Protein AF-A0A9W9B871-F1 (afdb_monomer)

Organism: NCBI:txid2034170

Foldseek 3Di:
DPDAFDLLQKFQQEWEWEDLDVVQQQVVLVLLQWHQLDKDDDVVQQKIKTKIFQAFPQDPCHPFHSQNDFAIYIYMYGHPSNVDPPDAADLQVDPPAHWWAAWEKEWQAQVLSLVSCVVVPFDWPAGLPDDPRNQWTWTAGPRGHTYIYGYPDDNVVCVVPNHTDSSQMARQETETEDLDVVQQVCCCCVLSVWDFQDKDDDVVVQKIKTKITNLHPVGRDPVSSRSNHHHIYIYIYGPPSNVDPPDAHHQQPPPVHITAATEMATLDQVSSLVSCVVVVFAFPAALPGDDHNQWTWTAGPRGHTYIYGHRCVNPVVPCWFWWQFLPVRATDTDRVPDLAAEEEEDEDDDPQAQAQVQSVPPVRLVVTPNNVVSNLVSVVRVVVPHRTYHYPRHRFDPVDLVRVLVCLLCVLVVQQSHQEYEYEQLQFDDDAPDAGDLVSVLPGLLLAALLSLSNQQRHLWYWYAYSVRHTHDTLLVCVVSSCVNQVPDSLRSDSDDPRHHDDLVQFAPLSLLQSLQRHDYPALLVLLSSCCVSLVHRDGDDGPPGNQVSQVVSLQRSLQVDPRLCQQQFADDPVVLVVDQFAASHDSGSNRSNPDDPQKDKGAAPDQPDPDPDRWDDDPFFIWDKFQWFQDPPWQLSFKIKTWGRIWIDGVPDPFTWTKIFIWGHQEPPDPAEITGRGRHTWTAGPQQWIDDDDPVVCVLDPDTDRTDGGHIDTHTTTRDCPLDFQFFWEKEFEDAPDPPVPDDPQQDKDKDFDDDDPPFDADDPDDPPPDDDDPDDDPDDPPCPVVVPPDRGIGIGGQPDPPPSPQDDDPAKDWRDKIWMWMARPNRPDIDTKIKTKIWGAGDQTPVRRHHNDTDIAIDIHDPVCVVVVNPPPDCPVPPRWDWDDRDPFKTKTWDWDWDDDPNHIHIYIYIYIDGNVPVDPDDDDDDDDD

Mean predicted aligned error: 18.42 Å

Sequence (932 aa):
MAATTDLNTYKFNHSMIRVKDPKESVKFYEFLGMSVIRKAEFPEAKFDLYFMGYNSKGATSFGNSSLDREGVIELTHNYGTESDPNYTINNGNKDPHRGFGHTCISVDNLQAACQRIEDAGYKFQKKLTEGRMNHIAFALDPDGYWVEIIGQKPLEETASIKETDVATYRMNHTMIRVKDPQKSLKFYQEVLGMSLFRTSESPNAGFNLYFLGYPGTQGVPQEGKTSDREGLLELTWNYGTEKDEAFSYHNGNSEPQGFGHICVSVDDLDAACQRFEDLKCNWKKRLTDGRMHNVAFLLDPDGYWVEVVQNDRYSNNNYQMRLLNTKSLDLEIFPTNEDIRYAILSHTWREGEVTFADLHQHEKRTEARGWEKIRRSCEIASQLGFDYIWVDTCCIDKTSSAELSEAINSMFHWYEKAEVCIAYLDDLTLAAGSAVVDSDFEQCRWFFRGWTLQELIAPPELRFYSKEWNFVGTRTSLKAIIAKTSRVPDMMLEAHVNGQRQRLDNFSVAEKMSWAANRRTTRPEDMSYCLLGIFDINMPLLYGEGQGKAFRRLQEEIIKSTNDDSIYAWSYSEEQSKKQHFWGLLADTPSAFGQHREGFVVKRSRYLARRSNHVATVSNRGLNVEFALAPLLNDKSDTIFIAMLDCDMQKENSSHSLTPAIILQKMSWHSDSEFVRIRPDFLLVQLMNRIILPTADDLAQMRDGLRLPEAVPRQIFVPHSLSALRAPRGLLFHPAVKGQSQSLKPQDSLIVDVLTQPSEWLYFDERSHDGSIASPGQANHDFFDILSSLQRVQSYVLNFKPFSDLGVTEPTQATILGSLELEIKQQSGWNSWHVCLVTGLEPLPPNPFGTPSLYTVPWYAFETKAKVMAGELDEVLDKKTRRGWHRLMDDMVLRVDFDLESRHSRLYYNAVLKVITPSERYGTTQNARPST

InterPro domains:
  IPR004360 Glyoxalase/fosfomycin resistance/dioxygenase domain [PF00903] (11-149)
  IPR004360 Glyoxalase/fosfomycin resistance/dioxygenase domain [PF00903] (170-308)
  IPR004361 Glyoxalase I [TIGR00068] (12-153)
  IPR004361 Glyoxalase I [TIGR00068] (170-312)
  IPR010730 Heterokaryon incompatibility [PF06985] (342-428)
  IPR018146 Glyoxalase I, conserved site [PS00934] (173-194)
  IPR018146 Glyoxalase I, conserved site [PS00935] (252-268)
  IPR029068 Glyoxalase/Bleomycin resistance protein/Dihydroxybiphenyl dioxygenase [G3DSA:3.10.180.10] (1-153)
  IPR029068 Glyoxalase/Bleomycin resistance protein/Dihydroxybiphenyl dioxygenase [G3DSA:3.10.180.10] (154-315)
  IPR029068 Glyoxalase/Bleomycin resistance protein/Dihydroxybiphenyl dioxygenase [SSF54593] (7-217)
  IPR029068 Glyoxalase/Bleomycin resistance protein/Dihydroxybiphenyl dioxygenase [SSF54593] (168-316)
  IPR037523 Vicinal oxygen chelate (VOC), core domain [PS51819] (11-152)
  IPR037523 Vicinal oxygen chelate (VOC), core domain [PS51819] (170-311)
  IPR058525 Domain of unknown function DUF8212 [PF26640] (549-578)

Nearest PDB structures (foldseek):
  7wsz-assembly1_B  TM=9.441E-01  e=9.790E-16  Homo sapiens
  7wsz-assembly1_A  TM=9.235E-01  e=5.815E-15  Homo sapiens
  4kyh-assembly1_A  TM=8.540E-01  e=2.451E-15  Mus musculus
  4x2a-assembly1_A  TM=8.426E-01  e=1.975E-15  Mus musculus
  1bh5-assembly1_B  TM=8.398E-01  e=5.815E-15  Homo sapiens

Structure (mmCIF, N/CA/C/O backbone):
data_AF-A0A9W9B871-F1
#
_entry.id   AF-A0A9W9B871-F1
#
loop_
_atom_site.group_PDB
_atom_site.id
_atom_site.type_symbol
_atom_site.label_atom_id
_atom_site.label_alt_id
_atom_site.label_comp_id
_atom_site.label_asym_id
_atom_site.label_entity_id
_atom_site.label_seq_id
_atom_site.pdbx_PDB_ins_code
_atom_site.Cartn_x
_atom_site.Cartn_y
_atom_site.Cartn_z
_atom_site.occupancy
_atom_site.B_iso_or_equiv
_atom_site.auth_seq_id
_atom_site.auth_comp_id
_atom_site.auth_asym_id
_atom_site.auth_atom_id
_atom_site.pdbx_PDB_model_num
ATOM 1 N N . MET A 1 1 ? 13.934 11.052 17.191 1.00 29.66 1 MET A N 1
ATOM 2 C CA . MET A 1 1 ? 14.747 9.832 17.001 1.00 29.66 1 MET A CA 1
ATOM 3 C C . MET A 1 1 ? 13.808 8.787 16.433 1.00 29.66 1 MET A C 1
ATOM 5 O O . MET A 1 1 ? 12.686 8.742 16.918 1.00 29.66 1 MET A O 1
ATOM 9 N N . ALA A 1 2 ? 14.190 8.065 15.376 1.00 33.56 2 ALA A N 1
ATOM 10 C CA . ALA A 1 2 ? 13.357 6.976 14.860 1.00 33.56 2 ALA A CA 1
ATOM 11 C C . ALA A 1 2 ? 13.124 5.954 15.985 1.00 33.56 2 ALA A C 1
ATOM 13 O O . ALA A 1 2 ? 14.055 5.686 16.749 1.00 33.56 2 ALA A O 1
ATOM 14 N N . ALA A 1 3 ? 11.893 5.464 16.135 1.00 54.03 3 ALA A N 1
ATOM 15 C CA . ALA A 1 3 ? 11.584 4.413 17.095 1.00 54.03 3 ALA A CA 1
ATOM 16 C C . ALA A 1 3 ? 12.399 3.157 16.742 1.00 54.03 3 ALA A C 1
ATOM 18 O O . ALA A 1 3 ? 12.540 2.810 15.571 1.00 54.03 3 ALA A O 1
ATOM 19 N N . THR A 1 4 ? 12.992 2.515 17.745 1.00 76.19 4 THR A N 1
ATOM 20 C CA . THR A 1 4 ? 13.718 1.249 17.596 1.00 76.19 4 THR A CA 1
ATOM 21 C C . THR A 1 4 ? 12.835 0.120 18.102 1.00 76.19 4 THR A C 1
ATOM 23 O O . THR A 1 4 ? 12.401 0.183 19.247 1.00 76.19 4 THR A O 1
ATOM 26 N N . THR A 1 5 ? 12.616 -0.900 17.274 1.00 88.50 5 THR A N 1
ATOM 27 C CA . THR A 1 5 ? 11.892 -2.127 17.646 1.00 88.50 5 THR A CA 1
ATOM 28 C C . THR A 1 5 ? 12.629 -2.908 18.747 1.00 88.50 5 THR A C 1
ATOM 30 O O . THR A 1 5 ? 13.864 -3.006 18.721 1.00 88.50 5 THR A O 1
ATOM 33 N N . ASP A 1 6 ? 11.895 -3.463 19.713 1.00 91.06 6 ASP A N 1
ATOM 34 C CA . ASP A 1 6 ? 12.411 -4.313 20.790 1.00 91.06 6 ASP A CA 1
ATOM 35 C C . ASP A 1 6 ? 12.171 -5.797 20.486 1.00 91.06 6 ASP A C 1
ATOM 37 O O . ASP A 1 6 ? 11.071 -6.326 20.636 1.00 91.06 6 ASP A O 1
ATOM 41 N N . LEU A 1 7 ? 13.241 -6.514 20.139 1.00 92.62 7 LEU A N 1
ATOM 42 C CA . LEU A 1 7 ? 13.191 -7.942 19.806 1.00 92.62 7 LEU A CA 1
ATOM 43 C C . LEU A 1 7 ? 12.672 -8.833 20.950 1.00 92.62 7 LEU A C 1
ATOM 45 O O . LEU A 1 7 ? 12.207 -9.940 20.689 1.00 92.62 7 LEU A O 1
ATOM 49 N N . ASN A 1 8 ? 12.727 -8.380 22.209 1.00 90.38 8 ASN A N 1
ATOM 50 C CA . ASN A 1 8 ? 12.225 -9.162 23.348 1.00 90.38 8 ASN A CA 1
ATOM 51 C C . ASN A 1 8 ? 10.692 -9.228 23.403 1.00 90.38 8 ASN A C 1
ATOM 53 O O . ASN A 1 8 ? 10.137 -10.016 24.170 1.00 90.38 8 ASN A O 1
ATOM 57 N N . THR A 1 9 ? 10.015 -8.387 22.621 1.00 92.19 9 THR A N 1
ATOM 58 C CA . THR A 1 9 ? 8.550 -8.321 22.538 1.00 92.19 9 THR A CA 1
ATOM 59 C C . THR A 1 9 ? 7.972 -9.189 21.422 1.00 92.19 9 THR A C 1
ATOM 61 O O . THR A 1 9 ? 6.756 -9.396 21.377 1.00 92.19 9 THR A O 1
ATOM 64 N N . TYR A 1 10 ? 8.827 -9.688 20.523 1.00 95.81 10 TYR A N 1
ATOM 65 C CA . TYR A 1 10 ? 8.403 -10.482 19.378 1.00 95.81 10 TYR A CA 1
ATOM 66 C C . TYR A 1 10 ? 7.830 -11.816 19.846 1.00 95.81 10 TYR A C 1
ATOM 68 O O . TYR A 1 10 ? 8.212 -12.350 20.890 1.00 95.81 10 TYR A O 1
ATOM 76 N N . LYS A 1 11 ? 6.905 -12.356 19.055 1.00 96.38 11 LYS A N 1
ATOM 77 C CA . LYS A 1 11 ? 6.296 -13.667 19.297 1.00 96.38 11 LYS A CA 1
ATOM 78 C C . LYS A 1 11 ? 6.257 -14.473 18.014 1.00 96.38 11 LYS A C 1
ATOM 80 O O . LYS A 1 11 ? 5.970 -13.929 16.947 1.00 96.38 11 LYS A O 1
ATOM 85 N N . PHE A 1 12 ? 6.493 -15.776 18.127 1.00 97.81 12 PHE A N 1
ATOM 86 C CA . PHE A 1 12 ? 6.270 -16.713 17.032 1.00 97.81 12 PHE A CA 1
ATOM 87 C C . PHE A 1 12 ? 4.778 -17.039 16.987 1.00 97.81 12 PHE A C 1
ATOM 89 O O . PHE A 1 12 ? 4.287 -17.891 17.731 1.00 97.81 12 PHE A O 1
ATOM 96 N N . ASN A 1 13 ? 4.046 -16.271 16.183 1.00 97.62 13 ASN A N 1
ATOM 97 C CA . ASN A 1 13 ? 2.599 -16.198 16.280 1.00 97.62 13 ASN A CA 1
ATOM 98 C C . ASN A 1 13 ? 1.931 -17.423 15.665 1.00 97.62 13 ASN A C 1
ATOM 100 O O . ASN A 1 13 ? 1.362 -18.232 16.397 1.00 97.62 13 ASN A O 1
ATOM 104 N N . HIS A 1 14 ? 2.009 -17.571 14.343 1.00 98.31 14 HIS A N 1
ATOM 105 C CA . HIS A 1 14 ? 1.304 -18.635 13.645 1.00 98.31 14 HIS A CA 1
ATOM 106 C C . HIS A 1 14 ? 2.136 -19.328 12.570 1.00 98.31 14 HIS A C 1
ATOM 108 O O . HIS A 1 14 ? 3.170 -18.841 12.115 1.00 98.31 14 HIS A O 1
ATOM 114 N N . SER A 1 15 ? 1.664 -20.502 12.165 1.00 98.31 15 SER A N 1
ATOM 115 C CA . SER A 1 15 ? 2.132 -21.226 10.985 1.00 98.31 15 SER A CA 1
ATOM 116 C C . SER A 1 15 ? 0.962 -21.457 10.043 1.00 98.31 15 SER A C 1
ATOM 118 O O . SER A 1 15 ? -0.060 -22.007 10.454 1.00 98.31 15 SER A O 1
ATOM 120 N N . MET A 1 16 ? 1.111 -21.016 8.798 1.00 98.44 16 MET A N 1
ATOM 121 C CA . MET A 1 16 ? 0.067 -21.084 7.786 1.00 98.44 16 MET A CA 1
ATOM 122 C C . MET A 1 16 ? 0.200 -22.358 6.956 1.00 98.44 16 MET A C 1
ATOM 124 O O . MET A 1 16 ? 1.258 -22.645 6.386 1.00 98.44 16 MET A O 1
ATOM 128 N N . ILE A 1 17 ? -0.896 -23.105 6.854 1.00 98.50 17 ILE A N 1
ATOM 129 C CA . ILE A 1 17 ? -1.041 -24.248 5.953 1.00 98.50 17 ILE A CA 1
ATOM 130 C C . ILE A 1 17 ? -2.304 -24.095 5.106 1.00 98.50 17 ILE A C 1
ATOM 132 O O . ILE A 1 17 ? -3.340 -23.609 5.565 1.00 98.50 17 ILE A O 1
ATOM 136 N N . ARG A 1 18 ? -2.227 -24.519 3.844 1.00 98.50 18 ARG A N 1
ATOM 137 C CA . ARG A 1 18 ? -3.400 -24.593 2.968 1.00 98.50 18 ARG A CA 1
ATOM 138 C C . ARG A 1 18 ? -4.176 -25.868 3.260 1.00 98.50 18 ARG A C 1
ATOM 140 O O . ARG A 1 18 ? -3.565 -26.919 3.412 1.00 98.50 18 ARG A O 1
ATOM 147 N N . VAL A 1 19 ? -5.500 -25.774 3.284 1.00 98.19 19 VAL A N 1
ATOM 148 C CA . VAL A 1 19 ? -6.398 -26.909 3.538 1.00 98.19 19 VAL A CA 1
ATOM 149 C C . VAL A 1 19 ? -7.392 -27.085 2.404 1.00 98.19 19 VAL A C 1
ATOM 151 O O . VAL A 1 19 ? -7.835 -26.107 1.792 1.00 98.19 19 VAL A O 1
ATOM 154 N N . LYS A 1 20 ? -7.751 -28.338 2.114 1.00 97.25 20 LYS A N 1
ATOM 155 C CA . LYS A 1 20 ? -8.694 -28.648 1.037 1.00 97.25 20 LYS A CA 1
ATOM 156 C C . LYS A 1 20 ? -10.126 -28.315 1.430 1.00 97.25 20 LYS A C 1
ATOM 158 O O . LYS A 1 20 ? -10.823 -27.664 0.657 1.00 97.25 20 LYS A O 1
ATOM 163 N N . ASP A 1 21 ? -10.552 -28.786 2.598 1.00 97.56 21 ASP A N 1
ATOM 164 C CA . ASP A 1 21 ? -11.884 -28.545 3.149 1.00 97.56 21 ASP A CA 1
ATOM 165 C C . ASP A 1 21 ? -11.750 -28.030 4.590 1.00 97.56 21 ASP A C 1
ATOM 167 O O . ASP A 1 21 ? -11.412 -28.802 5.494 1.00 97.56 21 ASP A O 1
ATOM 171 N N . PRO A 1 22 ? -12.031 -26.740 4.841 1.00 96.88 22 PRO A N 1
ATOM 172 C CA . PRO A 1 22 ? -11.876 -26.162 6.165 1.00 96.88 22 PRO A CA 1
ATOM 173 C C . PRO A 1 22 ? -12.813 -26.809 7.186 1.00 96.88 22 PRO A C 1
ATOM 175 O O . PRO A 1 22 ? -12.495 -26.789 8.370 1.00 96.88 22 PRO A O 1
ATOM 178 N N . LYS A 1 23 ? -13.938 -27.419 6.781 1.00 97.50 23 LYS A N 1
ATOM 179 C CA . LYS A 1 23 ? -14.853 -28.080 7.727 1.00 97.50 23 LYS A CA 1
ATOM 180 C C . LYS A 1 23 ? -14.210 -29.304 8.365 1.00 97.50 23 LYS A C 1
ATOM 182 O O . LYS A 1 23 ? -14.325 -29.486 9.576 1.00 97.50 23 LYS A O 1
ATOM 187 N N . GLU A 1 24 ? -13.525 -30.120 7.570 1.00 97.75 24 GLU A N 1
ATOM 188 C CA . GLU A 1 24 ? -12.845 -31.313 8.074 1.00 97.75 24 GLU A CA 1
ATOM 189 C C . GLU A 1 24 ? -11.594 -30.930 8.871 1.00 97.75 24 GLU A C 1
ATOM 191 O O . GLU A 1 24 ? -11.380 -31.460 9.965 1.00 97.75 24 GLU A O 1
ATOM 196 N N . SER A 1 25 ? -10.811 -29.962 8.385 1.00 98.19 25 SER A N 1
ATOM 197 C CA . SER A 1 25 ? -9.586 -29.522 9.066 1.00 98.19 25 SER A CA 1
ATOM 198 C C . SER A 1 25 ? -9.890 -28.809 10.389 1.00 98.19 25 SER A C 1
ATOM 200 O O . SER A 1 25 ? -9.301 -29.161 11.411 1.00 98.19 25 SER A O 1
ATOM 202 N N . VAL A 1 26 ? -10.875 -27.901 10.442 1.00 98.50 26 VAL A N 1
ATOM 203 C CA . VAL A 1 26 ? -11.310 -27.266 11.705 1.00 98.50 26 VAL A CA 1
ATOM 204 C C . VAL A 1 26 ? -11.791 -28.317 12.705 1.00 98.50 26 VAL A C 1
ATOM 206 O O . VAL A 1 26 ? -11.332 -28.316 13.845 1.00 98.50 26 VAL A O 1
ATOM 209 N N . LYS A 1 27 ? -12.628 -29.272 12.279 1.00 98.38 27 LYS A N 1
ATOM 210 C CA . LYS A 1 27 ? -13.122 -30.358 13.141 1.00 98.38 27 LYS A CA 1
ATOM 211 C C . LYS A 1 27 ? -11.990 -31.212 13.723 1.00 98.38 27 LYS A C 1
ATOM 213 O O . LYS A 1 27 ? -12.065 -31.621 14.883 1.00 98.38 27 LYS A O 1
ATOM 218 N N . PHE A 1 28 ? -10.946 -31.488 12.941 1.00 98.62 28 PHE A N 1
ATOM 219 C CA . PHE A 1 28 ? -9.766 -32.212 13.413 1.00 98.62 28 PHE A CA 1
ATOM 220 C C . PHE A 1 28 ? -9.017 -31.434 14.506 1.00 98.62 28 PHE A C 1
ATOM 222 O O . PHE A 1 28 ? -8.745 -31.981 15.575 1.00 98.62 28 PHE A O 1
ATOM 229 N N . TYR A 1 29 ? -8.729 -30.149 14.289 1.00 98.44 29 TYR A N 1
ATOM 230 C CA . TYR A 1 29 ? -8.012 -29.338 15.280 1.00 98.44 29 TYR A CA 1
ATOM 231 C C . TYR A 1 29 ? -8.861 -29.027 16.525 1.00 98.44 29 TYR A C 1
ATOM 233 O O . TYR A 1 29 ? -8.332 -29.019 17.638 1.00 98.44 29 TYR A O 1
ATOM 241 N N . GLU A 1 30 ? -10.179 -28.866 16.383 1.00 98.12 30 GLU A N 1
ATOM 242 C CA . GLU A 1 30 ? -11.107 -28.781 17.520 1.00 98.12 30 GLU A CA 1
ATOM 243 C C . GLU A 1 30 ? -11.137 -30.077 18.332 1.00 98.12 30 GLU A C 1
ATOM 245 O O . GLU A 1 30 ? -11.154 -30.048 19.565 1.00 98.12 30 GLU A O 1
ATOM 250 N N . PHE A 1 31 ? -11.065 -31.236 17.668 1.00 98.06 31 PHE A N 1
ATOM 251 C CA . PHE A 1 31 ? -10.942 -32.513 18.363 1.00 98.06 31 PHE A CA 1
ATOM 252 C C . PHE A 1 31 ? -9.664 -32.585 19.209 1.00 98.06 31 PHE A C 1
ATOM 254 O O . PHE A 1 31 ? -9.685 -33.194 20.283 1.00 98.06 31 PHE A O 1
ATOM 261 N N . LEU A 1 32 ? -8.580 -31.946 18.768 1.00 97.50 32 LEU A N 1
ATOM 262 C CA . LEU A 1 32 ? -7.330 -31.818 19.521 1.00 97.50 32 LEU A CA 1
ATOM 263 C C . LEU A 1 32 ? -7.361 -30.699 20.579 1.00 97.50 32 LEU A C 1
ATOM 265 O O . LEU A 1 32 ? -6.363 -30.489 21.253 1.00 97.50 32 LEU A O 1
ATOM 269 N N . GLY A 1 33 ? -8.497 -30.026 20.788 1.00 95.81 33 GLY A N 1
ATOM 270 C CA . GLY A 1 33 ? -8.685 -29.039 21.858 1.00 95.81 33 GLY A CA 1
ATOM 271 C C . GLY A 1 33 ? -8.471 -27.583 21.451 1.00 95.81 33 GLY A C 1
ATOM 272 O O . GLY A 1 33 ? -8.572 -26.697 22.302 1.00 95.81 33 GLY A O 1
ATOM 273 N N . MET A 1 34 ? -8.187 -27.314 20.175 1.00 97.50 34 MET A N 1
ATOM 274 C CA . MET A 1 34 ? -8.091 -25.947 19.663 1.00 97.50 34 MET A CA 1
ATOM 275 C C . MET A 1 34 ? -9.485 -25.355 19.413 1.00 97.50 34 MET A C 1
ATOM 277 O O . MET A 1 34 ? -10.500 -26.046 19.424 1.00 97.50 34 MET A O 1
ATOM 281 N N . SER A 1 35 ? -9.536 -24.051 19.172 1.00 95.75 35 SER A N 1
ATOM 282 C CA . SER A 1 35 ? -10.745 -23.331 18.764 1.00 95.75 35 SER A CA 1
ATOM 283 C C . SER A 1 35 ? -10.410 -22.360 17.639 1.00 95.75 35 SER A C 1
ATOM 285 O O . SER A 1 35 ? -9.271 -21.889 17.563 1.00 95.75 35 SER A O 1
ATOM 287 N N . VAL A 1 36 ? -11.388 -22.034 16.792 1.00 96.94 36 VAL A N 1
ATOM 288 C CA . VAL A 1 36 ? -11.257 -20.922 15.839 1.00 96.94 36 VAL A CA 1
ATOM 289 C C . VAL A 1 36 ? -11.268 -19.616 16.638 1.00 96.94 36 VAL A C 1
ATOM 291 O O . VAL A 1 36 ? -12.317 -19.163 17.092 1.00 96.94 36 VAL A O 1
ATOM 294 N N . ILE A 1 37 ? -10.096 -19.016 16.836 1.00 94.25 37 ILE A N 1
ATOM 295 C CA . ILE A 1 37 ? -9.936 -17.777 17.616 1.00 94.25 37 ILE A CA 1
ATOM 296 C C . ILE A 1 37 ? -10.121 -16.518 16.761 1.00 94.25 37 ILE A C 1
ATOM 298 O O . ILE A 1 37 ? -10.396 -15.445 17.293 1.00 94.25 37 ILE A O 1
ATOM 302 N N . ARG A 1 38 ? -9.982 -16.642 15.437 1.00 91.31 38 ARG A N 1
ATOM 303 C CA . ARG A 1 38 ? -10.288 -15.600 14.450 1.00 91.31 38 ARG A CA 1
ATOM 304 C C . ARG A 1 38 ? -10.637 -16.256 13.118 1.00 91.31 38 ARG A C 1
ATOM 306 O O . ARG A 1 38 ? -9.997 -17.226 12.720 1.00 91.31 38 ARG A O 1
ATOM 313 N N . LYS A 1 39 ? -11.615 -15.689 12.416 1.00 91.81 39 LYS A N 1
ATOM 314 C CA . LYS A 1 39 ? -11.926 -16.006 11.020 1.00 91.81 39 LYS A CA 1
ATOM 315 C C . LYS A 1 39 ? -11.846 -14.723 10.193 1.00 91.81 39 LYS A C 1
ATOM 317 O O . LYS A 1 39 ? -12.294 -13.678 10.664 1.00 91.81 39 LYS A O 1
ATOM 322 N N . ALA A 1 40 ? -11.272 -14.795 8.997 1.00 78.75 40 ALA A N 1
ATOM 323 C CA . ALA A 1 40 ? -11.286 -13.705 8.025 1.00 78.75 40 ALA A CA 1
ATOM 324 C C . ALA A 1 40 ? -11.736 -14.240 6.661 1.00 78.75 40 ALA A C 1
ATOM 326 O O . ALA A 1 40 ? -11.262 -15.285 6.224 1.00 78.75 40 ALA A O 1
ATOM 327 N N . GLU A 1 41 ? -12.659 -13.536 6.011 1.00 89.25 41 GLU A N 1
ATOM 328 C CA . GLU A 1 41 ? -13.293 -13.972 4.764 1.00 89.25 41 GLU A CA 1
ATOM 329 C C . GLU A 1 41 ? -12.943 -13.000 3.635 1.00 89.25 41 GLU A C 1
ATOM 331 O O . GLU A 1 41 ? -13.074 -11.784 3.796 1.00 89.25 41 GLU A O 1
ATOM 336 N N . PHE A 1 42 ? -12.513 -13.528 2.487 1.00 78.62 42 PHE A N 1
ATOM 337 C CA . PHE A 1 42 ? -12.113 -12.727 1.326 1.00 78.62 42 PHE A CA 1
ATOM 338 C C . PHE A 1 42 ? -12.843 -13.203 0.063 1.00 78.62 42 PHE A C 1
ATOM 340 O O . PHE A 1 42 ? -12.218 -13.733 -0.862 1.00 78.62 42 PHE A O 1
ATOM 347 N N . PRO A 1 43 ? -14.170 -12.991 -0.033 1.00 83.62 43 PRO A N 1
ATOM 348 C CA . PRO A 1 43 ? -14.978 -13.539 -1.121 1.00 83.62 43 PRO A CA 1
ATOM 349 C C . PRO A 1 43 ? -14.558 -13.034 -2.506 1.00 83.62 43 PRO A C 1
ATOM 351 O O . PRO A 1 43 ? -14.610 -13.783 -3.481 1.00 83.62 43 PRO A O 1
ATOM 354 N N . GLU A 1 44 ? -14.084 -11.790 -2.603 1.00 81.12 44 GLU A N 1
ATOM 355 C CA . GLU A 1 44 ? -13.587 -11.218 -3.861 1.00 81.12 44 GLU A CA 1
ATOM 356 C C . GLU A 1 44 ? -12.277 -11.869 -4.328 1.00 81.12 44 GLU A C 1
ATOM 358 O O . GLU A 1 44 ? -12.070 -12.058 -5.527 1.00 81.12 44 GLU A O 1
ATOM 363 N N . ALA A 1 45 ? -11.414 -12.257 -3.383 1.00 76.69 45 ALA A N 1
ATOM 364 C CA . ALA A 1 45 ? -10.145 -12.932 -3.650 1.00 76.69 45 ALA A CA 1
ATOM 365 C C . ALA A 1 45 ? -10.256 -14.470 -3.629 1.00 76.69 45 ALA A C 1
ATOM 367 O O . ALA A 1 45 ? -9.285 -15.152 -3.953 1.00 76.69 45 ALA A O 1
ATOM 368 N N . LYS A 1 46 ? -11.446 -15.003 -3.318 1.00 93.25 46 LYS A N 1
ATOM 369 C CA . LYS A 1 46 ? -11.798 -16.430 -3.305 1.00 93.25 46 LYS A CA 1
ATOM 370 C C . LYS A 1 46 ? -10.999 -17.280 -2.311 1.00 93.25 46 LYS A C 1
ATOM 372 O O . LYS A 1 46 ? -10.622 -18.407 -2.639 1.00 93.25 46 LYS A O 1
ATOM 377 N N . PHE A 1 47 ? -10.768 -16.770 -1.106 1.00 92.88 47 PHE A N 1
ATOM 378 C CA . PHE A 1 47 ? -10.209 -17.569 -0.016 1.00 92.88 47 PHE A CA 1
ATOM 379 C C . PHE A 1 47 ? -10.718 -17.119 1.360 1.00 92.88 47 PHE A C 1
ATOM 381 O O . PHE A 1 47 ? -11.157 -15.982 1.525 1.00 92.88 47 PHE A O 1
ATOM 388 N N . ASP A 1 48 ? -10.617 -18.010 2.344 1.00 93.81 48 ASP A N 1
ATOM 389 C CA . ASP A 1 48 ? -10.889 -17.752 3.761 1.00 93.81 48 ASP A CA 1
ATOM 390 C C . ASP A 1 48 ? -9.688 -18.163 4.621 1.00 93.81 48 ASP A C 1
ATOM 392 O O . ASP A 1 48 ? -8.973 -19.116 4.294 1.00 93.81 48 ASP A O 1
ATOM 396 N N . LEU A 1 49 ? -9.518 -17.484 5.756 1.00 95.75 49 LEU A N 1
ATOM 397 C CA . LEU A 1 49 ? -8.509 -17.785 6.772 1.00 95.75 49 LEU A CA 1
ATOM 398 C C . LEU A 1 49 ? -9.177 -18.179 8.095 1.00 95.75 49 LEU A C 1
ATOM 400 O O . LEU A 1 49 ? -10.075 -17.481 8.581 1.00 95.75 49 LEU A O 1
ATOM 404 N N . TYR A 1 50 ? -8.691 -19.257 8.709 1.00 98.19 50 TYR A N 1
ATOM 405 C CA . TYR A 1 50 ? -9.141 -19.756 10.010 1.00 98.19 50 TYR A CA 1
ATOM 406 C C . TYR A 1 50 ? -7.942 -19.874 10.950 1.00 98.19 50 TYR A C 1
ATOM 408 O O . TYR A 1 50 ? -7.074 -20.720 10.757 1.00 98.19 50 TYR A O 1
ATOM 416 N N . PHE A 1 51 ? -7.895 -19.044 11.986 1.00 97.62 51 PHE A N 1
ATOM 417 C CA . PHE A 1 51 ? -6.826 -19.073 12.980 1.00 97.62 51 PHE A CA 1
ATOM 418 C C . PHE A 1 51 ? -7.237 -19.999 14.124 1.00 97.62 51 PHE A C 1
ATOM 420 O O . PHE A 1 51 ? -8.172 -19.693 14.868 1.00 97.62 51 PHE A O 1
ATOM 427 N N . MET A 1 52 ? -6.538 -21.122 14.261 1.00 98.06 52 MET A N 1
ATOM 428 C CA . MET A 1 52 ? -6.740 -22.127 15.298 1.00 98.06 52 MET A CA 1
ATOM 429 C C . MET A 1 52 ? -5.771 -21.884 16.453 1.00 98.06 52 MET A C 1
ATOM 431 O O . MET A 1 52 ? -4.558 -21.832 16.253 1.00 98.06 52 MET A O 1
ATOM 435 N N . GLY A 1 53 ? -6.290 -21.790 17.676 1.00 96.44 53 GLY A N 1
ATOM 436 C CA . GLY A 1 53 ? -5.479 -21.639 18.889 1.00 96.44 53 GLY A CA 1
ATOM 437 C C . GLY A 1 53 ? -6.127 -22.276 20.116 1.00 96.44 53 GLY A C 1
ATOM 438 O O . GLY A 1 53 ? -7.351 -22.444 20.170 1.00 96.44 53 GLY A O 1
ATOM 439 N N . TYR A 1 54 ? -5.317 -22.608 21.122 1.00 95.38 54 TYR A N 1
ATOM 440 C CA . TYR A 1 54 ? -5.830 -23.020 22.429 1.00 95.38 54 TYR A CA 1
ATOM 441 C C . TYR A 1 54 ? -6.369 -21.799 23.181 1.00 95.38 54 TYR A C 1
ATOM 443 O O . TYR A 1 54 ? -5.685 -20.789 23.347 1.00 95.38 54 TYR A O 1
ATOM 451 N N . ASN A 1 55 ? -7.632 -21.874 23.605 1.00 91.62 55 ASN A N 1
ATOM 452 C CA . ASN A 1 55 ? -8.342 -20.749 24.225 1.00 91.62 55 ASN A CA 1
ATOM 453 C C . ASN A 1 55 ? -9.186 -21.179 25.439 1.00 91.62 55 ASN A C 1
ATOM 455 O O . ASN A 1 55 ? -10.154 -20.516 25.810 1.00 91.62 55 ASN A O 1
ATOM 459 N N . SER A 1 56 ? -8.836 -22.309 26.056 1.00 88.06 56 SER A N 1
ATOM 460 C CA . SER A 1 56 ? -9.394 -22.731 27.341 1.00 88.06 56 SER A CA 1
ATOM 461 C C . SER A 1 56 ? -8.883 -21.811 28.461 1.00 88.06 56 SER A C 1
ATOM 463 O O . SER A 1 56 ? -7.811 -21.226 28.340 1.00 88.06 56 SER A O 1
ATOM 465 N N . LYS A 1 57 ? -9.587 -21.723 29.600 1.00 81.81 57 LYS A N 1
ATOM 466 C CA . LYS A 1 57 ? -9.135 -20.918 30.759 1.00 81.81 57 LYS A CA 1
ATOM 467 C C . LYS A 1 57 ? -7.744 -21.303 31.293 1.00 81.81 57 LYS A C 1
ATOM 469 O O . LYS A 1 57 ? -7.143 -20.510 32.008 1.00 81.81 57 LYS A O 1
ATOM 474 N N . GLY A 1 58 ? -7.279 -22.522 31.007 1.00 77.81 58 GLY A N 1
ATOM 475 C CA . GLY A 1 58 ? -5.965 -23.031 31.411 1.00 77.81 58 GLY A CA 1
ATOM 476 C C . GLY A 1 58 ? -4.870 -22.876 30.351 1.00 77.81 58 GLY A C 1
ATOM 477 O O . GLY A 1 58 ? -3.716 -23.184 30.643 1.00 77.81 58 GLY A O 1
ATOM 478 N N . ALA A 1 59 ? -5.207 -22.417 29.142 1.00 85.56 59 ALA A N 1
ATOM 479 C CA . ALA A 1 59 ? -4.240 -22.195 28.075 1.00 85.56 59 ALA A CA 1
ATOM 480 C C . ALA A 1 59 ? -3.317 -21.010 28.405 1.00 85.56 59 ALA A C 1
ATOM 482 O O . ALA A 1 59 ? -3.759 -20.002 28.959 1.00 85.56 59 ALA A O 1
ATOM 483 N N . THR A 1 60 ? -2.041 -21.104 28.018 1.00 84.25 60 THR A N 1
ATOM 484 C CA . THR A 1 60 ? -1.027 -20.063 28.278 1.00 84.25 60 THR A CA 1
ATOM 485 C C . THR A 1 60 ? -1.427 -18.707 27.693 1.00 84.25 60 THR A C 1
ATOM 487 O O . THR A 1 60 ? -1.203 -17.673 28.316 1.00 84.25 60 THR A O 1
ATOM 490 N N . SER A 1 61 ? -2.059 -18.727 26.519 1.00 86.56 61 SER A N 1
ATOM 491 C CA . SER A 1 61 ? -2.469 -17.541 25.761 1.00 86.56 61 SER A CA 1
ATOM 492 C C . SER A 1 61 ? -3.954 -17.176 25.939 1.00 86.56 61 SER A C 1
ATOM 494 O O . SER A 1 61 ? -4.532 -16.476 25.102 1.00 86.56 61 SER A O 1
ATOM 496 N N . PHE A 1 62 ? -4.604 -17.670 27.001 1.00 86.12 62 PHE A N 1
ATOM 497 C CA . PHE A 1 62 ? -6.019 -17.402 27.260 1.00 86.12 62 PHE A CA 1
ATOM 498 C C . PHE A 1 62 ? -6.300 -15.902 27.413 1.00 86.12 62 PHE A C 1
ATOM 500 O O . PHE A 1 62 ? -5.691 -15.225 28.237 1.00 86.12 62 PHE A O 1
ATOM 507 N N . GLY A 1 63 ? -7.271 -15.397 26.647 1.00 79.94 63 GLY A N 1
ATOM 508 C CA . GLY A 1 63 ? -7.705 -13.997 26.700 1.00 79.94 63 GLY A CA 1
ATOM 509 C C . GLY A 1 63 ? -6.900 -13.024 25.830 1.00 79.94 63 GLY A C 1
ATOM 510 O O . GLY A 1 63 ? -7.350 -11.896 25.647 1.00 79.94 63 GLY A O 1
ATOM 511 N N . ASN A 1 64 ? -5.773 -13.442 25.245 1.00 84.81 64 ASN A N 1
ATOM 512 C CA . ASN A 1 64 ? -5.027 -12.602 24.301 1.00 84.81 64 ASN A CA 1
ATOM 513 C C . ASN A 1 64 ? -5.760 -12.511 22.949 1.00 84.81 64 ASN A C 1
ATOM 515 O O . ASN A 1 64 ? -6.643 -13.315 22.659 1.00 84.81 64 ASN A O 1
ATOM 519 N N . SER A 1 65 ? -5.407 -11.576 22.072 1.00 86.19 65 SER A N 1
ATOM 520 C CA . SER A 1 65 ? -5.937 -11.559 20.696 1.00 86.19 65 SER A CA 1
ATOM 521 C C . SER A 1 65 ? -5.267 -12.630 19.816 1.00 86.19 65 SER A C 1
ATOM 523 O O . SER A 1 65 ? -4.373 -13.340 20.280 1.00 86.19 65 SER A O 1
ATOM 525 N N . SER A 1 66 ? -5.665 -12.764 18.542 1.00 88.38 66 SER A N 1
ATOM 526 C CA . SER A 1 66 ? -5.030 -13.723 17.623 1.00 88.38 66 SER A CA 1
ATOM 527 C C . SER A 1 66 ? -3.563 -13.406 17.324 1.00 88.38 66 SER A C 1
ATOM 529 O O . SER A 1 66 ? -2.791 -14.342 17.139 1.00 88.38 66 SER A O 1
ATOM 531 N N . LEU A 1 67 ? -3.174 -12.123 17.286 1.00 91.12 67 LEU A N 1
ATOM 532 C CA . LEU A 1 67 ? -1.802 -11.701 16.973 1.00 91.12 67 LEU A CA 1
ATOM 533 C C . LEU A 1 67 ? -0.954 -11.380 18.220 1.00 91.12 67 LEU A C 1
ATOM 535 O O . LEU A 1 67 ? 0.252 -11.216 18.092 1.00 91.12 67 LEU A O 1
ATOM 539 N N . ASP A 1 68 ? -1.538 -11.350 19.428 1.00 91.31 68 ASP A N 1
ATOM 540 C CA . ASP A 1 68 ? -0.803 -11.225 20.705 1.00 91.31 68 ASP A CA 1
ATOM 541 C C . ASP A 1 68 ? -0.574 -12.580 21.413 1.00 91.31 68 ASP A C 1
ATOM 543 O O . ASP A 1 68 ? -0.590 -12.711 22.644 1.00 91.31 68 ASP A O 1
ATOM 547 N N . ARG A 1 69 ? -0.343 -13.649 20.658 1.00 92.56 69 ARG A N 1
ATOM 548 C CA . ARG A 1 69 ? -0.104 -14.987 21.223 1.00 92.56 69 ARG A CA 1
ATOM 549 C C . ARG A 1 69 ? 0.920 -15.776 20.425 1.00 92.56 69 ARG A C 1
ATOM 551 O O . ARG A 1 69 ? 1.304 -15.363 19.338 1.00 92.56 69 ARG A O 1
ATOM 558 N N . GLU A 1 70 ? 1.366 -16.880 20.999 1.00 94.50 70 GLU A N 1
ATOM 559 C CA . GLU A 1 70 ? 2.244 -17.857 20.356 1.00 94.50 70 GLU A CA 1
ATOM 560 C C . GLU A 1 70 ? 1.428 -19.104 19.993 1.00 94.50 70 GLU A C 1
ATOM 562 O O . GLU A 1 70 ? 0.353 -19.315 20.553 1.00 94.50 70 GLU A O 1
ATOM 567 N N . GLY A 1 71 ? 1.923 -19.929 19.068 1.00 93.81 71 GLY A N 1
ATOM 568 C CA . GLY A 1 71 ? 1.363 -21.265 18.824 1.00 93.81 71 GLY A CA 1
ATOM 569 C C . GLY A 1 71 ? -0.026 -21.285 18.172 1.00 93.81 71 GLY A C 1
ATOM 570 O O . GLY A 1 71 ? -0.938 -21.982 18.620 1.00 93.81 71 GLY A O 1
ATOM 571 N N . VAL A 1 72 ? -0.199 -20.542 17.085 1.00 98.06 72 VAL A N 1
ATOM 572 C CA . VAL A 1 72 ? -1.426 -20.543 16.276 1.00 98.06 72 VAL A CA 1
ATOM 573 C C . VAL A 1 72 ? -1.205 -21.314 14.969 1.00 98.06 72 VAL A C 1
ATOM 575 O O . VAL A 1 72 ? -0.115 -21.318 14.397 1.00 98.06 72 VAL A O 1
ATOM 578 N N . ILE A 1 73 ? -2.247 -21.977 14.472 1.00 98.56 73 ILE A N 1
ATOM 579 C CA . ILE A 1 73 ? -2.256 -22.574 13.130 1.00 98.56 73 ILE A CA 1
ATOM 580 C C . ILE A 1 73 ? -3.228 -21.768 12.274 1.00 98.56 73 ILE A C 1
ATOM 582 O O . ILE A 1 73 ? -4.409 -21.683 12.600 1.00 98.56 73 ILE A O 1
ATOM 586 N N . GLU A 1 74 ? -2.746 -21.170 11.190 1.00 98.62 74 GLU A N 1
ATOM 587 C CA . GLU A 1 74 ? -3.596 -20.498 10.208 1.00 98.62 74 GLU A CA 1
ATOM 588 C C . GLU A 1 74 ? -3.941 -21.481 9.086 1.00 98.62 74 GLU A C 1
ATOM 590 O O . GLU A 1 74 ? -3.069 -21.928 8.342 1.00 98.62 74 GLU A O 1
ATOM 595 N N . LEU A 1 75 ? -5.220 -21.821 8.953 1.00 98.75 75 LEU A N 1
ATOM 596 C CA . LEU A 1 75 ? -5.723 -22.628 7.848 1.00 98.75 75 LEU A CA 1
ATOM 597 C C . LEU A 1 75 ? -6.202 -21.697 6.737 1.00 98.75 75 LEU A C 1
ATOM 599 O O . LEU A 1 75 ? -7.122 -20.904 6.947 1.00 98.75 75 LEU A O 1
ATOM 603 N N . THR A 1 76 ? -5.611 -21.822 5.553 1.00 98.25 76 THR A N 1
ATOM 604 C CA . THR A 1 76 ? -6.041 -21.087 4.358 1.00 98.25 76 THR A CA 1
ATOM 605 C C . THR A 1 76 ? -6.817 -21.996 3.425 1.00 98.25 76 THR A C 1
ATOM 607 O O . THR A 1 76 ? -6.284 -22.984 2.915 1.00 98.25 76 THR A O 1
ATOM 610 N N . HIS A 1 77 ? -8.067 -21.637 3.160 1.00 98.00 77 HIS A N 1
ATOM 611 C CA . HIS A 1 77 ? -8.937 -22.358 2.239 1.00 98.00 77 HIS A CA 1
ATOM 612 C C . HIS A 1 77 ? -9.165 -21.532 0.976 1.00 98.00 77 HIS A C 1
ATOM 614 O O . HIS A 1 77 ? -9.692 -20.427 1.053 1.00 98.00 77 HIS A O 1
ATOM 620 N N . ASN A 1 78 ? -8.795 -22.073 -0.186 1.00 96.38 78 ASN A N 1
ATOM 621 C CA . ASN A 1 78 ? -9.112 -21.465 -1.479 1.00 96.38 78 ASN A CA 1
ATOM 622 C C . ASN A 1 78 ? -10.442 -22.026 -1.989 1.00 96.38 78 ASN A C 1
ATOM 624 O O . ASN A 1 78 ? -10.630 -23.239 -2.032 1.00 96.38 78 ASN A O 1
ATOM 628 N N . TYR A 1 79 ? -11.361 -21.166 -2.415 1.00 96.50 79 TYR A N 1
ATOM 629 C CA . TYR A 1 79 ? -12.716 -21.605 -2.745 1.00 96.50 79 TYR A CA 1
ATOM 630 C C . TYR A 1 79 ? -12.730 -22.587 -3.920 1.00 96.50 79 TYR A C 1
ATOM 632 O O . TYR A 1 79 ? -12.140 -22.335 -4.974 1.00 96.50 79 TYR A O 1
ATOM 640 N N . GLY A 1 80 ? -13.477 -23.677 -3.755 1.00 95.88 80 GLY A N 1
ATOM 641 C CA . GLY A 1 80 ? -13.651 -24.725 -4.754 1.00 95.88 80 GLY A CA 1
ATOM 642 C C . GLY A 1 80 ? -12.752 -25.943 -4.538 1.00 95.88 80 GLY A C 1
ATOM 643 O O . GLY A 1 80 ? -13.077 -27.006 -5.071 1.00 95.88 80 GLY A O 1
ATOM 644 N N . THR A 1 81 ? -11.682 -25.848 -3.736 1.00 96.06 81 THR A N 1
ATOM 645 C CA . THR A 1 81 ? -10.798 -26.997 -3.453 1.00 96.06 81 THR A CA 1
ATOM 646 C C . THR A 1 81 ? -11.523 -28.136 -2.743 1.00 96.06 81 THR A C 1
ATOM 648 O O . THR A 1 81 ? -11.241 -29.305 -2.999 1.00 96.06 81 THR A O 1
ATOM 651 N N . GLU A 1 82 ? -12.505 -27.811 -1.907 1.00 95.56 82 GLU A N 1
ATOM 652 C CA . GLU A 1 82 ? -13.322 -28.752 -1.140 1.00 95.56 82 GLU A CA 1
ATOM 653 C C . GLU A 1 82 ? -14.157 -29.668 -2.044 1.00 95.56 82 GLU A C 1
ATOM 655 O O . GLU A 1 82 ? -14.480 -30.797 -1.679 1.00 95.56 82 GLU A O 1
ATOM 660 N N . SER A 1 83 ? -14.476 -29.195 -3.252 1.00 95.25 83 SER A N 1
ATOM 661 C CA . SER A 1 83 ? -15.280 -29.922 -4.236 1.00 95.25 83 SER A CA 1
ATOM 662 C C . SER A 1 83 ? -14.444 -30.559 -5.350 1.00 95.25 83 SER A C 1
ATOM 664 O O . SER A 1 83 ? -14.992 -31.309 -6.158 1.00 95.25 83 SER A O 1
ATOM 666 N N . ASP A 1 84 ? -13.137 -30.287 -5.414 1.00 94.88 84 ASP A N 1
ATOM 667 C CA . ASP A 1 84 ? -12.257 -30.828 -6.450 1.00 94.88 84 ASP A CA 1
ATOM 668 C C . ASP A 1 84 ? -11.635 -32.169 -6.005 1.00 94.88 84 ASP A C 1
ATOM 670 O O . ASP A 1 84 ? -10.778 -32.204 -5.113 1.00 94.88 84 ASP A O 1
ATOM 674 N N . PRO A 1 85 ? -12.004 -33.308 -6.621 1.00 92.19 85 PRO A N 1
ATOM 675 C CA . PRO A 1 85 ? -11.435 -34.605 -6.267 1.00 92.19 85 PRO A CA 1
ATOM 676 C C . PRO A 1 85 ? -9.940 -34.724 -6.602 1.00 92.19 85 PRO A C 1
ATOM 678 O O . PRO A 1 85 ? -9.259 -35.539 -5.982 1.00 92.19 85 PRO A O 1
ATOM 681 N N . ASN A 1 86 ? -9.426 -33.917 -7.535 1.00 93.06 86 ASN A N 1
ATOM 682 C CA . ASN A 1 86 ? -8.034 -33.960 -7.987 1.00 93.06 86 ASN A CA 1
ATOM 683 C C . ASN A 1 86 ? -7.132 -32.967 -7.251 1.00 93.06 86 ASN A C 1
ATOM 685 O O . ASN A 1 86 ? -5.915 -33.030 -7.415 1.00 93.06 86 ASN A O 1
ATOM 689 N N . TYR A 1 87 ? -7.699 -32.069 -6.442 1.00 92.06 87 TYR A N 1
ATOM 690 C CA . TYR A 1 87 ? -6.898 -31.155 -5.641 1.00 92.06 87 TYR A CA 1
ATOM 691 C C . TYR A 1 87 ? -6.112 -31.932 -4.581 1.00 92.06 87 TYR A C 1
ATOM 693 O O . TYR A 1 87 ? -6.698 -32.634 -3.744 1.00 92.06 87 TYR A O 1
ATOM 701 N N . THR A 1 88 ? -4.786 -31.794 -4.638 1.00 89.44 88 THR A N 1
ATOM 702 C CA . THR A 1 88 ? -3.826 -32.419 -3.726 1.00 89.44 88 THR A CA 1
ATOM 703 C C . THR A 1 88 ? -2.910 -31.371 -3.122 1.00 89.44 88 THR A C 1
ATOM 705 O O . THR A 1 88 ? -2.364 -30.538 -3.844 1.00 89.44 88 THR A O 1
ATOM 708 N N . ILE A 1 89 ? -2.678 -31.482 -1.820 1.00 94.31 89 ILE A N 1
ATOM 709 C CA . ILE A 1 89 ? -1.770 -30.618 -1.073 1.00 94.31 89 ILE A CA 1
ATOM 710 C C . ILE A 1 89 ? -0.400 -31.281 -0.934 1.00 94.31 89 ILE A C 1
ATOM 712 O O . ILE A 1 89 ? -0.284 -32.492 -0.718 1.00 94.31 89 ILE A O 1
ATOM 716 N N . ASN A 1 90 ? 0.656 -30.475 -1.022 1.00 96.31 90 ASN A N 1
ATOM 717 C CA . ASN A 1 90 ? 1.986 -30.898 -0.621 1.00 96.31 90 ASN A CA 1
ATOM 718 C C . ASN A 1 90 ? 2.175 -30.753 0.897 1.00 96.31 90 ASN A C 1
ATOM 720 O O . ASN A 1 90 ? 2.363 -29.655 1.421 1.00 96.31 90 ASN A O 1
ATOM 724 N N . ASN A 1 91 ? 2.210 -31.883 1.598 1.00 95.81 91 ASN A N 1
ATOM 725 C CA . ASN A 1 91 ? 2.419 -31.923 3.045 1.00 95.81 91 ASN A CA 1
ATOM 726 C C . ASN A 1 91 ? 3.886 -31.736 3.491 1.00 95.81 91 ASN A C 1
ATOM 728 O O . ASN A 1 91 ? 4.169 -31.822 4.684 1.00 95.81 91 ASN A O 1
ATOM 732 N N . GLY A 1 92 ? 4.827 -31.558 2.554 1.00 96.38 92 GLY A N 1
ATOM 733 C CA . GLY A 1 92 ? 6.244 -31.286 2.824 1.00 96.38 92 GLY A CA 1
ATOM 734 C C . GLY A 1 92 ? 7.110 -32.499 3.197 1.00 96.38 92 GLY A C 1
ATOM 735 O O . GLY A 1 92 ? 8.314 -32.343 3.416 1.00 96.38 92 GLY A O 1
ATOM 736 N N . ASN A 1 93 ? 6.556 -33.717 3.232 1.00 96.19 93 ASN A N 1
ATOM 737 C CA . ASN A 1 93 ? 7.266 -34.916 3.709 1.00 96.19 93 ASN A CA 1
ATOM 738 C C . ASN A 1 93 ? 7.568 -35.966 2.632 1.00 96.19 93 ASN A C 1
ATOM 740 O O . ASN A 1 93 ? 8.095 -37.032 2.953 1.00 96.19 93 ASN A O 1
ATOM 744 N N . LYS A 1 94 ? 7.260 -35.688 1.361 1.00 92.62 94 LYS A N 1
ATOM 745 C CA . LYS A 1 94 ? 7.499 -36.611 0.240 1.00 92.62 94 LYS A CA 1
ATOM 746 C C . LYS A 1 94 ? 8.434 -35.997 -0.794 1.00 92.62 94 LYS A C 1
ATOM 748 O O . LYS A 1 94 ? 8.303 -34.823 -1.130 1.00 92.62 94 LYS A O 1
ATOM 753 N N . ASP A 1 95 ? 9.355 -36.802 -1.316 1.00 90.69 95 ASP A N 1
ATOM 754 C CA . ASP A 1 95 ? 10.192 -36.406 -2.449 1.00 90.69 95 ASP A CA 1
ATOM 755 C C . ASP A 1 95 ? 9.350 -36.241 -3.730 1.00 90.69 95 ASP A C 1
ATOM 757 O O . ASP A 1 95 ? 8.377 -36.977 -3.920 1.00 90.69 95 ASP A O 1
ATOM 761 N N . PRO A 1 96 ? 9.706 -35.295 -4.620 1.00 92.69 96 PRO A N 1
ATOM 762 C CA . PRO A 1 96 ? 10.857 -34.386 -4.532 1.00 92.69 96 PRO A CA 1
ATOM 763 C C . PRO A 1 96 ? 10.589 -33.099 -3.723 1.00 92.69 96 PRO A C 1
ATOM 765 O O . PRO A 1 96 ? 11.469 -32.252 -3.614 1.00 92.69 96 PRO A O 1
ATOM 768 N N . HIS A 1 97 ? 9.394 -32.919 -3.154 1.00 95.12 97 HIS A N 1
ATOM 769 C CA . HIS A 1 97 ? 8.943 -31.640 -2.591 1.00 95.12 97 HIS A CA 1
ATOM 770 C C . HIS A 1 97 ? 9.059 -31.557 -1.061 1.00 95.12 97 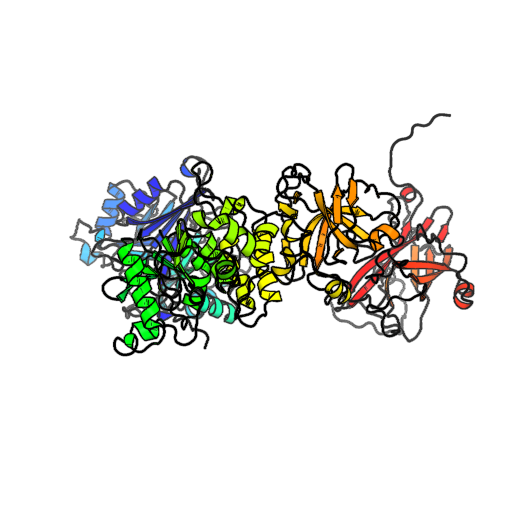HIS A C 1
ATOM 772 O O . HIS A 1 97 ? 8.172 -31.023 -0.387 1.00 95.12 97 HIS A O 1
ATOM 778 N N . ARG A 1 98 ? 10.155 -32.084 -0.500 1.00 96.50 98 ARG A N 1
ATOM 779 C CA . ARG A 1 98 ? 10.410 -32.041 0.946 1.00 96.50 98 ARG A CA 1
ATOM 780 C C . ARG A 1 98 ? 10.720 -30.621 1.410 1.00 96.50 98 ARG A C 1
ATOM 782 O O . ARG A 1 98 ? 11.478 -29.921 0.751 1.00 96.50 98 ARG A O 1
ATOM 789 N N . GLY A 1 99 ? 10.204 -30.230 2.570 1.00 96.94 99 GLY A N 1
ATOM 790 C CA . GLY A 1 99 ? 10.479 -28.927 3.180 1.00 96.94 99 GLY A CA 1
ATOM 791 C C . GLY A 1 99 ? 9.901 -28.856 4.584 1.00 96.94 99 GLY A C 1
ATOM 792 O O . GLY A 1 99 ? 10.533 -29.342 5.526 1.00 96.94 99 GLY A O 1
ATOM 793 N N . PHE A 1 100 ? 8.672 -28.348 4.696 1.00 98.38 100 PHE A N 1
ATOM 794 C CA . PHE A 1 100 ? 7.863 -28.416 5.916 1.00 98.38 100 PHE A CA 1
ATOM 795 C C . PHE A 1 100 ? 7.827 -29.841 6.501 1.00 98.38 100 PHE A C 1
ATOM 797 O O . PHE A 1 100 ? 7.657 -30.822 5.775 1.00 98.38 100 PHE A O 1
ATOM 804 N N . GLY A 1 101 ? 8.051 -29.965 7.807 1.00 97.94 101 GLY A N 1
ATOM 805 C CA . GLY A 1 101 ? 8.046 -31.234 8.527 1.00 97.94 101 GLY A CA 1
ATOM 806 C C . GLY A 1 101 ? 6.695 -31.511 9.159 1.00 97.94 101 GLY A C 1
ATOM 807 O O . GLY A 1 101 ? 5.957 -32.377 8.701 1.00 97.94 101 GLY A O 1
ATOM 808 N N . HIS A 1 102 ? 6.368 -30.783 10.218 1.00 98.62 102 HIS A N 1
ATOM 809 C CA . HIS A 1 102 ? 5.171 -31.038 11.011 1.00 98.62 102 HIS A CA 1
ATOM 810 C C . HIS A 1 102 ? 4.816 -29.833 11.876 1.00 98.62 102 HIS A C 1
ATOM 812 O O . HIS A 1 102 ? 5.661 -28.994 12.179 1.00 98.62 102 HIS A O 1
ATOM 818 N N . THR A 1 103 ? 3.565 -29.780 12.321 1.00 98.50 103 THR A N 1
ATOM 819 C CA . THR A 1 103 ? 3.205 -29.057 13.549 1.00 98.50 103 THR A CA 1
ATOM 820 C C . THR A 1 103 ? 3.253 -30.025 14.723 1.00 98.50 103 THR A C 1
ATOM 822 O O . THR A 1 103 ? 2.997 -31.213 14.538 1.00 98.50 103 THR A O 1
ATOM 825 N N . CYS A 1 104 ? 3.512 -29.547 15.931 1.00 98.62 104 CYS A N 1
ATOM 826 C CA . CYS A 1 104 ? 3.547 -30.376 17.127 1.00 98.62 104 CYS A CA 1
ATOM 827 C C . CYS A 1 104 ? 2.570 -29.879 18.186 1.00 98.62 104 CYS A C 1
ATOM 829 O O . CYS A 1 104 ? 2.471 -28.678 18.447 1.00 98.62 104 CYS A O 1
ATOM 831 N N . ILE A 1 105 ? 1.877 -30.817 18.823 1.00 98.31 105 ILE A N 1
ATOM 832 C CA . ILE A 1 105 ? 1.002 -30.579 19.961 1.00 98.31 105 ILE A CA 1
ATOM 833 C C . ILE A 1 105 ? 1.562 -31.323 21.172 1.00 98.31 105 ILE A C 1
ATOM 835 O O . ILE A 1 105 ? 1.719 -32.547 21.154 1.00 98.31 105 ILE A O 1
ATOM 839 N N . SER A 1 106 ? 1.836 -30.585 22.247 1.00 97.25 106 SER A N 1
ATOM 840 C CA . SER A 1 106 ? 2.191 -31.200 23.522 1.00 97.25 106 SER A CA 1
ATOM 841 C C . SER A 1 106 ? 0.950 -31.446 24.370 1.00 97.25 106 SER A C 1
ATOM 843 O O . SER A 1 106 ? 0.080 -30.582 24.489 1.00 97.25 106 SER A O 1
ATOM 845 N N . VAL A 1 107 ? 0.880 -32.631 24.969 1.00 96.69 107 VAL A N 1
ATOM 846 C CA . VAL A 1 107 ? -0.286 -33.127 25.708 1.00 96.69 107 VAL A CA 1
ATOM 847 C C . VAL A 1 107 ? 0.090 -33.480 27.144 1.00 96.69 107 VAL A C 1
ATOM 849 O O . VAL A 1 107 ? 1.226 -33.875 27.419 1.00 96.69 107 VAL A O 1
ATOM 852 N N . ASP A 1 108 ? -0.853 -33.367 28.077 1.00 94.56 108 ASP A N 1
ATOM 853 C CA . ASP A 1 108 ? -0.646 -33.763 29.477 1.00 94.56 108 ASP A CA 1
ATOM 854 C C . ASP A 1 108 ? -0.314 -35.255 29.636 1.00 94.56 108 ASP A C 1
ATOM 856 O O . ASP A 1 108 ? 0.486 -35.620 30.502 1.00 94.56 108 ASP A O 1
ATOM 860 N N . ASN A 1 109 ? -0.904 -36.103 28.789 1.00 95.88 109 ASN A N 1
ATOM 861 C CA . ASN A 1 109 ? -0.741 -37.550 28.794 1.00 95.88 109 ASN A CA 1
ATOM 862 C C . ASN A 1 109 ? -0.708 -38.114 27.366 1.00 95.88 109 ASN A C 1
ATOM 864 O O . ASN A 1 109 ? -1.737 -38.241 26.700 1.00 95.88 109 ASN A O 1
ATOM 868 N N . LEU A 1 110 ? 0.486 -38.508 26.917 1.00 96.19 110 LEU A N 1
ATOM 869 C CA . LEU A 1 110 ? 0.719 -38.986 25.555 1.00 96.19 110 LEU A CA 1
ATOM 870 C C . LEU A 1 110 ? -0.056 -40.270 25.229 1.00 96.19 110 LEU A C 1
ATOM 872 O O . LEU A 1 110 ? -0.618 -40.386 24.140 1.00 96.19 110 LEU A O 1
ATOM 876 N N . GLN A 1 111 ? -0.108 -41.224 26.161 1.00 94.81 111 GLN A N 1
ATOM 877 C CA . GLN A 1 111 ? -0.776 -42.508 25.952 1.00 94.81 111 GLN A CA 1
ATOM 878 C C . GLN A 1 111 ? -2.289 -42.324 25.795 1.00 94.81 111 GLN A C 1
ATOM 880 O O . GLN A 1 111 ? -2.871 -42.814 24.826 1.00 94.81 111 GLN A O 1
ATOM 885 N N . ALA A 1 112 ? -2.915 -41.586 26.716 1.00 96.31 112 ALA A N 1
ATOM 886 C CA . ALA A 1 112 ? -4.354 -41.335 26.689 1.00 96.31 112 ALA A CA 1
ATOM 887 C C . ALA A 1 112 ? -4.767 -40.471 25.482 1.00 96.31 112 ALA A C 1
ATOM 889 O O . ALA A 1 112 ? -5.777 -40.760 24.840 1.00 96.31 112 ALA A O 1
ATOM 890 N N . ALA A 1 113 ? -3.959 -39.468 25.117 1.00 97.06 113 ALA A N 1
ATOM 891 C CA . ALA A 1 113 ? -4.173 -38.657 23.918 1.00 97.06 113 ALA A CA 1
ATOM 892 C C . ALA A 1 113 ? -4.123 -39.493 22.633 1.00 97.06 113 ALA A C 1
ATOM 894 O O . ALA A 1 113 ? -5.043 -39.423 21.818 1.00 97.06 113 ALA A O 1
ATOM 895 N N . CYS A 1 114 ? -3.086 -40.323 22.468 1.00 96.56 114 CYS A N 1
ATOM 896 C CA . CYS A 1 114 ? -2.956 -41.185 21.293 1.00 96.56 114 CYS A CA 1
ATOM 897 C C . CYS A 1 114 ? -4.117 -42.177 21.188 1.00 96.56 114 CYS A C 1
ATOM 899 O O . CYS A 1 114 ? -4.666 -42.338 20.100 1.00 96.56 114 CYS A O 1
ATOM 901 N N . GLN A 1 115 ? -4.522 -42.788 22.308 1.00 95.50 115 GLN A N 1
ATOM 902 C CA . GLN A 1 115 ? -5.672 -43.692 22.332 1.00 95.50 115 GLN A CA 1
ATOM 903 C C . GLN A 1 115 ? -6.953 -42.965 21.913 1.00 95.50 115 GLN A C 1
ATOM 905 O O . GLN A 1 115 ? -7.677 -43.457 21.057 1.00 95.50 115 GLN A O 1
ATOM 910 N N . ARG A 1 116 ? -7.198 -41.757 22.437 1.00 97.25 116 ARG A N 1
ATOM 911 C CA . ARG A 1 116 ? -8.361 -40.943 22.063 1.00 97.25 116 ARG A CA 1
ATOM 912 C C . ARG A 1 116 ? -8.376 -40.611 20.565 1.00 97.25 116 ARG A C 1
ATOM 914 O O . ARG A 1 116 ? -9.432 -40.685 19.943 1.00 97.25 116 ARG A O 1
ATOM 921 N N . ILE A 1 117 ? -7.227 -40.257 19.984 1.00 97.44 117 ILE A N 1
ATOM 922 C CA . ILE A 1 117 ? -7.087 -39.981 18.542 1.00 97.44 117 ILE A CA 1
ATOM 923 C C . ILE A 1 117 ? -7.374 -41.243 17.712 1.00 97.44 117 ILE A C 1
ATOM 925 O O . ILE A 1 117 ? -8.092 -41.167 16.714 1.00 97.44 117 ILE A O 1
ATOM 929 N N . GLU A 1 118 ? -6.856 -42.398 18.135 1.00 95.31 118 GLU A N 1
ATOM 930 C CA . GLU A 1 118 ? -7.084 -43.684 17.468 1.00 95.31 118 GLU A CA 1
ATOM 931 C C . GLU A 1 118 ? -8.547 -44.143 17.568 1.00 95.31 118 GLU A C 1
ATOM 933 O O . GLU A 1 118 ? -9.129 -44.537 16.557 1.00 95.31 118 GLU A O 1
ATOM 938 N N . ASP A 1 119 ? -9.170 -44.015 18.742 1.00 96.69 119 ASP A N 1
ATOM 939 C CA . ASP A 1 119 ? -10.576 -44.368 18.985 1.00 96.69 119 ASP A CA 1
ATOM 940 C C . ASP A 1 119 ? -11.540 -43.513 18.147 1.00 96.69 119 ASP A C 1
ATOM 942 O O . ASP A 1 119 ? -12.596 -43.986 17.724 1.00 96.69 119 ASP A O 1
ATOM 946 N N . ALA A 1 120 ? -11.170 -42.260 17.865 1.00 96.88 120 ALA A N 1
ATOM 947 C CA . ALA A 1 120 ? -11.912 -41.382 16.963 1.00 96.88 120 ALA A CA 1
ATOM 948 C C . ALA A 1 120 ? -11.712 -41.717 15.472 1.00 96.88 120 ALA A C 1
ATOM 950 O O . ALA A 1 120 ? -12.383 -41.137 14.617 1.00 96.88 120 ALA A O 1
ATOM 951 N N . GLY A 1 121 ? -10.817 -42.656 15.149 1.00 96.50 121 GLY A N 1
ATOM 952 C CA . GLY A 1 121 ? -10.561 -43.130 13.791 1.00 96.50 121 GLY A CA 1
ATOM 953 C C . GLY A 1 121 ? -9.601 -42.260 12.977 1.00 96.50 121 GLY A C 1
ATOM 954 O O . GLY A 1 121 ? -9.499 -42.452 11.761 1.00 96.50 121 GLY A O 1
ATOM 955 N N . TYR A 1 122 ? -8.888 -41.318 13.604 1.00 96.94 122 TYR A N 1
ATOM 956 C CA . TYR A 1 122 ? -7.879 -40.527 12.902 1.00 96.94 122 TYR A CA 1
ATOM 957 C C . TYR A 1 122 ? -6.654 -41.374 12.556 1.00 96.94 122 TYR A C 1
ATOM 959 O O . TYR A 1 122 ? -6.253 -42.291 13.276 1.00 96.94 122 TYR A O 1
ATOM 967 N N . LYS A 1 123 ? -6.058 -41.075 11.402 1.00 96.94 123 LYS A N 1
ATOM 968 C CA . LYS A 1 123 ? -4.927 -41.839 10.878 1.00 96.94 123 LYS A CA 1
ATOM 969 C C . LYS A 1 123 ? -3.636 -41.406 11.559 1.00 96.94 123 LYS A C 1
ATOM 971 O O . LYS A 1 123 ? -3.462 -40.245 11.909 1.00 96.94 123 LYS A O 1
ATOM 976 N N . PHE A 1 124 ? -2.703 -42.341 11.668 1.00 97.25 124 PHE A N 1
ATOM 977 C CA . PHE A 1 124 ? -1.343 -42.072 12.110 1.00 97.25 124 PHE A CA 1
ATOM 978 C C . PHE A 1 124 ? -0.371 -42.340 10.969 1.00 97.25 124 PHE A C 1
ATOM 980 O O . PHE A 1 124 ? -0.499 -43.333 10.255 1.00 97.25 124 PHE A O 1
ATOM 987 N N . GLN A 1 125 ? 0.628 -41.474 10.842 1.00 95.75 125 GLN A N 1
ATOM 988 C CA . GLN A 1 125 ? 1.853 -41.780 10.113 1.00 95.75 125 GLN A CA 1
ATOM 989 C C . GLN A 1 125 ? 2.735 -42.739 10.923 1.00 95.75 125 GLN A C 1
ATOM 991 O O . GLN A 1 125 ? 3.408 -43.598 10.356 1.00 95.75 125 GLN A O 1
ATOM 996 N N . LYS A 1 126 ? 2.753 -42.562 12.248 1.00 95.31 126 LYS A N 1
ATOM 997 C CA . LYS A 1 126 ? 3.471 -43.416 13.194 1.00 95.31 126 LYS A CA 1
ATOM 998 C C . LYS A 1 126 ? 2.714 -43.435 14.515 1.00 95.31 126 LYS A C 1
ATOM 1000 O O . LYS A 1 126 ? 2.581 -42.393 15.161 1.00 95.31 126 LYS A O 1
ATOM 1005 N N . LYS A 1 127 ? 2.287 -44.616 14.954 1.00 94.12 127 LYS A N 1
ATOM 1006 C CA . LYS A 1 127 ? 1.665 -44.792 16.273 1.00 94.12 127 LYS A CA 1
ATOM 1007 C C . LYS A 1 127 ? 2.701 -44.779 17.397 1.00 94.12 127 LYS A C 1
ATOM 1009 O O . LYS A 1 127 ? 3.905 -44.963 17.189 1.00 94.12 127 LYS A O 1
ATOM 1014 N N . LEU A 1 128 ? 2.216 -44.612 18.624 1.00 91.12 128 LEU A N 1
ATOM 1015 C CA . LEU A 1 128 ? 3.054 -44.681 19.821 1.00 91.12 128 LEU A CA 1
ATOM 1016 C C . LEU A 1 128 ? 3.691 -46.070 20.011 1.00 91.12 128 LEU A C 1
ATOM 1018 O O . LEU A 1 128 ? 4.827 -46.182 20.463 1.00 91.12 128 LEU A O 1
ATOM 1022 N N . THR A 1 129 ? 2.969 -47.124 19.624 1.00 88.56 129 THR A N 1
ATOM 1023 C CA . THR A 1 129 ? 3.387 -48.533 19.720 1.00 88.56 129 THR A CA 1
ATOM 1024 C C . THR A 1 129 ? 4.312 -48.983 18.586 1.00 88.56 129 THR A C 1
ATOM 1026 O O . THR A 1 129 ? 4.816 -50.105 18.612 1.00 88.56 129 THR A O 1
ATOM 1029 N N . GLU A 1 130 ? 4.550 -48.127 17.589 1.00 86.19 130 GLU A N 1
ATOM 1030 C CA . GLU A 1 130 ? 5.322 -48.452 16.392 1.00 86.19 130 GLU A CA 1
ATOM 1031 C C . GLU A 1 130 ? 6.760 -47.920 16.466 1.00 86.19 130 GLU A C 1
ATOM 1033 O O . GLU A 1 130 ? 7.021 -46.751 16.768 1.00 86.19 130 GLU A O 1
ATOM 1038 N N . GLY A 1 131 ? 7.713 -48.782 16.105 1.00 80.38 131 GLY A N 1
ATOM 1039 C CA . GLY A 1 131 ? 9.138 -48.458 16.084 1.00 80.38 131 GLY A CA 1
ATOM 1040 C C . GLY A 1 131 ? 9.798 -48.476 17.467 1.00 80.38 131 GLY A C 1
ATOM 1041 O O . GLY A 1 131 ? 9.242 -48.957 18.447 1.00 80.38 131 GLY A O 1
ATOM 1042 N N . ARG A 1 132 ? 11.043 -47.983 17.536 1.00 77.00 132 ARG A N 1
ATOM 1043 C CA . ARG A 1 132 ? 11.835 -47.943 18.784 1.00 77.00 132 ARG A CA 1
ATOM 1044 C C . ARG A 1 132 ? 11.599 -46.680 19.621 1.00 77.00 132 ARG A C 1
ATOM 1046 O O . ARG A 1 132 ? 11.969 -46.658 20.787 1.00 77.00 132 ARG A O 1
ATOM 1053 N N . MET A 1 133 ? 11.016 -45.634 19.031 1.00 79.94 133 MET A N 1
ATOM 1054 C CA . MET A 1 133 ? 10.729 -44.362 19.702 1.00 79.94 133 MET A CA 1
ATOM 1055 C C . MET A 1 133 ? 9.281 -44.360 20.191 1.00 79.94 133 MET A C 1
ATOM 1057 O O . MET A 1 133 ? 8.370 -44.078 19.418 1.00 79.94 133 MET A O 1
ATOM 1061 N N . ASN A 1 134 ? 9.072 -44.686 21.463 1.00 86.06 134 ASN A N 1
ATOM 1062 C CA . ASN A 1 134 ? 7.751 -44.784 22.095 1.00 86.06 134 ASN A CA 1
ATOM 1063 C C . ASN A 1 134 ? 7.333 -43.516 22.864 1.00 86.06 134 ASN A C 1
ATOM 1065 O O . ASN A 1 134 ? 6.358 -43.559 23.600 1.00 86.06 134 ASN A O 1
ATOM 1069 N N . HIS A 1 135 ? 8.063 -42.408 22.712 1.00 88.12 135 HIS A N 1
ATOM 1070 C CA . HIS A 1 135 ? 7.815 -41.130 23.396 1.00 88.12 135 HIS A CA 1
ATOM 1071 C C . HIS A 1 135 ? 7.249 -40.037 22.474 1.00 88.12 135 HIS A C 1
ATOM 1073 O O . HIS A 1 135 ? 7.076 -38.907 22.920 1.00 88.12 135 HIS A O 1
ATOM 1079 N N . ILE A 1 136 ? 6.956 -40.381 21.213 1.00 93.56 136 ILE A N 1
ATOM 1080 C CA . ILE A 1 136 ? 6.331 -39.511 20.207 1.00 93.56 136 ILE A CA 1
ATOM 1081 C C . ILE A 1 136 ? 5.395 -40.323 19.299 1.00 93.56 136 ILE A C 1
ATOM 1083 O O . ILE A 1 136 ? 5.661 -41.500 19.002 1.00 93.56 136 ILE A O 1
ATOM 1087 N N . ALA A 1 137 ? 4.344 -39.683 18.797 1.00 97.12 137 ALA A N 1
ATOM 1088 C CA . ALA A 1 137 ? 3.474 -40.206 17.742 1.00 97.12 137 ALA A CA 1
ATOM 1089 C C . ALA A 1 137 ? 3.216 -39.130 16.678 1.00 97.12 137 ALA A C 1
ATOM 1091 O O . ALA A 1 137 ? 3.327 -37.947 16.969 1.00 97.12 137 ALA A O 1
ATOM 1092 N N . PHE A 1 138 ? 2.858 -39.532 15.458 1.00 97.88 138 PHE A N 1
ATOM 1093 C CA . PHE A 1 138 ? 2.502 -38.610 14.375 1.00 97.88 138 PHE A CA 1
ATOM 1094 C C . PHE A 1 138 ? 1.100 -38.930 13.866 1.00 97.88 138 PHE A C 1
ATOM 1096 O O . PHE A 1 138 ? 0.913 -39.927 13.158 1.00 97.88 138 PHE A O 1
ATOM 1103 N N . ALA A 1 139 ? 0.129 -38.096 14.230 1.00 98.06 139 ALA A N 1
ATOM 1104 C CA . ALA A 1 139 ? -1.201 -38.115 13.637 1.00 98.06 139 ALA A CA 1
ATOM 1105 C C . ALA A 1 139 ? -1.165 -37.459 12.246 1.00 98.06 139 ALA A C 1
ATOM 1107 O O . ALA A 1 139 ? -0.282 -36.653 11.949 1.00 98.06 139 ALA A O 1
ATOM 1108 N N . LEU A 1 140 ? -2.110 -37.829 11.387 1.00 98.25 140 LEU A N 1
ATOM 1109 C CA . LEU A 1 140 ? -2.334 -37.189 10.096 1.00 98.25 140 LEU A CA 1
ATOM 1110 C C . LEU A 1 140 ? -3.596 -36.342 10.178 1.00 98.25 140 LEU A C 1
ATOM 1112 O O . LEU A 1 140 ? -4.657 -36.858 10.543 1.00 98.25 140 LEU A O 1
ATOM 1116 N N . ASP A 1 141 ? -3.475 -35.072 9.809 1.00 97.75 141 ASP A N 1
ATOM 1117 C CA . ASP A 1 141 ? -4.641 -34.224 9.585 1.00 97.75 141 ASP A CA 1
ATOM 1118 C C . ASP A 1 141 ? -5.394 -34.658 8.298 1.00 97.75 141 ASP A C 1
ATOM 1120 O O . ASP A 1 141 ? -4.934 -35.558 7.574 1.00 97.75 141 ASP A O 1
ATOM 1124 N N . PRO A 1 142 ? -6.565 -34.068 7.994 1.00 97.00 142 PRO A N 1
ATOM 1125 C CA . PRO A 1 142 ? -7.355 -34.436 6.816 1.00 97.00 142 PRO A CA 1
ATOM 1126 C C . PRO A 1 142 ? -6.621 -34.282 5.476 1.00 97.00 142 PRO A C 1
ATOM 1128 O O . PRO A 1 142 ? -6.884 -35.053 4.549 1.00 97.00 142 PRO A O 1
ATOM 1131 N N . ASP A 1 143 ? -5.681 -33.340 5.389 1.00 96.69 143 ASP A N 1
ATOM 1132 C CA . ASP A 1 143 ? -4.889 -33.041 4.192 1.00 96.69 143 ASP A CA 1
ATOM 1133 C C . ASP A 1 143 ? -3.552 -33.816 4.149 1.00 96.69 143 ASP A C 1
ATOM 1135 O O . ASP A 1 143 ? -2.812 -33.781 3.160 1.00 96.69 143 ASP A O 1
ATOM 1139 N N . GLY A 1 144 ? -3.264 -34.602 5.191 1.00 96.62 144 GLY A N 1
ATOM 1140 C CA . GLY A 1 144 ? -2.091 -35.459 5.310 1.00 96.62 144 GLY A CA 1
ATOM 1141 C C . GLY A 1 144 ? -0.850 -34.768 5.877 1.00 96.62 144 GLY A C 1
ATOM 1142 O O . GLY A 1 144 ? 0.238 -35.351 5.798 1.00 96.62 144 GLY A O 1
ATOM 1143 N N . TYR A 1 145 ? -0.971 -33.566 6.439 1.00 98.25 145 TYR A N 1
ATOM 1144 C CA . TYR A 1 145 ? 0.071 -32.961 7.263 1.00 98.25 145 TYR A CA 1
ATOM 1145 C C . TYR A 1 145 ? 0.330 -33.799 8.508 1.00 98.25 145 TYR A C 1
ATOM 1147 O O . TYR A 1 145 ? -0.565 -34.417 9.086 1.00 98.25 145 TYR A O 1
ATOM 1155 N N . TRP A 1 146 ? 1.597 -33.841 8.906 1.00 98.44 146 TRP A N 1
ATOM 1156 C CA . TRP A 1 146 ? 2.012 -34.561 10.097 1.00 98.44 146 TRP A CA 1
ATOM 1157 C C . TRP A 1 146 ? 1.803 -33.662 11.312 1.00 98.44 146 TRP A C 1
ATOM 1159 O O . TRP A 1 146 ? 2.283 -32.526 11.344 1.00 98.44 146 TRP A O 1
ATOM 1169 N N . VAL A 1 147 ? 1.102 -34.193 12.309 1.00 98.62 147 VAL A N 1
ATOM 1170 C CA . VAL A 1 147 ? 0.926 -33.568 13.618 1.00 98.62 147 VAL A CA 1
ATOM 1171 C C . VAL A 1 147 ? 1.628 -34.436 14.651 1.00 98.62 147 VAL A C 1
ATOM 1173 O O . VAL A 1 147 ? 1.148 -35.517 15.002 1.00 98.62 147 VAL A O 1
ATOM 1176 N N . GLU A 1 148 ? 2.801 -33.991 15.091 1.00 98.50 148 GLU A N 1
ATOM 1177 C CA . GLU A 1 148 ? 3.547 -34.660 16.151 1.00 98.50 148 GLU A CA 1
ATOM 1178 C C . GLU A 1 148 ? 2.824 -34.479 17.488 1.00 98.50 148 GLU A C 1
ATOM 1180 O O . GLU A 1 148 ? 2.379 -33.383 17.822 1.00 98.50 148 GLU A O 1
ATOM 1185 N N . ILE A 1 149 ? 2.708 -35.556 18.258 1.00 98.31 149 ILE A N 1
ATOM 1186 C CA . ILE A 1 149 ? 2.124 -35.560 19.596 1.00 98.31 149 ILE A CA 1
ATOM 1187 C C . ILE A 1 149 ? 3.213 -35.963 20.586 1.00 98.31 149 ILE A C 1
ATOM 1189 O O . ILE A 1 149 ? 3.769 -37.066 20.492 1.00 98.31 149 ILE A O 1
ATOM 1193 N N . ILE A 1 150 ? 3.499 -35.080 21.545 1.00 97.38 150 ILE A N 1
ATOM 1194 C CA . ILE A 1 150 ? 4.538 -35.274 22.568 1.00 97.38 150 ILE A CA 1
ATOM 1195 C C . ILE A 1 150 ? 3.977 -35.094 23.981 1.00 97.38 150 ILE A C 1
ATOM 1197 O O . ILE A 1 150 ? 3.064 -34.306 24.206 1.00 97.38 150 ILE A O 1
ATOM 1201 N N . GLY A 1 151 ? 4.541 -35.796 24.963 1.00 96.19 151 GLY A N 1
ATOM 1202 C CA . GLY A 1 151 ? 4.146 -35.646 26.366 1.00 96.19 151 GLY A CA 1
ATOM 1203 C C . GLY A 1 151 ? 4.788 -34.430 27.048 1.00 96.19 151 GLY A C 1
ATOM 1204 O O . GLY A 1 151 ? 5.996 -34.207 26.952 1.00 96.19 151 GLY A O 1
ATOM 1205 N N . GLN A 1 152 ? 4.001 -33.669 27.813 1.00 94.12 152 GLN A N 1
ATOM 1206 C CA . GLN A 1 152 ? 4.502 -32.635 28.734 1.00 94.12 152 GLN A CA 1
ATOM 1207 C C . GLN A 1 152 ? 5.239 -33.246 29.943 1.00 94.12 152 GLN A C 1
ATOM 1209 O O . GLN A 1 152 ? 6.116 -32.610 30.546 1.00 94.12 152 GLN A O 1
ATOM 1214 N N . LYS A 1 153 ? 4.897 -34.495 30.279 1.00 91.44 153 LYS A N 1
ATOM 1215 C CA . LYS A 1 153 ? 5.499 -35.313 31.337 1.00 91.44 153 LYS A CA 1
ATOM 1216 C C . LYS A 1 153 ? 6.091 -36.608 30.758 1.00 91.44 153 LYS A C 1
ATOM 1218 O O . LYS A 1 153 ? 5.628 -37.052 29.704 1.00 91.44 153 LYS A O 1
ATOM 1223 N N . PRO A 1 154 ? 7.091 -37.213 31.423 1.00 89.31 154 PRO A N 1
ATOM 1224 C CA . PRO A 1 154 ? 7.600 -38.536 31.067 1.00 89.31 154 PRO A CA 1
ATOM 1225 C C . PRO A 1 154 ? 6.501 -39.607 31.068 1.00 89.31 154 PRO A C 1
ATOM 1227 O O . PRO A 1 154 ? 5.562 -39.543 31.863 1.00 89.31 154 PRO A O 1
ATOM 1230 N N . LEU A 1 155 ? 6.645 -40.617 30.206 1.00 88.31 155 LEU A N 1
ATOM 1231 C CA . LEU A 1 155 ? 5.663 -41.699 30.037 1.00 88.31 155 LEU A CA 1
ATOM 1232 C C . LEU A 1 155 ? 5.409 -42.472 31.334 1.00 88.31 155 LEU A C 1
ATOM 1234 O O . LEU A 1 155 ? 4.293 -42.933 31.577 1.00 88.31 155 LEU A O 1
ATOM 1238 N N . GLU A 1 156 ? 6.450 -42.641 32.146 1.00 89.31 156 GLU A N 1
ATOM 1239 C CA . GLU A 1 156 ? 6.418 -43.399 33.393 1.00 89.31 156 GLU A CA 1
ATOM 1240 C C . GLU A 1 156 ? 5.524 -42.721 34.437 1.00 89.31 156 GLU A C 1
ATOM 1242 O O . GLU A 1 156 ? 4.845 -43.405 35.202 1.00 89.31 156 GLU A O 1
ATOM 1247 N N . GLU A 1 157 ? 5.476 -41.385 34.440 1.00 90.06 157 GLU A N 1
ATOM 1248 C CA . GLU A 1 157 ? 4.662 -40.600 35.375 1.00 90.06 157 GLU A CA 1
ATOM 1249 C C . GLU A 1 157 ? 3.169 -40.636 35.027 1.00 90.06 157 GLU A C 1
ATOM 1251 O O . GLU A 1 157 ? 2.322 -40.478 35.908 1.00 90.06 157 GLU A O 1
ATOM 1256 N N . THR A 1 158 ? 2.832 -40.854 33.755 1.00 90.44 158 THR A N 1
ATOM 1257 C CA . THR A 1 158 ? 1.447 -40.842 33.258 1.00 90.44 158 THR A CA 1
ATOM 1258 C C . THR A 1 158 ? 0.876 -42.235 33.009 1.00 90.44 158 THR A C 1
ATOM 1260 O O . THR A 1 158 ? -0.305 -42.356 32.694 1.00 90.44 158 THR A O 1
ATOM 1263 N N . ALA A 1 159 ? 1.664 -43.300 33.194 1.00 86.88 159 ALA A N 1
ATOM 1264 C CA . ALA A 1 159 ? 1.293 -44.669 32.825 1.00 86.88 159 ALA A CA 1
ATOM 1265 C C . ALA A 1 159 ? -0.001 -45.193 33.485 1.00 86.88 159 ALA A C 1
ATOM 1267 O O . ALA A 1 159 ? -0.671 -46.061 32.925 1.00 86.88 159 ALA A O 1
ATOM 1268 N N . SER A 1 160 ? -0.360 -44.693 34.673 1.00 87.31 160 SER A N 1
ATOM 1269 C CA . SER A 1 160 ? -1.583 -45.079 35.394 1.00 87.31 160 SER A CA 1
ATOM 1270 C C . SER A 1 160 ? -2.814 -44.240 35.029 1.00 87.31 160 SER A C 1
ATOM 1272 O O . SER A 1 160 ? -3.935 -44.615 35.384 1.00 87.31 160 SER A O 1
ATOM 1274 N N . ILE A 1 161 ? -2.627 -43.125 34.321 1.00 89.62 161 ILE A N 1
ATOM 1275 C CA . ILE A 1 161 ? -3.679 -42.175 33.962 1.00 89.62 161 ILE A CA 1
ATOM 1276 C C . ILE A 1 161 ? -4.245 -42.572 32.592 1.00 89.62 161 ILE A C 1
ATOM 1278 O O . ILE A 1 161 ? -3.506 -42.706 31.619 1.00 89.62 161 ILE A O 1
ATOM 1282 N N . LYS A 1 162 ? -5.568 -42.758 32.515 1.00 91.12 162 LYS A N 1
ATOM 1283 C CA . LYS A 1 162 ? -6.267 -43.211 31.295 1.00 91.12 162 LYS A CA 1
ATOM 1284 C C . LYS A 1 162 ? -7.025 -42.114 30.553 1.00 91.12 162 LYS A C 1
ATOM 1286 O O . LYS A 1 162 ? -7.544 -42.363 29.473 1.00 91.12 162 LYS A O 1
ATOM 1291 N N . GLU A 1 163 ? -7.095 -40.929 31.139 1.00 93.19 163 GLU A N 1
ATOM 1292 C CA . GLU A 1 163 ? -7.769 -39.767 30.572 1.00 93.19 163 GLU A CA 1
ATOM 1293 C C . GLU A 1 163 ? -6.748 -38.669 30.267 1.00 93.19 163 GLU A C 1
ATOM 1295 O O . GLU A 1 163 ? -5.617 -38.691 30.758 1.00 93.19 163 GLU A O 1
ATOM 1300 N N . THR A 1 164 ? -7.147 -37.731 29.420 1.00 95.25 164 THR A N 1
ATOM 1301 C CA . THR A 1 164 ? -6.329 -36.604 28.977 1.00 95.25 164 THR A CA 1
ATOM 1302 C C . THR A 1 164 ? -7.201 -35.358 28.949 1.00 95.25 164 THR A C 1
ATOM 1304 O O . THR A 1 164 ? -8.361 -35.426 28.528 1.00 95.25 164 THR A O 1
ATOM 1307 N N . ASP A 1 165 ? -6.664 -34.236 29.416 1.00 94.00 165 ASP A N 1
ATOM 1308 C CA . ASP A 1 165 ? -7.364 -32.958 29.410 1.00 94.00 165 ASP A CA 1
ATOM 1309 C C . ASP A 1 165 ? -6.895 -32.095 28.235 1.00 94.00 165 ASP A C 1
ATOM 1311 O O . ASP A 1 165 ? -5.838 -31.461 28.277 1.00 94.00 165 ASP A O 1
ATOM 1315 N N . VAL A 1 166 ? -7.725 -32.019 27.194 1.00 93.94 166 VAL A N 1
ATOM 1316 C CA . VAL A 1 166 ? -7.460 -31.204 25.998 1.00 93.94 166 VAL A CA 1
ATOM 1317 C C . VAL A 1 166 ? -7.302 -29.711 26.310 1.00 93.94 166 VAL A C 1
ATOM 1319 O O . VAL A 1 166 ? -6.685 -28.988 25.532 1.00 93.94 166 VAL A O 1
ATOM 1322 N N . ALA A 1 167 ? -7.800 -29.228 27.457 1.00 91.25 167 ALA A N 1
ATOM 1323 C CA . ALA A 1 167 ? -7.617 -27.840 27.873 1.00 91.25 167 ALA A CA 1
ATOM 1324 C C . ALA A 1 167 ? -6.165 -27.515 28.265 1.00 91.25 167 ALA A C 1
ATOM 1326 O O . ALA A 1 167 ? -5.827 -26.335 28.354 1.00 91.25 167 ALA A O 1
ATOM 1327 N N . THR A 1 168 ? -5.331 -28.532 28.502 1.00 92.31 168 THR A N 1
ATOM 1328 C CA . THR A 1 168 ? -3.914 -28.390 28.880 1.00 92.31 168 THR A CA 1
ATOM 1329 C C . THR A 1 168 ? -2.954 -28.482 27.697 1.00 92.31 168 THR A C 1
ATOM 1331 O O . THR A 1 168 ? -1.751 -28.252 27.865 1.00 92.31 168 THR A O 1
ATOM 1334 N N . TYR A 1 169 ? -3.463 -28.843 26.518 1.00 95.50 169 TYR A N 1
ATOM 1335 C CA . TYR A 1 169 ? -2.651 -29.034 25.325 1.00 95.50 169 TYR A CA 1
ATOM 1336 C C . TYR A 1 169 ? -2.081 -27.701 24.837 1.00 95.50 169 TYR A C 1
ATOM 1338 O O . TYR A 1 169 ? -2.607 -26.628 25.141 1.00 95.50 169 TYR A O 1
ATOM 1346 N N . ARG A 1 170 ? -0.975 -27.768 24.093 1.00 95.44 170 ARG A N 1
ATOM 1347 C CA . ARG A 1 170 ? -0.294 -26.587 23.541 1.00 95.44 170 ARG A CA 1
ATOM 1348 C C . ARG A 1 170 ? 0.129 -26.853 22.112 1.00 95.44 170 ARG A C 1
ATOM 1350 O O . ARG A 1 170 ? 0.580 -27.955 21.809 1.00 95.44 170 ARG A O 1
ATOM 1357 N N . MET A 1 171 ? 0.048 -25.840 21.252 1.00 97.19 171 MET A N 1
ATOM 1358 C CA . MET A 1 171 ? 0.725 -25.871 19.958 1.00 97.19 171 MET A CA 1
ATOM 1359 C C . MET A 1 171 ? 2.200 -25.594 20.248 1.00 97.19 171 MET A C 1
ATOM 1361 O O . MET A 1 171 ? 2.600 -24.463 20.522 1.00 97.19 171 MET A O 1
ATOM 1365 N N . ASN A 1 172 ? 2.992 -26.659 20.313 1.00 97.56 172 ASN A N 1
ATOM 1366 C CA . ASN A 1 172 ? 4.341 -26.592 20.847 1.00 97.56 172 ASN A CA 1
ATOM 1367 C C . ASN A 1 172 ? 5.325 -26.016 19.836 1.00 97.56 172 ASN A C 1
ATOM 1369 O O . ASN A 1 172 ? 6.038 -25.073 20.166 1.00 97.56 172 ASN A O 1
ATOM 1373 N N . HIS A 1 173 ? 5.386 -26.585 18.633 1.00 98.38 173 HIS A N 1
ATOM 1374 C CA . HIS A 1 173 ? 6.358 -26.156 17.638 1.00 98.38 173 HIS A CA 1
ATOM 1375 C C . HIS A 1 173 ? 5.921 -26.415 16.200 1.00 98.38 173 HIS A C 1
ATOM 1377 O O . HIS A 1 173 ? 5.077 -27.269 15.929 1.00 98.38 173 HIS A O 1
ATOM 1383 N N . THR A 1 174 ? 6.549 -25.691 15.281 1.00 98.62 174 THR A N 1
ATOM 1384 C CA . THR A 1 174 ? 6.513 -25.941 13.839 1.00 98.62 174 THR A CA 1
ATOM 1385 C C . THR A 1 174 ? 7.893 -26.369 13.378 1.00 98.62 174 THR A C 1
ATOM 1387 O O . THR A 1 174 ? 8.871 -25.687 13.671 1.00 98.62 174 THR A O 1
ATOM 1390 N N . MET A 1 175 ? 7.975 -27.472 12.636 1.00 98.56 175 MET A N 1
ATOM 1391 C CA . MET A 1 175 ? 9.225 -27.991 12.096 1.00 98.56 175 MET A CA 1
ATOM 1392 C C . MET A 1 175 ? 9.374 -27.677 10.611 1.00 98.56 175 MET A C 1
ATOM 1394 O O . MET A 1 175 ? 8.507 -28.015 9.799 1.00 98.56 175 MET A O 1
ATOM 1398 N N . ILE A 1 176 ? 10.516 -27.097 10.245 1.00 98.69 176 ILE A N 1
ATOM 1399 C CA . ILE A 1 176 ? 10.946 -26.927 8.855 1.00 98.69 176 ILE A CA 1
ATOM 1400 C C . ILE A 1 176 ? 12.351 -27.497 8.654 1.00 98.69 176 ILE A C 1
ATOM 1402 O O . ILE A 1 176 ? 13.206 -27.471 9.544 1.00 98.69 176 ILE A O 1
ATOM 1406 N N . ARG A 1 177 ? 12.608 -28.031 7.459 1.00 98.62 177 ARG A N 1
ATOM 1407 C CA . ARG A 1 177 ? 13.943 -28.504 7.080 1.00 98.62 177 ARG A CA 1
ATOM 1408 C C . ARG A 1 177 ? 14.752 -27.374 6.468 1.00 98.62 177 ARG A C 1
ATOM 1410 O O . ARG A 1 177 ? 14.238 -26.664 5.606 1.00 98.62 177 ARG A O 1
ATOM 1417 N N . VAL A 1 178 ? 16.014 -27.273 6.877 1.00 98.50 178 VAL A N 1
ATOM 1418 C CA . VAL A 1 178 ? 16.949 -26.232 6.431 1.00 98.50 178 VAL A CA 1
ATOM 1419 C C . VAL A 1 178 ? 18.210 -26.839 5.840 1.00 98.50 178 VAL A C 1
ATOM 1421 O O . VAL A 1 178 ? 18.708 -27.870 6.310 1.00 98.50 178 VAL A O 1
ATOM 1424 N N . LYS A 1 179 ? 18.719 -26.221 4.774 1.00 97.88 179 LYS A N 1
ATOM 1425 C CA . LYS A 1 179 ? 19.892 -26.704 4.041 1.00 97.88 179 LYS A CA 1
ATOM 1426 C C . LYS A 1 179 ? 21.169 -26.519 4.845 1.00 97.88 179 LYS A C 1
ATOM 1428 O O . LYS A 1 179 ? 21.982 -27.438 4.905 1.00 97.88 179 LYS A O 1
ATOM 1433 N N . ASP A 1 180 ? 21.339 -25.338 5.432 1.00 98.00 180 ASP A N 1
ATOM 1434 C CA . ASP A 1 180 ? 22.535 -24.934 6.168 1.00 98.00 180 ASP A CA 1
ATOM 1435 C C . ASP A 1 180 ? 22.125 -24.417 7.559 1.00 98.00 180 ASP A C 1
ATOM 1437 O O . ASP A 1 180 ? 21.489 -23.357 7.668 1.00 98.00 180 ASP A O 1
ATOM 1441 N N . PRO A 1 181 ? 22.472 -25.142 8.638 1.00 97.19 181 PRO A N 1
ATOM 1442 C CA . PRO A 1 181 ? 22.056 -24.776 9.982 1.00 97.19 181 PRO A CA 1
ATOM 1443 C C . PRO A 1 181 ? 22.741 -23.491 10.450 1.00 97.19 181 PRO A C 1
ATOM 1445 O O . PRO A 1 181 ? 22.138 -22.738 11.205 1.00 97.19 181 PRO A O 1
ATOM 1448 N N . GLN A 1 182 ? 23.963 -23.186 9.996 1.00 97.75 182 GLN A N 1
ATOM 1449 C CA . GLN A 1 182 ? 24.675 -21.984 10.435 1.00 97.75 182 GLN A CA 1
ATOM 1450 C C . GLN A 1 182 ? 24.009 -20.725 9.883 1.00 97.75 182 GLN A C 1
ATOM 1452 O O . GLN A 1 182 ? 23.775 -19.774 10.630 1.00 97.75 182 GLN A O 1
ATOM 1457 N N . LYS A 1 183 ? 23.657 -20.727 8.591 1.00 97.94 183 LYS A N 1
ATOM 1458 C CA . LYS A 1 183 ? 22.934 -19.606 7.966 1.00 97.94 183 LYS A CA 1
ATOM 1459 C C . LYS A 1 183 ? 21.550 -19.423 8.578 1.00 97.94 183 LYS A C 1
ATOM 1461 O O . LYS A 1 183 ? 21.158 -18.291 8.855 1.00 97.94 183 LYS A O 1
ATOM 1466 N N . SER A 1 184 ? 20.848 -20.527 8.817 1.00 98.44 184 SER A N 1
ATOM 1467 C CA . SER A 1 184 ? 19.500 -20.506 9.385 1.00 98.44 184 SER A CA 1
ATOM 1468 C C . SER A 1 184 ? 19.507 -20.007 10.827 1.00 98.44 184 SER A C 1
ATOM 1470 O O . SER A 1 184 ? 18.814 -19.042 11.133 1.00 98.44 184 SER A O 1
ATOM 1472 N N . LEU A 1 185 ? 20.351 -20.574 11.697 1.00 98.56 185 LEU A N 1
ATOM 1473 C CA . LEU A 1 185 ? 20.503 -20.112 13.082 1.00 98.56 185 LEU A CA 1
ATOM 1474 C C . LEU A 1 185 ? 20.863 -18.627 13.133 1.00 98.56 185 LEU A C 1
ATOM 1476 O O . LEU A 1 185 ? 20.235 -17.872 13.870 1.00 98.56 185 LEU A O 1
ATOM 1480 N N . LYS A 1 186 ? 21.800 -18.180 12.288 1.00 98.25 186 LYS A N 1
ATOM 1481 C CA . LYS A 1 186 ? 22.157 -16.763 12.197 1.00 98.25 186 LYS A CA 1
ATOM 1482 C C . LYS A 1 186 ? 20.954 -15.887 11.846 1.00 98.25 186 LYS A C 1
ATOM 1484 O O . LYS A 1 186 ? 20.739 -14.871 12.497 1.00 98.25 186 LYS A O 1
ATOM 1489 N N . PHE A 1 187 ? 20.162 -16.272 10.847 1.00 98.62 187 PHE A N 1
ATOM 1490 C CA . PHE A 1 187 ? 18.964 -15.528 10.463 1.00 98.62 187 PHE A CA 1
ATOM 1491 C C . PHE A 1 187 ? 17.949 -15.464 11.613 1.00 98.62 187 PHE A C 1
ATOM 1493 O O . PHE A 1 187 ? 17.578 -14.376 12.051 1.00 98.62 187 PHE A O 1
ATOM 1500 N N . TYR A 1 188 ? 17.552 -16.607 12.171 1.00 98.50 188 TYR A N 1
ATOM 1501 C CA . TYR A 1 188 ? 16.528 -16.637 13.216 1.00 98.50 188 TYR A CA 1
ATOM 1502 C C . TYR A 1 188 ? 16.980 -15.954 14.520 1.00 98.50 188 TYR A C 1
ATOM 1504 O O . TYR A 1 188 ? 16.166 -15.301 15.172 1.00 98.50 188 TYR A O 1
ATOM 1512 N N . GLN A 1 189 ? 18.269 -16.017 14.873 1.00 97.94 189 GLN A N 1
ATOM 1513 C CA . GLN A 1 189 ? 18.797 -15.373 16.080 1.00 97.94 189 GLN A CA 1
ATOM 1514 C C . GLN A 1 189 ? 19.116 -13.884 15.888 1.00 97.94 189 GLN A C 1
ATOM 1516 O O . GLN A 1 189 ? 18.709 -13.059 16.702 1.00 97.94 189 GLN A O 1
ATOM 1521 N N . GLU A 1 190 ? 19.835 -13.514 14.826 1.00 96.25 190 GLU A N 1
ATOM 1522 C CA . GLU A 1 190 ? 20.304 -12.134 14.634 1.00 96.25 190 GLU A CA 1
ATOM 1523 C C . GLU A 1 190 ? 19.273 -11.256 13.916 1.00 96.25 190 GLU A C 1
ATOM 1525 O O . GLU A 1 190 ? 19.159 -10.069 14.228 1.00 96.25 190 GLU A O 1
ATOM 1530 N N . VAL A 1 191 ? 18.505 -11.805 12.968 1.00 96.81 191 VAL A N 1
ATOM 1531 C CA . VAL A 1 191 ? 17.475 -11.043 12.242 1.00 96.81 191 VAL A CA 1
ATOM 1532 C C . VAL A 1 191 ? 16.170 -11.049 13.023 1.00 96.81 191 VAL A C 1
ATOM 1534 O O . VAL A 1 191 ? 15.650 -9.974 13.306 1.00 96.81 191 VAL A O 1
ATOM 1537 N N . LEU A 1 192 ? 15.664 -12.219 13.413 1.00 97.62 192 LEU A N 1
ATOM 1538 C CA . LEU A 1 192 ? 14.349 -12.330 14.057 1.00 97.62 192 LEU A CA 1
ATOM 1539 C C . LEU A 1 192 ? 14.394 -12.313 15.590 1.00 97.62 192 LEU A C 1
ATOM 1541 O O . LEU A 1 192 ? 13.338 -12.273 16.212 1.00 97.62 192 LEU A O 1
ATOM 1545 N N . GLY A 1 193 ? 15.580 -12.305 16.208 1.00 96.62 193 GLY A N 1
ATOM 1546 C CA . GLY A 1 193 ? 15.727 -12.166 17.662 1.00 96.62 193 GLY A CA 1
ATOM 1547 C C . GLY A 1 193 ? 15.393 -13.420 18.476 1.00 96.62 193 GLY A C 1
ATOM 1548 O O . GLY A 1 193 ? 15.260 -13.334 19.695 1.00 96.62 193 GLY A O 1
ATOM 1549 N N . MET A 1 194 ? 15.247 -14.586 17.841 1.00 98.06 194 MET A N 1
ATOM 1550 C CA . MET A 1 194 ? 14.960 -15.831 18.554 1.00 98.06 194 MET A CA 1
ATOM 1551 C C . MET A 1 194 ? 16.173 -16.319 19.355 1.00 98.06 194 MET A C 1
ATOM 1553 O O . MET A 1 194 ? 17.331 -16.093 19.003 1.00 98.06 194 MET A O 1
ATOM 1557 N N . SER A 1 195 ? 15.913 -17.060 20.427 1.00 97.25 195 SER A N 1
ATOM 1558 C CA . SER A 1 195 ? 16.940 -17.739 21.217 1.00 97.25 195 SER A CA 1
ATOM 1559 C C . SER A 1 195 ? 16.905 -19.243 20.966 1.00 97.25 195 SER A C 1
ATOM 1561 O O . SER A 1 195 ? 15.836 -19.844 20.897 1.00 97.25 195 SER A O 1
ATOM 1563 N N . LEU A 1 196 ? 18.080 -19.866 20.863 1.00 97.25 196 LEU A N 1
ATOM 1564 C CA . LEU A 1 196 ? 18.210 -21.320 20.783 1.00 97.25 196 LEU A CA 1
ATOM 1565 C C . LEU A 1 196 ? 17.949 -21.934 22.167 1.00 97.25 196 LEU A C 1
ATOM 1567 O O . LEU A 1 196 ? 18.712 -21.703 23.103 1.00 97.25 196 LEU A O 1
ATOM 1571 N N . PHE A 1 197 ? 16.873 -22.706 22.301 1.00 96.69 197 PHE A N 1
ATOM 1572 C CA . PHE A 1 197 ? 16.461 -23.334 23.562 1.00 96.69 197 PHE A CA 1
ATOM 1573 C C . PHE A 1 197 ? 17.043 -24.733 23.738 1.00 96.69 197 PHE A C 1
ATOM 1575 O O . PHE A 1 197 ? 17.362 -25.136 24.856 1.00 96.69 197 PHE A O 1
ATOM 1582 N N . ARG A 1 198 ? 17.153 -25.496 22.648 1.00 95.69 198 ARG A N 1
ATOM 1583 C CA . ARG A 1 198 ? 17.630 -26.880 22.688 1.00 95.69 198 ARG A CA 1
ATOM 1584 C C . ARG A 1 198 ? 18.254 -27.273 21.356 1.00 95.69 198 ARG A C 1
ATOM 1586 O O . ARG A 1 198 ? 17.671 -27.024 20.305 1.00 95.69 198 ARG A O 1
ATOM 1593 N N . THR A 1 199 ? 19.376 -27.980 21.425 1.00 96.56 199 THR A N 1
ATOM 1594 C CA . THR A 1 199 ? 19.927 -28.748 20.302 1.00 96.56 199 THR A CA 1
ATOM 1595 C C . THR A 1 199 ? 19.777 -30.231 20.610 1.00 96.56 199 THR A C 1
ATOM 1597 O O . THR A 1 199 ? 20.082 -30.670 21.720 1.00 96.56 199 THR A O 1
ATOM 1600 N N . SER A 1 200 ? 19.300 -31.007 19.642 1.00 94.62 200 SER A N 1
ATOM 1601 C CA . SER A 1 200 ? 19.252 -32.466 19.725 1.00 94.62 200 SER A CA 1
ATOM 1602 C C . SER A 1 200 ? 20.087 -33.052 18.598 1.00 94.62 200 SER A C 1
ATOM 1604 O O . SER A 1 200 ? 19.696 -32.996 17.432 1.00 94.62 200 SER A O 1
ATOM 1606 N N . GLU A 1 201 ? 21.246 -33.604 18.944 1.00 95.00 201 GLU A N 1
ATOM 1607 C CA . GLU A 1 201 ? 22.168 -34.176 17.968 1.00 95.00 201 GLU A CA 1
ATOM 1608 C C . GLU A 1 201 ? 21.881 -35.662 17.754 1.00 95.00 201 GLU A C 1
ATOM 1610 O O . GLU A 1 201 ? 21.786 -36.433 18.710 1.00 95.00 201 GLU A O 1
ATOM 1615 N N . SER A 1 202 ? 21.742 -36.082 16.497 1.00 92.25 202 SER A N 1
ATOM 1616 C CA . SER A 1 202 ? 21.504 -37.485 16.135 1.00 92.25 202 SER A CA 1
ATOM 1617 C C . SER A 1 202 ? 22.494 -37.949 15.064 1.00 92.25 202 SER A C 1
ATOM 1619 O O . SER A 1 202 ? 22.093 -38.328 13.961 1.00 92.25 202 SER A O 1
ATOM 1621 N N . PRO A 1 203 ? 23.806 -37.995 15.374 1.00 91.56 203 PRO A N 1
ATOM 1622 C CA . PRO A 1 203 ? 24.843 -38.292 14.387 1.00 91.56 203 PRO A CA 1
ATOM 1623 C C . PRO A 1 203 ? 24.670 -39.663 13.726 1.00 91.56 203 PRO A C 1
ATOM 1625 O O . PRO A 1 203 ? 24.906 -39.801 12.530 1.00 91.56 203 PRO A O 1
ATOM 1628 N N . ASN A 1 204 ? 24.180 -40.660 14.470 1.00 90.50 204 ASN A N 1
ATOM 1629 C CA . ASN A 1 204 ? 23.911 -42.001 13.938 1.00 90.50 204 ASN A CA 1
ATOM 1630 C C . ASN A 1 204 ? 22.725 -42.042 12.959 1.00 90.50 204 ASN A C 1
ATOM 1632 O O . ASN A 1 204 ? 22.639 -42.965 12.154 1.00 90.50 204 ASN A O 1
ATOM 1636 N N . ALA A 1 205 ? 21.807 -41.077 13.048 1.00 88.38 205 ALA A N 1
ATOM 1637 C CA . ALA A 1 205 ? 20.661 -40.947 12.151 1.00 88.38 205 ALA A CA 1
ATOM 1638 C C . ALA A 1 205 ? 20.891 -39.901 11.043 1.00 88.38 205 ALA A C 1
ATOM 1640 O O . ALA A 1 205 ? 20.048 -39.761 10.161 1.00 88.38 205 ALA A O 1
ATOM 1641 N N . GLY A 1 206 ? 22.030 -39.198 11.064 1.00 94.94 206 GLY A N 1
ATOM 1642 C CA . GLY A 1 206 ? 22.439 -38.256 10.022 1.00 94.94 206 GLY A CA 1
ATOM 1643 C C . GLY A 1 206 ? 21.712 -36.910 10.043 1.00 94.94 206 GLY A C 1
ATOM 1644 O O . GLY A 1 206 ? 21.617 -36.275 8.995 1.00 94.94 206 GLY A O 1
ATOM 1645 N N . PHE A 1 207 ? 21.184 -36.474 11.191 1.00 96.06 207 PHE A N 1
ATOM 1646 C CA . PHE A 1 207 ? 20.529 -35.169 11.319 1.00 96.06 207 PHE A CA 1
ATOM 1647 C C . PHE A 1 207 ? 20.706 -34.555 12.713 1.00 96.06 207 PHE A C 1
ATOM 1649 O O . PHE A 1 207 ? 20.934 -35.273 13.689 1.00 96.06 207 PHE A O 1
ATOM 1656 N N . ASN A 1 208 ? 20.526 -33.235 12.802 1.00 98.00 208 ASN A N 1
ATOM 1657 C CA . ASN A 1 208 ? 20.381 -32.495 14.058 1.00 98.00 208 ASN A CA 1
ATOM 1658 C C . ASN A 1 208 ? 19.101 -31.655 14.047 1.00 98.00 208 ASN A C 1
ATOM 1660 O O . ASN A 1 208 ? 18.657 -31.199 12.990 1.00 98.00 208 ASN A O 1
ATOM 1664 N N . LEU A 1 209 ? 18.558 -31.422 15.242 1.00 98.00 209 LEU A N 1
ATOM 1665 C CA . LEU A 1 209 ? 17.380 -30.591 15.479 1.00 98.00 209 LEU A CA 1
ATOM 1666 C C . LEU A 1 209 ? 17.766 -29.379 16.330 1.00 98.00 209 LEU A C 1
ATOM 1668 O O . LEU A 1 209 ? 18.482 -29.529 17.327 1.00 98.00 209 LEU A O 1
ATOM 1672 N N . TYR A 1 210 ? 17.261 -28.204 15.969 1.00 98.44 210 TYR A N 1
ATOM 1673 C CA . TYR A 1 210 ? 17.478 -26.953 16.697 1.00 98.44 210 TYR A CA 1
ATOM 1674 C C . TYR A 1 210 ? 16.131 -26.318 17.030 1.00 98.44 210 TYR A C 1
ATOM 1676 O O . TYR A 1 210 ? 15.377 -25.975 16.126 1.00 98.44 210 TYR A O 1
ATOM 1684 N N . PHE A 1 211 ? 15.833 -26.146 18.315 1.00 98.25 211 PHE A N 1
ATOM 1685 C CA . PHE A 1 211 ? 14.582 -25.555 18.787 1.00 98.25 211 PHE A CA 1
ATOM 1686 C C . PHE A 1 211 ? 14.821 -24.099 19.170 1.00 98.25 211 PHE A C 1
ATOM 1688 O O . PHE A 1 211 ? 15.568 -23.825 20.114 1.00 98.25 211 PHE A O 1
ATOM 1695 N N . LEU A 1 212 ? 14.187 -23.179 18.451 1.00 98.19 212 LEU A N 1
ATOM 1696 C CA . LEU A 1 212 ? 14.256 -21.741 18.678 1.00 98.19 212 LEU A CA 1
ATOM 1697 C C . LEU A 1 212 ? 12.907 -21.198 19.145 1.00 98.19 212 LEU A C 1
ATOM 1699 O O . LEU A 1 212 ? 11.854 -21.702 18.766 1.00 98.19 212 LEU A O 1
ATOM 1703 N N . GLY A 1 213 ? 12.942 -20.146 19.952 1.00 96.75 213 GLY A N 1
ATOM 1704 C CA . GLY A 1 213 ? 11.744 -19.434 20.382 1.00 96.75 213 GLY A CA 1
ATOM 1705 C C . GLY A 1 213 ? 12.084 -18.108 21.043 1.00 96.75 213 GLY A C 1
ATOM 1706 O O . GLY A 1 213 ? 13.259 -17.764 21.219 1.00 96.75 213 GLY A O 1
ATOM 1707 N N . TYR A 1 214 ? 11.054 -17.363 21.426 1.00 96.06 214 TYR A N 1
ATOM 1708 C CA . TYR A 1 214 ? 11.220 -16.130 22.183 1.00 96.06 214 TYR A CA 1
ATOM 1709 C C . TYR A 1 214 ? 11.236 -16.447 23.686 1.00 96.06 214 TYR A C 1
ATOM 1711 O O . TYR A 1 214 ? 10.340 -17.131 24.182 1.00 96.06 214 TYR A O 1
ATOM 1719 N N . PRO A 1 215 ? 12.254 -16.001 24.451 1.00 90.94 215 PRO A N 1
ATOM 1720 C CA . PRO A 1 215 ? 12.340 -16.286 25.887 1.00 90.94 215 PRO A CA 1
ATOM 1721 C C . PRO A 1 215 ? 11.109 -15.826 26.679 1.00 90.94 215 PRO A C 1
ATOM 1723 O O . PRO A 1 215 ? 10.713 -16.487 27.645 1.00 90.94 215 PRO A O 1
ATOM 1726 N N . GLY A 1 216 ? 10.512 -14.698 26.278 1.00 85.12 216 GLY A N 1
ATOM 1727 C CA . GLY A 1 216 ? 9.402 -14.068 26.984 1.00 85.12 216 GLY A CA 1
ATOM 1728 C C . GLY A 1 216 ? 9.698 -13.880 28.476 1.00 85.12 216 GLY A C 1
ATOM 1729 O O . GLY A 1 216 ? 10.845 -13.732 28.901 1.00 85.12 216 GLY A O 1
ATOM 1730 N N . THR A 1 217 ? 8.657 -13.938 29.305 1.00 79.50 217 THR A N 1
ATOM 1731 C CA . THR A 1 217 ? 8.795 -13.867 30.772 1.00 79.50 217 THR A CA 1
ATOM 1732 C C . THR A 1 217 ? 9.357 -15.148 31.392 1.00 79.50 217 THR A C 1
ATOM 1734 O O . THR A 1 217 ? 9.860 -15.114 32.512 1.00 79.50 217 THR A O 1
ATOM 1737 N N . GLN A 1 218 ? 9.282 -16.277 30.681 1.00 83.38 218 GLN A N 1
ATOM 1738 C CA . GLN A 1 218 ? 9.739 -17.583 31.164 1.00 83.38 218 GLN A CA 1
ATOM 1739 C C . GLN A 1 218 ? 11.250 -17.807 30.957 1.00 83.38 218 GLN A C 1
ATOM 1741 O O . GLN A 1 218 ? 11.798 -18.783 31.468 1.00 83.38 218 GLN A O 1
ATOM 1746 N N . GLY A 1 219 ? 11.928 -16.934 30.206 1.00 89.12 219 GLY A N 1
ATOM 1747 C CA . GLY A 1 219 ? 13.350 -17.057 29.883 1.00 89.12 219 GLY A CA 1
ATOM 1748 C C . GLY A 1 219 ? 13.676 -18.263 28.992 1.00 89.12 219 GLY A C 1
ATOM 1749 O O . GLY A 1 219 ? 12.787 -18.979 28.526 1.00 89.12 219 GLY A O 1
ATOM 1750 N N . VAL A 1 220 ? 14.970 -18.503 28.763 1.00 90.88 220 VAL A N 1
ATOM 1751 C CA . VAL A 1 220 ? 15.467 -19.712 28.080 1.00 90.88 220 VAL A CA 1
ATOM 1752 C C . VAL A 1 220 ? 15.427 -20.902 29.059 1.00 90.88 220 VAL A C 1
ATOM 1754 O O . VAL A 1 220 ? 15.884 -20.748 30.195 1.00 90.88 220 VAL A O 1
ATOM 1757 N N . PRO A 1 221 ? 14.907 -22.085 28.673 1.00 89.00 221 PRO A N 1
ATOM 1758 C CA . PRO A 1 221 ? 14.860 -23.256 29.553 1.00 89.00 221 PRO A CA 1
ATOM 1759 C C . PRO A 1 221 ? 16.257 -23.704 30.019 1.00 89.00 221 PRO A C 1
ATOM 1761 O O . PRO A 1 221 ? 17.115 -23.993 29.190 1.00 89.00 221 PRO A O 1
ATOM 1764 N N . GLN A 1 222 ? 16.481 -23.828 31.335 1.00 74.75 222 GLN A N 1
ATOM 1765 C CA . GLN A 1 222 ? 17.806 -24.183 31.883 1.00 74.75 222 GLN A CA 1
ATOM 1766 C C . GLN A 1 222 ? 18.263 -25.614 31.549 1.00 74.75 222 GLN A C 1
ATOM 1768 O O . GLN A 1 222 ? 19.458 -25.855 31.416 1.00 74.75 222 GLN A O 1
ATOM 1773 N N . GLU A 1 223 ? 17.327 -26.551 31.376 1.00 79.25 223 GLU A N 1
ATOM 1774 C CA . GLU A 1 223 ? 17.614 -27.961 31.053 1.00 79.25 223 GLU A CA 1
ATOM 1775 C C . GLU A 1 223 ? 17.193 -28.339 29.622 1.00 79.25 223 GLU A C 1
ATOM 1777 O O . GLU A 1 223 ? 17.090 -29.514 29.276 1.00 79.25 223 GLU A O 1
ATOM 1782 N N . GLY A 1 224 ? 16.884 -27.347 28.778 1.00 82.62 224 GLY A N 1
ATOM 1783 C CA . GLY A 1 224 ? 16.441 -27.574 27.400 1.00 82.62 224 GLY A CA 1
ATOM 1784 C C . GLY A 1 224 ? 15.083 -28.276 27.270 1.00 82.62 224 GLY A C 1
ATOM 1785 O O . GLY A 1 224 ? 14.712 -28.676 26.169 1.00 82.62 224 GLY A O 1
ATOM 1786 N N . LYS A 1 225 ? 14.317 -28.444 28.357 1.00 89.31 225 LYS A N 1
ATOM 1787 C CA . LYS A 1 225 ? 12.937 -28.941 28.280 1.00 89.31 225 LYS A CA 1
ATOM 1788 C C . LYS A 1 225 ? 12.074 -27.916 27.541 1.00 89.31 225 LYS A C 1
ATOM 1790 O O . LYS A 1 225 ? 11.967 -26.772 27.969 1.00 89.31 225 LYS A O 1
ATOM 1795 N N . THR A 1 226 ? 11.477 -28.342 26.431 1.00 93.19 226 THR A N 1
ATOM 1796 C CA . THR A 1 226 ? 10.662 -27.490 25.552 1.00 93.19 226 THR A CA 1
ATOM 1797 C C . THR A 1 226 ? 9.201 -27.920 25.463 1.00 93.19 226 THR A C 1
ATOM 1799 O O . THR A 1 226 ? 8.403 -27.191 24.886 1.00 93.19 226 THR A O 1
ATOM 1802 N N . SER A 1 227 ? 8.814 -29.074 26.022 1.00 92.12 227 SER A N 1
ATOM 1803 C CA . SER A 1 227 ? 7.458 -29.632 25.865 1.00 92.12 227 SER A CA 1
ATOM 1804 C C . SER A 1 227 ? 6.359 -28.834 26.573 1.00 92.12 227 SER A C 1
ATOM 1806 O O . SER A 1 227 ? 5.181 -28.994 26.264 1.00 92.12 227 SER A O 1
ATOM 1808 N N . ASP A 1 228 ? 6.725 -27.950 27.497 1.00 89.94 228 ASP A N 1
ATOM 1809 C CA . ASP A 1 228 ? 5.840 -26.999 28.166 1.00 89.94 228 ASP A CA 1
ATOM 1810 C C . ASP A 1 228 ? 5.773 -25.636 27.458 1.00 89.94 228 ASP A C 1
ATOM 1812 O O . ASP A 1 228 ? 5.074 -24.745 27.926 1.00 89.94 228 ASP A O 1
ATOM 1816 N N . ARG A 1 229 ? 6.453 -25.436 26.328 1.00 92.06 229 ARG A N 1
ATOM 1817 C CA . ARG A 1 229 ? 6.385 -24.178 25.570 1.00 92.06 229 ARG A CA 1
ATOM 1818 C C . ARG A 1 229 ? 5.247 -24.175 24.551 1.00 92.06 229 ARG A C 1
ATOM 1820 O O . ARG A 1 229 ? 4.703 -25.222 24.198 1.00 92.06 229 ARG A O 1
ATOM 1827 N N . GLU A 1 230 ? 4.894 -22.978 24.107 1.00 92.75 230 GLU A N 1
ATOM 1828 C CA . GLU A 1 230 ? 3.970 -22.715 23.007 1.00 92.75 230 GLU A CA 1
ATOM 1829 C C . GLU A 1 230 ? 4.740 -21.918 21.942 1.00 92.75 230 GLU A C 1
ATOM 1831 O O . GLU A 1 230 ? 5.564 -21.079 22.296 1.00 92.75 230 GLU A O 1
ATOM 1836 N N . GLY A 1 231 ? 4.533 -22.226 20.661 1.00 94.50 231 GLY A N 1
ATOM 1837 C CA . GLY A 1 231 ? 5.141 -21.498 19.543 1.00 94.50 231 GLY A CA 1
ATOM 1838 C C . GLY A 1 231 ? 6.676 -21.520 19.478 1.00 94.50 231 GLY A C 1
ATOM 1839 O O . GLY A 1 231 ? 7.323 -20.480 19.552 1.00 94.50 231 GLY A O 1
ATOM 1840 N N . LEU A 1 232 ? 7.269 -22.692 19.256 1.00 97.94 232 LEU A N 1
ATOM 1841 C CA . LEU A 1 232 ? 8.683 -22.822 18.891 1.00 97.94 232 LEU A CA 1
ATOM 1842 C C . LEU A 1 232 ? 8.863 -23.100 17.393 1.00 97.94 232 LEU A C 1
ATOM 1844 O O . LEU A 1 232 ? 8.000 -23.677 16.731 1.00 97.94 232 LEU A O 1
ATOM 1848 N N . LEU A 1 233 ? 10.040 -22.763 16.880 1.00 98.62 233 LEU A N 1
ATOM 1849 C CA . LEU A 1 233 ? 10.508 -23.174 15.565 1.00 98.62 233 LEU A CA 1
ATOM 1850 C C . LEU A 1 233 ? 11.538 -24.295 15.722 1.00 98.62 233 LEU A C 1
ATOM 1852 O O . LEU A 1 233 ? 12.580 -24.108 16.348 1.00 98.62 233 LEU A O 1
ATOM 1856 N N . GLU A 1 234 ? 11.262 -25.454 15.140 1.00 98.69 234 GLU A N 1
ATOM 1857 C CA . GLU A 1 234 ? 12.213 -26.554 15.031 1.00 98.69 234 GLU A CA 1
ATOM 1858 C C . GLU A 1 234 ? 12.860 -26.541 13.641 1.00 98.69 234 GLU A C 1
ATOM 1860 O O . GLU A 1 234 ? 12.192 -26.671 12.615 1.00 98.69 234 GLU A O 1
ATOM 1865 N N . LEU A 1 235 ? 14.185 -26.422 13.600 1.00 98.75 235 LEU A N 1
ATOM 1866 C CA . LEU A 1 235 ? 14.962 -26.562 12.375 1.00 98.75 235 LEU A CA 1
ATOM 1867 C C . LEU A 1 235 ? 15.573 -27.958 12.316 1.00 98.75 235 LEU A C 1
ATOM 1869 O O . LEU A 1 235 ? 16.371 -28.324 13.181 1.00 98.75 235 LEU A O 1
ATOM 1873 N N . THR A 1 236 ? 15.250 -28.711 11.267 1.00 98.50 236 THR A N 1
ATOM 1874 C CA . THR A 1 236 ? 15.888 -30.003 10.986 1.00 98.50 236 THR A CA 1
ATOM 1875 C C . THR A 1 236 ? 16.940 -29.849 9.900 1.00 98.50 236 THR A C 1
ATOM 1877 O O . THR A 1 236 ? 16.621 -29.568 8.742 1.00 98.50 236 THR A O 1
ATOM 1880 N N . TRP A 1 237 ? 18.194 -30.109 10.254 1.00 98.25 237 TRP A N 1
ATOM 1881 C CA . TRP A 1 237 ? 19.294 -30.180 9.298 1.00 98.25 237 TRP A CA 1
ATOM 1882 C C . TRP A 1 237 ? 19.698 -31.636 9.068 1.00 98.25 237 TRP A C 1
ATOM 1884 O O . TRP A 1 237 ? 20.053 -32.342 10.012 1.00 98.25 237 TRP A O 1
ATOM 1894 N N . ASN A 1 238 ? 19.660 -32.075 7.807 1.00 97.12 238 ASN A N 1
ATOM 1895 C CA . ASN A 1 238 ? 20.154 -33.387 7.387 1.00 97.12 238 ASN A CA 1
ATOM 1896 C C . ASN A 1 238 ? 21.598 -33.242 6.896 1.00 97.12 238 ASN A C 1
ATOM 1898 O O . ASN A 1 238 ? 21.897 -32.358 6.099 1.00 97.12 238 ASN A O 1
ATOM 1902 N N . TYR A 1 239 ? 22.497 -34.109 7.349 1.00 96.94 239 TYR A N 1
ATOM 1903 C CA . TYR A 1 239 ? 23.928 -33.951 7.098 1.00 96.94 239 TYR A CA 1
ATOM 1904 C C . TYR A 1 239 ? 24.271 -33.953 5.607 1.00 96.94 239 TYR A C 1
ATOM 1906 O O . TYR A 1 239 ? 23.840 -34.826 4.853 1.00 96.94 239 TYR A O 1
ATOM 1914 N N . GLY A 1 240 ? 25.116 -33.005 5.202 1.00 94.88 240 GLY A N 1
ATOM 1915 C CA . GLY A 1 240 ? 25.634 -32.895 3.844 1.00 94.88 240 GLY A CA 1
ATOM 1916 C C . GLY A 1 240 ? 24.802 -31.999 2.928 1.00 94.88 240 GLY A C 1
ATOM 1917 O O . GLY A 1 240 ? 25.320 -31.606 1.883 1.00 94.88 240 GLY A O 1
ATOM 1918 N N . THR A 1 241 ? 23.576 -31.610 3.307 1.00 95.88 241 THR A N 1
ATOM 1919 C CA . THR A 1 241 ? 22.757 -30.700 2.484 1.00 95.88 241 THR A CA 1
ATOM 1920 C C . THR A 1 241 ? 23.403 -29.328 2.316 1.00 95.88 241 THR A C 1
ATOM 1922 O O . THR A 1 241 ? 23.260 -28.699 1.272 1.00 95.88 241 THR A O 1
ATOM 1925 N N . GLU A 1 242 ? 24.180 -28.879 3.300 1.00 96.12 242 GLU A N 1
ATOM 1926 C CA . GLU A 1 242 ? 24.902 -27.606 3.290 1.00 96.12 242 GLU A CA 1
ATOM 1927 C C . GLU A 1 242 ? 26.035 -27.563 2.253 1.00 96.12 242 GLU A C 1
ATOM 1929 O O . GLU A 1 242 ? 26.466 -26.481 1.856 1.00 96.12 242 GLU A O 1
ATOM 1934 N N . LYS A 1 243 ? 26.507 -28.734 1.803 1.00 95.81 243 LYS A N 1
ATOM 1935 C CA . LYS A 1 243 ? 27.626 -28.884 0.857 1.00 95.81 243 LYS A CA 1
ATOM 1936 C C . LYS A 1 243 ? 27.178 -29.085 -0.588 1.00 95.81 243 LYS A C 1
ATOM 1938 O O . LYS A 1 243 ? 28.007 -28.976 -1.487 1.00 95.81 243 LYS A O 1
ATOM 1943 N N . ASP A 1 244 ? 25.907 -29.399 -0.814 1.00 94.31 244 ASP A N 1
ATOM 1944 C CA . ASP A 1 244 ? 25.359 -29.599 -2.152 1.00 94.31 244 ASP A CA 1
ATOM 1945 C C . ASP A 1 244 ? 24.780 -28.280 -2.678 1.00 94.31 244 ASP A C 1
ATOM 1947 O O . ASP A 1 244 ? 23.721 -27.828 -2.245 1.00 94.31 244 ASP A O 1
ATOM 1951 N N . GLU A 1 245 ? 25.475 -27.630 -3.613 1.00 90.56 245 GLU A N 1
ATOM 1952 C CA . GLU A 1 245 ? 25.030 -26.358 -4.194 1.00 90.56 245 GLU A CA 1
ATOM 1953 C C . GLU A 1 245 ? 23.693 -26.474 -4.941 1.00 90.56 245 GLU A C 1
ATOM 1955 O O . GLU A 1 245 ? 22.898 -25.535 -4.877 1.00 90.56 245 GLU A O 1
ATOM 1960 N N . ALA A 1 246 ? 23.406 -27.622 -5.566 1.00 92.62 246 ALA A N 1
ATOM 1961 C CA . ALA A 1 246 ? 22.185 -27.853 -6.340 1.00 92.62 246 ALA A CA 1
ATOM 1962 C C . ALA A 1 246 ? 20.977 -28.236 -5.468 1.00 92.62 246 ALA A C 1
ATOM 1964 O O . ALA A 1 246 ? 19.837 -28.154 -5.926 1.00 92.62 246 ALA A O 1
ATOM 1965 N N . PHE A 1 247 ? 21.209 -28.646 -4.219 1.00 94.31 247 PHE A N 1
ATOM 1966 C CA . PHE A 1 247 ? 20.147 -29.039 -3.300 1.00 94.31 247 PHE A CA 1
ATOM 1967 C C . PHE A 1 247 ? 19.361 -27.834 -2.760 1.00 94.31 247 PHE A C 1
ATOM 1969 O O . PHE A 1 247 ? 19.942 -26.826 -2.347 1.00 94.31 247 PHE A O 1
ATOM 1976 N N . SER A 1 248 ? 18.036 -27.962 -2.683 1.00 95.06 248 SER A N 1
ATOM 1977 C CA . SER A 1 248 ? 17.136 -27.000 -2.034 1.00 95.06 248 SER A CA 1
ATOM 1978 C C . SER A 1 248 ? 15.901 -27.708 -1.485 1.00 95.06 248 SER A C 1
ATOM 1980 O O . SER A 1 248 ? 15.390 -28.625 -2.130 1.00 95.06 248 SER A O 1
ATOM 1982 N N . TYR A 1 249 ? 15.378 -27.250 -0.348 1.00 97.31 249 TYR A N 1
ATOM 1983 C CA . TYR A 1 249 ? 14.062 -27.675 0.127 1.00 97.31 249 TYR A CA 1
ATOM 1984 C C . TYR A 1 249 ? 12.934 -26.911 -0.580 1.00 97.31 249 TYR A C 1
ATOM 1986 O O . TYR A 1 249 ? 13.111 -25.806 -1.092 1.00 97.31 249 TYR A O 1
ATOM 1994 N N . HIS A 1 250 ? 11.752 -27.516 -0.618 1.00 97.25 250 HIS A N 1
ATOM 1995 C CA . HIS A 1 250 ? 10.543 -26.911 -1.151 1.00 97.25 250 HIS A CA 1
ATOM 1996 C C . HIS A 1 250 ? 9.953 -25.909 -0.149 1.00 97.25 250 HIS A C 1
ATOM 1998 O O . HIS A 1 250 ? 9.599 -26.277 0.969 1.00 97.25 250 HIS A O 1
ATOM 2004 N N . ASN A 1 251 ? 9.775 -24.659 -0.576 1.00 94.94 251 ASN A N 1
ATOM 2005 C CA . ASN A 1 251 ? 9.291 -23.567 0.281 1.00 94.94 251 ASN A CA 1
ATOM 2006 C C . ASN A 1 251 ? 7.791 -23.643 0.641 1.00 94.94 251 ASN A C 1
ATOM 2008 O O . ASN A 1 251 ? 7.331 -22.889 1.490 1.00 94.94 251 ASN A O 1
ATOM 2012 N N . GLY A 1 252 ? 7.028 -24.514 -0.031 1.00 95.56 252 GLY A N 1
ATOM 2013 C CA . GLY A 1 252 ? 5.587 -24.717 0.174 1.00 95.56 252 GLY A CA 1
ATOM 2014 C C . GLY A 1 252 ? 4.656 -23.813 -0.654 1.00 95.56 252 GLY A C 1
ATOM 2015 O O . GLY A 1 252 ? 3.494 -24.168 -0.848 1.00 95.56 252 GLY A O 1
ATOM 2016 N N . ASN A 1 253 ? 5.158 -22.706 -1.213 1.00 95.56 253 ASN A N 1
ATOM 2017 C CA . ASN A 1 253 ? 4.390 -21.777 -2.061 1.00 95.56 253 ASN A CA 1
ATOM 2018 C C . ASN A 1 253 ? 4.583 -21.997 -3.567 1.00 95.56 253 ASN A C 1
ATOM 2020 O O . ASN A 1 253 ? 3.750 -21.551 -4.360 1.00 95.56 253 ASN A O 1
ATOM 2024 N N . SER A 1 254 ? 5.671 -22.652 -3.970 1.00 92.88 254 SER A N 1
ATOM 2025 C CA . SER A 1 254 ? 5.825 -23.183 -5.326 1.00 92.88 254 SER A CA 1
ATOM 2026 C C . SER A 1 254 ? 4.863 -24.354 -5.554 1.00 92.88 254 SER A C 1
ATOM 2028 O O . SER A 1 254 ? 4.456 -25.011 -4.601 1.00 92.88 254 SER A O 1
ATOM 2030 N N . GLU A 1 255 ? 4.496 -24.627 -6.807 1.00 92.81 255 GLU A N 1
ATOM 2031 C CA . GLU A 1 255 ? 3.673 -25.799 -7.125 1.00 92.81 255 GLU A CA 1
ATOM 2032 C C . GLU A 1 255 ? 4.471 -27.108 -6.961 1.00 92.81 255 GLU A C 1
ATOM 2034 O O . GLU A 1 255 ? 5.601 -27.187 -7.459 1.00 92.81 255 GLU A O 1
ATOM 2039 N N . PRO A 1 256 ? 3.896 -28.157 -6.338 1.00 94.12 256 PRO A N 1
ATOM 2040 C CA . PRO A 1 256 ? 2.588 -28.197 -5.678 1.00 94.12 256 PRO A CA 1
ATOM 2041 C C . PRO A 1 256 ? 2.585 -27.480 -4.318 1.00 94.12 256 PRO A C 1
ATOM 2043 O O . PRO A 1 256 ? 3.464 -27.698 -3.475 1.00 94.12 256 PRO A O 1
ATOM 2046 N N . GLN A 1 257 ? 1.555 -26.663 -4.093 1.00 96.19 257 GLN A N 1
ATOM 2047 C CA . GLN A 1 257 ? 1.437 -25.841 -2.888 1.00 96.19 257 GLN A CA 1
ATOM 2048 C C . GLN A 1 257 ? 1.009 -26.627 -1.642 1.00 96.19 257 GLN A C 1
ATOM 2050 O O . GLN A 1 257 ? 0.350 -27.666 -1.709 1.00 96.19 257 GLN A O 1
ATOM 2055 N N . GLY A 1 258 ? 1.363 -26.085 -0.480 1.00 96.62 258 GLY A N 1
ATOM 2056 C CA . GLY A 1 258 ? 0.922 -26.578 0.817 1.00 96.62 258 GLY A CA 1
ATOM 2057 C C . GLY A 1 258 ? 1.207 -25.564 1.914 1.00 96.62 258 GLY A C 1
ATOM 2058 O O . GLY A 1 258 ? 0.477 -24.580 2.038 1.00 96.62 258 GLY A O 1
ATOM 2059 N N . PHE A 1 259 ? 2.268 -25.801 2.692 1.00 98.25 259 PHE A N 1
ATOM 2060 C CA . PHE A 1 259 ? 2.751 -24.856 3.705 1.00 98.25 259 PHE A CA 1
ATOM 2061 C C . PHE A 1 259 ? 2.927 -23.445 3.113 1.00 98.25 259 PHE A C 1
ATOM 2063 O O . PHE A 1 259 ? 3.492 -23.290 2.033 1.00 98.25 259 PHE A O 1
ATOM 2070 N N . GLY A 1 260 ? 2.396 -22.426 3.784 1.00 97.50 260 GLY A N 1
ATOM 2071 C CA . GLY A 1 260 ? 2.464 -21.036 3.337 1.00 97.50 260 GLY A CA 1
ATOM 2072 C C . GLY A 1 260 ? 3.657 -20.314 3.937 1.00 97.50 260 GLY A C 1
ATOM 2073 O O . GLY A 1 260 ? 4.606 -19.968 3.239 1.00 97.50 260 GLY A O 1
ATOM 2074 N N . HIS A 1 261 ? 3.617 -20.079 5.239 1.00 98.62 261 HIS A N 1
ATOM 2075 C CA . HIS A 1 261 ? 4.611 -19.261 5.920 1.00 98.62 261 HIS A CA 1
ATOM 2076 C C . HIS A 1 261 ? 4.607 -19.532 7.417 1.00 98.62 261 HIS A C 1
ATOM 2078 O O . HIS A 1 261 ? 3.659 -20.088 7.974 1.00 98.62 261 HIS A O 1
ATOM 2084 N N . ILE A 1 262 ? 5.678 -19.102 8.072 1.00 98.62 262 ILE A N 1
ATOM 2085 C CA . ILE A 1 262 ? 5.641 -18.809 9.503 1.00 98.62 262 ILE A CA 1
ATOM 2086 C C . ILE A 1 262 ? 5.394 -17.316 9.703 1.00 98.62 262 ILE A C 1
ATOM 2088 O O . ILE A 1 262 ? 5.736 -16.519 8.830 1.00 98.62 262 ILE A O 1
ATOM 2092 N N . CYS A 1 263 ? 4.849 -16.930 10.851 1.00 98.56 263 CYS A N 1
ATOM 2093 C CA . CYS A 1 263 ? 4.602 -15.535 11.183 1.00 98.56 263 CYS A CA 1
ATOM 2094 C C . CYS A 1 263 ? 5.232 -15.136 12.514 1.00 98.56 263 CYS A C 1
ATOM 2096 O O . CYS A 1 263 ? 5.133 -15.851 13.517 1.00 98.56 263 CYS A O 1
ATOM 2098 N N . VAL A 1 264 ? 5.851 -13.958 12.519 1.00 98.38 264 VAL A N 1
ATOM 2099 C CA . VAL A 1 264 ? 6.349 -13.280 13.712 1.00 98.38 264 VAL A CA 1
ATOM 2100 C C . VAL A 1 264 ? 5.551 -11.995 13.910 1.00 98.38 264 VAL A C 1
ATOM 2102 O O . VAL A 1 264 ? 5.526 -11.124 13.041 1.00 98.38 264 VAL A O 1
ATOM 2105 N N . SER A 1 265 ? 4.916 -11.856 15.072 1.00 96.56 265 SER A N 1
ATOM 2106 C CA . SER A 1 265 ? 4.267 -10.603 15.461 1.00 96.56 265 SER A CA 1
ATOM 2107 C C . SER A 1 265 ? 5.257 -9.711 16.214 1.00 96.56 265 SER A C 1
ATOM 2109 O O . SER A 1 265 ? 5.925 -10.204 17.130 1.00 96.56 265 SER A O 1
ATOM 2111 N N . VAL A 1 266 ? 5.322 -8.425 15.872 1.00 95.38 266 VAL A N 1
ATOM 2112 C CA . VAL A 1 266 ? 6.330 -7.465 16.366 1.00 95.38 266 VAL A CA 1
ATOM 2113 C C . VAL A 1 266 ? 5.705 -6.301 17.136 1.00 95.38 266 VAL A C 1
ATOM 2115 O O . VAL A 1 266 ? 4.506 -6.058 17.019 1.00 95.38 266 VAL A O 1
ATOM 2118 N N . ASP A 1 267 ? 6.498 -5.579 17.929 1.00 89.19 267 ASP A N 1
ATOM 2119 C CA . ASP A 1 267 ? 6.025 -4.411 18.683 1.00 89.19 267 ASP A CA 1
ATOM 2120 C C . ASP A 1 267 ? 5.700 -3.191 17.824 1.00 89.19 267 ASP A C 1
ATOM 2122 O O . ASP A 1 267 ? 4.712 -2.513 18.088 1.00 89.19 267 ASP A O 1
ATOM 2126 N N . ASP A 1 268 ? 6.511 -2.919 16.808 1.00 87.69 268 ASP A N 1
ATOM 2127 C CA . ASP A 1 268 ? 6.341 -1.814 15.866 1.00 87.69 268 ASP A CA 1
ATOM 2128 C C . ASP A 1 268 ? 6.726 -2.312 14.468 1.00 87.69 268 ASP A C 1
ATOM 2130 O O . ASP A 1 268 ? 7.897 -2.585 14.180 1.00 87.69 268 ASP A O 1
ATOM 2134 N N . LEU A 1 269 ? 5.717 -2.487 13.612 1.00 87.69 269 LEU A N 1
ATOM 2135 C CA . LEU A 1 269 ? 5.878 -3.075 12.285 1.00 87.69 269 LEU A CA 1
ATOM 2136 C C . LEU A 1 269 ? 6.771 -2.231 11.366 1.00 87.69 269 LEU A C 1
ATOM 2138 O O . LEU A 1 269 ? 7.586 -2.795 10.630 1.00 87.69 269 LEU A O 1
ATOM 2142 N N . ASP A 1 270 ? 6.660 -0.904 11.419 1.00 83.88 270 ASP A N 1
ATOM 2143 C CA . ASP A 1 270 ? 7.480 -0.000 10.611 1.00 83.88 270 ASP A CA 1
ATOM 2144 C C . ASP A 1 270 ? 8.937 -0.009 11.091 1.00 83.88 270 ASP A C 1
ATOM 2146 O O . ASP A 1 270 ? 9.859 -0.145 10.279 1.00 83.88 270 ASP A O 1
ATOM 2150 N N . ALA A 1 271 ? 9.164 0.060 12.408 1.00 86.00 271 ALA A N 1
ATOM 2151 C CA . ALA A 1 271 ? 10.506 -0.001 12.985 1.00 86.00 271 ALA A CA 1
ATOM 2152 C C . ALA A 1 271 ? 11.178 -1.364 12.741 1.00 86.00 271 ALA A C 1
ATOM 2154 O O . ALA A 1 271 ? 12.376 -1.419 12.440 1.00 86.00 271 ALA A O 1
ATOM 2155 N N . ALA A 1 272 ? 10.417 -2.461 12.816 1.00 93.06 272 ALA A N 1
ATOM 2156 C CA . ALA A 1 272 ? 10.879 -3.796 12.447 1.00 93.06 272 ALA A CA 1
ATOM 2157 C C . ALA A 1 272 ? 11.283 -3.859 10.971 1.00 93.06 272 ALA A C 1
ATOM 2159 O O . ALA A 1 272 ? 12.392 -4.295 10.649 1.00 93.06 272 ALA A O 1
ATOM 2160 N N . CYS A 1 273 ? 10.433 -3.352 10.072 1.00 91.12 273 CYS A N 1
ATOM 2161 C CA . CYS A 1 273 ? 10.729 -3.326 8.642 1.00 91.12 273 CYS A CA 1
ATOM 2162 C C . CYS A 1 273 ? 11.959 -2.475 8.315 1.00 91.12 273 CYS A C 1
ATOM 2164 O O . CYS A 1 273 ? 12.812 -2.918 7.544 1.00 91.12 273 CYS A O 1
ATOM 2166 N N . GLN A 1 274 ? 12.110 -1.307 8.944 1.00 89.25 274 GLN A N 1
ATOM 2167 C CA . GLN A 1 274 ? 13.306 -0.479 8.784 1.00 89.25 274 GLN A CA 1
ATOM 2168 C C . GLN A 1 274 ? 14.565 -1.220 9.250 1.00 89.25 274 GLN A C 1
ATOM 2170 O O . GLN A 1 274 ? 15.575 -1.222 8.547 1.00 89.25 274 GLN A O 1
ATOM 2175 N N . ARG A 1 275 ? 14.498 -1.921 10.389 1.00 93.81 275 ARG A N 1
ATOM 2176 C CA . ARG A 1 275 ? 15.610 -2.750 10.869 1.00 93.81 275 ARG A CA 1
ATOM 2177 C C . ARG A 1 275 ? 15.967 -3.855 9.870 1.00 93.81 275 ARG A C 1
ATOM 2179 O O . ARG A 1 275 ? 17.148 -4.129 9.664 1.00 93.81 275 ARG A O 1
ATOM 2186 N N . PHE A 1 276 ? 14.980 -4.491 9.239 1.00 96.25 276 PHE A N 1
ATOM 2187 C CA . PHE A 1 276 ? 15.236 -5.512 8.220 1.00 96.25 276 PHE A CA 1
ATOM 2188 C C . PHE A 1 276 ? 15.883 -4.935 6.954 1.00 96.25 276 PHE A C 1
ATOM 2190 O O . PHE A 1 276 ? 16.753 -5.596 6.377 1.00 96.25 276 PHE A O 1
ATOM 2197 N N . GLU A 1 277 ? 15.529 -3.709 6.556 1.00 93.31 277 GLU A N 1
ATOM 2198 C CA . GLU A 1 277 ? 16.218 -2.995 5.472 1.00 93.31 277 GLU A CA 1
ATOM 2199 C C . GLU A 1 277 ? 17.675 -2.678 5.838 1.00 93.31 277 GLU A C 1
ATOM 2201 O O . GLU A 1 277 ? 18.583 -2.945 5.047 1.00 93.31 277 GLU A O 1
ATOM 2206 N N . ASP A 1 278 ? 17.930 -2.202 7.060 1.00 92.81 278 ASP A N 1
ATOM 2207 C CA . ASP A 1 278 ? 19.286 -1.897 7.538 1.00 92.81 278 ASP A CA 1
ATOM 2208 C C . ASP A 1 278 ? 20.175 -3.155 7.582 1.00 92.81 278 ASP A C 1
ATOM 2210 O O . ASP A 1 278 ? 21.369 -3.107 7.264 1.00 92.81 278 ASP A O 1
ATOM 2214 N N . LEU A 1 279 ? 19.577 -4.306 7.910 1.00 95.25 279 LEU A N 1
ATOM 2215 C CA . LEU A 1 279 ? 20.218 -5.625 7.873 1.00 95.25 279 LEU A CA 1
ATOM 2216 C C . LEU A 1 279 ? 20.309 -6.237 6.467 1.00 95.25 279 LEU A C 1
ATOM 2218 O O . LEU A 1 279 ? 20.923 -7.295 6.311 1.00 95.25 279 LEU A O 1
ATOM 2222 N N . LYS A 1 280 ? 19.752 -5.577 5.443 1.00 96.25 280 LYS A N 1
ATOM 2223 C CA . LYS A 1 280 ? 19.742 -6.024 4.040 1.00 96.25 280 LYS A CA 1
ATOM 2224 C C . LYS A 1 280 ? 19.108 -7.404 3.865 1.00 96.25 280 LYS A C 1
ATOM 2226 O O . LYS A 1 280 ? 19.645 -8.261 3.159 1.00 96.25 280 LYS A O 1
ATOM 2231 N N . CYS A 1 281 ? 17.980 -7.623 4.533 1.00 94.81 281 CYS A N 1
ATOM 2232 C CA . CYS A 1 281 ? 17.245 -8.878 4.436 1.00 94.81 281 CYS A CA 1
ATOM 2233 C C . CYS A 1 281 ? 16.675 -9.090 3.025 1.00 94.81 281 CYS A C 1
ATOM 2235 O O . CYS A 1 281 ? 16.400 -8.142 2.285 1.00 94.81 281 CYS A O 1
ATOM 2237 N N . ASN A 1 282 ? 16.459 -10.354 2.658 1.00 97.12 282 ASN A N 1
ATOM 2238 C CA . ASN A 1 282 ? 15.759 -10.691 1.425 1.00 97.12 282 ASN A CA 1
ATOM 2239 C C . ASN A 1 282 ? 14.252 -10.516 1.629 1.00 97.12 282 ASN A C 1
ATOM 2241 O O . ASN A 1 282 ? 13.671 -11.085 2.551 1.00 97.12 282 ASN A O 1
ATOM 2245 N N . TRP A 1 283 ? 13.615 -9.756 0.743 1.00 97.19 283 TRP A N 1
ATOM 2246 C CA . TRP A 1 283 ? 12.191 -9.449 0.824 1.00 97.19 283 TRP A CA 1
ATOM 2247 C C . TRP A 1 283 ? 11.391 -10.262 -0.184 1.00 97.19 283 TRP A C 1
ATOM 2249 O O . TRP A 1 283 ? 11.720 -10.287 -1.371 1.00 97.19 283 TRP A O 1
ATOM 2259 N N . LYS A 1 284 ? 10.280 -10.841 0.271 1.00 95.81 284 LYS A N 1
ATOM 2260 C CA . LYS A 1 284 ? 9.203 -11.301 -0.607 1.00 95.81 284 LYS A CA 1
ATOM 2261 C C . LYS A 1 284 ? 8.199 -10.179 -0.892 1.00 95.81 284 LYS A C 1
ATOM 2263 O O . LYS A 1 284 ? 7.713 -10.086 -2.020 1.00 95.81 284 LYS A O 1
ATOM 2268 N N . LYS A 1 285 ? 7.891 -9.353 0.115 1.00 92.81 285 LYS A N 1
ATOM 2269 C CA . LYS A 1 285 ? 6.963 -8.213 0.030 1.00 92.81 285 LYS A CA 1
ATOM 2270 C C . LYS A 1 285 ? 7.281 -7.190 1.127 1.00 92.81 285 LYS A C 1
ATOM 2272 O O . LYS A 1 285 ? 7.341 -7.561 2.296 1.00 92.81 285 LYS A O 1
ATOM 2277 N N . ARG A 1 286 ? 7.407 -5.910 0.775 1.00 89.88 286 ARG A N 1
ATOM 2278 C CA . ARG A 1 286 ? 7.508 -4.792 1.736 1.00 89.88 286 ARG A CA 1
ATOM 2279 C C . ARG A 1 286 ? 6.140 -4.257 2.140 1.00 89.88 286 ARG A C 1
ATOM 2281 O O . ARG A 1 286 ? 5.138 -4.521 1.473 1.00 89.88 286 ARG A O 1
ATOM 2288 N N . LEU A 1 287 ? 6.107 -3.420 3.176 1.00 72.50 287 LEU A N 1
ATOM 2289 C CA . LEU A 1 287 ? 4.910 -2.641 3.503 1.00 72.50 287 LEU A CA 1
ATOM 2290 C C . LEU A 1 287 ? 4.495 -1.743 2.335 1.00 72.50 287 LEU A C 1
ATOM 2292 O O . LEU A 1 287 ? 3.313 -1.623 2.071 1.00 72.50 287 LEU A O 1
ATOM 2296 N N . THR A 1 288 ? 5.436 -1.192 1.563 1.00 76.12 288 THR A N 1
ATOM 2297 C CA . THR A 1 288 ? 5.145 -0.329 0.402 1.00 76.12 288 THR A CA 1
ATOM 2298 C C . THR A 1 288 ? 4.722 -1.080 -0.864 1.00 76.12 288 THR A C 1
ATOM 2300 O O . THR A 1 288 ? 4.360 -0.443 -1.852 1.00 76.12 288 THR A O 1
ATOM 2303 N N . ASP A 1 289 ? 4.791 -2.414 -0.867 1.00 68.62 289 ASP A N 1
ATOM 2304 C CA . ASP A 1 289 ? 4.506 -3.227 -2.048 1.00 68.62 289 ASP A CA 1
ATOM 2305 C C . ASP A 1 289 ? 3.030 -3.658 -2.074 1.00 68.62 289 ASP A C 1
ATOM 2307 O O . ASP A 1 289 ? 2.530 -4.296 -1.143 1.00 68.62 289 ASP A O 1
ATOM 2311 N N . GLY A 1 290 ? 2.343 -3.389 -3.187 1.00 67.94 290 GLY A N 1
ATOM 2312 C CA . GLY A 1 290 ? 0.945 -3.782 -3.390 1.00 67.94 290 GLY A CA 1
ATOM 2313 C C . GLY A 1 290 ? -0.055 -2.930 -2.599 1.00 67.94 290 GLY A C 1
ATOM 2314 O O . GLY A 1 290 ? 0.260 -1.826 -2.180 1.00 67.94 290 GLY A O 1
ATOM 2315 N N . ARG A 1 291 ? -1.286 -3.438 -2.438 1.00 48.34 291 ARG A N 1
ATOM 2316 C CA . ARG A 1 291 ? -2.402 -2.728 -1.772 1.00 48.34 291 ARG A CA 1
ATOM 2317 C C . ARG A 1 291 ? -2.464 -2.934 -0.252 1.00 48.34 291 ARG A C 1
ATOM 2319 O O . ARG A 1 291 ? -3.219 -2.252 0.427 1.00 48.34 291 ARG A O 1
ATOM 2326 N N . MET A 1 292 ? -1.736 -3.920 0.272 1.00 54.38 292 MET A N 1
ATOM 2327 C CA . MET A 1 292 ? -1.819 -4.338 1.673 1.00 54.38 292 MET A CA 1
ATOM 2328 C C . MET A 1 292 ? -0.597 -3.814 2.425 1.00 54.38 292 MET A C 1
ATOM 2330 O O . MET A 1 292 ? 0.491 -4.362 2.273 1.00 54.38 292 MET A O 1
ATOM 2334 N N . HIS A 1 293 ? -0.757 -2.749 3.208 1.00 67.75 293 HIS A N 1
ATOM 2335 C CA . HIS A 1 293 ? 0.360 -2.046 3.859 1.00 67.75 293 HIS A CA 1
ATOM 2336 C C . HIS A 1 293 ? 0.590 -2.446 5.325 1.00 67.75 293 HIS A C 1
ATOM 2338 O O . HIS A 1 293 ? 1.482 -1.912 5.968 1.00 67.75 293 HIS A O 1
ATOM 2344 N N . ASN A 1 294 ? -0.186 -3.395 5.849 1.00 71.31 294 ASN A N 1
ATOM 2345 C CA . ASN A 1 294 ? -0.159 -3.846 7.246 1.00 71.31 294 ASN A CA 1
ATOM 2346 C C . ASN A 1 294 ? 0.542 -5.204 7.449 1.00 71.31 294 ASN A C 1
ATOM 2348 O O . ASN A 1 294 ? 0.468 -5.777 8.532 1.00 71.31 294 ASN A O 1
ATOM 2352 N N . VAL A 1 295 ? 1.191 -5.732 6.409 1.00 81.88 295 VAL A N 1
ATOM 2353 C CA . VAL A 1 295 ? 1.938 -6.994 6.464 1.00 81.88 295 VAL A CA 1
ATOM 2354 C C . VAL A 1 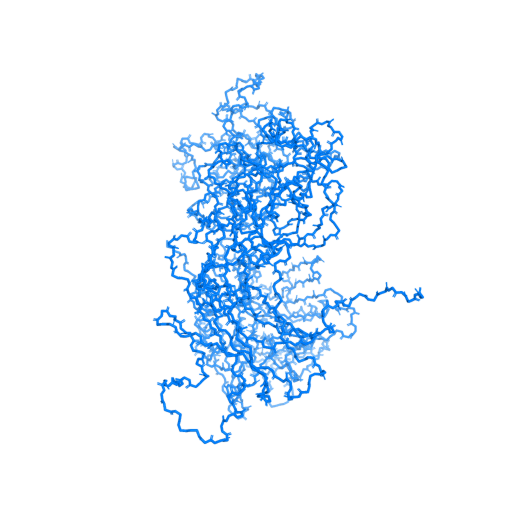295 ? 3.172 -6.927 5.579 1.00 81.88 295 VAL A C 1
ATOM 2356 O O . VAL A 1 295 ? 3.121 -6.414 4.451 1.00 81.88 295 VAL A O 1
ATOM 2359 N N . ALA A 1 296 ? 4.277 -7.483 6.062 1.00 91.81 296 ALA A N 1
ATOM 2360 C CA . ALA A 1 296 ? 5.491 -7.662 5.282 1.00 91.81 296 ALA A CA 1
ATOM 2361 C C . ALA A 1 296 ? 5.895 -9.139 5.238 1.00 91.81 296 ALA A C 1
ATOM 2363 O O . ALA A 1 296 ? 5.524 -9.917 6.109 1.00 91.81 296 ALA A O 1
ATOM 2364 N N . PHE A 1 297 ? 6.659 -9.525 4.218 1.00 97.56 297 PHE A N 1
ATOM 2365 C CA . PHE A 1 297 ? 7.188 -10.879 4.086 1.00 97.56 297 PHE A CA 1
ATOM 2366 C C . PHE A 1 297 ? 8.683 -10.841 3.787 1.00 97.56 297 PHE A C 1
ATOM 2368 O O . PHE A 1 297 ? 9.113 -10.289 2.765 1.00 97.56 297 PHE A O 1
ATOM 2375 N N . LEU A 1 298 ? 9.460 -11.490 4.648 1.00 98.19 298 LEU A N 1
ATOM 2376 C CA . LEU A 1 298 ? 10.868 -11.801 4.426 1.00 98.19 298 LEU A CA 1
ATOM 2377 C C . LEU A 1 298 ? 11.015 -13.187 3.788 1.00 98.19 298 LEU A C 1
ATOM 2379 O O . LEU A 1 298 ? 10.105 -14.017 3.837 1.00 98.19 298 LEU A O 1
ATOM 2383 N N . LEU A 1 299 ? 12.182 -13.427 3.198 1.00 98.38 299 LEU A N 1
ATOM 2384 C CA . LEU A 1 299 ? 12.645 -14.751 2.804 1.00 98.38 299 LEU A CA 1
ATOM 2385 C C . LEU A 1 299 ? 13.778 -15.171 3.733 1.00 98.38 299 LEU A C 1
ATOM 2387 O O . LEU A 1 299 ? 14.771 -14.446 3.868 1.00 98.38 299 LEU A O 1
ATOM 2391 N N . ASP A 1 300 ? 13.636 -16.343 4.341 1.00 98.25 300 ASP A N 1
ATOM 2392 C CA . ASP A 1 300 ? 14.729 -16.966 5.081 1.00 98.25 300 ASP A CA 1
ATOM 2393 C C . ASP A 1 300 ? 15.812 -17.520 4.116 1.00 98.25 300 ASP A C 1
ATOM 2395 O O . ASP A 1 300 ? 15.652 -17.453 2.889 1.00 98.25 300 ASP A O 1
ATOM 2399 N N . PRO A 1 301 ? 16.948 -18.040 4.623 1.00 97.88 301 PRO A N 1
ATOM 2400 C CA . PRO A 1 301 ? 18.034 -18.546 3.778 1.00 97.88 301 PRO A CA 1
ATOM 2401 C C . PRO A 1 301 ? 17.652 -19.687 2.821 1.00 97.88 301 PRO A C 1
ATOM 2403 O O . PRO A 1 301 ? 18.337 -19.875 1.814 1.00 97.88 301 PRO A O 1
ATOM 2406 N N . ASP A 1 302 ? 16.590 -20.432 3.126 1.00 97.38 302 ASP A N 1
ATOM 2407 C CA . ASP A 1 302 ? 16.071 -21.549 2.331 1.00 97.38 302 ASP A CA 1
ATOM 2408 C C . ASP A 1 302 ? 14.870 -21.133 1.452 1.00 97.38 302 ASP A C 1
ATOM 2410 O O . ASP A 1 302 ? 14.369 -21.924 0.651 1.00 97.38 302 ASP A O 1
ATOM 2414 N N . GLY A 1 303 ? 14.437 -19.870 1.536 1.00 97.12 303 GLY A N 1
ATOM 2415 C CA . GLY A 1 303 ? 13.353 -19.301 0.739 1.00 97.12 303 GLY A CA 1
ATOM 2416 C C . GLY A 1 303 ? 11.954 -19.532 1.313 1.00 97.12 303 GLY A C 1
ATOM 2417 O O . GLY A 1 303 ? 10.971 -19.290 0.599 1.00 97.12 303 GLY A O 1
ATOM 2418 N N . TYR A 1 304 ? 11.835 -19.972 2.570 1.00 98.38 304 TYR A N 1
ATOM 2419 C CA . TYR A 1 304 ? 10.558 -19.953 3.278 1.00 98.38 304 TYR A CA 1
ATOM 2420 C C . TYR A 1 304 ? 10.123 -18.513 3.528 1.00 98.38 304 TYR A C 1
ATOM 2422 O O . TYR A 1 304 ? 10.939 -17.609 3.728 1.00 98.38 304 TYR A O 1
ATOM 2430 N N . TRP A 1 305 ? 8.813 -18.297 3.488 1.00 98.38 305 TRP A N 1
ATOM 2431 C CA . TRP A 1 305 ? 8.242 -16.984 3.738 1.00 98.38 305 TRP A CA 1
ATOM 2432 C C . TRP A 1 305 ? 8.092 -16.793 5.245 1.00 98.38 305 TRP A C 1
ATOM 2434 O O . TRP A 1 305 ? 7.551 -17.660 5.937 1.00 98.38 305 TRP A O 1
ATOM 2444 N N . VAL A 1 306 ? 8.570 -15.651 5.731 1.00 98.62 306 VAL A N 1
ATOM 2445 C CA . VAL A 1 306 ? 8.363 -15.201 7.108 1.00 98.62 306 VAL A CA 1
ATOM 2446 C C . VAL A 1 306 ? 7.486 -13.965 7.057 1.00 98.62 306 VAL A C 1
ATOM 2448 O O . VAL A 1 306 ? 7.935 -12.898 6.635 1.00 98.62 306 VAL A O 1
ATOM 2451 N N . GLU A 1 307 ? 6.230 -14.127 7.445 1.00 98.50 307 GLU A N 1
ATOM 2452 C CA . GLU A 1 307 ? 5.300 -13.023 7.615 1.00 98.50 307 GLU A CA 1
ATOM 2453 C C . GLU A 1 307 ? 5.666 -12.221 8.866 1.00 98.50 307 GLU A C 1
ATOM 2455 O O . GLU A 1 307 ? 6.007 -12.781 9.911 1.00 98.50 307 GLU A O 1
ATOM 2460 N N . VAL A 1 308 ? 5.607 -10.900 8.748 1.00 97.88 308 VAL A N 1
ATOM 2461 C CA . VAL A 1 308 ? 5.804 -9.967 9.850 1.00 97.88 308 VAL A CA 1
ATOM 2462 C C . VAL A 1 308 ? 4.554 -9.112 9.962 1.00 97.88 308 VAL A C 1
ATOM 2464 O O . VAL A 1 308 ? 4.191 -8.398 9.020 1.00 97.88 308 VAL A O 1
ATOM 2467 N N . VAL A 1 309 ? 3.910 -9.190 11.123 1.00 93.12 309 VAL A N 1
ATOM 2468 C CA . VAL A 1 309 ? 2.669 -8.472 11.431 1.00 93.12 309 VAL A CA 1
ATOM 2469 C C . VAL A 1 309 ? 2.811 -7.679 12.715 1.00 93.12 309 VAL A C 1
ATOM 2471 O O . VAL A 1 309 ? 3.605 -8.003 13.595 1.00 93.12 309 VAL A O 1
ATOM 2474 N N . GLN A 1 310 ? 1.997 -6.643 12.843 1.00 91.38 310 GLN A N 1
ATOM 2475 C CA . GLN A 1 310 ? 1.886 -5.891 14.078 1.00 91.38 310 GLN A CA 1
ATOM 2476 C C . GLN A 1 310 ? 1.240 -6.760 15.179 1.00 91.38 310 GLN A C 1
ATOM 2478 O O . GLN A 1 310 ? 0.169 -7.329 14.972 1.00 91.38 310 GLN A O 1
ATOM 2483 N N . ASN A 1 311 ? 1.870 -6.858 16.353 1.00 89.38 311 ASN A N 1
ATOM 2484 C CA . ASN A 1 311 ? 1.267 -7.482 17.532 1.00 89.38 311 ASN A CA 1
ATOM 2485 C C . ASN A 1 311 ? 0.212 -6.535 18.130 1.00 89.38 311 ASN A C 1
ATOM 2487 O O . ASN A 1 311 ? 0.540 -5.400 18.471 1.00 89.38 311 ASN A O 1
ATOM 2491 N N . ASP A 1 312 ? -1.012 -7.027 18.330 1.00 78.88 312 ASP A N 1
ATOM 2492 C CA . ASP A 1 312 ? -2.172 -6.281 18.848 1.00 78.88 312 ASP A CA 1
ATOM 2493 C C . ASP A 1 312 ? -1.990 -5.657 20.250 1.00 78.88 312 ASP A C 1
ATOM 2495 O O . ASP A 1 312 ? -2.739 -4.756 20.638 1.00 78.88 312 ASP A O 1
ATOM 2499 N N . ARG A 1 313 ? -1.037 -6.154 21.047 1.00 80.12 313 ARG A N 1
ATOM 2500 C CA . ARG A 1 313 ? -0.712 -5.609 22.377 1.00 80.12 313 ARG A CA 1
ATOM 2501 C C . ARG A 1 313 ? 0.156 -4.360 22.315 1.00 80.12 313 ARG A C 1
ATOM 2503 O O . ARG A 1 313 ? 0.086 -3.530 23.219 1.00 80.12 313 ARG A O 1
ATOM 2510 N N . TYR A 1 314 ? 1.018 -4.290 21.308 1.00 73.00 314 TYR A N 1
ATOM 2511 C CA . TYR A 1 314 ? 2.036 -3.247 21.144 1.00 73.00 314 TYR A CA 1
ATOM 2512 C C . TYR A 1 314 ? 1.761 -2.331 19.977 1.00 73.00 314 TYR A C 1
ATOM 2514 O O . TYR A 1 314 ? 2.273 -1.214 19.939 1.00 73.00 314 TYR A O 1
ATOM 2522 N N . SER A 1 315 ? 0.867 -2.754 19.084 1.00 58.00 315 SER A N 1
ATOM 2523 C CA . SER A 1 315 ? 0.042 -1.778 18.433 1.00 58.00 315 SER A CA 1
ATOM 2524 C C . SER A 1 315 ? -0.500 -0.956 19.589 1.00 58.00 315 SER A C 1
ATOM 2526 O O . SER A 1 315 ? -1.257 -1.454 20.426 1.00 58.00 315 SER A O 1
ATOM 2528 N N . ASN A 1 316 ? -0.154 0.323 19.626 1.00 43.47 316 ASN A N 1
ATOM 2529 C CA . ASN A 1 316 ? -1.229 1.265 19.845 1.00 43.47 316 ASN A CA 1
ATOM 2530 C C . ASN A 1 316 ? -2.277 0.792 18.845 1.00 43.47 316 ASN A C 1
ATOM 2532 O O . ASN A 1 316 ? -2.031 0.879 17.645 1.00 43.47 316 ASN A O 1
ATOM 2536 N N . ASN A 1 317 ? -3.254 0.016 19.323 1.00 41.06 317 ASN A N 1
ATOM 2537 C CA . ASN A 1 317 ? -4.149 -0.735 18.469 1.00 41.06 317 ASN A CA 1
ATOM 2538 C C . ASN A 1 317 ? -5.112 0.310 17.981 1.00 41.06 317 ASN A C 1
ATOM 2540 O O . ASN A 1 317 ? -6.145 0.602 18.571 1.00 41.06 317 ASN A O 1
ATOM 2544 N N . ASN A 1 318 ? -4.629 0.989 16.965 1.00 40.56 318 ASN A N 1
ATOM 2545 C CA . ASN A 1 318 ? -5.108 2.223 16.423 1.00 40.56 318 ASN A CA 1
ATOM 2546 C C . ASN A 1 318 ? -6.060 1.742 15.297 1.00 40.56 318 ASN A C 1
ATOM 2548 O O . ASN A 1 318 ? -5.891 1.806 14.090 1.00 40.56 318 ASN A O 1
ATOM 2552 N N . TYR A 1 319 ? -7.032 0.976 15.783 1.00 49.19 319 TYR A N 1
ATOM 2553 C CA . TYR A 1 319 ? -8.419 1.296 15.607 1.00 49.19 319 TYR A CA 1
ATOM 2554 C C . TYR A 1 319 ? -8.920 1.680 16.993 1.00 49.19 319 TYR A C 1
ATOM 2556 O O . TYR A 1 319 ? -9.792 1.018 17.539 1.00 49.19 319 TYR A O 1
ATOM 2564 N N . GLN A 1 320 ? -8.337 2.708 17.603 1.00 61.62 320 GLN A N 1
ATOM 2565 C CA . GLN A 1 320 ? -8.838 3.282 18.839 1.00 61.62 320 GLN A CA 1
ATOM 2566 C C . GLN A 1 320 ? -9.206 4.730 18.560 1.00 61.62 320 GLN A C 1
ATOM 2568 O O . GLN A 1 320 ? -8.360 5.608 18.444 1.00 61.62 320 GLN A O 1
ATOM 2573 N N . MET A 1 321 ? -10.502 4.979 18.420 1.00 74.81 321 MET A N 1
ATOM 2574 C CA . MET A 1 321 ? -11.018 6.333 18.378 1.00 74.81 321 MET A CA 1
ATOM 2575 C C . MET A 1 321 ? -11.147 6.828 19.813 1.00 74.81 321 MET A C 1
ATOM 2577 O O . MET A 1 321 ? -11.815 6.202 20.637 1.00 74.81 321 MET A O 1
ATOM 2581 N N . ARG A 1 322 ? -10.533 7.973 20.118 1.00 87.62 322 ARG A N 1
ATOM 2582 C CA . ARG A 1 322 ? -10.818 8.670 21.373 1.00 87.62 322 ARG A CA 1
ATOM 2583 C C . ARG A 1 322 ? -12.007 9.588 21.174 1.00 87.62 322 ARG A C 1
ATOM 2585 O O . ARG A 1 322 ? -11.997 10.430 20.276 1.00 87.62 322 ARG A O 1
ATOM 2592 N N . LEU A 1 323 ? -13.006 9.448 22.028 1.00 91.50 323 LEU A N 1
ATOM 2593 C CA . LEU A 1 323 ? -14.178 10.307 22.046 1.00 91.50 323 LEU A CA 1
ATOM 2594 C C . LEU A 1 323 ? -14.234 11.050 23.373 1.00 91.50 323 LEU A C 1
ATOM 2596 O O . LEU A 1 323 ? -13.903 10.511 24.425 1.00 91.50 323 LEU A O 1
ATOM 2600 N N . LEU A 1 324 ? -14.648 12.307 23.318 1.00 93.81 324 LEU A N 1
ATOM 2601 C CA . LEU A 1 324 ? -14.884 13.118 24.497 1.00 93.81 324 LEU A CA 1
ATOM 2602 C C . LEU A 1 324 ? -16.312 12.869 24.987 1.00 93.81 324 LEU A C 1
ATOM 2604 O O . LEU A 1 324 ? -17.271 13.065 24.237 1.00 93.81 324 LEU A O 1
ATOM 2608 N N . ASN A 1 325 ? -16.460 12.458 26.243 1.00 93.75 325 ASN A N 1
ATOM 2609 C CA . ASN A 1 325 ? -17.768 12.300 26.869 1.00 93.75 325 ASN A CA 1
ATOM 2610 C C . ASN A 1 325 ? -18.410 13.678 27.093 1.00 93.75 325 ASN A C 1
ATOM 2612 O O . ASN A 1 325 ? -17.810 14.572 27.696 1.00 93.75 325 ASN A O 1
ATOM 2616 N N . THR A 1 326 ? -19.644 13.867 26.628 1.00 94.25 326 THR A N 1
ATOM 2617 C CA . THR A 1 326 ? -20.306 15.181 26.652 1.00 94.25 326 THR A CA 1
ATOM 2618 C C . THR A 1 326 ? -20.714 15.637 28.054 1.00 94.25 326 THR A C 1
ATOM 2620 O O . THR A 1 326 ? -20.949 16.829 28.255 1.00 94.25 326 THR A O 1
ATOM 2623 N N . LYS A 1 327 ? -20.762 14.722 29.033 1.00 90.44 327 LYS A N 1
ATOM 2624 C CA . LYS A 1 327 ? -21.138 14.997 30.429 1.00 90.44 327 LYS A CA 1
ATOM 2625 C C . LYS A 1 327 ? -19.918 15.155 31.333 1.00 90.44 327 LYS A C 1
ATOM 2627 O O . LYS A 1 327 ? -19.834 16.150 32.049 1.00 90.44 327 LYS A O 1
ATOM 2632 N N . SER A 1 328 ? -18.995 14.189 31.325 1.00 89.38 328 SER A N 1
ATOM 2633 C CA . SER A 1 328 ? -17.794 14.244 32.179 1.00 89.38 328 SER A CA 1
ATOM 2634 C C . SER A 1 328 ? -16.706 15.159 31.616 1.00 89.38 328 SER A C 1
ATOM 2636 O O . SER A 1 328 ? -15.912 15.703 32.384 1.00 89.38 328 SER A O 1
ATOM 2638 N N . LEU A 1 329 ? -16.711 15.388 30.295 1.00 88.75 329 LEU A N 1
ATOM 2639 C CA . LEU A 1 329 ? -15.653 16.089 29.559 1.00 88.75 329 LEU A CA 1
ATOM 2640 C C . LEU A 1 329 ? -14.292 15.385 29.654 1.00 88.75 329 LEU A C 1
ATOM 2642 O O . LEU A 1 329 ? -13.250 16.033 29.539 1.00 88.75 329 LEU A O 1
ATOM 2646 N N . ASP A 1 330 ? -14.313 14.068 29.848 1.00 88.19 330 ASP A N 1
ATOM 2647 C CA . ASP A 1 330 ? -13.129 13.215 29.866 1.00 88.19 330 ASP A CA 1
ATOM 2648 C C . ASP A 1 330 ? -13.053 12.383 28.577 1.00 88.19 330 ASP A C 1
ATOM 2650 O O . ASP A 1 330 ? -14.069 12.108 27.930 1.00 88.19 330 ASP A O 1
ATOM 2654 N N . LEU A 1 331 ? -11.831 12.031 28.170 1.00 87.38 331 LEU A N 1
ATOM 2655 C CA . LEU A 1 331 ? -11.593 11.205 26.989 1.00 87.38 331 LEU A CA 1
ATOM 2656 C C . LEU A 1 331 ? -11.808 9.730 27.324 1.00 87.38 331 LEU A C 1
ATOM 2658 O O . LEU A 1 331 ? -11.221 9.204 28.268 1.00 87.38 331 LEU A O 1
ATOM 2662 N N . GLU A 1 332 ? -12.590 9.062 26.490 1.00 85.94 332 GLU A N 1
ATOM 2663 C CA . GLU A 1 332 ? -12.818 7.623 26.520 1.00 85.94 332 GLU A CA 1
ATOM 2664 C C . GLU A 1 332 ? -12.289 7.005 25.221 1.00 85.94 332 GLU A C 1
ATOM 2666 O O . GLU A 1 332 ? -12.315 7.628 24.155 1.00 85.94 332 GLU A O 1
ATOM 2671 N N . ILE A 1 333 ? -11.738 5.798 25.324 1.00 80.75 333 ILE A N 1
ATOM 2672 C CA . ILE A 1 333 ? -11.078 5.101 24.220 1.00 80.75 333 ILE A CA 1
ATOM 2673 C C . ILE A 1 333 ? -11.988 3.982 23.742 1.00 80.75 333 ILE A C 1
ATOM 2675 O O . ILE A 1 333 ? -12.419 3.154 24.541 1.00 80.75 333 ILE A O 1
ATOM 2679 N N . PHE A 1 334 ? -12.202 3.930 22.433 1.00 75.81 334 PHE A N 1
ATOM 2680 C CA . PHE A 1 334 ? -13.099 2.974 21.814 1.00 75.81 334 PHE A CA 1
ATOM 2681 C C . PHE A 1 334 ? -12.467 2.285 20.610 1.00 75.81 334 PHE A C 1
ATOM 2683 O O . PHE A 1 334 ? -11.893 2.975 19.767 1.00 75.81 334 PHE A O 1
ATOM 2690 N N . PRO A 1 335 ? -12.619 0.963 20.453 1.00 64.50 335 PRO A N 1
ATOM 2691 C CA . PRO A 1 335 ? -12.337 0.283 19.198 1.00 64.50 335 PRO A CA 1
ATOM 2692 C C . PRO A 1 335 ? -13.084 0.927 18.006 1.00 64.50 335 PRO A C 1
ATOM 2694 O O . PRO A 1 335 ? -14.291 1.122 18.060 1.00 64.50 335 PRO A O 1
ATOM 2697 N N . THR A 1 336 ? -12.426 1.212 16.877 1.00 56.50 336 THR A N 1
ATOM 2698 C CA . THR A 1 336 ? -13.047 1.850 15.685 1.00 56.50 336 THR A CA 1
ATOM 2699 C C . THR A 1 336 ? -14.047 0.935 14.960 1.00 56.50 336 THR A C 1
ATOM 2701 O O . THR A 1 336 ? -14.791 1.386 14.081 1.00 56.50 336 THR A O 1
ATOM 2704 N N . ASN A 1 337 ? -14.076 -0.347 15.332 1.00 51.69 337 ASN A N 1
ATOM 2705 C CA . ASN A 1 337 ? -15.046 -1.342 14.869 1.00 51.69 337 ASN A CA 1
ATOM 2706 C C . ASN A 1 337 ? -16.262 -1.468 15.800 1.00 51.69 337 ASN A C 1
ATOM 2708 O O . ASN A 1 337 ? -17.167 -2.238 15.495 1.00 51.69 337 ASN A O 1
ATOM 2712 N N . GLU A 1 338 ? -16.281 -0.756 16.926 1.00 60.38 338 GLU A N 1
ATOM 2713 C CA . GLU A 1 338 ? -17.430 -0.728 17.824 1.00 60.38 338 GLU A CA 1
ATOM 2714 C C . GLU A 1 338 ? -18.491 0.246 17.280 1.00 60.38 338 GLU A C 1
ATOM 2716 O O . GLU A 1 338 ? -18.174 1.361 16.856 1.00 60.38 338 GLU A O 1
ATOM 2721 N N . ASP A 1 339 ? -19.755 -0.188 17.256 1.00 71.69 339 ASP A N 1
ATOM 2722 C CA . ASP A 1 339 ? -20.893 0.608 16.777 1.00 71.69 339 ASP A CA 1
ATOM 2723 C C . ASP A 1 339 ? -21.279 1.674 17.815 1.00 71.69 339 ASP A C 1
ATOM 2725 O O . ASP A 1 339 ? -22.251 1.541 18.564 1.00 71.69 339 ASP A O 1
ATOM 2729 N N . ILE A 1 340 ? -20.490 2.745 17.877 1.00 85.25 340 ILE A N 1
ATOM 2730 C CA . ILE A 1 340 ? -20.700 3.857 18.808 1.00 85.25 340 ILE A CA 1
ATOM 2731 C C . ILE A 1 340 ? -21.338 5.029 18.083 1.00 85.25 340 ILE A C 1
ATOM 2733 O O . ILE A 1 340 ? -20.895 5.452 17.017 1.00 85.25 340 ILE A O 1
ATOM 2737 N N . ARG A 1 341 ? -22.361 5.605 18.713 1.00 92.25 341 ARG A N 1
ATOM 2738 C CA . ARG A 1 341 ? -23.023 6.820 18.237 1.00 92.25 341 ARG A CA 1
ATOM 2739 C C . ARG A 1 341 ? -22.302 8.044 18.793 1.00 92.25 341 ARG A C 1
ATOM 2741 O O . ARG A 1 341 ? -22.276 8.245 20.006 1.00 92.25 341 ARG A O 1
ATOM 2748 N N . TYR A 1 342 ? -21.757 8.882 17.919 1.00 95.75 342 TYR A N 1
ATOM 2749 C CA . TYR A 1 342 ? -21.059 10.105 18.316 1.00 95.75 342 TYR A CA 1
ATOM 2750 C C . TYR A 1 342 ? -21.320 11.261 17.345 1.00 95.75 342 TYR A C 1
ATOM 2752 O O . TYR A 1 342 ? -21.624 11.064 16.164 1.00 95.75 342 TYR A O 1
ATOM 2760 N N . ALA A 1 343 ? -21.190 12.480 17.868 1.00 97.50 343 ALA A N 1
ATOM 2761 C CA . ALA A 1 343 ? -21.109 13.705 17.082 1.00 97.50 343 ALA A CA 1
ATOM 2762 C C . ALA A 1 343 ? -19.645 14.019 16.732 1.00 97.50 343 ALA A C 1
ATOM 2764 O O . ALA A 1 343 ? -18.728 13.587 17.425 1.00 97.50 343 ALA A O 1
ATOM 2765 N N . ILE A 1 344 ? -19.395 14.823 15.704 1.00 97.31 344 ILE A N 1
ATOM 2766 C CA . ILE A 1 344 ? -18.036 15.240 15.335 1.00 97.31 344 ILE A CA 1
ATOM 2767 C C . ILE A 1 344 ? -17.948 16.755 15.145 1.00 97.31 344 ILE A C 1
ATOM 2769 O O . ILE A 1 344 ? -18.823 17.355 14.521 1.00 97.31 344 ILE A O 1
ATOM 2773 N N . LEU A 1 345 ? -16.907 17.395 15.683 1.00 97.56 345 LEU A N 1
ATOM 2774 C CA . LEU A 1 345 ? -16.689 18.835 15.529 1.00 97.56 345 LEU A CA 1
ATOM 2775 C C . LEU A 1 345 ? -15.805 19.131 14.315 1.00 97.56 345 LEU A C 1
ATOM 2777 O O . LEU A 1 345 ? -14.640 18.749 14.284 1.00 97.56 345 LEU A O 1
ATOM 2781 N N . SER A 1 346 ? -16.331 19.927 13.391 1.00 97.00 346 SER A N 1
ATOM 2782 C CA . SER A 1 346 ? -15.593 20.557 12.300 1.00 97.00 346 SER A CA 1
ATOM 2783 C C . SER A 1 346 ? -15.358 22.035 12.624 1.00 97.00 346 SER A C 1
ATOM 2785 O O . SER A 1 346 ? -16.289 22.771 12.965 1.00 97.00 346 SER A O 1
ATOM 2787 N N . HIS A 1 347 ? -14.111 22.504 12.546 1.00 93.81 347 HIS A N 1
ATOM 2788 C CA . HIS A 1 347 ? -13.792 23.894 12.874 1.00 93.81 347 HIS A CA 1
ATOM 2789 C C . HIS A 1 347 ? -12.476 24.373 12.250 1.00 93.81 347 HIS A C 1
ATOM 2791 O O . HIS A 1 347 ? -11.636 23.604 11.795 1.00 93.81 347 HIS A O 1
ATOM 2797 N N . THR A 1 348 ? -12.252 25.688 12.275 1.00 91.38 348 THR A N 1
ATOM 2798 C CA . THR A 1 348 ? -10.966 26.278 11.871 1.00 91.38 348 THR A CA 1
ATOM 2799 C C . THR A 1 348 ? -10.104 26.596 13.089 1.00 91.38 348 THR A C 1
ATOM 2801 O O . THR A 1 348 ? -10.540 27.368 13.941 1.00 91.38 348 THR A O 1
ATOM 2804 N N . TRP A 1 349 ? -8.890 26.045 13.161 1.00 84.56 349 TRP A N 1
ATOM 2805 C CA . TRP A 1 349 ? -8.011 26.222 14.323 1.00 84.56 349 TRP A CA 1
ATOM 2806 C C . TRP A 1 349 ? -7.631 27.692 14.561 1.00 84.56 349 TRP A C 1
ATOM 2808 O O . TRP A 1 349 ? -7.505 28.492 13.618 1.00 84.56 349 TRP A O 1
ATOM 2818 N N . ARG A 1 350 ? -7.409 28.034 15.832 1.00 80.06 350 ARG A N 1
ATOM 2819 C CA . ARG A 1 350 ? -6.814 29.301 16.287 1.00 80.06 350 ARG A CA 1
ATOM 2820 C C . ARG A 1 350 ? -5.613 29.045 17.207 1.00 80.06 350 ARG A C 1
ATOM 2822 O O . ARG A 1 350 ? -5.228 27.910 17.452 1.00 80.06 350 ARG A O 1
ATOM 2829 N N . GLU A 1 351 ? -4.972 30.105 17.682 1.00 77.00 351 GLU A N 1
ATOM 2830 C CA . GLU A 1 351 ? -3.984 29.979 18.756 1.00 77.00 351 GLU A CA 1
ATOM 2831 C C . GLU A 1 351 ? -4.687 29.719 20.095 1.00 77.00 351 GLU A C 1
ATOM 2833 O O . GLU A 1 351 ? -5.698 30.356 20.403 1.00 77.00 351 GLU A O 1
ATOM 2838 N N . GLY A 1 352 ? -4.135 28.809 20.902 1.00 79.88 352 GLY A N 1
ATOM 2839 C CA . GLY A 1 352 ? -4.683 28.453 22.216 1.00 79.88 352 GLY A CA 1
ATOM 2840 C C . GLY A 1 352 ? -5.805 27.410 22.186 1.00 79.88 352 GLY A C 1
ATOM 2841 O O . GLY A 1 352 ? -6.644 27.407 23.088 1.00 79.88 352 GLY A O 1
ATOM 2842 N N . GLU A 1 353 ? -5.844 26.560 21.154 1.00 86.50 353 GLU A N 1
ATOM 2843 C CA . GLU A 1 353 ? -6.703 25.370 21.121 1.00 86.50 353 GLU A CA 1
ATOM 2844 C C . GLU A 1 353 ? -6.347 24.393 22.239 1.00 86.50 353 GLU A C 1
ATOM 2846 O O . GLU A 1 353 ? -5.178 24.243 22.585 1.00 86.50 353 GLU A O 1
ATOM 2851 N N . VAL A 1 354 ? -7.357 23.700 22.765 1.00 86.75 354 VAL A N 1
ATOM 2852 C CA . VAL A 1 354 ? -7.146 22.629 23.745 1.00 86.75 354 VAL A CA 1
ATOM 2853 C C . VAL A 1 354 ? -6.530 21.436 23.025 1.00 86.75 354 VAL A C 1
ATOM 2855 O O . VAL A 1 354 ? -7.130 20.897 22.088 1.00 86.75 354 VAL A O 1
ATOM 2858 N N . THR A 1 355 ? -5.341 21.029 23.457 1.00 87.88 355 THR A N 1
ATOM 2859 C CA . THR A 1 355 ? -4.652 19.849 22.929 1.00 87.88 355 THR A CA 1
ATOM 2860 C C . THR A 1 355 ? -4.992 18.590 23.728 1.00 87.88 355 THR A C 1
ATOM 2862 O O . THR A 1 355 ? -5.552 18.653 24.825 1.00 87.88 355 THR A O 1
ATOM 2865 N N . PHE A 1 356 ? -4.615 17.424 23.199 1.00 84.94 356 PHE A N 1
ATOM 2866 C CA . PHE A 1 356 ? -4.718 16.144 23.910 1.00 84.94 356 PHE A CA 1
ATOM 2867 C C . PHE A 1 356 ? -4.035 16.179 25.293 1.00 84.94 356 PHE A C 1
ATOM 2869 O O . PHE A 1 356 ? -4.595 15.701 26.283 1.00 84.94 356 PHE A O 1
ATOM 2876 N N . ALA A 1 357 ? -2.857 16.807 25.384 1.00 83.38 357 ALA A N 1
ATOM 2877 C CA . ALA A 1 357 ? -2.098 16.923 26.629 1.00 83.38 357 ALA A CA 1
ATOM 2878 C C . ALA A 1 357 ? -2.763 17.859 27.655 1.00 83.38 357 ALA A C 1
ATOM 2880 O O . ALA A 1 357 ? -2.651 17.619 28.861 1.00 83.38 357 ALA A O 1
ATOM 2881 N N . ASP A 1 358 ? -3.462 18.899 27.187 1.00 83.25 358 ASP A N 1
ATOM 2882 C CA . ASP A 1 358 ? -4.179 19.837 28.056 1.00 83.25 358 ASP A CA 1
ATOM 2883 C C . ASP A 1 358 ? -5.401 19.172 28.699 1.00 83.25 358 ASP A C 1
ATOM 2885 O O . ASP A 1 358 ? -5.647 19.376 29.885 1.00 83.25 358 ASP A O 1
ATOM 2889 N N . LEU A 1 359 ? -6.130 18.324 27.956 1.00 80.62 359 LEU A N 1
ATOM 2890 C CA . LEU A 1 359 ? -7.311 17.615 28.473 1.00 80.62 359 LEU A CA 1
ATOM 2891 C C . LEU A 1 359 ? -7.002 16.676 29.647 1.00 80.62 359 LEU A C 1
ATOM 2893 O O . LEU A 1 359 ? -7.833 16.549 30.545 1.00 80.62 359 LEU A O 1
ATOM 2897 N N . HIS A 1 360 ? -5.816 16.062 29.666 1.00 74.38 360 HIS A N 1
ATOM 2898 C CA . HIS A 1 360 ? -5.378 15.165 30.744 1.00 74.38 360 HIS A CA 1
ATOM 2899 C C . HIS A 1 360 ? -4.978 15.909 32.029 1.00 74.38 360 HIS A C 1
ATOM 2901 O O . HIS A 1 360 ? -4.812 15.294 33.082 1.00 74.38 360 HIS A O 1
ATOM 2907 N N . GLN A 1 361 ? -4.824 17.234 31.969 1.00 76.69 361 GLN A N 1
ATOM 2908 C CA . GLN A 1 361 ? -4.464 18.077 33.107 1.00 76.69 361 GLN A CA 1
ATOM 2909 C C . GLN A 1 361 ? -5.689 18.899 33.527 1.00 76.69 361 GLN A C 1
ATOM 2911 O O . GLN A 1 361 ? -5.905 20.001 33.022 1.00 76.69 361 GLN A O 1
ATOM 2916 N N . HIS A 1 362 ? -6.483 18.376 34.473 1.00 64.94 362 HIS A N 1
ATOM 2917 C CA . HIS A 1 362 ? -7.745 18.991 34.929 1.00 64.94 362 HIS A CA 1
ATOM 2918 C C . HIS A 1 362 ? -7.630 20.485 35.284 1.00 64.94 362 HIS A C 1
ATOM 2920 O O . HIS A 1 362 ? -8.568 21.232 35.025 1.00 64.94 362 HIS A O 1
ATOM 2926 N N . GLU A 1 363 ? -6.499 20.927 35.840 1.00 61.22 363 GLU A N 1
ATOM 2927 C CA . GLU A 1 363 ? -6.261 22.334 36.195 1.00 61.22 363 GLU A CA 1
ATOM 2928 C C . GLU A 1 363 ? -5.963 23.217 34.968 1.00 61.22 363 GLU A C 1
ATOM 2930 O O . GLU A 1 363 ? -6.410 24.358 34.907 1.00 61.22 363 GLU A O 1
ATOM 2935 N N . LYS A 1 364 ? -5.276 22.685 33.945 1.00 60.25 364 LYS A N 1
ATOM 2936 C CA . LYS A 1 364 ? -4.898 23.448 32.741 1.00 60.25 364 LYS A CA 1
ATOM 2937 C C . LYS A 1 364 ? -5.993 23.498 31.681 1.00 60.25 364 LYS A C 1
ATOM 2939 O O . LYS A 1 364 ? -6.071 24.479 30.940 1.00 60.25 364 LYS A O 1
ATOM 2944 N N . ARG A 1 365 ? -6.868 22.485 31.608 1.00 68.31 365 ARG A N 1
ATOM 2945 C CA . ARG A 1 365 ? -7.919 22.434 30.574 1.00 68.31 365 ARG A CA 1
ATOM 2946 C C . ARG A 1 365 ? -8.892 23.610 30.660 1.00 68.31 365 ARG A C 1
ATOM 2948 O O . ARG A 1 365 ? -9.305 24.111 29.625 1.00 68.31 365 ARG A O 1
ATOM 2955 N N . THR A 1 366 ? -9.205 24.093 31.865 1.00 68.62 366 THR A N 1
ATOM 2956 C CA . THR A 1 366 ? -10.129 25.221 32.086 1.00 68.62 366 THR A CA 1
ATOM 2957 C C . THR A 1 366 ? -9.512 26.599 31.842 1.00 68.62 366 THR A C 1
ATOM 2959 O O . THR A 1 366 ? -10.248 27.569 31.682 1.00 68.62 366 THR A O 1
ATOM 2962 N N . GLU A 1 367 ? -8.181 26.700 31.809 1.00 68.06 367 GLU A N 1
ATOM 2963 C CA . GLU A 1 367 ? -7.449 27.956 31.575 1.00 68.06 367 GLU A CA 1
ATOM 2964 C C . GLU A 1 367 ? -7.175 28.210 30.084 1.00 68.06 367 GLU A C 1
ATOM 2966 O O . GLU A 1 367 ? -6.902 29.341 29.673 1.00 68.06 367 GLU A O 1
ATOM 2971 N N . ALA A 1 368 ? -7.261 27.165 29.255 1.00 69.38 368 ALA A N 1
ATOM 2972 C CA . ALA A 1 368 ? -7.038 27.263 27.822 1.00 69.38 368 ALA A CA 1
ATOM 2973 C C . ALA A 1 368 ? -8.093 28.157 27.149 1.00 69.38 368 ALA A C 1
ATOM 2975 O O . ALA A 1 368 ? -9.301 27.991 27.326 1.00 69.38 368 ALA A O 1
ATOM 2976 N N . ARG A 1 369 ? -7.642 29.075 26.286 1.00 72.69 369 ARG A N 1
ATOM 2977 C CA . ARG A 1 369 ? -8.518 30.009 25.555 1.00 72.69 369 ARG A CA 1
ATOM 2978 C C . ARG A 1 369 ? -9.568 29.289 24.695 1.00 72.69 369 ARG A C 1
ATOM 2980 O O . ARG A 1 369 ? -10.664 29.813 24.511 1.00 72.69 369 ARG A O 1
ATOM 2987 N N . GLY A 1 370 ? -9.241 28.102 24.183 1.00 82.31 370 GLY A N 1
ATOM 2988 C CA . GLY A 1 370 ? -10.139 27.241 23.412 1.00 82.31 370 GLY A CA 1
ATOM 2989 C C . GLY A 1 370 ? -11.111 26.392 24.242 1.00 82.31 370 GLY A C 1
ATOM 2990 O O . GLY A 1 370 ? -11.954 25.721 23.650 1.00 82.31 370 GLY A O 1
ATOM 2991 N N . TRP A 1 371 ? -11.040 26.407 25.580 1.00 88.50 371 TRP A N 1
ATOM 2992 C CA . TRP A 1 371 ? -11.863 25.546 26.444 1.00 88.50 371 TRP A CA 1
ATOM 2993 C C . TRP A 1 371 ? -13.361 25.760 26.251 1.00 88.50 371 TRP A C 1
ATOM 2995 O O . TRP A 1 371 ? -14.120 24.800 26.123 1.00 88.50 371 TRP A O 1
ATOM 3005 N N . GLU A 1 372 ? -13.785 27.020 26.148 1.00 89.06 372 GLU A N 1
ATOM 3006 C CA . GLU A 1 372 ? -15.194 27.354 25.942 1.00 89.06 372 GLU A CA 1
ATOM 3007 C C . GLU A 1 372 ? -15.737 26.738 24.648 1.00 89.06 372 GLU A C 1
ATOM 3009 O O . GLU A 1 372 ? -16.872 26.272 24.609 1.00 89.06 372 GLU A O 1
ATOM 3014 N N . LYS A 1 373 ? -14.906 26.641 23.603 1.00 91.56 373 LYS A N 1
ATOM 3015 C CA . LYS A 1 373 ? -15.286 26.000 22.343 1.00 91.56 373 LYS A CA 1
ATOM 3016 C C . LYS A 1 373 ? -15.563 24.507 22.541 1.00 91.56 373 LYS A C 1
ATOM 3018 O O . LYS A 1 373 ? -16.582 24.018 22.061 1.00 91.56 373 LYS A O 1
ATOM 3023 N N . ILE A 1 374 ? -14.700 23.795 23.271 1.00 92.69 374 ILE A N 1
ATOM 3024 C CA . ILE A 1 374 ? -14.887 22.367 23.589 1.00 92.69 374 ILE A CA 1
ATOM 3025 C C . ILE A 1 374 ? -16.149 22.167 24.432 1.00 92.69 374 ILE A C 1
ATOM 3027 O O . ILE A 1 374 ? -17.010 21.367 24.073 1.00 92.69 374 ILE A O 1
ATOM 3031 N N . ARG A 1 375 ? -16.308 22.963 25.496 1.00 93.06 375 ARG A N 1
ATOM 3032 C CA . ARG A 1 375 ? -17.469 22.914 26.394 1.00 93.06 375 ARG A CA 1
ATOM 3033 C C . ARG A 1 375 ? -18.784 23.105 25.634 1.00 93.06 375 ARG A C 1
ATOM 3035 O O . ARG A 1 375 ? -19.693 22.291 25.770 1.00 93.06 375 ARG A O 1
ATOM 3042 N N . ARG A 1 376 ? -18.870 24.138 24.790 1.00 94.75 376 ARG A N 1
ATOM 3043 C CA . ARG A 1 376 ? -20.056 24.417 23.965 1.00 94.75 376 ARG A CA 1
ATOM 3044 C C . ARG A 1 376 ? -20.300 23.336 22.912 1.00 94.75 376 ARG A C 1
ATOM 3046 O O . ARG A 1 376 ? -21.451 22.985 22.677 1.00 94.75 376 ARG A O 1
ATOM 3053 N N . SER A 1 377 ? -19.246 22.757 22.336 1.00 95.50 377 SER A N 1
ATOM 3054 C CA . SER A 1 377 ? -19.375 21.622 21.409 1.00 95.50 377 SER A CA 1
ATOM 3055 C C . SER A 1 377 ? -20.024 20.412 22.091 1.00 95.50 377 SER A C 1
ATOM 3057 O O . SER A 1 377 ? -20.960 19.835 21.538 1.00 95.50 377 SER A O 1
ATOM 3059 N N . CYS A 1 378 ? -19.590 20.074 23.312 1.00 96.12 378 CYS A N 1
ATOM 3060 C CA . CYS A 1 378 ? -20.200 19.015 24.123 1.00 96.12 378 CYS A CA 1
ATOM 3061 C C . CYS A 1 378 ? -21.657 19.321 24.483 1.00 96.12 378 CYS A C 1
ATOM 3063 O O . CYS A 1 378 ? -22.503 18.436 24.391 1.00 96.12 378 CYS A O 1
ATOM 3065 N N . GLU A 1 379 ? -21.974 20.568 24.849 1.00 96.38 379 GLU A N 1
ATOM 3066 C CA . GLU A 1 379 ? -23.355 20.980 25.133 1.00 96.38 379 GLU A CA 1
ATOM 3067 C C . GLU A 1 379 ? -24.268 20.794 23.920 1.00 96.38 379 GLU A C 1
ATOM 3069 O O . GLU A 1 379 ? -25.356 20.236 24.057 1.00 96.38 379 GLU A O 1
ATOM 3074 N N . ILE A 1 380 ? -23.830 21.224 22.732 1.00 96.94 380 ILE A N 1
ATOM 3075 C CA . ILE A 1 380 ? -24.599 21.046 21.497 1.00 96.94 380 ILE A CA 1
ATOM 3076 C C . ILE A 1 380 ? -24.745 19.558 21.165 1.00 96.94 380 ILE A C 1
ATOM 3078 O O . ILE A 1 380 ? -25.857 19.114 20.888 1.00 96.94 380 ILE A O 1
ATOM 3082 N N . ALA A 1 381 ? -23.672 18.766 21.241 1.00 97.06 381 ALA A N 1
ATOM 3083 C CA . ALA A 1 381 ? -23.746 17.322 21.014 1.00 97.06 381 ALA A CA 1
ATOM 3084 C C . ALA A 1 381 ? -24.729 16.638 21.983 1.00 97.06 381 ALA A C 1
ATOM 3086 O O . ALA A 1 381 ? -25.570 15.849 21.551 1.00 97.06 381 ALA A O 1
ATOM 3087 N N . SER A 1 382 ? -24.709 17.014 23.265 1.00 96.81 382 SER A N 1
ATOM 3088 C CA . SER A 1 382 ? -25.641 16.500 24.272 1.00 96.81 382 SER A CA 1
ATOM 3089 C C . SER A 1 382 ? -27.094 16.904 23.989 1.00 96.81 382 SER A C 1
ATOM 3091 O O . SER A 1 382 ? -27.989 16.065 24.065 1.00 96.81 382 SER A O 1
ATOM 3093 N N . GLN A 1 383 ? -27.343 18.155 23.579 1.00 96.19 383 GLN A N 1
ATOM 3094 C CA . GLN A 1 383 ? -28.676 18.624 23.164 1.00 96.19 383 GLN A CA 1
ATOM 3095 C C . GLN A 1 383 ? -29.214 17.876 21.938 1.00 96.19 383 GLN A C 1
ATOM 3097 O O . GLN A 1 383 ? -30.425 17.712 21.796 1.00 96.19 383 GLN A O 1
ATOM 3102 N N . LEU A 1 384 ? -28.320 17.417 21.061 1.00 95.81 384 LEU A N 1
ATOM 3103 C CA . LEU A 1 384 ? -28.648 16.582 19.907 1.00 95.81 384 LEU A CA 1
ATOM 3104 C C . LEU A 1 384 ? -28.808 15.093 20.263 1.00 95.81 384 LEU A C 1
ATOM 3106 O O . LEU A 1 384 ? -29.171 14.307 19.392 1.00 95.81 384 LEU A O 1
ATOM 3110 N N . GLY A 1 385 ? -28.595 14.716 21.529 1.00 96.00 385 GLY A N 1
ATOM 3111 C CA . GLY A 1 385 ? -28.786 13.357 22.035 1.00 96.00 385 GLY A CA 1
ATOM 3112 C C . GLY A 1 385 ? -27.549 12.462 21.960 1.00 96.00 385 GLY A C 1
ATOM 3113 O O . GLY A 1 385 ? -27.702 11.244 22.009 1.00 96.00 385 GLY A O 1
ATOM 3114 N N . PHE A 1 386 ? -26.346 13.033 21.840 1.00 96.50 386 PHE A N 1
ATOM 3115 C CA . PHE A 1 386 ? -25.092 12.280 21.784 1.00 96.50 386 PHE A CA 1
ATOM 3116 C C . PHE A 1 386 ? -24.334 12.341 23.112 1.00 96.50 386 PHE A C 1
ATOM 3118 O O . PHE A 1 386 ? -24.049 13.417 23.647 1.00 96.50 386 PHE A O 1
ATOM 3125 N N . ASP A 1 387 ? -23.961 11.170 23.626 1.00 96.31 387 ASP A N 1
ATOM 3126 C CA . ASP A 1 387 ? -23.116 11.051 24.819 1.00 96.31 387 ASP A CA 1
ATOM 3127 C C . ASP A 1 387 ? -21.629 11.298 24.510 1.00 96.31 387 ASP A C 1
ATOM 3129 O O . ASP A 1 387 ? -20.851 11.585 25.417 1.00 96.31 387 ASP A O 1
ATOM 3133 N N . TYR A 1 388 ? -21.247 11.266 23.229 1.00 96.75 388 TYR A N 1
ATOM 3134 C CA . TYR A 1 388 ? -19.863 11.355 22.778 1.00 96.75 388 TYR A CA 1
ATOM 3135 C C . TYR A 1 388 ? -19.684 12.349 21.630 1.00 96.75 388 TYR A C 1
ATOM 3137 O O . TYR A 1 388 ? -20.524 12.437 20.728 1.00 96.75 388 TYR A O 1
ATOM 3145 N N . ILE A 1 389 ? -18.562 13.072 21.642 1.00 97.06 389 ILE A N 1
ATOM 3146 C CA . ILE A 1 389 ? -18.128 13.936 20.544 1.00 97.06 389 ILE A CA 1
ATOM 3147 C C . ILE A 1 389 ? -16.651 13.712 20.207 1.00 97.06 389 ILE A C 1
ATOM 3149 O O . ILE A 1 389 ? -15.809 13.598 21.093 1.00 97.06 389 ILE A O 1
ATOM 3153 N N . TRP A 1 390 ? -16.319 13.684 18.920 1.00 95.75 390 TRP A N 1
ATOM 3154 C CA . TRP A 1 390 ? -14.938 13.684 18.448 1.00 95.75 390 TRP A CA 1
ATOM 3155 C C . TRP A 1 390 ? -14.474 15.097 18.084 1.00 95.75 390 TRP A C 1
ATOM 3157 O O . TRP A 1 390 ? -15.197 15.845 17.419 1.00 95.75 390 TRP A O 1
ATOM 3167 N N . VAL A 1 391 ? -13.253 15.458 18.488 1.00 94.31 391 VAL A N 1
ATOM 3168 C CA . VAL A 1 391 ? -12.631 16.755 18.192 1.00 94.31 391 VAL A CA 1
ATOM 3169 C C . VAL A 1 391 ? -11.150 16.573 17.853 1.00 94.31 391 VAL A C 1
ATOM 3171 O O . VAL A 1 391 ? -10.350 16.176 18.698 1.00 94.31 391 VAL A O 1
ATOM 3174 N N . ASP A 1 392 ? -10.748 16.930 16.636 1.00 89.56 392 ASP A N 1
ATOM 3175 C CA . ASP A 1 392 ? -9.393 16.718 16.103 1.00 89.56 392 ASP A CA 1
ATOM 3176 C C . ASP A 1 392 ? -8.263 17.388 16.912 1.00 89.56 392 ASP A C 1
ATOM 3178 O O . ASP A 1 392 ? -7.107 16.960 16.863 1.00 89.56 392 ASP A O 1
ATOM 3182 N N . THR A 1 393 ? -8.545 18.466 17.647 1.00 89.25 393 THR A N 1
ATOM 3183 C CA . THR A 1 393 ? -7.538 19.153 18.469 1.00 89.25 393 THR A CA 1
ATOM 3184 C C . THR A 1 393 ? -7.114 18.355 19.689 1.00 89.25 393 THR A C 1
ATOM 3186 O O . THR A 1 393 ? -5.942 18.428 20.062 1.00 89.25 393 THR A O 1
ATOM 3189 N N . CYS A 1 394 ? -8.026 17.577 20.269 1.00 89.25 394 CYS A N 1
ATOM 3190 C CA . CYS A 1 394 ? -7.825 16.955 21.572 1.00 89.25 394 CYS A CA 1
ATOM 3191 C C . CYS A 1 394 ? -8.121 15.451 21.631 1.00 89.25 394 CYS A C 1
ATOM 3193 O O . CYS A 1 394 ? -7.723 14.813 22.598 1.00 89.25 394 CYS A O 1
ATOM 3195 N N . CYS A 1 395 ? -8.757 14.870 20.612 1.00 90.06 395 CYS A N 1
ATOM 3196 C CA . CYS A 1 395 ? -8.938 13.420 20.482 1.00 90.06 395 CYS A CA 1
ATOM 3197 C C . CYS A 1 395 ? -7.731 12.725 19.827 1.00 90.06 395 CYS A C 1
ATOM 3199 O O . CYS A 1 395 ? -7.562 11.522 20.009 1.00 90.06 395 CYS A O 1
ATOM 3201 N N . ILE A 1 396 ? -6.882 13.476 19.111 1.00 84.56 396 ILE A N 1
ATOM 3202 C CA . ILE A 1 396 ? -5.654 12.973 18.476 1.00 84.56 396 ILE A CA 1
ATOM 3203 C C . ILE A 1 396 ? -4.428 13.436 19.274 1.00 84.56 396 ILE A C 1
ATOM 3205 O O . ILE A 1 396 ? -4.232 14.642 19.475 1.00 84.56 396 ILE A O 1
ATOM 3209 N N . ASP A 1 397 ? -3.555 12.504 19.647 1.00 80.56 397 ASP A N 1
ATOM 3210 C CA . ASP A 1 397 ? -2.208 12.802 20.122 1.00 80.56 397 ASP A CA 1
ATOM 3211 C C . ASP A 1 397 ? -1.282 13.098 18.937 1.00 80.56 397 ASP A C 1
ATOM 3213 O O . ASP A 1 397 ? -0.671 12.231 18.314 1.00 80.56 397 ASP A O 1
ATOM 3217 N N . LYS A 1 398 ? -1.143 14.389 18.644 1.00 77.38 398 LYS A N 1
ATOM 3218 C CA . LYS A 1 398 ? -0.300 14.889 17.551 1.00 77.38 398 LYS A CA 1
ATOM 3219 C C . LYS A 1 398 ? 1.200 14.792 17.845 1.00 77.38 398 LYS A C 1
ATOM 3221 O O . LYS A 1 398 ? 1.996 15.116 16.963 1.00 77.38 398 LYS A O 1
ATOM 3226 N N . THR A 1 399 ? 1.598 14.410 19.062 1.00 71.19 399 THR A N 1
ATOM 3227 C CA . THR A 1 399 ? 3.010 14.159 19.393 1.00 71.19 399 THR A CA 1
ATOM 3228 C C . THR A 1 399 ? 3.468 12.783 18.909 1.00 71.19 399 THR A C 1
ATOM 3230 O O . THR A 1 399 ? 4.655 12.601 18.629 1.00 71.19 399 THR A O 1
ATOM 3233 N N . SER A 1 400 ? 2.525 11.857 18.710 1.00 70.38 400 SER A N 1
ATOM 3234 C CA . SER A 1 400 ? 2.751 10.561 18.080 1.00 70.38 400 SER A CA 1
ATOM 3235 C C . SER A 1 400 ? 2.631 10.674 16.557 1.00 70.38 400 SER A C 1
ATOM 3237 O O . SER A 1 400 ? 1.554 10.903 16.008 1.00 70.38 400 SER A O 1
ATOM 3239 N N . SER A 1 401 ? 3.746 10.501 15.840 1.00 63.19 401 SER A N 1
ATOM 3240 C CA . SER A 1 401 ? 3.743 10.499 14.368 1.00 63.19 401 SER A CA 1
ATOM 3241 C C . SER A 1 401 ? 2.933 9.345 13.781 1.00 63.19 401 SER A C 1
ATOM 3243 O O . SER A 1 401 ? 2.329 9.517 12.724 1.00 63.19 401 SER A O 1
ATOM 3245 N N . ALA A 1 402 ? 2.913 8.194 14.460 1.00 58.09 402 ALA A N 1
ATOM 3246 C CA . ALA A 1 402 ? 2.137 7.030 14.047 1.00 58.09 402 ALA A CA 1
ATOM 3247 C C . ALA A 1 402 ? 0.636 7.320 14.165 1.00 58.09 402 ALA A C 1
ATOM 3249 O O . ALA A 1 402 ? -0.10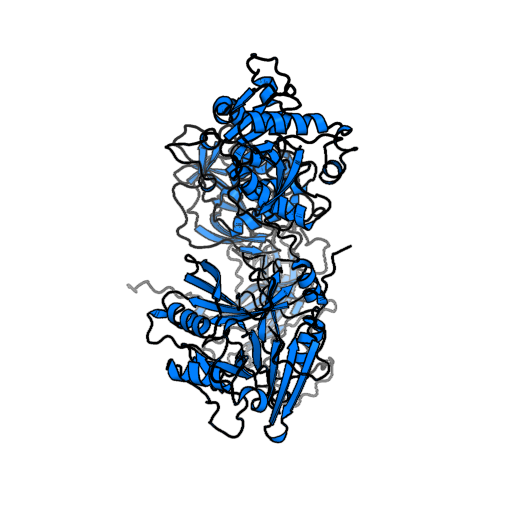0 7.165 13.192 1.00 58.09 402 ALA A O 1
ATOM 3250 N N . GLU A 1 403 ? 0.209 7.867 15.309 1.00 69.75 403 GLU A N 1
ATOM 3251 C CA . GLU A 1 403 ? -1.194 8.223 15.520 1.00 69.75 403 GLU A CA 1
ATOM 3252 C C . GLU A 1 403 ? -1.647 9.335 14.575 1.00 69.75 403 GLU A C 1
ATOM 3254 O O . GLU A 1 403 ? -2.721 9.251 13.989 1.00 69.75 403 GLU A O 1
ATOM 3259 N N . LEU A 1 404 ? -0.813 10.354 14.360 1.00 71.56 404 LEU A N 1
ATOM 3260 C CA . LEU A 1 404 ? -1.116 11.419 13.410 1.00 71.56 404 LEU A CA 1
ATOM 3261 C C . LEU A 1 404 ? -1.266 10.889 11.975 1.00 71.56 404 LEU A C 1
ATOM 3263 O O . LEU A 1 404 ? -2.172 11.319 11.260 1.00 71.56 404 LEU A O 1
ATOM 3267 N N . SER A 1 405 ? -0.383 9.978 11.554 1.00 70.56 405 SER A N 1
ATOM 3268 C CA . SER A 1 405 ? -0.441 9.361 10.225 1.00 70.56 405 SER A CA 1
ATOM 3269 C C . SER A 1 405 ? -1.731 8.578 10.035 1.00 70.56 405 SER A C 1
ATOM 3271 O O . SER A 1 405 ? -2.431 8.747 9.034 1.00 70.56 405 SER A O 1
ATOM 3273 N N . GLU A 1 406 ? -2.093 7.769 11.020 1.00 72.62 406 GLU A N 1
ATOM 3274 C CA . GLU A 1 406 ? -3.328 7.005 10.970 1.00 72.62 406 GLU A CA 1
ATOM 3275 C C . GLU A 1 406 ? -4.570 7.885 11.025 1.00 72.62 406 GLU A C 1
ATOM 3277 O O . GLU A 1 406 ? -5.492 7.690 10.233 1.00 72.62 406 GLU A O 1
ATOM 3282 N N . ALA A 1 407 ? -4.586 8.875 11.919 1.00 79.75 407 ALA A N 1
ATOM 3283 C CA . ALA A 1 407 ? -5.704 9.789 12.064 1.00 79.75 407 ALA A CA 1
ATOM 3284 C C . ALA A 1 407 ? -5.993 10.515 10.753 1.00 79.75 407 ALA A C 1
ATOM 3286 O O . ALA A 1 407 ? -7.151 10.681 10.390 1.00 79.75 407 ALA A O 1
ATOM 3287 N N . ILE A 1 408 ? -4.955 10.907 10.013 1.00 78.88 408 ILE A N 1
ATOM 3288 C CA . ILE A 1 408 ? -5.098 11.545 8.703 1.00 78.88 408 ILE A CA 1
ATOM 3289 C C . ILE A 1 408 ? -5.661 10.578 7.653 1.00 78.88 408 ILE A C 1
ATOM 3291 O O . ILE A 1 408 ? -6.570 10.970 6.923 1.00 78.88 408 ILE A O 1
ATOM 3295 N N . ASN A 1 409 ? -5.179 9.331 7.594 1.00 78.56 409 ASN A N 1
ATOM 3296 C CA . ASN A 1 409 ? -5.707 8.330 6.656 1.00 78.56 409 ASN A CA 1
ATOM 3297 C C . ASN A 1 409 ? -7.138 7.873 7.031 1.00 78.56 409 ASN A C 1
ATOM 3299 O O . ASN A 1 409 ? -7.916 7.507 6.157 1.00 78.56 409 ASN A O 1
ATOM 3303 N N . SER A 1 410 ? -7.525 7.970 8.309 1.00 82.06 410 SER A N 1
ATOM 3304 C CA . SER A 1 410 ? -8.843 7.548 8.818 1.00 82.06 410 SER A CA 1
ATOM 3305 C C . SER A 1 410 ? -9.866 8.681 8.947 1.00 82.06 410 SER A C 1
ATOM 3307 O O . SER A 1 410 ? -11.049 8.422 9.171 1.00 82.06 410 SER A O 1
ATOM 3309 N N . MET A 1 411 ? -9.446 9.944 8.811 1.00 86.44 411 MET A N 1
ATOM 3310 C CA . MET A 1 411 ? -10.271 11.105 9.159 1.00 86.44 411 MET A CA 1
ATOM 3311 C C . MET A 1 411 ? -11.597 11.123 8.397 1.00 86.44 411 MET A C 1
ATOM 3313 O O . MET A 1 411 ? -12.647 11.342 8.994 1.00 86.44 411 MET A O 1
ATOM 3317 N N . PHE A 1 412 ? -11.570 10.854 7.090 1.00 89.94 412 PHE A N 1
ATOM 3318 C CA . PHE A 1 412 ? -12.783 10.827 6.270 1.00 89.94 412 PHE A CA 1
ATOM 3319 C C . PHE A 1 412 ? -13.797 9.802 6.786 1.00 89.94 412 PHE A C 1
ATOM 3321 O O . PHE A 1 412 ? -14.970 10.133 6.937 1.00 89.94 412 PHE A O 1
ATOM 3328 N N . HIS A 1 413 ? -13.334 8.599 7.134 1.00 87.06 413 HIS A N 1
ATOM 3329 C CA . HIS A 1 413 ? -14.170 7.537 7.699 1.00 87.06 413 HIS A CA 1
ATOM 3330 C C . HIS A 1 413 ? -14.775 7.934 9.047 1.00 87.06 413 HIS A C 1
ATOM 3332 O O . HIS A 1 413 ? -15.940 7.662 9.319 1.00 87.06 413 HIS A O 1
ATOM 3338 N N . TRP A 1 414 ? -14.014 8.636 9.889 1.00 89.62 414 TRP A N 1
ATOM 3339 C CA . TRP A 1 414 ? -14.520 9.149 11.164 1.00 89.62 414 TRP A CA 1
ATOM 3340 C C . TRP A 1 414 ? -15.603 10.215 10.983 1.00 89.62 414 TRP A C 1
ATOM 3342 O O . TRP A 1 414 ? -16.566 10.239 11.748 1.00 89.62 414 TRP A O 1
ATOM 3352 N N . TYR A 1 415 ? -15.490 11.068 9.964 1.00 92.69 415 TYR A N 1
ATOM 3353 C CA . TYR A 1 415 ? -16.561 11.999 9.605 1.00 92.69 415 TYR A CA 1
ATOM 3354 C C . TYR A 1 415 ? -17.761 11.289 8.971 1.00 92.69 415 TYR A C 1
ATOM 3356 O O . TYR A 1 415 ? -18.893 11.678 9.234 1.00 92.69 415 TYR A O 1
ATOM 3364 N N . GLU A 1 416 ? -17.533 10.250 8.170 1.00 89.44 416 GLU A N 1
ATOM 3365 C CA . GLU A 1 416 ? -18.585 9.449 7.541 1.00 89.44 416 GLU A CA 1
ATOM 3366 C C . GLU A 1 416 ? -19.408 8.635 8.549 1.00 89.44 416 GLU A C 1
ATOM 3368 O O . GLU A 1 416 ? -20.629 8.552 8.411 1.00 89.44 416 GLU A O 1
ATOM 3373 N N . LYS A 1 417 ? -18.756 8.059 9.564 1.00 89.62 417 LYS A N 1
ATOM 3374 C CA . LYS A 1 417 ? -19.409 7.291 10.633 1.00 89.62 417 LYS A CA 1
ATOM 3375 C C . LYS A 1 417 ? -20.101 8.162 11.682 1.00 89.62 417 LYS A C 1
ATOM 3377 O O . LYS A 1 417 ? -21.012 7.680 12.351 1.00 89.62 417 LYS A O 1
ATOM 3382 N N . ALA A 1 418 ? -19.685 9.417 11.844 1.00 92.38 418 ALA A N 1
ATOM 3383 C CA . ALA A 1 418 ? -20.341 10.327 12.773 1.00 92.38 418 ALA A CA 1
ATOM 3384 C C . ALA A 1 418 ? -21.792 10.569 12.337 1.00 92.38 418 ALA A C 1
ATOM 3386 O O . ALA A 1 418 ? -22.056 10.887 11.181 1.00 92.38 418 ALA A O 1
ATOM 3387 N N . GLU A 1 419 ? -22.750 10.484 13.259 1.00 93.00 419 GLU A N 1
ATOM 3388 C CA . GLU A 1 419 ? -24.158 10.693 12.895 1.00 93.00 419 GLU A CA 1
ATOM 3389 C C . GLU A 1 419 ? -24.488 12.162 12.626 1.00 93.00 419 GLU A C 1
ATOM 3391 O O . GLU A 1 419 ? -25.404 12.470 11.863 1.00 93.00 419 GLU A O 1
ATOM 3396 N N . VAL A 1 420 ? -23.745 13.076 13.252 1.00 95.62 420 VAL A N 1
ATOM 3397 C CA . VAL A 1 420 ? -23.865 14.512 13.014 1.00 95.62 420 VAL A CA 1
ATOM 3398 C C . VAL A 1 420 ? -22.502 15.181 13.086 1.00 95.62 420 VAL A C 1
ATOM 3400 O O . VAL A 1 420 ? -21.741 14.988 14.035 1.00 95.62 420 VAL A O 1
ATOM 3403 N N . CYS A 1 421 ? -22.218 16.027 12.104 1.00 97.62 421 CYS A N 1
ATOM 3404 C CA . CYS A 1 421 ? -21.107 16.957 12.152 1.00 97.62 421 CYS A CA 1
ATOM 3405 C C . CYS A 1 421 ? -21.590 18.356 12.547 1.00 97.62 421 CYS A C 1
ATOM 3407 O O . CYS A 1 421 ? -22.541 18.901 11.980 1.00 97.62 421 CYS A O 1
ATOM 3409 N N . ILE A 1 422 ? -20.924 18.937 13.539 1.00 98.19 422 ILE A N 1
ATOM 3410 C CA . ILE A 1 422 ? -21.136 20.294 14.033 1.00 98.19 422 ILE A CA 1
ATOM 3411 C C . ILE A 1 422 ? -20.041 21.164 13.412 1.00 98.19 422 ILE A C 1
ATOM 3413 O O . ILE A 1 422 ? -18.881 21.057 13.799 1.00 98.19 422 ILE A O 1
ATOM 3417 N N . ALA A 1 423 ? -20.386 22.021 12.453 1.00 97.75 423 ALA A N 1
ATOM 3418 C CA . ALA A 1 423 ? -19.465 22.994 11.872 1.00 97.75 423 ALA A CA 1
ATOM 3419 C C . ALA A 1 423 ? -19.545 24.325 12.627 1.00 97.75 423 ALA A C 1
ATOM 3421 O O . ALA A 1 423 ? -20.544 25.042 12.536 1.00 97.75 423 ALA A O 1
ATOM 3422 N N . TYR A 1 424 ? -18.484 24.668 13.356 1.00 97.06 424 TYR A N 1
ATOM 3423 C CA . TYR A 1 424 ? -18.388 25.923 14.103 1.00 97.06 424 TYR A CA 1
ATOM 3424 C C . TYR A 1 424 ? -17.697 27.020 13.276 1.00 97.06 424 TYR A C 1
ATOM 3426 O O . TYR A 1 424 ? -16.507 26.929 12.948 1.00 97.06 424 TYR A O 1
ATOM 3434 N N . LEU A 1 425 ? -18.453 28.076 12.960 1.00 96.00 425 LEU A N 1
ATOM 3435 C CA . LEU A 1 425 ? -18.032 29.226 12.159 1.00 96.00 425 LEU A CA 1
ATOM 3436 C C . LEU A 1 425 ? -17.666 30.406 13.068 1.00 96.00 425 LEU A C 1
ATOM 3438 O O . LEU A 1 425 ? -18.464 31.300 13.336 1.00 96.00 425 LEU A O 1
ATOM 3442 N N . ASP A 1 426 ? -16.427 30.410 13.550 1.00 91.12 426 ASP A N 1
ATOM 3443 C CA . ASP A 1 426 ? -15.913 31.383 14.531 1.00 91.12 426 ASP A CA 1
ATOM 3444 C C . ASP A 1 426 ? -15.745 32.823 13.978 1.00 91.12 426 ASP A C 1
ATOM 3446 O O . ASP A 1 426 ? -15.369 33.760 14.690 1.00 91.12 426 ASP A O 1
ATOM 3450 N N . ASP A 1 427 ? -15.944 33.007 12.677 1.00 93.75 427 ASP A N 1
ATOM 3451 C CA . ASP A 1 427 ? -15.924 34.284 11.961 1.00 93.75 427 ASP A CA 1
ATOM 3452 C C . ASP A 1 427 ? -17.302 34.709 11.427 1.00 93.75 427 ASP A C 1
ATOM 3454 O O . ASP A 1 427 ? -17.405 35.765 10.807 1.00 93.75 427 ASP A O 1
ATOM 3458 N N . LEU A 1 428 ? -18.361 33.954 11.742 1.00 94.62 428 LEU A N 1
ATOM 3459 C CA . LEU A 1 428 ? -19.745 34.319 11.451 1.00 94.62 428 LEU A CA 1
ATOM 3460 C C . LEU A 1 428 ? -20.451 34.764 12.730 1.00 94.62 428 LEU A C 1
ATOM 3462 O O . LEU A 1 428 ? -20.677 33.952 13.625 1.00 94.62 428 LEU A O 1
ATOM 3466 N N . THR A 1 429 ? -20.848 36.031 12.808 1.00 92.69 429 THR A N 1
ATOM 3467 C CA . THR A 1 429 ? -21.696 36.524 13.902 1.00 92.69 429 THR A CA 1
ATOM 3468 C C . THR A 1 429 ? -23.159 36.482 13.481 1.00 92.69 429 THR A C 1
ATOM 3470 O O . THR A 1 429 ? -23.524 37.001 12.429 1.00 92.69 429 THR A O 1
ATOM 3473 N N . LEU A 1 430 ? -24.007 35.881 14.316 1.00 90.38 430 LEU A N 1
ATOM 3474 C CA . LEU A 1 430 ? -25.443 35.770 14.066 1.00 90.38 430 LEU A CA 1
ATOM 3475 C C . LEU A 1 430 ? -26.219 35.970 15.368 1.00 90.38 430 LEU A C 1
ATOM 3477 O O . LEU A 1 430 ? -26.001 35.254 16.344 1.00 90.38 430 LEU A O 1
ATOM 3481 N N . ALA A 1 431 ? -27.153 36.922 15.383 1.00 86.69 431 ALA A N 1
ATOM 3482 C CA . ALA A 1 431 ? -28.058 37.106 16.514 1.00 86.69 431 ALA A CA 1
ATOM 3483 C C . ALA A 1 431 ? -29.101 35.976 16.579 1.00 86.69 431 ALA A C 1
ATOM 3485 O O . ALA A 1 431 ? -29.529 35.446 15.553 1.00 86.69 431 ALA A O 1
ATOM 3486 N N . ALA A 1 432 ? -29.532 35.616 17.790 1.00 84.00 432 ALA A N 1
ATOM 3487 C CA . ALA A 1 432 ? -30.508 34.549 17.990 1.00 84.00 432 ALA A CA 1
ATOM 3488 C C . ALA A 1 432 ? -31.827 34.850 17.250 1.00 84.00 432 ALA A C 1
ATOM 3490 O O . ALA A 1 432 ? -32.433 35.901 17.454 1.00 84.00 432 ALA A O 1
ATOM 3491 N N . GLY A 1 433 ? -32.269 33.919 16.399 1.00 79.94 433 GLY A N 1
ATOM 3492 C CA . GLY A 1 433 ? -33.500 34.044 15.608 1.00 79.94 433 GLY A CA 1
ATOM 3493 C C . GLY A 1 433 ? -33.376 34.858 14.313 1.00 79.94 433 GLY A C 1
ATOM 3494 O O . GLY A 1 433 ? -34.370 34.992 13.600 1.00 79.94 433 GLY A O 1
ATOM 3495 N N . SER A 1 434 ? -32.189 35.377 13.983 1.00 85.31 434 SER A N 1
ATOM 3496 C CA . SER A 1 434 ? -31.941 36.073 12.715 1.00 85.31 434 SER A CA 1
ATOM 3497 C C . SER A 1 434 ? -31.627 35.101 11.575 1.00 85.31 434 SER A C 1
ATOM 3499 O O . SER A 1 434 ? -30.997 34.066 11.785 1.00 85.31 434 SER A O 1
ATOM 3501 N N . ALA A 1 435 ? -32.025 35.459 10.352 1.00 85.12 435 ALA A N 1
ATOM 3502 C CA . ALA A 1 435 ? -31.570 34.774 9.144 1.00 85.12 435 ALA A CA 1
ATOM 3503 C C . ALA A 1 435 ? -30.114 35.151 8.831 1.00 85.12 435 ALA A C 1
ATOM 3505 O O . ALA A 1 435 ? -29.703 36.292 9.055 1.00 85.12 435 ALA A O 1
ATOM 3506 N N . VAL A 1 436 ? -29.344 34.195 8.309 1.00 87.31 436 VAL A N 1
ATOM 3507 C CA . VAL A 1 436 ? -27.970 34.441 7.861 1.00 87.31 436 VAL A CA 1
ATOM 3508 C C . VAL A 1 436 ? -27.967 35.281 6.587 1.00 87.31 436 VAL A C 1
ATOM 3510 O O . VAL A 1 436 ? -28.812 35.098 5.714 1.00 87.31 436 VAL A O 1
ATOM 3513 N N . VAL A 1 437 ? -27.022 36.212 6.490 1.00 88.56 437 VAL A N 1
ATOM 3514 C CA . VAL A 1 437 ? -26.768 36.957 5.257 1.00 88.56 437 VAL A CA 1
ATOM 3515 C C . VAL A 1 437 ? -25.809 36.136 4.401 1.00 88.56 437 VAL A C 1
ATOM 3517 O O . VAL A 1 437 ? -24.699 35.836 4.842 1.00 88.56 437 VAL A O 1
ATOM 3520 N N . ASP A 1 438 ? -26.219 35.797 3.176 1.00 87.88 438 ASP A N 1
ATOM 3521 C CA . ASP A 1 438 ? -25.443 34.946 2.263 1.00 87.88 438 ASP A CA 1
ATOM 3522 C C . ASP A 1 438 ? -23.992 35.428 2.122 1.00 87.88 438 ASP A C 1
ATOM 3524 O O . ASP A 1 438 ? -23.065 34.635 2.257 1.00 87.88 438 ASP A O 1
ATOM 3528 N N . SER A 1 439 ? -23.770 36.737 1.951 1.00 88.56 439 SER A N 1
ATOM 3529 C CA . SER A 1 439 ? -22.425 37.306 1.782 1.00 88.56 439 SER A CA 1
ATOM 3530 C C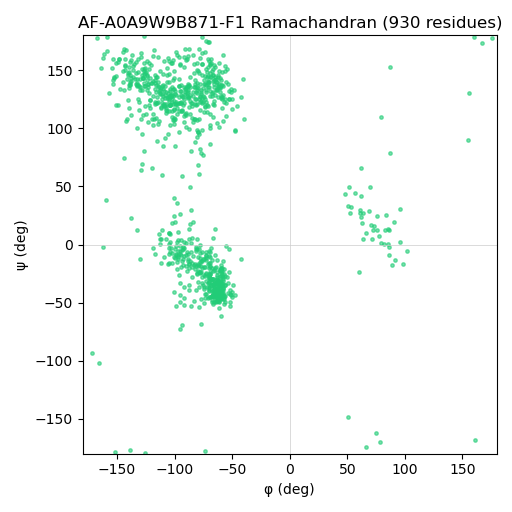 . SER A 1 439 ? -21.483 37.044 2.955 1.00 88.56 439 SER A C 1
ATOM 3532 O O . SER A 1 439 ? -20.279 36.906 2.737 1.00 88.56 439 SER A O 1
ATOM 3534 N N . ASP A 1 440 ? -22.009 36.992 4.178 1.00 91.06 440 ASP A N 1
ATOM 3535 C CA . ASP A 1 440 ? -21.211 36.790 5.389 1.00 91.06 440 ASP A CA 1
ATOM 3536 C C . ASP A 1 440 ? -20.858 35.305 5.540 1.00 91.06 440 ASP A C 1
ATOM 3538 O O . ASP A 1 440 ? -19.736 34.949 5.903 1.00 91.06 440 ASP A O 1
ATOM 3542 N N . PHE A 1 441 ? -21.789 34.424 5.166 1.00 93.81 441 PHE A N 1
ATOM 3543 C CA . PHE A 1 441 ? -21.571 32.981 5.131 1.00 93.81 441 PHE A CA 1
ATOM 3544 C C . PHE A 1 441 ? -20.553 32.574 4.051 1.00 93.81 441 PHE A C 1
ATOM 3546 O O . PHE A 1 441 ? -19.632 31.808 4.331 1.00 93.81 441 PHE A O 1
ATOM 3553 N N . GLU A 1 442 ? -20.655 33.134 2.840 1.00 92.94 442 GLU A N 1
ATOM 3554 C CA . GLU A 1 442 ? -19.735 32.862 1.721 1.00 92.94 442 GLU A CA 1
ATOM 3555 C C . GLU A 1 442 ? -18.276 33.245 2.037 1.00 92.94 442 GLU A C 1
ATOM 3557 O O . GLU A 1 442 ? -17.344 32.663 1.480 1.00 92.94 442 GLU A O 1
ATOM 3562 N N . GLN A 1 443 ? -18.069 34.219 2.929 1.00 92.25 443 GLN A N 1
ATOM 3563 C CA . GLN A 1 443 ? -16.747 34.720 3.321 1.00 92.25 443 GLN A CA 1
ATOM 3564 C C . GLN A 1 443 ? -16.125 33.961 4.497 1.00 92.25 443 GLN A C 1
ATOM 3566 O O . GLN A 1 443 ? -14.955 34.189 4.815 1.00 92.25 443 GLN A O 1
ATOM 3571 N N . CYS A 1 444 ? -16.870 33.046 5.122 1.00 95.75 444 CYS A N 1
ATOM 3572 C CA . CYS A 1 444 ? -16.371 32.266 6.243 1.00 95.75 444 CYS A CA 1
ATOM 3573 C C . CYS A 1 444 ? -15.128 31.472 5.832 1.00 95.75 444 CYS A C 1
ATOM 3575 O O . CYS A 1 444 ? -15.132 30.671 4.889 1.00 95.75 444 CYS A O 1
ATOM 3577 N N . ARG A 1 445 ? -14.054 31.639 6.604 1.00 95.19 445 ARG A N 1
ATOM 3578 C CA . ARG A 1 445 ? -12.749 31.005 6.386 1.00 95.19 445 ARG A CA 1
ATOM 3579 C C . ARG A 1 445 ? -12.852 29.489 6.278 1.00 95.19 445 ARG A C 1
ATOM 3581 O O . ARG A 1 445 ? -12.027 28.877 5.602 1.00 95.19 445 ARG A O 1
ATOM 3588 N N . TRP A 1 446 ? -13.853 28.896 6.927 1.00 96.50 446 TRP A N 1
ATOM 3589 C CA . TRP A 1 446 ? -14.145 27.467 6.884 1.00 96.50 446 TRP A CA 1
ATOM 3590 C C . TRP A 1 446 ? -14.220 26.918 5.452 1.00 96.50 446 TRP A C 1
ATOM 3592 O O . TRP A 1 446 ? -13.614 25.884 5.187 1.00 96.50 446 TRP A O 1
ATOM 3602 N N . PHE A 1 447 ? -14.822 27.632 4.493 1.00 95.88 447 PHE A N 1
ATOM 3603 C CA . PHE A 1 447 ? -14.934 27.169 3.098 1.00 95.88 447 PHE A CA 1
ATOM 3604 C C . PHE A 1 447 ? -13.606 27.132 2.332 1.00 95.88 447 PHE A C 1
ATOM 3606 O O . PHE A 1 447 ? -13.488 26.438 1.323 1.00 95.88 447 PHE A O 1
ATOM 3613 N N . PHE A 1 448 ? -12.590 27.838 2.826 1.00 95.31 448 PHE A N 1
ATOM 3614 C CA . PHE A 1 448 ? -11.290 27.972 2.170 1.00 95.31 448 PHE A CA 1
ATOM 3615 C C . PHE A 1 448 ? -10.197 27.122 2.825 1.00 95.31 448 PHE A C 1
ATOM 3617 O O . PHE A 1 448 ? -9.047 27.185 2.398 1.00 95.31 448 PHE A O 1
ATOM 3624 N N . ARG A 1 449 ? -10.499 26.333 3.862 1.00 96.00 449 ARG A N 1
ATOM 3625 C CA . ARG A 1 449 ? -9.530 25.412 4.482 1.00 96.00 449 ARG A CA 1
ATOM 3626 C C . ARG A 1 449 ? -9.516 24.074 3.743 1.00 96.00 449 ARG A C 1
ATOM 3628 O O . ARG A 1 449 ? -10.551 23.628 3.275 1.00 96.00 449 ARG A O 1
ATOM 3635 N N . GLY A 1 450 ? -8.350 23.437 3.620 1.00 94.75 450 GLY A N 1
ATOM 3636 C CA . GLY A 1 450 ? -8.221 22.134 2.942 1.00 94.75 450 GLY A CA 1
ATOM 3637 C C . GLY A 1 450 ? -9.064 21.036 3.599 1.00 94.75 450 GLY A C 1
ATOM 3638 O O . GLY A 1 450 ? -10.002 20.531 2.989 1.00 94.75 450 GLY A O 1
ATOM 3639 N N . TRP A 1 451 ? -8.777 20.742 4.871 1.00 94.75 451 TRP A N 1
ATOM 3640 C CA . TRP A 1 451 ? -9.415 19.674 5.653 1.00 94.75 451 TRP A CA 1
ATOM 3641 C C . TRP A 1 451 ? -10.941 19.773 5.730 1.00 94.75 451 TRP A C 1
ATOM 3643 O O . TRP A 1 451 ? -11.615 18.762 5.596 1.00 94.75 451 TRP A O 1
ATOM 3653 N N . THR A 1 452 ? -11.513 20.977 5.784 1.00 96.50 452 THR A N 1
ATOM 3654 C CA . THR A 1 452 ? -12.974 21.158 5.858 1.00 96.50 452 THR A CA 1
ATOM 3655 C C . THR A 1 452 ? -13.725 20.679 4.609 1.00 96.50 452 THR A C 1
ATOM 3657 O O . THR A 1 452 ? -14.951 20.630 4.613 1.00 96.50 452 THR A O 1
ATOM 3660 N N . LEU A 1 453 ? -13.035 20.322 3.515 1.00 96.38 453 LEU A N 1
ATOM 3661 C CA . LEU A 1 453 ? -13.676 19.744 2.330 1.00 96.38 453 LEU A CA 1
ATOM 3662 C C . LEU A 1 453 ? -14.241 18.355 2.613 1.00 96.38 453 LEU A C 1
ATOM 3664 O O . LEU A 1 453 ? -15.399 18.091 2.305 1.00 96.38 453 LEU A O 1
ATOM 3668 N N . GLN A 1 454 ? -13.437 17.478 3.210 1.00 94.62 454 GLN A N 1
ATOM 3669 C CA . GLN A 1 454 ? -13.914 16.155 3.604 1.00 94.62 454 GLN A CA 1
ATOM 3670 C C . GLN A 1 454 ? -14.946 16.256 4.731 1.00 94.62 454 GLN A C 1
ATOM 3672 O O . GLN A 1 454 ? -15.907 15.501 4.736 1.00 94.62 454 GLN A O 1
ATOM 3677 N N . GLU A 1 455 ? -14.827 17.250 5.611 1.00 95.38 455 GLU A N 1
ATOM 3678 C CA . GLU A 1 455 ? -15.792 17.517 6.690 1.00 95.38 455 GLU A CA 1
ATOM 3679 C C . GLU A 1 455 ? -17.139 18.024 6.144 1.00 95.38 455 GLU A C 1
ATOM 3681 O O . GLU A 1 455 ? -18.190 17.765 6.724 1.00 95.38 455 GLU A O 1
ATOM 3686 N N . LEU A 1 456 ? -17.128 18.711 4.994 1.00 95.69 456 LEU A N 1
ATOM 3687 C CA . LEU A 1 456 ? -18.334 19.098 4.261 1.00 95.69 456 LEU A CA 1
ATOM 3688 C C . LEU A 1 456 ? -19.032 17.892 3.622 1.00 95.69 456 LEU A C 1
ATOM 3690 O O . LEU A 1 456 ? -20.258 17.866 3.516 1.00 95.69 456 LEU A O 1
ATOM 3694 N N . ILE A 1 457 ? -18.244 16.935 3.136 1.00 93.44 457 ILE A N 1
ATOM 3695 C CA . ILE A 1 457 ? -18.688 15.879 2.225 1.00 93.44 457 ILE A CA 1
ATOM 3696 C C . ILE A 1 457 ? -19.051 14.589 2.966 1.00 93.44 457 ILE A C 1
ATOM 3698 O O . ILE A 1 457 ? -20.118 14.026 2.727 1.00 93.44 457 ILE A O 1
ATOM 3702 N N . ALA A 1 458 ? -18.169 14.117 3.844 1.00 92.50 458 ALA A N 1
ATOM 3703 C CA . ALA A 1 458 ? -18.256 12.797 4.449 1.00 92.50 458 ALA A CA 1
ATOM 3704 C C . ALA A 1 458 ? -19.476 12.626 5.373 1.00 92.50 458 ALA A C 1
ATOM 3706 O O . ALA A 1 458 ? -20.165 11.619 5.222 1.00 92.50 458 ALA A O 1
ATOM 3707 N N . PRO A 1 459 ? -19.834 13.573 6.262 1.00 92.62 459 PRO A N 1
ATOM 3708 C CA . PRO A 1 459 ? -20.911 13.337 7.218 1.00 92.62 459 PRO A CA 1
ATOM 3709 C C . PRO A 1 459 ? -22.292 13.145 6.568 1.00 92.62 459 PRO A C 1
ATOM 3711 O O . PRO A 1 459 ? -22.619 13.832 5.584 1.00 92.62 459 PRO A O 1
ATOM 3714 N N . PRO A 1 460 ? -23.144 12.267 7.131 1.00 89.19 460 PRO A N 1
ATOM 3715 C CA . PRO A 1 460 ? -24.531 12.107 6.703 1.00 89.19 460 PRO A CA 1
ATOM 3716 C C . PRO A 1 460 ? -25.361 13.370 6.981 1.00 89.19 460 PRO A C 1
ATOM 3718 O O . PRO A 1 460 ? -26.139 13.790 6.125 1.00 89.19 460 PRO A O 1
ATOM 3721 N N . GLU A 1 461 ? -25.139 14.015 8.129 1.00 92.38 461 GLU A N 1
ATOM 3722 C CA . GLU A 1 461 ? -25.775 15.268 8.542 1.00 92.38 461 GLU A CA 1
ATOM 3723 C C . GLU A 1 461 ? -24.702 16.277 8.971 1.00 92.38 461 GLU A C 1
ATOM 3725 O O . GLU A 1 461 ? -23.804 15.959 9.750 1.00 92.38 461 GLU A O 1
ATOM 3730 N N . LEU A 1 462 ? -24.811 17.515 8.489 1.00 96.00 462 LEU A N 1
ATOM 3731 C CA . LEU A 1 462 ? -23.890 18.606 8.816 1.00 96.00 462 LEU A CA 1
ATOM 3732 C C . LEU A 1 462 ? -24.680 19.857 9.196 1.00 96.00 462 LEU A C 1
ATOM 3734 O O . LEU A 1 462 ? -25.515 20.331 8.418 1.00 96.00 462 LEU A O 1
ATOM 3738 N N . ARG A 1 463 ? -24.388 20.398 10.381 1.00 97.25 463 ARG A N 1
ATOM 3739 C CA . ARG A 1 463 ? -25.074 21.543 10.989 1.00 97.25 463 ARG A CA 1
ATOM 3740 C C . ARG A 1 463 ? -24.099 22.677 11.258 1.00 97.25 463 ARG A C 1
ATOM 3742 O O . ARG A 1 463 ? -23.115 22.491 11.966 1.00 97.25 463 ARG A O 1
ATOM 3749 N N . PHE A 1 464 ? -24.399 23.854 10.724 1.00 97.56 464 PHE A N 1
ATOM 3750 C CA . PHE A 1 464 ? -23.580 25.049 10.885 1.00 97.56 464 PHE A CA 1
ATOM 3751 C C . PHE A 1 464 ? -24.032 25.862 12.098 1.00 97.56 464 PHE A C 1
ATOM 3753 O O . PHE A 1 464 ? -25.229 26.101 12.287 1.00 97.56 464 PHE A O 1
ATOM 3760 N N . TYR A 1 465 ? -23.063 26.319 12.885 1.00 96.81 465 TYR A N 1
ATOM 3761 C CA . TYR A 1 465 ? -23.260 27.166 14.057 1.00 96.81 465 TYR A CA 1
ATOM 3762 C C . TYR A 1 465 ? -22.395 28.422 13.955 1.00 96.81 465 TYR A C 1
ATOM 3764 O O . TYR A 1 465 ? -21.238 28.351 13.538 1.00 96.81 465 TYR A O 1
ATOM 3772 N N . SER A 1 466 ? -22.961 29.568 14.335 1.00 95.81 466 SER A N 1
ATOM 3773 C CA . SER A 1 466 ? -22.245 30.846 14.386 1.00 95.81 466 SER A CA 1
ATOM 3774 C C . SER A 1 466 ? -21.227 30.871 15.529 1.00 95.81 466 SER A C 1
ATOM 3776 O O . SER A 1 466 ? -21.203 29.983 16.386 1.00 95.81 466 SER A O 1
ATOM 3778 N N . LYS A 1 467 ? -20.438 31.941 15.600 1.00 93.50 467 LYS A N 1
ATOM 3779 C CA . LYS A 1 467 ? -19.520 32.243 16.702 1.00 93.50 467 LYS A CA 1
ATOM 3780 C C . LYS A 1 467 ? -20.204 32.247 18.075 1.00 93.50 467 LYS A C 1
ATOM 3782 O O . LYS A 1 467 ? -19.612 31.863 19.079 1.00 93.50 467 LYS A O 1
ATOM 3787 N N . GLU A 1 468 ? -21.466 32.662 18.131 1.00 93.88 468 GLU A N 1
ATOM 3788 C CA . GLU A 1 468 ? -22.289 32.682 19.346 1.00 93.88 468 GLU A CA 1
ATOM 3789 C C . GLU A 1 468 ? -22.974 31.330 19.630 1.00 93.88 468 GLU A C 1
ATOM 3791 O O . GLU A 1 468 ? -23.763 31.226 20.570 1.00 93.88 468 GLU A O 1
ATOM 3796 N N . TRP A 1 469 ? -22.666 30.290 18.844 1.00 94.75 469 TRP A N 1
ATOM 3797 C CA . TRP A 1 469 ? -23.301 28.967 18.874 1.00 94.75 469 TRP A CA 1
ATOM 3798 C C . TRP A 1 469 ? -24.792 28.980 18.514 1.00 94.75 469 TRP A C 1
ATOM 3800 O O . TRP A 1 469 ? -25.543 28.095 18.925 1.00 94.75 469 TRP A O 1
ATOM 3810 N N . ASN A 1 470 ? -25.229 29.959 17.718 1.00 94.56 470 ASN A N 1
ATOM 3811 C CA . ASN A 1 470 ? -26.580 29.973 17.164 1.00 94.56 470 ASN A CA 1
ATOM 3812 C C . ASN A 1 470 ? -26.643 29.083 15.919 1.00 94.56 470 ASN A C 1
ATOM 3814 O O . ASN A 1 470 ? -25.751 29.131 15.072 1.00 94.56 470 ASN A O 1
ATOM 3818 N N . PHE A 1 471 ? -27.696 28.271 15.809 1.00 95.25 471 PHE A N 1
ATOM 3819 C CA . PHE A 1 471 ? -27.909 27.398 14.656 1.00 95.25 471 PHE A CA 1
ATOM 3820 C C . PHE A 1 471 ? -28.169 28.228 13.392 1.00 95.25 471 PHE A C 1
ATOM 3822 O O . PHE A 1 471 ? -29.087 29.045 13.363 1.00 95.25 471 PHE A O 1
ATOM 3829 N N . VAL A 1 472 ? -27.359 28.005 12.358 1.00 95.62 472 VAL A N 1
ATOM 3830 C CA . VAL A 1 472 ? -27.413 28.735 11.081 1.00 95.62 472 VAL A CA 1
ATOM 3831 C C . VAL A 1 472 ? -28.243 27.967 10.056 1.00 95.62 472 VAL A C 1
ATOM 3833 O O . VAL A 1 472 ? -29.056 28.544 9.339 1.00 95.62 472 VAL A O 1
ATOM 3836 N N . GLY A 1 473 ? -28.044 26.652 9.986 1.00 94.38 473 GLY A N 1
ATOM 3837 C CA . GLY A 1 473 ? -28.712 25.782 9.027 1.00 94.38 473 GLY A CA 1
ATOM 3838 C C . GLY A 1 473 ? -27.975 24.461 8.835 1.00 94.38 473 GLY A C 1
ATOM 3839 O O . GLY A 1 473 ? -26.920 24.215 9.418 1.00 94.38 473 GLY A O 1
ATOM 3840 N N . THR A 1 474 ? -28.543 23.600 7.999 1.00 94.88 474 THR A N 1
ATOM 3841 C CA . THR A 1 474 ? -27.936 22.328 7.580 1.00 94.88 474 THR A CA 1
ATOM 3842 C C . THR A 1 474 ? -27.254 22.470 6.219 1.00 94.88 474 THR A C 1
ATOM 3844 O O . THR A 1 474 ? -27.577 23.383 5.452 1.00 94.88 474 THR A O 1
ATOM 3847 N N . ARG A 1 475 ? -26.369 21.528 5.866 1.00 94.12 475 ARG A N 1
ATOM 3848 C CA . ARG A 1 475 ? -25.823 21.411 4.498 1.00 94.12 475 ARG A CA 1
ATOM 3849 C C . ARG A 1 475 ? -26.930 21.386 3.443 1.00 94.12 475 ARG A C 1
ATOM 3851 O O . ARG A 1 475 ? -26.845 22.111 2.459 1.00 94.12 475 ARG A O 1
ATOM 3858 N N . THR A 1 476 ? -27.999 20.629 3.690 1.00 90.75 476 THR A N 1
ATOM 3859 C CA . THR A 1 476 ? -29.137 20.509 2.770 1.00 90.75 476 THR A CA 1
ATOM 3860 C C . THR A 1 476 ? -29.895 21.831 2.610 1.00 90.75 476 THR A C 1
ATOM 3862 O O . THR A 1 476 ? -30.233 22.208 1.489 1.00 90.75 476 THR A O 1
ATOM 3865 N N . SER A 1 477 ? -30.144 22.565 3.702 1.00 92.31 477 SER A N 1
ATOM 3866 C CA . SER A 1 477 ? -30.878 23.841 3.641 1.00 92.31 477 SER A CA 1
ATOM 3867 C C . SER A 1 477 ? -30.064 24.982 3.029 1.00 92.31 477 SER A C 1
ATOM 3869 O O . SER A 1 477 ? -30.650 25.915 2.493 1.00 92.31 477 SER A O 1
ATOM 3871 N N . LEU A 1 478 ? -28.730 24.915 3.104 1.00 93.88 478 LEU A N 1
ATOM 3872 C CA . LEU A 1 478 ? -27.811 25.953 2.615 1.00 93.88 478 LEU A CA 1
ATOM 3873 C C . LEU A 1 478 ? -27.111 25.570 1.298 1.00 93.88 478 LEU A C 1
ATOM 3875 O O . LEU A 1 478 ? -26.188 26.264 0.869 1.00 93.88 478 LEU A O 1
ATOM 3879 N N . LYS A 1 479 ? -27.540 24.481 0.641 1.00 92.12 479 LYS A N 1
ATOM 3880 C CA . LYS A 1 479 ? -26.831 23.870 -0.497 1.00 92.12 479 LYS A CA 1
ATOM 3881 C C . LYS A 1 479 ? -26.487 24.851 -1.620 1.00 92.12 479 LYS A C 1
ATOM 3883 O O . LYS A 1 479 ? -25.354 24.844 -2.072 1.00 92.12 479 LYS A O 1
ATOM 3888 N N . ALA A 1 480 ? -27.405 25.751 -1.985 1.00 90.31 480 ALA A N 1
ATOM 3889 C CA . ALA A 1 480 ? -27.204 26.689 -3.092 1.00 90.31 480 ALA A CA 1
ATOM 3890 C C . ALA A 1 480 ? -26.028 27.652 -2.841 1.00 90.31 480 ALA A C 1
ATOM 3892 O O . ALA A 1 480 ? -25.212 27.899 -3.728 1.00 90.31 480 ALA A O 1
ATOM 3893 N N . ILE A 1 481 ? -25.912 28.164 -1.612 1.00 92.56 481 ILE A N 1
ATOM 3894 C CA . ILE A 1 481 ? -24.827 29.072 -1.217 1.00 92.56 481 ILE A CA 1
ATOM 3895 C C . ILE A 1 481 ? -23.525 28.274 -1.066 1.00 92.56 481 ILE A C 1
ATOM 3897 O O . ILE A 1 481 ? -22.477 28.686 -1.561 1.00 92.56 481 ILE A O 1
ATOM 3901 N N . ILE A 1 482 ? -23.591 27.083 -0.457 1.00 94.81 482 ILE A N 1
ATOM 3902 C CA . ILE A 1 482 ? -22.429 26.195 -0.307 1.00 94.81 482 ILE A CA 1
ATOM 3903 C C . ILE A 1 482 ? -21.859 25.800 -1.674 1.00 94.81 482 ILE A C 1
ATOM 3905 O O . ILE A 1 482 ? -20.640 25.843 -1.848 1.00 94.81 482 ILE A O 1
ATOM 3909 N N . ALA A 1 483 ? -22.696 25.431 -2.644 1.00 91.25 483 ALA A N 1
ATOM 3910 C CA . ALA A 1 483 ? -22.259 25.033 -3.979 1.00 91.25 483 ALA A CA 1
ATOM 3911 C C . ALA A 1 483 ? -21.535 26.176 -4.693 1.00 91.25 483 ALA A C 1
ATOM 3913 O O . ALA A 1 483 ? -20.433 25.989 -5.218 1.00 91.25 483 ALA A O 1
ATOM 3914 N N . LYS A 1 484 ? -22.096 27.388 -4.607 1.00 87.50 484 LYS A N 1
ATOM 3915 C CA . LYS A 1 484 ? -21.494 28.607 -5.155 1.00 87.50 484 LYS A CA 1
ATOM 3916 C C . LYS A 1 484 ? -20.105 28.891 -4.567 1.00 87.50 484 LYS A C 1
ATOM 3918 O O . LYS A 1 484 ? -19.189 29.222 -5.318 1.00 87.50 484 LYS A O 1
ATOM 3923 N N . THR A 1 485 ? -19.918 28.738 -3.255 1.00 90.50 485 THR A N 1
ATOM 3924 C CA . THR A 1 485 ? -18.632 29.037 -2.595 1.00 90.50 485 THR A CA 1
ATOM 3925 C C . THR A 1 485 ? -17.609 27.905 -2.719 1.00 90.50 485 THR A C 1
ATOM 3927 O O . THR A 1 485 ? -16.417 28.161 -2.897 1.00 90.50 485 THR A O 1
ATOM 3930 N N . SER A 1 486 ? -18.048 26.647 -2.618 1.00 90.94 486 SER A N 1
ATOM 3931 C CA . SER A 1 486 ? -17.163 25.476 -2.491 1.00 90.94 486 SER A CA 1
ATOM 3932 C C . SER A 1 486 ? -16.877 24.738 -3.800 1.00 90.94 486 SER A C 1
ATOM 3934 O O . SER A 1 486 ? -15.980 23.896 -3.817 1.00 90.94 486 SER A O 1
ATOM 3936 N N . ARG A 1 487 ? -17.618 25.034 -4.880 1.00 89.50 487 ARG A N 1
ATOM 3937 C CA . ARG A 1 487 ? -17.634 24.283 -6.156 1.00 89.50 487 ARG A CA 1
ATOM 3938 C C . ARG A 1 487 ? -18.147 22.840 -6.043 1.00 89.50 487 ARG A C 1
ATOM 3940 O O . ARG A 1 487 ? -18.116 22.114 -7.033 1.00 89.50 487 ARG A O 1
ATOM 3947 N N . VAL A 1 488 ? -18.609 22.416 -4.867 1.00 92.25 488 VAL A N 1
ATOM 3948 C CA . VAL A 1 488 ? -19.232 21.102 -4.672 1.00 92.25 488 VAL A CA 1
ATOM 3949 C C . VAL A 1 488 ? -20.651 21.156 -5.249 1.00 92.25 488 VAL A C 1
ATOM 3951 O O . VAL A 1 488 ? -21.407 22.048 -4.870 1.00 92.25 488 VAL A O 1
ATOM 3954 N N . PRO A 1 489 ? -21.039 20.246 -6.157 1.00 88.81 489 PRO A N 1
ATOM 3955 C CA . PRO A 1 489 ? -22.330 20.329 -6.830 1.00 88.81 489 PRO A CA 1
ATOM 3956 C C . PRO A 1 489 ? -23.491 20.054 -5.868 1.00 88.81 489 PRO A C 1
ATOM 3958 O O . PRO A 1 489 ? -23.376 19.205 -4.983 1.00 88.81 489 PRO A O 1
ATOM 3961 N N . ASP A 1 490 ? -24.638 20.700 -6.107 1.00 88.69 490 ASP A N 1
ATOM 3962 C CA . ASP A 1 490 ? -25.859 20.571 -5.292 1.00 88.69 490 ASP A CA 1
ATOM 3963 C C . ASP A 1 490 ? -26.219 19.114 -4.984 1.00 88.69 490 ASP A C 1
ATOM 3965 O O . ASP A 1 490 ? -26.511 18.778 -3.838 1.00 88.69 490 ASP A O 1
ATOM 3969 N N . MET A 1 491 ? -26.129 18.231 -5.986 1.00 85.38 491 MET A N 1
ATOM 3970 C CA . MET A 1 491 ? -26.438 16.806 -5.826 1.00 85.38 491 MET A CA 1
ATOM 3971 C C . MET A 1 491 ? -25.591 16.128 -4.742 1.00 85.38 491 MET A C 1
ATOM 3973 O O . MET A 1 491 ? -26.100 15.252 -4.055 1.00 85.38 491 MET A O 1
ATOM 3977 N N . MET A 1 492 ? -24.329 16.534 -4.562 1.00 89.12 492 MET A N 1
ATOM 3978 C CA . MET A 1 492 ? -23.432 15.978 -3.542 1.00 89.12 492 MET A CA 1
ATOM 3979 C C . MET A 1 492 ? -23.727 16.531 -2.141 1.00 89.12 492 MET A C 1
ATOM 3981 O O . MET A 1 492 ? -23.412 15.896 -1.139 1.00 89.12 492 MET A O 1
ATOM 3985 N N . LEU A 1 493 ? -24.329 17.720 -2.059 1.00 90.44 493 LEU A N 1
ATOM 3986 C CA . LEU A 1 493 ? -24.689 18.370 -0.798 1.00 90.44 493 LEU A CA 1
ATOM 3987 C C . LEU A 1 493 ? -26.024 17.859 -0.235 1.00 90.44 493 LEU A C 1
ATOM 3989 O O . LEU A 1 493 ? -26.303 18.040 0.954 1.00 90.44 493 LEU A O 1
ATOM 3993 N N . GLU A 1 494 ? -26.838 17.207 -1.065 1.00 83.06 494 GLU A N 1
ATOM 3994 C CA . GLU A 1 494 ? -28.075 16.552 -0.650 1.00 83.06 494 GLU A CA 1
ATOM 3995 C C . GLU A 1 494 ? -27.789 15.269 0.139 1.00 83.06 494 GLU A C 1
ATOM 3997 O O . GLU A 1 494 ? -27.021 14.410 -0.288 1.00 83.06 494 GLU A O 1
ATOM 4002 N N . ALA A 1 495 ? -28.447 15.111 1.293 1.00 65.06 495 ALA A N 1
ATOM 4003 C CA . ALA A 1 495 ? -28.276 13.924 2.134 1.00 65.06 495 ALA A CA 1
ATOM 4004 C C . ALA A 1 495 ? -28.649 12.621 1.396 1.00 65.06 495 ALA A C 1
ATOM 4006 O O . ALA A 1 495 ? -27.975 11.605 1.548 1.00 65.06 495 ALA A O 1
ATOM 4007 N N . HIS A 1 496 ? -29.712 12.657 0.584 1.00 69.75 496 HIS A N 1
ATOM 4008 C CA . HIS A 1 496 ? -30.185 11.527 -0.213 1.00 69.75 496 HIS A CA 1
ATOM 4009 C C . HIS A 1 496 ? -30.805 12.027 -1.521 1.00 69.75 496 HIS A C 1
ATOM 4011 O O . HIS A 1 496 ? -31.665 12.904 -1.493 1.00 69.75 496 HIS A O 1
ATOM 4017 N N . VAL A 1 497 ? -30.453 11.401 -2.646 1.00 64.94 497 VAL A N 1
ATOM 4018 C CA . VAL A 1 497 ? -31.147 11.576 -3.934 1.00 64.94 497 VAL A CA 1
ATOM 4019 C C . VAL A 1 497 ? -31.777 10.235 -4.286 1.00 64.94 497 VAL A C 1
ATOM 4021 O O . VAL A 1 497 ? -31.101 9.209 -4.261 1.00 64.94 497 VAL A O 1
ATOM 4024 N N . ASN A 1 498 ? -33.080 10.212 -4.578 1.00 63.56 498 ASN A N 1
ATOM 4025 C CA . ASN A 1 498 ? -33.834 8.974 -4.842 1.00 63.56 498 ASN A CA 1
ATOM 4026 C C . ASN A 1 498 ? -33.705 7.908 -3.728 1.00 63.56 498 ASN A C 1
ATOM 4028 O O . ASN A 1 498 ? -33.711 6.711 -4.002 1.00 63.56 498 ASN A O 1
ATOM 4032 N N . GLY A 1 499 ? -33.567 8.336 -2.467 1.00 63.88 499 GLY A N 1
ATOM 4033 C CA . GLY A 1 499 ? -33.443 7.436 -1.314 1.00 63.88 499 GLY A CA 1
ATOM 4034 C C . GLY A 1 499 ? -32.060 6.801 -1.124 1.00 63.88 499 GLY A C 1
ATOM 4035 O O . GLY A 1 499 ? -31.915 5.950 -0.253 1.00 63.88 499 GLY A O 1
ATOM 4036 N N . GLN A 1 500 ? -31.044 7.206 -1.896 1.00 63.34 500 GLN A N 1
ATOM 4037 C CA . GLN A 1 500 ? -29.660 6.744 -1.739 1.00 63.34 500 GLN A CA 1
ATOM 4038 C C . GLN A 1 500 ? -28.708 7.920 -1.490 1.00 63.34 500 GLN A C 1
ATOM 4040 O O . GLN A 1 500 ? -28.861 8.998 -2.072 1.00 63.34 500 GLN A O 1
ATOM 4045 N N . ARG A 1 501 ? -27.705 7.703 -0.632 1.00 71.44 501 ARG A N 1
ATOM 4046 C CA . ARG A 1 501 ? -26.595 8.645 -0.435 1.00 71.44 501 ARG A CA 1
ATOM 4047 C C . ARG A 1 501 ? -25.756 8.720 -1.711 1.00 71.44 501 ARG A C 1
ATOM 4049 O O . ARG A 1 501 ? -25.540 7.704 -2.378 1.00 71.44 501 ARG A O 1
ATOM 4056 N N . GLN A 1 502 ? -25.298 9.919 -2.066 1.00 78.56 502 GLN A N 1
ATOM 4057 C CA . GLN A 1 502 ? -24.426 10.085 -3.227 1.00 78.56 502 GLN A CA 1
ATOM 4058 C C . GLN A 1 502 ? -23.082 9.397 -3.007 1.00 78.56 502 GLN A C 1
ATOM 4060 O O . GLN A 1 502 ? -22.465 9.541 -1.955 1.00 78.56 502 GLN A O 1
ATOM 4065 N N . ARG A 1 503 ? -22.619 8.672 -4.028 1.00 81.88 503 ARG A N 1
ATOM 4066 C CA . ARG A 1 503 ? -21.299 8.039 -4.029 1.00 81.88 503 ARG A CA 1
ATOM 4067 C C . ARG A 1 503 ? -20.296 8.950 -4.718 1.00 81.88 503 ARG A C 1
ATOM 4069 O O . ARG A 1 503 ? -20.580 9.482 -5.792 1.00 81.88 503 ARG A O 1
ATOM 4076 N N . LEU A 1 504 ? -19.104 9.068 -4.136 1.00 87.88 504 LEU A N 1
ATOM 4077 C CA . LEU A 1 504 ? -17.994 9.824 -4.722 1.00 87.88 504 LEU A CA 1
ATOM 4078 C C . LEU A 1 504 ? -17.555 9.274 -6.089 1.00 87.88 504 LEU A C 1
ATOM 4080 O O . LEU A 1 504 ? -17.020 10.022 -6.906 1.00 87.88 504 LEU A O 1
ATOM 4084 N N . ASP A 1 505 ? -17.850 8.005 -6.372 1.00 84.44 505 ASP A N 1
ATOM 4085 C CA . ASP A 1 505 ? -17.578 7.357 -7.657 1.00 84.44 505 ASP A CA 1
ATOM 4086 C C . ASP A 1 505 ? -18.418 7.893 -8.818 1.00 84.44 505 ASP A C 1
ATOM 4088 O O . ASP A 1 505 ? -18.097 7.628 -9.972 1.00 84.44 505 ASP A O 1
ATOM 4092 N N . ASN A 1 506 ? -19.475 8.662 -8.555 1.00 84.56 506 ASN A N 1
ATOM 4093 C CA . ASN A 1 506 ? -20.268 9.283 -9.618 1.00 84.56 506 ASN A CA 1
ATOM 4094 C C . ASN A 1 506 ? -19.573 10.507 -10.235 1.00 84.56 506 ASN A C 1
ATOM 4096 O O . ASN A 1 506 ? -19.988 10.983 -11.293 1.00 84.56 506 ASN A O 1
ATOM 4100 N N . PHE A 1 507 ? -18.528 11.021 -9.584 1.00 89.19 507 PHE A N 1
ATOM 4101 C CA . PHE A 1 507 ? -17.823 12.229 -9.990 1.00 89.19 507 PHE A CA 1
ATOM 4102 C C . PHE A 1 507 ? -16.464 11.884 -10.597 1.00 89.19 507 PHE A C 1
ATOM 4104 O O . PHE A 1 507 ? -15.800 10.912 -10.213 1.00 89.19 507 PHE A O 1
ATOM 4111 N N . SER A 1 508 ? -16.058 12.686 -11.580 1.00 92.06 508 SER A N 1
ATOM 4112 C CA . SER A 1 508 ? -14.754 12.520 -12.214 1.00 92.06 508 SER A CA 1
ATOM 4113 C C . SER A 1 508 ? -13.626 12.924 -11.262 1.00 92.06 508 SER A C 1
ATOM 4115 O O . SER A 1 508 ? -13.838 13.682 -10.308 1.00 92.06 508 SER A O 1
ATOM 4117 N N . VAL A 1 509 ? -12.411 12.445 -11.519 1.00 94.62 509 VAL A N 1
ATOM 4118 C CA . VAL A 1 509 ? -11.226 12.872 -10.762 1.00 94.62 509 VAL A CA 1
ATOM 4119 C C . VAL A 1 509 ? -11.039 14.387 -10.845 1.00 94.62 509 VAL A C 1
ATOM 4121 O O . VAL A 1 509 ? -10.864 15.024 -9.805 1.00 94.62 509 VAL A O 1
ATOM 4124 N N . ALA A 1 510 ? -11.140 14.978 -12.040 1.00 93.75 510 ALA A N 1
ATOM 4125 C CA . ALA A 1 510 ? -11.028 16.429 -12.214 1.00 93.75 510 ALA A CA 1
ATOM 4126 C C . ALA A 1 510 ? -12.094 17.204 -11.434 1.00 93.75 510 ALA A C 1
ATOM 4128 O O . ALA A 1 510 ? -11.789 18.225 -10.820 1.00 93.75 510 ALA A O 1
ATOM 4129 N N . GLU A 1 511 ? -13.337 16.718 -11.430 1.00 92.38 511 GLU A N 1
ATOM 4130 C CA . GLU A 1 511 ? -14.425 17.358 -10.697 1.00 92.38 511 GLU A CA 1
ATOM 4131 C C . GLU A 1 511 ? -14.139 17.359 -9.194 1.00 92.38 511 GLU A C 1
ATOM 4133 O O . GLU A 1 511 ? -14.168 18.424 -8.578 1.00 92.38 511 GLU A O 1
ATOM 4138 N N . LYS A 1 512 ? -13.747 16.211 -8.626 1.00 94.94 512 LYS A N 1
ATOM 4139 C CA . LYS A 1 512 ? -13.359 16.117 -7.210 1.00 94.94 512 LYS A CA 1
ATOM 4140 C C . LYS A 1 512 ? -12.156 17.009 -6.879 1.00 94.94 512 LYS A C 1
ATOM 4142 O O . LYS A 1 512 ? -12.170 17.698 -5.860 1.00 94.94 512 LYS A O 1
ATOM 4147 N N . MET A 1 513 ? -11.146 17.062 -7.754 1.00 95.44 513 MET A N 1
ATOM 4148 C CA . MET A 1 513 ? -9.996 17.967 -7.598 1.00 95.44 513 MET A CA 1
ATOM 4149 C C . MET A 1 513 ? -10.420 19.443 -7.610 1.00 95.44 513 MET A C 1
ATOM 4151 O O . MET A 1 513 ? -9.891 20.250 -6.842 1.00 95.44 513 MET A O 1
ATOM 4155 N N . SER A 1 514 ? -11.403 19.808 -8.440 1.00 93.94 514 SER A N 1
ATOM 4156 C CA . SER A 1 514 ? -11.887 21.188 -8.556 1.00 93.94 514 SER A CA 1
ATOM 4157 C C . SER A 1 514 ? -12.518 21.717 -7.259 1.00 93.94 514 SER A C 1
ATOM 4159 O O . SER A 1 514 ? -12.415 22.913 -6.976 1.00 93.94 514 SER A O 1
ATOM 4161 N N . TRP A 1 515 ? -13.087 20.843 -6.418 1.00 94.75 515 TRP A N 1
ATOM 4162 C CA . TRP A 1 515 ? -13.649 21.205 -5.105 1.00 94.75 515 TRP A CA 1
ATOM 4163 C C . TRP A 1 515 ? -12.582 21.704 -4.116 1.00 94.75 515 TRP A C 1
ATOM 4165 O O . TRP A 1 515 ? -12.879 22.404 -3.142 1.00 94.75 515 TRP A O 1
ATOM 4175 N N . ALA A 1 516 ? -11.318 21.362 -4.373 1.00 95.75 516 ALA A N 1
ATOM 4176 C CA . ALA A 1 516 ? -10.166 21.795 -3.596 1.00 95.75 516 ALA A CA 1
ATOM 4177 C C . ALA A 1 516 ? -9.437 23.004 -4.201 1.00 95.75 516 ALA A C 1
ATOM 4179 O O . ALA A 1 516 ? -8.547 23.565 -3.564 1.00 95.75 516 ALA A O 1
ATOM 4180 N N . ALA A 1 517 ? -9.826 23.459 -5.397 1.00 93.31 517 ALA A N 1
ATOM 4181 C CA . ALA A 1 517 ? -9.074 24.456 -6.157 1.00 93.31 517 ALA A CA 1
ATOM 4182 C C . ALA A 1 517 ? -8.909 25.812 -5.449 1.00 93.31 517 ALA A C 1
ATOM 4184 O O . ALA A 1 517 ? -7.889 26.478 -5.622 1.00 93.31 517 ALA A O 1
ATOM 4185 N N . ASN A 1 518 ? -9.902 26.215 -4.651 1.00 92.44 518 ASN A N 1
ATOM 4186 C CA . ASN A 1 518 ? -9.900 27.484 -3.916 1.00 92.44 518 ASN A CA 1
ATOM 4187 C C . ASN A 1 518 ? -9.431 27.333 -2.454 1.00 92.44 518 ASN A C 1
ATOM 4189 O O . ASN A 1 518 ? -9.468 28.302 -1.690 1.00 92.44 518 ASN A O 1
ATOM 4193 N N . ARG A 1 519 ? -9.020 26.129 -2.039 1.00 94.88 519 ARG A N 1
ATOM 4194 C CA . ARG A 1 519 ? -8.688 25.826 -0.644 1.00 94.88 519 ARG A CA 1
ATOM 4195 C C . ARG A 1 519 ? -7.217 26.090 -0.338 1.00 94.88 519 ARG A C 1
ATOM 4197 O O . ARG A 1 519 ? -6.367 26.165 -1.220 1.00 94.88 519 ARG A O 1
ATOM 4204 N N . ARG A 1 520 ? -6.924 26.274 0.949 1.00 94.69 520 ARG A N 1
ATOM 4205 C CA . ARG A 1 520 ? -5.609 26.616 1.498 1.00 94.69 520 ARG A CA 1
ATOM 4206 C C . ARG A 1 520 ? -5.319 25.784 2.739 1.00 94.69 520 ARG A C 1
ATOM 4208 O O . ARG A 1 520 ? -6.198 25.532 3.568 1.00 94.69 520 ARG A O 1
ATOM 4215 N N . THR A 1 521 ? -4.060 25.412 2.897 1.00 94.62 521 THR A N 1
ATOM 4216 C CA . THR A 1 521 ? -3.553 24.673 4.053 1.00 94.62 521 THR A CA 1
ATOM 4217 C C . THR A 1 521 ? -2.403 25.430 4.701 1.00 94.62 521 THR A C 1
ATOM 4219 O O . THR A 1 521 ? -1.792 26.304 4.089 1.00 94.62 521 THR A O 1
ATOM 4222 N N . THR A 1 522 ? -2.148 25.143 5.979 1.00 90.69 522 THR A N 1
ATOM 4223 C CA . THR A 1 522 ? -1.023 25.753 6.699 1.00 90.69 522 THR A CA 1
ATOM 4224 C C . THR A 1 522 ? 0.289 25.086 6.293 1.00 90.69 522 THR A C 1
ATOM 4226 O O . THR A 1 522 ? 1.256 25.780 5.992 1.00 90.69 522 THR A O 1
ATOM 4229 N N . ARG A 1 523 ? 0.322 23.745 6.255 1.00 90.44 523 ARG A N 1
ATOM 4230 C CA . ARG A 1 523 ? 1.441 23.002 5.672 1.00 90.44 523 ARG A CA 1
ATOM 4231 C C . ARG A 1 523 ? 1.204 22.800 4.174 1.00 90.44 523 ARG A C 1
ATOM 4233 O O . ARG A 1 523 ? 0.071 22.501 3.787 1.00 90.44 523 ARG A O 1
ATOM 4240 N N . PRO A 1 524 ? 2.235 22.953 3.332 1.00 93.81 524 PRO A N 1
ATOM 4241 C CA . PRO A 1 524 ? 2.087 22.814 1.887 1.00 93.81 524 PRO A CA 1
ATOM 4242 C C . PRO A 1 524 ? 1.623 21.409 1.471 1.00 93.81 524 PRO A C 1
ATOM 4244 O O . PRO A 1 524 ? 0.776 21.280 0.592 1.00 93.81 524 PRO A O 1
ATOM 4247 N N . GLU A 1 525 ? 2.125 20.354 2.115 1.00 94.75 525 GLU A N 1
ATOM 4248 C CA . GLU A 1 525 ? 1.795 18.962 1.779 1.00 94.75 525 GLU A CA 1
ATOM 4249 C C . GLU A 1 525 ? 0.354 18.580 2.138 1.00 94.75 525 GLU A C 1
ATOM 4251 O O . GLU A 1 525 ? -0.256 17.772 1.436 1.00 94.75 525 GLU A O 1
ATOM 4256 N N . ASP A 1 526 ? -0.229 19.221 3.161 1.00 94.56 526 ASP A N 1
ATOM 4257 C CA . ASP A 1 526 ? -1.612 18.970 3.588 1.00 94.56 526 ASP A CA 1
ATOM 4258 C C . ASP A 1 526 ? -2.627 19.245 2.473 1.00 94.56 526 ASP A C 1
ATOM 4260 O O . ASP A 1 526 ? -3.727 18.711 2.526 1.00 94.56 526 ASP A O 1
ATOM 4264 N N . MET A 1 527 ? -2.276 20.042 1.454 1.00 96.50 527 MET A N 1
ATOM 4265 C CA . MET A 1 527 ? -3.126 20.244 0.274 1.00 96.50 527 MET A CA 1
ATOM 4266 C C . MET A 1 527 ? -3.426 18.929 -0.459 1.00 96.50 527 MET A C 1
ATOM 4268 O O . MET A 1 527 ? -4.445 18.808 -1.131 1.00 96.50 527 MET A O 1
ATOM 4272 N N . SER A 1 528 ? -2.525 17.953 -0.334 1.00 96.38 528 SER A N 1
ATOM 4273 C CA . SER A 1 528 ? -2.694 16.601 -0.870 1.00 96.38 528 SER A CA 1
ATOM 4274 C C . SER A 1 528 ? -3.333 15.695 0.176 1.00 96.38 528 SER A C 1
ATOM 4276 O O . SER A 1 528 ? -4.299 14.997 -0.119 1.00 96.38 528 SER A O 1
ATOM 4278 N N . TYR A 1 529 ? -2.838 15.744 1.417 1.00 94.69 529 TYR A N 1
ATOM 4279 C CA . TYR A 1 529 ? -3.306 14.851 2.479 1.00 94.69 529 TYR A CA 1
ATOM 4280 C C . TYR A 1 529 ? -4.778 15.070 2.850 1.00 94.69 529 TYR A C 1
ATOM 4282 O O . TYR A 1 529 ? -5.477 14.110 3.156 1.00 94.69 529 TYR A O 1
ATOM 4290 N N . CYS A 1 530 ? -5.300 16.294 2.720 1.00 95.00 530 CYS A N 1
ATOM 4291 C CA . CYS A 1 530 ? -6.719 16.570 2.953 1.00 95.00 530 CYS A CA 1
ATOM 4292 C C . CYS A 1 530 ? -7.667 15.996 1.886 1.00 95.00 530 CYS A C 1
ATOM 4294 O O . CYS A 1 530 ? -8.882 16.132 2.019 1.00 95.00 530 CYS A O 1
ATOM 4296 N N . LEU A 1 531 ? -7.132 15.411 0.808 1.00 96.62 531 LEU A N 1
ATOM 4297 C CA . LEU A 1 531 ? -7.906 14.808 -0.279 1.00 96.62 531 LEU A CA 1
ATOM 4298 C C . LEU A 1 531 ? -7.908 13.278 -0.234 1.00 96.62 531 LEU A C 1
ATOM 4300 O O . LEU A 1 531 ? -8.663 12.673 -0.991 1.00 96.62 531 LEU A O 1
ATOM 4304 N N . LEU A 1 532 ? -7.113 12.658 0.645 1.00 93.50 532 LEU A N 1
ATOM 4305 C CA . LEU A 1 532 ? -6.935 11.204 0.704 1.00 93.50 532 LEU A CA 1
ATOM 4306 C C . LEU A 1 532 ? -8.266 10.458 0.784 1.00 93.50 532 LEU A C 1
ATOM 4308 O O . LEU A 1 532 ? -8.561 9.652 -0.093 1.00 93.50 532 LEU A O 1
ATOM 4312 N N . GLY A 1 533 ? -9.129 10.819 1.734 1.00 89.31 533 GLY A N 1
ATOM 4313 C CA . GLY A 1 533 ? -10.432 10.169 1.874 1.00 89.31 533 GLY A CA 1
ATOM 4314 C C . GLY A 1 533 ? -11.431 10.462 0.748 1.00 89.31 533 GLY A C 1
ATOM 4315 O O . GLY A 1 533 ? -12.277 9.632 0.448 1.00 89.31 533 GLY A O 1
ATOM 4316 N N . ILE A 1 534 ? -11.315 11.598 0.048 1.00 93.88 534 ILE A N 1
ATOM 4317 C CA . ILE A 1 534 ? -12.180 11.921 -1.110 1.00 93.88 534 ILE A CA 1
ATOM 4318 C C . ILE A 1 534 ? -11.853 11.024 -2.319 1.00 93.88 534 ILE A C 1
ATOM 4320 O O . ILE A 1 534 ? -12.693 10.789 -3.202 1.00 93.88 534 ILE A O 1
ATOM 4324 N N . PHE A 1 535 ? -10.612 10.548 -2.388 1.00 93.69 535 PHE A N 1
ATOM 4325 C CA . PHE A 1 535 ? -10.136 9.645 -3.428 1.00 93.69 535 PHE A CA 1
ATOM 4326 C C . PHE A 1 535 ? -9.975 8.198 -2.959 1.00 93.69 535 PHE A C 1
ATOM 4328 O O . PHE A 1 535 ? -9.609 7.374 -3.789 1.00 93.69 535 PHE A O 1
ATOM 4335 N N . ASP A 1 536 ? -10.283 7.907 -1.692 1.00 88.06 536 ASP A N 1
ATOM 4336 C CA . ASP A 1 536 ? -10.074 6.601 -1.058 1.00 88.06 536 ASP A CA 1
ATOM 4337 C C . ASP A 1 536 ? -8.631 6.086 -1.243 1.00 88.06 536 ASP A C 1
ATOM 4339 O O . ASP A 1 536 ? -8.372 4.986 -1.729 1.00 88.06 536 ASP A O 1
ATOM 4343 N N . ILE A 1 537 ? -7.663 6.954 -0.931 1.00 87.75 537 ILE A N 1
ATOM 4344 C CA . ILE A 1 537 ? -6.227 6.687 -1.061 1.00 87.75 537 ILE A CA 1
ATOM 4345 C C . ILE A 1 537 ? -5.576 6.657 0.315 1.00 87.75 537 ILE A C 1
ATOM 4347 O O . ILE A 1 537 ? -5.754 7.578 1.106 1.00 87.75 537 ILE A O 1
ATOM 4351 N N . ASN A 1 538 ? -4.715 5.664 0.534 1.00 79.00 538 ASN A N 1
ATOM 4352 C CA . ASN A 1 538 ? -3.798 5.621 1.667 1.00 79.00 538 ASN A CA 1
ATOM 4353 C C . ASN A 1 538 ? -2.364 5.808 1.167 1.00 79.00 538 ASN A C 1
ATOM 4355 O O . ASN A 1 538 ? -1.934 5.126 0.237 1.00 79.00 538 ASN A O 1
ATOM 4359 N N . MET A 1 539 ? -1.609 6.724 1.773 1.00 80.31 539 MET A N 1
ATOM 4360 C CA . MET A 1 539 ? -0.195 6.923 1.435 1.00 80.31 539 MET A CA 1
ATOM 4361 C C . MET A 1 539 ? 0.604 7.517 2.607 1.00 80.31 539 MET A C 1
ATOM 4363 O O . MET A 1 539 ? 0.051 8.279 3.401 1.00 80.31 539 MET A O 1
ATOM 4367 N N . PRO A 1 540 ? 1.922 7.239 2.711 1.00 75.25 540 PRO A N 1
ATOM 4368 C CA . PRO A 1 540 ? 2.753 7.776 3.788 1.00 75.25 540 PRO A CA 1
ATOM 4369 C C . PRO A 1 540 ? 2.821 9.307 3.796 1.00 75.25 540 PRO A C 1
ATOM 4371 O O . PRO A 1 540 ? 3.074 9.929 2.754 1.00 75.25 540 PRO A O 1
ATOM 4374 N N . LEU A 1 541 ? 2.692 9.906 4.980 1.00 79.00 541 LEU A N 1
ATOM 4375 C CA . LEU A 1 541 ? 2.817 11.349 5.169 1.00 79.00 541 LEU A CA 1
ATOM 4376 C C . LEU A 1 541 ? 4.289 11.751 5.292 1.00 79.00 541 LEU A C 1
ATOM 4378 O O . LEU A 1 541 ? 4.937 11.505 6.306 1.00 79.00 541 LEU A O 1
ATOM 4382 N N . LEU A 1 542 ? 4.821 12.408 4.265 1.00 79.31 542 LEU A N 1
ATOM 4383 C CA . LEU A 1 542 ? 6.204 12.882 4.226 1.00 79.31 542 LEU A CA 1
ATOM 4384 C C . LEU A 1 542 ? 6.237 14.410 4.313 1.00 79.31 542 LEU A C 1
ATOM 4386 O O . LEU A 1 542 ? 6.270 15.115 3.308 1.00 79.31 542 LEU A O 1
ATOM 4390 N N . TYR A 1 543 ? 6.207 14.951 5.529 1.00 82.62 543 TYR A N 1
ATOM 4391 C CA . TYR A 1 543 ? 6.339 16.397 5.724 1.00 82.62 543 TYR A CA 1
ATOM 4392 C C . TYR A 1 543 ? 7.760 16.879 5.397 1.00 82.62 543 TYR A C 1
ATOM 4394 O O . TYR A 1 543 ? 8.739 16.311 5.879 1.00 82.62 543 TYR A O 1
ATOM 4402 N N . GLY A 1 544 ? 7.871 17.951 4.604 1.00 84.44 544 GLY A N 1
ATOM 4403 C CA . GLY A 1 544 ? 9.143 18.506 4.135 1.00 84.44 544 GLY A CA 1
ATOM 4404 C C . GLY A 1 544 ? 9.498 18.135 2.691 1.00 84.44 544 GLY A C 1
ATOM 4405 O O . GLY A 1 544 ? 10.474 18.662 2.156 1.00 84.44 544 GLY A O 1
ATOM 4406 N N . GLU A 1 545 ? 8.718 17.274 2.026 1.00 88.00 545 GLU A N 1
ATOM 4407 C CA . GLU A 1 545 ? 8.921 16.973 0.601 1.00 88.00 545 GLU A CA 1
ATOM 4408 C C . GLU A 1 545 ? 8.453 18.108 -0.331 1.00 88.00 545 GLU A C 1
ATOM 4410 O O . GLU A 1 545 ? 8.905 18.193 -1.479 1.00 88.00 545 GLU A O 1
ATOM 4415 N N . GLY A 1 546 ? 7.592 18.999 0.175 1.00 91.06 546 GLY A N 1
ATOM 4416 C CA . GLY A 1 546 ? 6.992 20.110 -0.555 1.00 91.06 546 GLY A CA 1
ATOM 4417 C C . GLY A 1 546 ? 5.697 19.741 -1.288 1.00 91.06 546 GLY A C 1
ATOM 4418 O O . GLY A 1 546 ? 5.493 18.610 -1.726 1.00 91.06 546 GLY A O 1
ATOM 4419 N N . GLN A 1 547 ? 4.827 20.741 -1.478 1.00 93.75 547 GLN A N 1
ATOM 4420 C CA . GLN A 1 547 ? 3.477 20.576 -2.042 1.00 93.75 547 GLN A CA 1
ATOM 4421 C C . GLN A 1 547 ? 3.457 19.807 -3.369 1.00 93.75 547 GLN A C 1
ATOM 4423 O O . GLN A 1 547 ? 2.674 18.878 -3.524 1.00 93.75 547 GLN A O 1
ATOM 4428 N N . GLY A 1 548 ? 4.309 20.186 -4.329 1.00 90.94 548 GLY A N 1
ATOM 4429 C CA . GLY A 1 548 ? 4.280 19.601 -5.673 1.00 90.94 548 GLY A CA 1
ATOM 4430 C C . GLY A 1 548 ? 4.635 18.112 -5.693 1.00 90.94 548 GLY A C 1
ATOM 4431 O O . GLY A 1 548 ? 4.057 17.357 -6.469 1.00 90.94 548 GLY A O 1
ATOM 4432 N N . LYS A 1 549 ? 5.542 17.658 -4.814 1.00 91.69 549 LYS A N 1
ATOM 4433 C CA . LYS A 1 549 ? 5.890 16.232 -4.708 1.00 91.69 549 LYS A CA 1
ATOM 4434 C C . LYS A 1 549 ? 4.775 15.435 -4.040 1.00 91.69 549 LYS A C 1
ATOM 4436 O O . LYS A 1 549 ? 4.363 14.420 -4.596 1.00 91.69 549 LYS A O 1
ATOM 4441 N N . ALA A 1 550 ? 4.237 15.938 -2.927 1.00 94.00 550 ALA A N 1
ATOM 4442 C CA . ALA A 1 550 ? 3.098 15.322 -2.247 1.00 94.00 550 ALA A CA 1
ATOM 4443 C C . ALA A 1 550 ? 1.883 15.193 -3.187 1.00 94.00 550 ALA A C 1
ATOM 4445 O O . ALA A 1 550 ? 1.271 14.130 -3.280 1.00 94.00 550 ALA A O 1
ATOM 4446 N N . PHE A 1 551 ? 1.584 16.244 -3.960 1.00 96.44 551 PHE A N 1
ATOM 4447 C CA . PHE A 1 551 ? 0.434 16.258 -4.866 1.00 96.44 551 PHE A CA 1
ATOM 4448 C C . PHE A 1 551 ? 0.635 15.376 -6.100 1.00 96.44 551 PHE A C 1
ATOM 4450 O O . PHE A 1 551 ? -0.316 14.787 -6.619 1.00 96.44 551 PHE A O 1
ATOM 4457 N N . ARG A 1 552 ? 1.880 15.235 -6.567 1.00 94.00 552 ARG A N 1
ATOM 4458 C CA . ARG A 1 552 ? 2.223 14.259 -7.604 1.00 94.00 552 ARG A CA 1
ATOM 4459 C C . ARG A 1 552 ? 1.995 12.835 -7.115 1.00 94.00 552 ARG A C 1
ATOM 4461 O O . ARG A 1 552 ? 1.316 12.085 -7.803 1.00 94.00 552 ARG A O 1
ATOM 4468 N N . ARG A 1 553 ? 2.494 12.495 -5.922 1.00 93.44 553 ARG A N 1
ATOM 4469 C CA . ARG A 1 553 ? 2.285 11.176 -5.306 1.00 93.44 553 ARG A CA 1
ATOM 4470 C C . ARG A 1 553 ? 0.795 10.863 -5.139 1.00 93.44 553 ARG A C 1
ATOM 4472 O O . ARG A 1 553 ? 0.375 9.767 -5.478 1.00 93.44 553 ARG A O 1
ATOM 4479 N N . LEU A 1 554 ? -0.014 11.838 -4.713 1.00 96.12 554 LEU A N 1
ATOM 4480 C CA . LEU A 1 554 ? -1.472 11.678 -4.655 1.00 96.12 554 LEU A CA 1
ATOM 4481 C C . LEU A 1 554 ? -2.061 11.309 -6.026 1.00 96.12 554 LEU A C 1
ATOM 4483 O O . LEU A 1 554 ? -2.808 10.343 -6.132 1.00 96.12 554 LEU A O 1
ATOM 4487 N N . GLN A 1 555 ? -1.727 12.059 -7.082 1.00 96.88 555 GLN A N 1
ATOM 4488 C CA . GLN A 1 555 ? -2.216 11.760 -8.435 1.00 96.88 555 GLN A CA 1
ATOM 4489 C C . GLN A 1 555 ? -1.732 10.393 -8.939 1.00 96.88 555 GLN A C 1
ATOM 4491 O O . GLN A 1 555 ? -2.482 9.689 -9.607 1.00 96.88 555 GLN A O 1
ATOM 4496 N N . GLU A 1 556 ? -0.501 10.003 -8.609 1.00 93.94 556 GLU A N 1
ATOM 4497 C CA . GLU A 1 556 ? 0.048 8.684 -8.923 1.00 93.94 556 GLU A CA 1
ATOM 4498 C C . GLU A 1 556 ? -0.732 7.553 -8.242 1.00 93.94 556 GLU A C 1
ATOM 4500 O O . GLU A 1 556 ? -1.049 6.566 -8.902 1.00 93.94 556 GLU A O 1
ATOM 4505 N N . GLU A 1 557 ? -1.084 7.694 -6.961 1.00 92.69 557 GLU A N 1
ATOM 4506 C CA . GLU A 1 557 ? -1.927 6.711 -6.269 1.00 92.69 557 GLU A CA 1
ATOM 4507 C C . GLU A 1 557 ? -3.348 6.657 -6.848 1.00 92.69 557 GLU A C 1
ATOM 4509 O O . GLU A 1 557 ? -3.888 5.568 -7.035 1.00 92.69 557 GLU A O 1
ATOM 4514 N N . ILE A 1 558 ? -3.925 7.803 -7.235 1.00 93.06 558 ILE A N 1
ATOM 4515 C CA . ILE A 1 558 ? -5.227 7.849 -7.925 1.00 93.06 558 ILE A CA 1
ATOM 4516 C C . ILE A 1 558 ? -5.161 7.092 -9.259 1.00 93.06 558 ILE A C 1
ATOM 4518 O O . ILE A 1 558 ? -6.037 6.288 -9.559 1.00 93.06 558 ILE A O 1
ATOM 4522 N N . ILE A 1 559 ? -4.110 7.283 -10.059 1.00 92.00 559 ILE A N 1
ATOM 4523 C CA . ILE A 1 559 ? -3.955 6.588 -11.351 1.00 92.00 559 ILE A CA 1
ATOM 4524 C C . ILE A 1 559 ? -3.865 5.068 -11.175 1.00 92.00 559 ILE A C 1
ATOM 4526 O O . ILE A 1 559 ? -4.335 4.319 -12.026 1.00 92.00 559 ILE A O 1
ATOM 4530 N N . LYS A 1 560 ? -3.299 4.585 -10.064 1.00 86.38 560 LYS A N 1
ATOM 4531 C CA . LYS A 1 560 ? -3.242 3.142 -9.778 1.00 86.38 560 LYS A CA 1
ATOM 4532 C C . LYS A 1 560 ? -4.612 2.542 -9.442 1.00 86.38 560 LYS A C 1
ATOM 4534 O O . LYS A 1 560 ? -4.757 1.319 -9.521 1.00 86.38 560 LYS A O 1
ATOM 4539 N N . SER A 1 561 ? -5.594 3.358 -9.045 1.00 82.25 561 SER A N 1
ATOM 4540 C CA . SER A 1 561 ? -6.931 2.904 -8.644 1.00 82.25 561 SER A CA 1
ATOM 4541 C C . SER A 1 561 ? -8.029 3.179 -9.679 1.00 82.25 561 SER A C 1
ATOM 4543 O O . SER A 1 561 ? -9.080 2.542 -9.609 1.00 82.25 561 SER A O 1
ATOM 4545 N N . THR A 1 562 ? -7.808 4.063 -10.662 1.00 84.44 562 THR A N 1
ATOM 4546 C CA . THR A 1 562 ? -8.823 4.428 -11.668 1.00 84.44 562 THR A CA 1
ATOM 4547 C C . THR A 1 562 ? -8.262 4.662 -13.077 1.00 84.44 562 THR A C 1
ATOM 4549 O O . THR A 1 562 ? -7.128 5.091 -13.248 1.00 84.44 562 THR A O 1
ATOM 4552 N N . ASN A 1 563 ? -9.108 4.451 -14.095 1.00 82.81 563 ASN A N 1
ATOM 4553 C CA . ASN A 1 563 ? -8.842 4.756 -15.511 1.00 82.81 563 ASN A CA 1
ATOM 4554 C C . ASN A 1 563 ? -9.501 6.080 -15.963 1.00 82.81 563 ASN A C 1
ATOM 4556 O O . ASN A 1 563 ? -9.849 6.251 -17.129 1.00 82.81 563 ASN A O 1
ATOM 4560 N N . ASP A 1 564 ? -9.766 6.995 -15.030 1.00 88.06 564 ASP A N 1
ATOM 4561 C CA . ASP A 1 564 ? -10.425 8.271 -15.311 1.00 88.06 564 ASP A CA 1
ATOM 4562 C C . ASP A 1 564 ? -9.434 9.302 -15.889 1.00 88.06 564 ASP A C 1
ATOM 4564 O O . ASP A 1 564 ? -8.736 10.005 -15.152 1.00 88.06 564 ASP A O 1
ATOM 4568 N N . ASP A 1 565 ? -9.420 9.422 -17.222 1.00 90.62 565 ASP A N 1
ATOM 4569 C CA . ASP A 1 565 ? -8.572 10.353 -17.987 1.00 90.62 565 ASP A CA 1
ATOM 4570 C C . ASP A 1 565 ? -8.770 11.834 -17.601 1.00 90.62 565 ASP A C 1
ATOM 4572 O O . ASP A 1 565 ? -7.936 12.680 -17.946 1.00 90.62 565 ASP A O 1
ATOM 4576 N N . SER A 1 566 ? -9.834 12.181 -16.863 1.00 92.12 566 SER A N 1
ATOM 4577 C CA . SER A 1 566 ? -10.035 13.553 -16.385 1.00 92.12 566 SER A CA 1
ATOM 4578 C C . SER A 1 566 ? -8.898 14.040 -15.483 1.00 92.12 566 SER A C 1
ATOM 4580 O O . SER A 1 566 ? -8.659 15.244 -15.417 1.00 92.12 566 SER A O 1
ATOM 4582 N N . ILE A 1 567 ? -8.117 13.148 -14.864 1.00 93.75 567 ILE A N 1
ATOM 4583 C CA . ILE A 1 567 ? -6.933 13.541 -14.085 1.00 93.75 567 ILE A CA 1
ATOM 4584 C C . ILE A 1 567 ? -5.908 14.345 -14.910 1.00 93.75 567 ILE A C 1
ATOM 4586 O O . ILE A 1 567 ? -5.180 15.169 -14.359 1.00 93.75 567 ILE A O 1
ATOM 4590 N N . TYR A 1 568 ? -5.887 14.176 -16.235 1.00 93.81 568 TYR A N 1
ATOM 4591 C CA . TYR A 1 568 ? -5.002 14.916 -17.141 1.00 93.81 568 TYR A CA 1
ATOM 4592 C C . TYR A 1 568 ? -5.607 16.250 -17.629 1.00 93.81 568 TYR A C 1
ATOM 4594 O O . TYR A 1 568 ? -4.911 17.067 -18.242 1.00 93.81 568 TYR A O 1
ATOM 4602 N N . ALA A 1 569 ? -6.887 16.509 -17.332 1.00 92.06 569 ALA A N 1
ATOM 4603 C CA . ALA A 1 569 ? -7.664 17.666 -17.786 1.00 92.06 569 ALA A CA 1
ATOM 4604 C C . ALA A 1 569 ? -7.513 18.900 -16.871 1.00 92.06 569 ALA A C 1
ATOM 4606 O O . ALA A 1 569 ? -8.492 19.523 -16.459 1.00 92.06 569 ALA A O 1
ATOM 4607 N N . TRP A 1 570 ? -6.276 19.269 -16.550 1.00 92.25 570 TRP A N 1
ATOM 4608 C CA . TRP A 1 570 ? -5.953 20.475 -15.782 1.00 92.25 570 TRP A CA 1
ATOM 4609 C C . TRP A 1 570 ? -5.454 21.615 -16.677 1.00 92.25 570 TRP A C 1
ATOM 4611 O O . TRP A 1 570 ? -4.975 21.380 -17.796 1.00 92.25 570 TRP A O 1
ATOM 4621 N N . SER A 1 571 ? -5.544 22.851 -16.172 1.00 89.31 571 SER A N 1
ATOM 4622 C CA . SER A 1 571 ? -5.068 24.048 -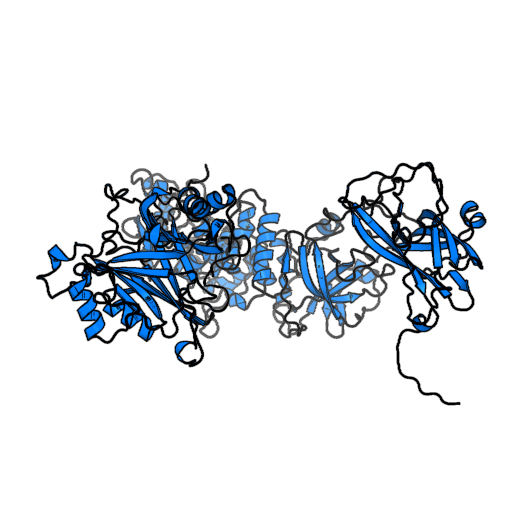16.867 1.00 89.31 571 SER A CA 1
ATOM 4623 C C . SER A 1 571 ? -4.430 25.119 -15.966 1.00 89.31 571 SER A C 1
ATOM 4625 O O . SER A 1 571 ? -4.844 25.294 -14.821 1.00 89.31 571 SER A O 1
ATOM 4627 N N . TYR A 1 572 ? -3.478 25.884 -16.507 1.00 86.62 572 TYR A N 1
ATOM 4628 C CA . TYR A 1 572 ? -2.871 27.069 -15.881 1.00 86.62 572 TYR A CA 1
ATOM 4629 C C . TYR A 1 572 ? -3.127 28.350 -16.688 1.00 86.62 572 TYR A C 1
ATOM 4631 O O . TYR A 1 572 ? -3.534 28.298 -17.849 1.00 86.62 572 TYR A O 1
ATOM 4639 N N . SER A 1 573 ? -2.849 29.509 -16.081 1.00 79.94 573 SER A N 1
ATOM 4640 C CA . SER A 1 573 ? -3.016 30.803 -16.745 1.00 79.94 573 SER A CA 1
ATOM 4641 C C . SER A 1 573 ? -2.013 31.004 -17.886 1.00 79.94 573 SER A C 1
ATOM 4643 O O . SER A 1 573 ? -0.932 30.409 -17.913 1.00 79.94 573 SER A O 1
ATOM 4645 N N . GLU A 1 574 ? -2.329 31.913 -18.811 1.00 74.62 574 GLU A N 1
ATOM 4646 C CA . GLU A 1 574 ? -1.441 32.237 -19.933 1.00 74.62 574 GLU A CA 1
ATOM 4647 C C . GLU A 1 574 ? -0.059 32.730 -19.457 1.00 74.62 574 GLU A C 1
ATOM 4649 O O . GLU A 1 574 ? 0.971 32.361 -20.018 1.00 74.62 574 GLU A O 1
ATOM 4654 N N . GLU A 1 575 ? -0.001 33.498 -18.366 1.00 79.31 575 GLU A N 1
ATOM 4655 C CA . GLU A 1 575 ? 1.266 33.945 -17.772 1.00 79.31 575 GLU A CA 1
ATOM 4656 C C . GLU A 1 575 ? 2.110 32.763 -17.267 1.00 79.31 575 GLU A C 1
ATOM 4658 O O . GLU A 1 575 ? 3.326 32.733 -17.458 1.00 79.31 575 GLU A O 1
ATOM 4663 N N . GLN A 1 576 ? 1.474 31.763 -16.649 1.00 76.94 576 GLN A N 1
ATOM 4664 C CA . GLN A 1 576 ? 2.151 30.550 -16.186 1.00 76.94 576 GLN A CA 1
ATOM 4665 C C . GLN A 1 576 ? 2.626 29.688 -17.360 1.00 76.94 576 GLN A C 1
ATOM 4667 O O . GLN A 1 576 ? 3.720 29.129 -17.291 1.00 76.94 576 GLN A O 1
ATOM 4672 N N . SER A 1 577 ? 1.861 29.643 -18.456 1.00 72.56 577 SER A N 1
ATOM 4673 C CA . SER A 1 577 ? 2.240 28.911 -19.671 1.00 72.56 577 SER A CA 1
ATOM 4674 C C . SER A 1 577 ? 3.542 29.408 -20.301 1.00 72.56 577 SER A C 1
ATOM 4676 O O . SER A 1 577 ? 4.305 28.610 -20.832 1.00 72.56 577 SER A O 1
ATOM 4678 N N . LYS A 1 578 ? 3.856 30.703 -20.161 1.00 75.19 578 LYS A N 1
ATOM 4679 C CA . LYS A 1 578 ? 5.082 31.315 -20.703 1.00 75.19 578 LYS A CA 1
ATOM 4680 C C . LYS A 1 578 ? 6.337 31.018 -19.872 1.00 75.19 578 LYS A C 1
ATOM 4682 O O . LYS A 1 578 ? 7.439 31.296 -20.334 1.00 75.19 578 LYS A O 1
ATOM 4687 N N . LYS A 1 579 ? 6.200 30.467 -18.657 1.00 78.50 579 LYS A N 1
ATOM 4688 C CA . LYS A 1 579 ? 7.337 30.207 -17.749 1.00 78.50 579 LYS A CA 1
ATOM 4689 C C . LYS A 1 579 ? 8.141 28.966 -18.135 1.00 78.50 579 LYS A C 1
ATOM 4691 O O . LYS A 1 579 ? 9.307 28.877 -17.763 1.00 78.50 579 LYS A O 1
ATOM 4696 N N . GLN A 1 580 ? 7.537 28.023 -18.859 1.00 80.38 580 GLN A N 1
ATOM 4697 C CA . GLN A 1 580 ? 8.211 26.808 -19.310 1.00 80.38 580 GLN A CA 1
ATOM 4698 C C . GLN A 1 580 ? 7.597 26.257 -20.598 1.00 80.38 580 GLN A C 1
ATOM 4700 O O . GLN A 1 580 ? 6.382 26.275 -20.780 1.00 80.38 580 GLN A O 1
ATOM 4705 N N . HIS A 1 581 ? 8.449 25.717 -21.470 1.00 81.88 581 HIS A N 1
ATOM 4706 C CA . HIS A 1 581 ? 8.034 25.151 -22.758 1.00 81.88 581 HIS A CA 1
ATOM 4707 C C . HIS A 1 581 ? 7.455 23.734 -22.657 1.00 81.88 581 HIS A C 1
ATOM 4709 O O . HIS A 1 581 ? 6.777 23.284 -23.575 1.00 81.88 581 HIS A O 1
ATOM 4715 N N . PHE A 1 582 ? 7.725 23.024 -21.559 1.00 86.75 582 PHE A N 1
ATOM 4716 C CA . PHE A 1 582 ? 7.413 21.606 -21.413 1.00 86.75 582 PHE A CA 1
ATOM 4717 C C . PHE A 1 582 ? 6.857 21.288 -20.029 1.00 86.75 582 PHE A C 1
ATOM 4719 O O . PHE A 1 582 ? 7.269 21.878 -19.032 1.00 86.75 582 PHE A O 1
ATOM 4726 N N . TRP A 1 583 ? 5.944 20.325 -19.989 1.00 87.94 583 TRP A N 1
ATOM 4727 C CA . TRP A 1 583 ? 5.141 19.954 -18.834 1.00 87.94 583 TRP A CA 1
ATOM 4728 C C . TRP A 1 583 ? 5.008 18.427 -18.756 1.00 87.94 583 TRP A C 1
ATOM 4730 O O . TRP A 1 583 ? 4.968 17.735 -19.776 1.00 87.94 583 TRP A O 1
ATOM 4740 N N . GLY A 1 584 ? 4.902 17.898 -17.538 1.00 89.38 584 GLY A N 1
ATOM 4741 C CA . GLY A 1 584 ? 4.461 16.518 -17.326 1.00 89.38 584 GLY A CA 1
ATOM 4742 C C . GLY A 1 584 ? 2.955 16.358 -17.576 1.00 89.38 584 GLY A C 1
ATOM 4743 O O . GLY A 1 584 ? 2.256 17.312 -17.923 1.00 89.38 584 GLY A O 1
ATOM 4744 N N . LEU A 1 585 ? 2.434 15.148 -17.364 1.00 93.38 585 LEU A N 1
ATOM 4745 C CA . LEU A 1 585 ? 0.985 14.896 -17.406 1.00 93.38 585 LEU A CA 1
ATOM 4746 C C . LEU A 1 585 ? 0.255 15.276 -16.116 1.00 93.38 585 LEU A C 1
ATOM 4748 O O . LEU A 1 585 ? -0.962 15.422 -16.144 1.00 93.38 585 LEU A O 1
ATOM 4752 N N . LEU A 1 586 ? 0.968 15.419 -15.001 1.00 94.25 586 LEU A N 1
ATOM 4753 C CA . LEU A 1 586 ? 0.386 15.666 -13.682 1.00 94.25 586 LEU A CA 1
ATOM 4754 C C . LEU A 1 586 ? 0.477 17.147 -13.312 1.00 94.25 586 LEU A C 1
ATOM 4756 O O . LEU A 1 586 ? 1.474 17.801 -13.618 1.00 94.25 586 LEU A O 1
ATOM 4760 N N . ALA A 1 587 ? -0.555 17.657 -12.642 1.00 93.00 587 ALA A N 1
ATOM 4761 C CA . ALA A 1 587 ? -0.582 19.027 -12.138 1.00 93.00 587 ALA A CA 1
ATOM 4762 C C . ALA A 1 587 ? 0.256 19.167 -10.857 1.00 93.00 587 ALA A C 1
ATOM 4764 O O . ALA A 1 587 ? 0.472 18.195 -10.136 1.00 93.00 587 ALA A O 1
ATOM 4765 N N . ASP A 1 588 ? 0.657 20.391 -10.513 1.00 90.38 588 ASP A N 1
ATOM 4766 C CA . ASP A 1 588 ? 1.405 20.676 -9.276 1.00 90.38 588 ASP A CA 1
ATOM 4767 C C . ASP A 1 588 ? 0.497 21.037 -8.080 1.00 90.38 588 ASP A C 1
ATOM 4769 O O . ASP A 1 588 ? 0.961 21.166 -6.944 1.00 90.38 588 ASP A O 1
ATOM 4773 N N . THR A 1 589 ? -0.802 21.260 -8.318 1.00 92.94 589 THR A N 1
ATOM 4774 C CA . THR A 1 589 ? -1.771 21.681 -7.289 1.00 92.94 589 THR A CA 1
ATOM 4775 C C . THR A 1 589 ? -3.226 21.478 -7.741 1.00 92.94 589 THR A C 1
ATOM 4777 O O . THR A 1 589 ? -3.503 21.625 -8.936 1.00 92.94 589 THR A O 1
ATOM 4780 N N . PRO A 1 590 ? -4.185 21.251 -6.814 1.00 94.75 590 PRO A N 1
ATOM 4781 C CA . PRO A 1 590 ? -5.613 21.183 -7.138 1.00 94.75 590 PRO A CA 1
ATOM 4782 C C . PRO A 1 590 ? -6.168 22.429 -7.841 1.00 94.75 590 PRO A C 1
ATOM 4784 O O . PRO A 1 590 ? -7.123 22.335 -8.607 1.00 94.75 590 PRO A O 1
ATOM 4787 N N . SER A 1 591 ? -5.568 23.607 -7.629 1.00 92.06 591 SER A N 1
ATOM 4788 C CA . SER A 1 591 ? -6.019 24.854 -8.274 1.00 92.06 591 SER A CA 1
ATOM 4789 C C . SER A 1 591 ? -5.985 24.808 -9.807 1.00 92.06 591 SER A C 1
ATOM 4791 O O . SER A 1 591 ? -6.772 25.504 -10.450 1.00 92.06 591 SER A O 1
ATOM 4793 N N . ALA A 1 592 ? -5.159 23.934 -10.396 1.00 91.75 592 ALA A N 1
ATOM 4794 C CA . ALA A 1 592 ? -5.111 23.704 -11.840 1.00 91.75 592 ALA A CA 1
ATOM 4795 C C . ALA A 1 592 ? -6.412 23.085 -12.397 1.00 91.75 592 ALA A C 1
ATOM 4797 O O . ALA A 1 592 ? -6.726 23.241 -13.574 1.00 91.75 592 ALA A O 1
ATOM 4798 N N . PHE A 1 593 ? -7.209 22.431 -11.549 1.00 92.19 593 PHE A N 1
ATOM 4799 C CA . PHE A 1 593 ? -8.526 21.883 -11.895 1.00 92.19 593 PHE A CA 1
ATOM 4800 C C . PHE A 1 593 ? -9.664 22.893 -11.653 1.00 92.19 593 PHE A C 1
ATOM 4802 O O . PHE A 1 593 ? -10.833 22.589 -11.849 1.00 92.19 593 PHE A O 1
ATOM 4809 N N . GLY A 1 594 ? -9.349 24.113 -11.200 1.00 85.75 594 GLY A N 1
ATOM 4810 C CA . GLY A 1 594 ? -10.337 25.162 -10.936 1.00 85.75 594 GLY A CA 1
ATOM 4811 C C . GLY A 1 594 ? -10.490 26.206 -12.043 1.00 85.75 594 GLY A C 1
ATOM 4812 O O . GLY A 1 594 ? -11.392 27.042 -11.953 1.00 85.75 594 GLY A O 1
ATOM 4813 N N . GLN A 1 595 ? -9.624 26.202 -13.059 1.00 72.00 595 GLN A N 1
ATOM 4814 C CA . GLN A 1 595 ? -9.513 27.282 -14.053 1.00 72.00 595 GLN A CA 1
ATOM 4815 C C . GLN A 1 595 ? -10.315 27.043 -15.348 1.00 72.00 595 GLN A C 1
ATOM 4817 O O . GLN A 1 595 ? -9.971 27.564 -16.406 1.00 72.00 595 GLN A O 1
ATOM 4822 N N . HIS A 1 596 ? -11.391 26.259 -15.292 1.00 69.00 596 HIS A N 1
ATOM 4823 C CA . HIS A 1 596 ? -12.225 25.994 -16.466 1.00 69.00 596 HIS A CA 1
ATOM 4824 C C . HIS A 1 596 ? -13.011 27.238 -16.923 1.00 69.00 596 HIS A C 1
ATOM 4826 O O . HIS A 1 596 ? -13.319 28.128 -16.128 1.00 69.00 596 HIS A O 1
ATOM 4832 N N . ARG A 1 597 ? -13.366 27.289 -18.218 1.00 62.62 597 ARG A N 1
ATOM 4833 C CA . ARG A 1 597 ? -14.267 28.318 -18.772 1.00 62.62 597 ARG A CA 1
ATOM 4834 C C . ARG A 1 597 ? -15.585 28.333 -17.991 1.00 62.62 597 ARG A C 1
ATOM 4836 O O . ARG A 1 597 ? -16.114 27.269 -17.678 1.00 62.62 597 ARG A O 1
ATOM 4843 N N . GLU A 1 598 ? -16.120 29.525 -17.720 1.00 61.41 598 GLU A N 1
ATOM 4844 C CA . GLU A 1 598 ? -17.303 29.711 -16.868 1.00 61.41 598 GLU A CA 1
ATOM 4845 C C . GLU A 1 598 ? -18.445 28.731 -17.194 1.00 61.41 598 GLU A C 1
ATOM 4847 O O . GLU A 1 598 ? -18.993 28.705 -18.303 1.00 61.41 598 GLU A O 1
ATOM 4852 N N . GLY A 1 599 ? -18.803 27.923 -16.192 1.00 65.00 599 GLY A N 1
ATOM 4853 C CA . GLY A 1 599 ? -19.917 26.978 -16.229 1.00 65.00 599 GLY A CA 1
ATOM 4854 C C . GLY A 1 599 ? -19.616 25.597 -16.816 1.00 65.00 599 GLY A C 1
ATOM 4855 O O . GLY A 1 599 ? -20.531 24.779 -16.830 1.00 65.00 599 GLY A O 1
ATOM 4856 N N . PHE A 1 600 ? -18.397 25.313 -17.296 1.00 75.06 600 PHE A N 1
ATOM 4857 C CA . PHE A 1 600 ? -18.016 23.973 -17.764 1.00 75.06 600 PHE A CA 1
ATOM 4858 C C . PHE A 1 600 ? -17.409 23.118 -16.648 1.00 75.06 600 PHE A C 1
ATOM 4860 O O . PHE A 1 600 ? -16.504 23.558 -15.939 1.00 75.06 600 PHE A O 1
ATOM 4867 N N . VAL A 1 601 ? -17.866 21.869 -16.554 1.00 80.19 601 VAL A N 1
ATOM 4868 C CA . VAL A 1 601 ? -17.368 20.860 -15.612 1.00 80.19 601 VAL A CA 1
ATOM 4869 C C . VAL A 1 601 ? -16.892 19.636 -16.386 1.00 80.19 601 VAL A C 1
ATOM 4871 O O . VAL A 1 601 ? -17.575 19.173 -17.305 1.00 80.19 601 VAL A O 1
ATOM 4874 N N . VAL A 1 602 ? -15.729 19.107 -16.003 1.00 85.06 602 VAL A N 1
ATOM 4875 C CA . VAL A 1 602 ? -15.202 17.850 -16.542 1.00 85.06 602 VAL A CA 1
ATOM 4876 C C . VAL A 1 602 ? -15.936 16.686 -15.875 1.00 85.06 602 VAL A C 1
ATOM 4878 O O . VAL A 1 602 ? -15.839 16.475 -14.670 1.00 85.06 602 VAL A O 1
ATOM 4881 N N . LYS A 1 603 ? -16.686 15.921 -16.655 1.00 84.31 603 LYS A N 1
ATOM 4882 C CA . LYS A 1 603 ? -17.475 14.758 -16.251 1.00 84.31 603 LYS A CA 1
ATOM 4883 C C . LYS A 1 603 ? -16.840 13.483 -16.793 1.00 84.31 603 LYS A C 1
ATOM 4885 O O . LYS A 1 603 ? -16.114 13.505 -17.786 1.00 84.31 603 LYS A O 1
ATOM 4890 N N . ARG A 1 604 ? -17.148 12.349 -16.161 1.00 80.25 604 ARG A N 1
ATOM 4891 C CA . ARG A 1 604 ? -16.799 11.043 -16.730 1.00 80.25 604 ARG A CA 1
ATOM 4892 C C . ARG A 1 604 ? -17.489 10.873 -18.080 1.00 80.25 604 ARG A C 1
ATOM 4894 O O . ARG A 1 604 ? -18.624 11.322 -18.255 1.00 80.25 604 ARG A O 1
ATOM 4901 N N . SER A 1 605 ? -16.795 10.235 -19.014 1.00 72.69 605 SER A N 1
ATOM 4902 C CA . SER A 1 605 ? -17.343 9.966 -20.338 1.00 72.69 605 SER A CA 1
ATOM 4903 C C . SER A 1 605 ? -18.595 9.090 -20.238 1.00 72.69 605 SER A C 1
ATOM 4905 O O . SER A 1 605 ? -18.595 8.063 -19.555 1.00 72.69 605 SER A O 1
ATOM 4907 N N . ARG A 1 606 ? -19.677 9.482 -20.924 1.00 61.66 606 ARG A N 1
ATOM 4908 C CA . ARG A 1 606 ? -20.876 8.625 -21.067 1.00 61.66 606 ARG A CA 1
ATOM 4909 C C . ARG A 1 606 ? -20.681 7.496 -22.079 1.00 61.66 606 ARG A C 1
ATOM 4911 O O . ARG A 1 606 ? -21.427 6.520 -22.049 1.00 61.66 606 ARG A O 1
ATOM 4918 N N . TYR A 1 607 ? -19.705 7.638 -22.970 1.00 57.84 607 TYR A N 1
ATOM 4919 C CA . TYR A 1 607 ? -19.411 6.697 -24.040 1.00 57.84 607 TYR A CA 1
ATOM 4920 C C . TYR A 1 607 ? -17.909 6.444 -24.042 1.00 57.84 607 TYR A C 1
ATOM 4922 O O . TYR A 1 607 ? -17.159 7.264 -24.559 1.00 57.84 607 TYR A O 1
ATOM 4930 N N . LEU A 1 608 ? -17.473 5.317 -23.473 1.00 53.75 608 LEU A N 1
ATOM 4931 C CA . LEU A 1 608 ? -16.068 4.912 -23.537 1.00 53.75 608 LEU A CA 1
ATOM 4932 C C . LEU A 1 608 ? -15.640 4.862 -25.006 1.00 53.75 608 LEU A C 1
ATOM 4934 O O . LEU A 1 608 ? -16.110 4.014 -25.774 1.00 53.75 608 LEU A O 1
ATOM 4938 N N . ALA A 1 609 ? -14.775 5.791 -25.409 1.00 49.88 609 ALA A N 1
ATOM 4939 C CA . ALA A 1 609 ? -14.237 5.793 -26.764 1.00 49.88 609 ALA A CA 1
ATOM 4940 C C . ALA A 1 609 ? -13.231 4.643 -26.939 1.00 49.88 609 ALA A C 1
ATOM 4942 O O . ALA A 1 609 ? -13.034 4.149 -28.053 1.00 49.88 609 ALA A O 1
ATOM 4943 N N . ARG A 1 610 ? -12.616 4.180 -25.839 1.00 57.28 610 ARG A N 1
ATOM 4944 C CA . ARG A 1 610 ? -11.618 3.107 -25.851 1.00 57.28 610 ARG A CA 1
ATOM 4945 C C . ARG A 1 610 ? -12.226 1.756 -25.464 1.00 57.28 610 ARG A C 1
ATOM 4947 O O . ARG A 1 610 ? -12.856 1.602 -24.427 1.00 57.28 610 ARG A O 1
ATOM 4954 N N . ARG A 1 611 ? -11.973 0.742 -26.301 1.00 51.06 611 ARG A N 1
ATOM 4955 C CA . ARG A 1 611 ? -12.233 -0.688 -26.015 1.00 51.06 611 ARG A CA 1
ATOM 4956 C C . ARG A 1 611 ? -11.062 -1.379 -25.290 1.00 51.06 611 ARG A C 1
ATOM 4958 O O . ARG A 1 611 ? -11.066 -2.599 -25.163 1.00 51.06 611 ARG A O 1
ATOM 4965 N N . SER A 1 612 ? -10.028 -0.626 -24.918 1.00 55.12 612 SER A N 1
ATOM 4966 C CA . SER A 1 612 ? -8.760 -1.144 -24.397 1.00 55.12 612 SER A CA 1
ATOM 4967 C C . SER A 1 612 ? -8.851 -1.430 -22.897 1.00 55.12 612 SER A C 1
ATOM 4969 O O . SER A 1 612 ? -9.344 -0.602 -22.141 1.00 55.12 612 SER A O 1
ATOM 4971 N N . ASN A 1 613 ? -8.331 -2.584 -22.467 1.00 61.19 613 ASN A N 1
ATOM 4972 C CA . ASN A 1 613 ? -8.156 -2.948 -21.053 1.00 61.19 613 ASN A CA 1
ATOM 4973 C C . ASN A 1 613 ? -6.815 -2.434 -20.486 1.00 61.19 613 ASN A C 1
ATOM 4975 O O . ASN A 1 613 ? -6.318 -2.973 -19.496 1.00 61.19 613 ASN A O 1
ATOM 4979 N N . HIS A 1 614 ? -6.167 -1.469 -21.148 1.00 69.25 614 HIS A N 1
ATOM 4980 C CA . HIS A 1 614 ? -4.874 -0.960 -20.705 1.00 69.25 614 HIS A CA 1
ATOM 4981 C C . HIS A 1 614 ? -5.008 -0.197 -19.381 1.00 69.25 614 HIS A C 1
ATOM 4983 O O . HIS A 1 614 ? -5.845 0.692 -19.247 1.00 69.25 614 HIS A O 1
ATOM 4989 N N . VAL A 1 615 ? -4.153 -0.547 -18.420 1.00 75.81 615 VAL A N 1
ATOM 4990 C CA . VAL A 1 615 ? -4.041 0.117 -17.119 1.00 75.81 615 VAL A CA 1
ATOM 4991 C C . VAL A 1 615 ? -2.785 0.975 -17.148 1.00 75.81 615 VAL A C 1
ATOM 4993 O O . VAL A 1 615 ? -1.700 0.461 -17.434 1.00 75.81 615 VAL A O 1
ATOM 4996 N N . ALA A 1 616 ? -2.930 2.267 -16.857 1.00 84.75 616 ALA A N 1
ATOM 4997 C CA . ALA A 1 616 ? -1.800 3.184 -16.794 1.00 84.75 616 ALA A CA 1
ATOM 4998 C C . ALA A 1 616 ? -0.780 2.714 -15.742 1.00 84.75 616 ALA A C 1
ATOM 5000 O O . ALA A 1 616 ? -1.148 2.304 -14.639 1.00 84.75 616 ALA A O 1
ATOM 5001 N N . THR A 1 617 ? 0.514 2.780 -16.067 1.00 88.31 617 THR A N 1
ATOM 5002 C CA . THR A 1 617 ? 1.580 2.399 -15.131 1.00 88.31 617 THR A CA 1
ATOM 5003 C C . THR A 1 617 ? 2.387 3.611 -14.692 1.00 88.31 617 THR A C 1
ATOM 5005 O O . THR A 1 617 ? 2.778 4.469 -15.488 1.00 88.31 617 THR A O 1
ATOM 5008 N N . VAL A 1 618 ? 2.635 3.684 -13.386 1.00 88.69 618 VAL A N 1
ATOM 5009 C CA . VAL A 1 618 ? 3.404 4.757 -12.756 1.00 88.69 618 VAL A CA 1
ATOM 5010 C C . VAL A 1 618 ? 4.828 4.273 -12.502 1.00 88.69 618 VAL A C 1
ATOM 5012 O O . VAL A 1 618 ? 5.036 3.205 -11.928 1.00 88.69 618 VAL A O 1
ATOM 5015 N N . SER A 1 619 ? 5.815 5.084 -12.877 1.00 86.25 619 SER A N 1
ATOM 5016 C CA . SER A 1 619 ? 7.221 4.880 -12.523 1.00 86.25 619 SER A CA 1
ATOM 5017 C C . SER A 1 619 ? 7.819 6.152 -11.925 1.00 86.25 619 SER A C 1
ATOM 5019 O O . SER A 1 619 ? 7.308 7.252 -12.125 1.00 86.25 619 SER A O 1
ATOM 5021 N N . ASN A 1 620 ? 8.981 6.035 -11.283 1.00 78.12 620 ASN A N 1
ATOM 5022 C CA . ASN A 1 620 ? 9.727 7.196 -10.788 1.00 78.12 620 ASN A CA 1
ATOM 5023 C C . ASN A 1 620 ? 10.204 8.158 -11.900 1.00 78.12 620 ASN A C 1
ATOM 5025 O O . ASN A 1 620 ? 10.637 9.270 -11.597 1.00 78.12 620 ASN A O 1
ATOM 5029 N N . ARG A 1 621 ? 10.161 7.747 -13.176 1.00 80.94 621 ARG A N 1
ATOM 5030 C CA . ARG A 1 621 ? 10.566 8.570 -14.328 1.00 80.94 621 ARG A CA 1
ATOM 5031 C C . ARG A 1 621 ? 9.394 9.283 -15.002 1.00 80.94 621 ARG A C 1
ATOM 5033 O O . ARG A 1 621 ? 9.613 10.315 -15.632 1.00 80.94 621 ARG A O 1
ATOM 5040 N N . GLY A 1 622 ? 8.183 8.748 -14.895 1.00 89.06 622 GLY A N 1
ATOM 5041 C CA . GLY A 1 622 ? 7.025 9.208 -15.657 1.00 89.06 622 GLY A CA 1
ATOM 5042 C C . GLY A 1 622 ? 5.902 8.184 -15.704 1.00 89.06 622 GLY A C 1
ATOM 5043 O O . GLY A 1 622 ? 5.937 7.166 -15.003 1.00 89.06 622 GLY A O 1
ATOM 5044 N N . LEU A 1 623 ? 4.932 8.449 -16.571 1.00 93.50 623 LEU A N 1
ATOM 5045 C CA . LEU A 1 623 ? 3.724 7.648 -16.738 1.00 93.50 623 LEU A CA 1
ATOM 5046 C C . LEU A 1 623 ? 3.729 6.934 -18.085 1.00 93.50 623 LEU A C 1
ATOM 5048 O O . LEU A 1 623 ? 4.034 7.555 -19.102 1.00 93.50 623 LEU A O 1
ATOM 5052 N N . ASN A 1 624 ? 3.351 5.657 -18.090 1.00 92.69 624 ASN A N 1
ATOM 5053 C CA . ASN A 1 624 ? 2.966 4.944 -19.303 1.00 92.69 624 ASN A CA 1
ATOM 5054 C C . ASN A 1 624 ? 1.435 4.944 -19.388 1.00 92.69 624 ASN A C 1
ATOM 5056 O O . ASN A 1 624 ? 0.767 4.441 -18.482 1.00 92.69 624 ASN A O 1
ATOM 5060 N N . VAL A 1 625 ? 0.900 5.567 -20.432 1.00 92.12 625 VAL A N 1
ATOM 5061 C CA . VAL A 1 625 ? -0.533 5.798 -20.634 1.00 92.12 625 VAL A CA 1
ATOM 5062 C C . VAL A 1 625 ? -0.906 5.480 -22.073 1.00 92.12 625 VAL A C 1
ATOM 5064 O O . VAL A 1 625 ? -0.081 5.578 -22.977 1.00 92.12 625 VAL A O 1
ATOM 5067 N N . GLU A 1 626 ? -2.166 5.146 -22.315 1.00 90.56 626 GLU A N 1
ATOM 5068 C CA . GLU A 1 626 ? -2.693 5.023 -23.670 1.00 90.56 626 GLU A CA 1
ATOM 5069 C C . GLU A 1 626 ? -3.543 6.250 -23.985 1.00 90.56 626 GLU A C 1
ATOM 5071 O O . GLU A 1 626 ? -4.460 6.553 -23.235 1.00 90.56 626 GLU A O 1
ATOM 5076 N N . PHE A 1 627 ? -3.282 6.935 -25.099 1.00 90.00 627 PHE A N 1
ATOM 5077 C CA . PHE A 1 627 ? -4.145 8.010 -25.593 1.00 90.00 627 PHE A CA 1
ATOM 5078 C C . PHE A 1 627 ? -4.523 7.792 -27.056 1.00 90.00 627 PHE A C 1
ATOM 5080 O O . PHE A 1 627 ? -3.759 7.222 -27.833 1.00 90.00 627 PHE A O 1
ATOM 5087 N N . ALA A 1 628 ? -5.696 8.287 -27.457 1.00 87.94 628 ALA A N 1
ATOM 5088 C CA . ALA A 1 628 ? -6.041 8.398 -28.871 1.00 87.94 628 ALA A CA 1
ATOM 5089 C C . ALA A 1 628 ? -5.343 9.638 -29.446 1.00 87.94 628 ALA A C 1
ATOM 5091 O O . ALA A 1 628 ? -5.702 10.768 -29.104 1.00 87.94 628 ALA A O 1
ATOM 5092 N N . LEU A 1 629 ? -4.321 9.418 -30.278 1.00 90.50 629 LEU A N 1
ATOM 5093 C CA . LEU A 1 629 ? -3.456 10.464 -30.821 1.00 90.50 629 LEU A CA 1
ATOM 5094 C C . LEU A 1 629 ? -3.793 10.767 -32.285 1.00 90.50 629 LEU A C 1
ATOM 5096 O O . LEU A 1 629 ? -3.869 9.857 -33.113 1.00 90.50 629 LEU A O 1
ATOM 5100 N N . ALA A 1 630 ? -3.922 12.053 -32.610 1.00 88.75 630 ALA A N 1
ATOM 5101 C CA . ALA A 1 630 ? -4.041 12.563 -33.975 1.00 88.75 630 ALA A CA 1
ATOM 5102 C C . ALA A 1 630 ? -2.918 13.581 -34.255 1.00 88.75 630 ALA A C 1
ATOM 5104 O O . ALA A 1 630 ? -2.726 14.488 -33.442 1.00 88.75 630 ALA A O 1
ATOM 5105 N N . PRO A 1 631 ? -2.169 13.476 -35.370 1.00 88.88 631 PRO A N 1
ATOM 5106 C CA . PRO A 1 631 ? -1.178 14.490 -35.728 1.00 88.88 631 PRO A CA 1
ATOM 5107 C C . PRO A 1 631 ? -1.857 15.838 -36.002 1.00 88.88 631 PRO A C 1
ATOM 5109 O O . PRO A 1 631 ? -2.951 15.893 -36.579 1.00 88.88 631 PRO A O 1
ATOM 5112 N N . LEU A 1 632 ? -1.212 16.932 -35.594 1.00 84.50 632 LEU A N 1
ATOM 5113 C CA . LEU A 1 632 ? -1.715 18.276 -35.856 1.00 84.50 632 LEU A CA 1
ATOM 5114 C C . LEU A 1 632 ? -1.543 18.624 -37.343 1.00 84.50 632 LEU A C 1
ATOM 5116 O O . LEU A 1 632 ? -0.433 18.629 -37.871 1.00 84.50 632 LEU A O 1
ATOM 5120 N N . LEU A 1 633 ? -2.641 18.960 -38.024 1.00 75.94 633 LEU A N 1
ATOM 5121 C CA . LEU A 1 633 ? -2.579 19.396 -39.421 1.00 75.94 633 LEU A CA 1
ATOM 5122 C C . LEU A 1 633 ? -1.797 20.714 -39.536 1.00 75.94 633 LEU A C 1
ATOM 5124 O O . LEU A 1 633 ? -1.987 21.621 -38.728 1.00 75.94 633 LEU A O 1
ATOM 5128 N N . ASN A 1 634 ? -0.973 20.835 -40.580 1.00 74.94 634 ASN A N 1
ATOM 5129 C CA . ASN A 1 634 ? -0.094 21.980 -40.869 1.00 74.94 634 ASN A CA 1
ATOM 5130 C C . ASN A 1 634 ? 1.127 22.151 -39.942 1.00 74.94 634 ASN A C 1
ATOM 5132 O O . ASN A 1 634 ? 1.875 23.116 -40.122 1.00 74.94 634 ASN A O 1
ATOM 5136 N N . ASP A 1 635 ? 1.380 21.229 -39.007 1.00 84.19 635 ASP A N 1
ATOM 5137 C CA . ASP A 1 635 ? 2.679 21.159 -38.336 1.00 84.19 635 ASP A CA 1
ATOM 5138 C C . ASP A 1 635 ? 3.754 20.689 -39.327 1.00 84.19 635 ASP A C 1
ATOM 5140 O O . ASP A 1 635 ? 3.740 19.551 -39.779 1.00 84.19 635 ASP A O 1
ATOM 5144 N N . LYS A 1 636 ? 4.697 21.570 -39.677 1.00 82.06 636 LYS A N 1
ATOM 5145 C CA . LYS A 1 636 ? 5.806 21.230 -40.586 1.00 82.06 636 LYS A CA 1
ATOM 5146 C C . LYS A 1 636 ? 6.902 20.403 -39.914 1.00 82.06 636 LYS A C 1
ATOM 5148 O O . LYS A 1 636 ? 7.776 19.902 -40.616 1.00 82.06 636 LYS A O 1
ATOM 5153 N N . SER A 1 637 ? 6.903 20.333 -38.583 1.00 82.44 637 SER A N 1
ATOM 5154 C CA . SER A 1 637 ? 7.896 19.584 -37.813 1.00 82.44 637 SER A CA 1
ATOM 5155 C C . SER A 1 637 ? 7.543 18.099 -37.667 1.00 82.44 637 SER A C 1
ATOM 5157 O O . SER A 1 637 ? 8.419 17.312 -37.314 1.00 82.44 637 SER A O 1
ATOM 5159 N N . ASP A 1 638 ? 6.284 17.721 -37.932 1.00 84.69 638 ASP A N 1
ATOM 5160 C CA . ASP A 1 638 ? 5.710 16.390 -37.680 1.00 84.69 638 ASP A CA 1
ATOM 5161 C C . ASP A 1 638 ? 5.913 15.892 -36.231 1.00 84.69 638 ASP A C 1
ATOM 5163 O O . ASP A 1 638 ? 5.971 14.688 -35.960 1.00 84.69 638 ASP A O 1
ATOM 5167 N N . THR A 1 639 ? 6.034 16.815 -35.273 1.00 87.19 639 THR A N 1
ATOM 5168 C CA . THR A 1 639 ? 6.289 16.481 -33.864 1.00 87.19 639 THR A CA 1
ATOM 5169 C C . THR A 1 639 ? 5.068 16.635 -32.979 1.00 87.19 639 THR A C 1
ATOM 5171 O O . THR A 1 639 ? 5.071 16.099 -31.869 1.00 87.19 639 THR A O 1
ATOM 5174 N N . ILE A 1 640 ? 4.033 17.334 -33.443 1.00 90.12 640 ILE A N 1
ATOM 5175 C CA . ILE A 1 640 ? 2.910 17.754 -32.612 1.00 90.12 640 ILE A CA 1
ATOM 5176 C C . ILE A 1 640 ? 1.689 16.858 -32.808 1.00 90.12 640 ILE A C 1
ATOM 5178 O O . ILE A 1 640 ? 1.190 16.655 -33.918 1.00 90.12 640 ILE A O 1
ATOM 5182 N N . PHE A 1 641 ? 1.163 16.368 -31.689 1.00 91.69 641 PHE A N 1
ATOM 5183 C CA . PHE A 1 641 ? 0.018 15.473 -31.624 1.00 91.69 641 PHE A CA 1
ATOM 5184 C C . PHE A 1 641 ? -1.036 16.006 -30.656 1.00 91.69 641 PHE A C 1
ATOM 5186 O O . PHE A 1 641 ? -0.731 16.596 -29.619 1.00 91.69 641 PHE A O 1
ATOM 5193 N N . ILE A 1 642 ? -2.297 15.760 -30.990 1.00 90.44 642 ILE A N 1
ATOM 5194 C CA . ILE A 1 642 ? -3.452 16.023 -30.139 1.00 90.44 642 ILE A CA 1
ATOM 5195 C C . ILE A 1 642 ? -3.881 14.697 -29.517 1.00 90.44 642 ILE A C 1
ATOM 5197 O O . ILE A 1 642 ? -4.201 13.749 -30.235 1.00 90.44 642 ILE A O 1
ATOM 5201 N N . ALA A 1 643 ? -3.885 14.645 -28.188 1.00 91.81 643 ALA A N 1
ATOM 5202 C CA . ALA A 1 643 ? -4.315 13.498 -27.404 1.00 91.81 643 ALA A CA 1
ATOM 5203 C C . ALA A 1 643 ? -5.723 13.732 -26.853 1.00 91.81 643 ALA A C 1
ATOM 5205 O O . ALA A 1 643 ? -5.928 14.630 -26.036 1.00 91.81 643 ALA A O 1
ATOM 5206 N N . MET A 1 644 ? -6.690 12.932 -27.301 1.00 87.50 644 MET A N 1
ATOM 5207 C CA . MET A 1 644 ? -8.067 12.994 -26.802 1.00 87.50 644 MET A CA 1
ATOM 5208 C C . MET A 1 644 ? -8.175 12.276 -25.455 1.00 87.50 644 MET A C 1
ATOM 5210 O O . MET A 1 644 ? -7.817 11.097 -25.357 1.00 87.50 644 MET A O 1
ATOM 5214 N N . LEU A 1 645 ? -8.689 12.976 -24.443 1.00 89.12 645 LEU A N 1
ATOM 5215 C CA . LEU A 1 645 ? -8.943 12.418 -23.116 1.00 89.12 645 LEU A CA 1
ATOM 5216 C C . LEU A 1 645 ? -10.327 11.760 -23.093 1.00 89.12 645 LEU A C 1
ATOM 5218 O O . LEU A 1 645 ? -11.288 12.356 -23.578 1.00 89.12 645 LEU A O 1
ATOM 5222 N N . ASP A 1 646 ? -10.453 10.563 -22.515 1.00 86.38 646 ASP A N 1
ATOM 5223 C CA . ASP A 1 646 ? -11.742 9.852 -22.400 1.00 86.38 646 ASP A CA 1
ATOM 5224 C C . ASP A 1 646 ? -12.608 10.412 -21.252 1.00 86.38 646 ASP A C 1
ATOM 5226 O O . ASP A 1 646 ? -12.933 9.750 -20.266 1.00 86.38 646 ASP A O 1
ATOM 5230 N N . CYS A 1 647 ? -12.952 11.694 -21.357 1.00 86.56 647 CYS A N 1
ATOM 5231 C CA . CYS A 1 647 ? -13.872 12.394 -20.468 1.00 86.56 647 CYS A CA 1
ATOM 5232 C C . CYS A 1 647 ? -14.696 13.424 -21.253 1.00 86.56 647 CYS A C 1
ATOM 5234 O O . CYS A 1 647 ? -14.398 13.756 -22.400 1.00 86.56 647 CYS A O 1
ATOM 5236 N N . ASP A 1 648 ? -15.767 13.917 -20.639 1.00 84.62 648 ASP A N 1
ATOM 5237 C CA . ASP A 1 648 ? -16.664 14.905 -21.231 1.00 84.62 648 ASP A CA 1
ATOM 5238 C C . ASP A 1 648 ? -16.512 16.251 -20.513 1.00 84.62 648 ASP A C 1
ATOM 5240 O O . ASP A 1 648 ? -16.338 16.315 -19.306 1.00 84.62 648 ASP A O 1
ATOM 5244 N N . MET A 1 649 ? -16.660 17.354 -21.231 1.00 81.88 649 MET A N 1
ATOM 5245 C CA . MET A 1 649 ? -16.844 18.698 -20.688 1.00 81.88 649 MET A CA 1
ATOM 5246 C C . MET A 1 649 ? -18.264 19.150 -21.004 1.00 81.88 649 MET A C 1
ATOM 5248 O O . MET A 1 649 ? -18.660 19.207 -22.172 1.00 81.88 649 MET A O 1
ATOM 5252 N N . GLN A 1 650 ? -19.040 19.481 -19.974 1.00 77.25 650 GLN A N 1
ATOM 5253 C CA . GLN A 1 650 ? -20.439 19.885 -20.122 1.00 77.25 650 GLN A CA 1
ATOM 5254 C C . GLN A 1 650 ? -20.701 21.183 -19.367 1.00 77.25 650 GLN A C 1
ATOM 5256 O O . GLN A 1 650 ? -20.170 21.389 -18.277 1.00 77.25 650 GLN A O 1
ATOM 5261 N N . LYS A 1 651 ? -21.533 22.050 -19.952 1.00 72.19 651 LYS A N 1
ATOM 5262 C CA . LYS A 1 651 ? -22.083 23.205 -19.243 1.00 72.19 651 LYS A CA 1
ATOM 5263 C C . LYS A 1 651 ? -23.295 22.764 -18.429 1.00 72.19 651 LYS A C 1
ATOM 5265 O O . LYS A 1 651 ? -24.082 21.956 -18.925 1.00 72.19 651 LYS A O 1
ATOM 5270 N N . GLU A 1 652 ? -23.473 23.304 -17.226 1.00 62.78 652 GLU A N 1
ATOM 5271 C CA . GLU A 1 652 ? -24.694 23.071 -16.443 1.00 62.78 652 GLU A CA 1
ATOM 5272 C C . GLU A 1 652 ? -25.941 23.340 -17.307 1.00 62.78 652 GLU A C 1
ATOM 5274 O O . GLU A 1 652 ? -26.066 24.397 -17.930 1.00 62.78 652 GLU A O 1
ATOM 5279 N N . ASN A 1 653 ? -26.839 22.349 -17.385 1.00 61.75 653 ASN A N 1
ATOM 5280 C CA . ASN A 1 653 ? -28.069 22.341 -18.195 1.00 61.75 653 ASN A CA 1
ATOM 5281 C C . ASN A 1 653 ? -27.901 22.249 -19.731 1.00 61.75 653 ASN A C 1
ATOM 5283 O O . ASN A 1 653 ? -28.857 22.503 -20.466 1.00 61.75 653 ASN A O 1
ATOM 5287 N N . SER A 1 654 ? -26.731 21.846 -20.242 1.00 67.62 654 SER A N 1
ATOM 5288 C CA . SER A 1 654 ? -26.511 21.566 -21.672 1.00 67.62 654 SER A CA 1
ATOM 5289 C C . SER A 1 654 ? -26.499 20.064 -21.972 1.00 67.62 654 SER A C 1
ATOM 5291 O O . SER A 1 654 ? -25.822 19.292 -21.301 1.00 67.62 654 SER A O 1
ATOM 5293 N N . SER A 1 655 ? -27.182 19.645 -23.043 1.00 64.00 655 SER A N 1
ATOM 5294 C CA . SER A 1 655 ? -27.084 18.275 -23.575 1.00 64.00 655 SER A CA 1
ATOM 5295 C C . SER A 1 655 ? -25.830 18.046 -24.427 1.00 64.00 655 SER A C 1
ATOM 5297 O O . SER A 1 655 ? -25.449 16.897 -24.664 1.00 64.00 655 SER A O 1
ATOM 5299 N N . HIS A 1 656 ? -25.181 19.125 -24.877 1.00 65.88 656 HIS A N 1
ATOM 5300 C CA . HIS A 1 656 ? -23.950 19.073 -25.656 1.00 65.88 656 HIS A CA 1
ATOM 5301 C C . HIS A 1 656 ? -22.742 18.855 -24.740 1.00 65.88 656 HIS A C 1
ATOM 5303 O O . HIS A 1 656 ? -22.475 19.694 -23.874 1.00 65.88 656 HIS A O 1
ATOM 5309 N N . SER A 1 657 ? -22.010 17.760 -24.966 1.00 72.50 657 SER A N 1
ATOM 5310 C CA . SER A 1 657 ? -20.681 17.528 -24.399 1.00 72.50 657 SER A CA 1
ATOM 5311 C C . SER A 1 657 ? -19.586 17.822 -25.422 1.00 72.50 657 SER A C 1
ATOM 5313 O O . SER A 1 657 ? -19.781 17.699 -26.635 1.00 72.50 657 SER A O 1
ATOM 5315 N N . LEU A 1 658 ? -18.444 18.269 -24.913 1.00 78.88 658 LEU A N 1
ATOM 5316 C CA . LEU A 1 658 ? -17.208 18.477 -25.659 1.00 78.88 658 LEU A CA 1
ATOM 5317 C C . LEU A 1 658 ? -16.151 17.530 -25.098 1.00 78.88 658 LEU A C 1
ATOM 5319 O O . LEU A 1 658 ? -16.118 17.313 -23.893 1.00 78.88 658 LEU A O 1
ATOM 5323 N N . THR A 1 659 ? -15.260 17.015 -25.932 1.00 82.62 659 THR A N 1
ATOM 5324 C CA . THR A 1 659 ? -14.153 16.172 -25.463 1.00 82.62 659 THR A CA 1
ATOM 5325 C C . THR A 1 659 ? -12.914 17.042 -25.253 1.00 82.62 659 THR A C 1
ATOM 5327 O O . THR A 1 659 ? -12.493 17.714 -26.201 1.00 82.62 659 THR A O 1
ATOM 5330 N N . PRO A 1 660 ? -12.324 17.089 -24.046 1.00 86.12 660 PRO A N 1
ATOM 5331 C CA . PRO A 1 660 ? -11.067 17.782 -23.832 1.00 86.12 660 PRO A CA 1
ATOM 5332 C C . PRO A 1 660 ? -9.906 17.004 -24.468 1.00 86.12 660 PRO A C 1
ATOM 5334 O O . PRO A 1 660 ? -9.874 15.772 -24.469 1.00 86.12 660 PRO A O 1
ATOM 5337 N N . ALA A 1 661 ? -8.935 17.729 -25.015 1.00 87.75 661 ALA A N 1
ATOM 5338 C CA . ALA A 1 661 ? -7.744 17.150 -25.622 1.00 87.75 661 ALA A CA 1
ATOM 5339 C C . ALA A 1 661 ? -6.488 17.949 -25.260 1.00 87.75 661 ALA A C 1
ATOM 5341 O O . ALA A 1 661 ? -6.511 19.178 -25.252 1.00 87.75 661 ALA A O 1
ATOM 5342 N N . ILE A 1 662 ? -5.379 17.266 -24.987 1.00 91.50 662 ILE A N 1
ATOM 5343 C CA . ILE A 1 662 ? -4.092 17.897 -24.657 1.00 91.50 662 ILE A CA 1
ATOM 5344 C C . ILE A 1 662 ? -3.142 17.858 -25.854 1.00 91.50 662 ILE A C 1
ATOM 5346 O O . ILE A 1 662 ? -3.274 17.016 -26.743 1.00 91.50 662 ILE A O 1
ATOM 5350 N N . ILE A 1 663 ? -2.177 18.776 -25.875 1.00 90.88 663 ILE A N 1
ATOM 5351 C CA . ILE A 1 663 ? -1.188 18.872 -26.951 1.00 90.88 663 ILE A CA 1
ATOM 5352 C C . ILE A 1 663 ? 0.133 18.275 -26.469 1.00 90.88 663 ILE A C 1
ATOM 5354 O O . ILE A 1 663 ? 0.706 18.718 -25.465 1.00 90.88 663 ILE A O 1
ATOM 5358 N N . LEU A 1 664 ? 0.605 17.279 -27.211 1.00 93.62 664 LEU A N 1
ATOM 5359 C CA . LEU A 1 664 ? 1.829 16.543 -26.947 1.00 93.62 664 LEU A CA 1
ATOM 5360 C C . LEU A 1 664 ? 2.850 16.776 -28.064 1.00 93.62 664 LEU A C 1
ATOM 5362 O O . LEU A 1 664 ? 2.489 16.849 -29.236 1.00 93.62 664 LEU A O 1
ATOM 5366 N N . GLN A 1 665 ? 4.127 16.841 -27.700 1.00 91.50 665 GLN A N 1
ATOM 5367 C CA . GLN A 1 665 ? 5.248 16.867 -28.636 1.00 91.50 665 GLN A CA 1
ATOM 5368 C C . GLN A 1 665 ? 6.071 15.589 -28.491 1.00 91.50 665 GLN A C 1
ATOM 5370 O O . GLN A 1 665 ? 6.409 15.177 -27.378 1.00 91.50 665 GLN A O 1
ATOM 5375 N N . LYS A 1 666 ? 6.389 14.961 -29.622 1.00 89.38 666 LYS A N 1
ATOM 5376 C CA . LYS A 1 666 ? 7.259 13.785 -29.708 1.00 89.38 666 LYS A CA 1
ATOM 5377 C C . LYS A 1 666 ? 8.666 14.135 -29.211 1.00 89.38 666 LYS A C 1
ATOM 5379 O O . LYS A 1 666 ? 9.201 15.186 -29.560 1.00 89.38 666 LYS A O 1
ATOM 5384 N N . MET A 1 667 ? 9.273 13.260 -28.413 1.00 84.69 667 MET A N 1
ATOM 5385 C CA . MET A 1 667 ? 10.555 13.540 -27.747 1.00 84.69 667 MET A CA 1
ATOM 5386 C C . MET A 1 667 ? 11.785 13.040 -28.504 1.00 84.69 667 MET A C 1
ATOM 5388 O O . MET A 1 667 ? 12.890 13.511 -28.250 1.00 84.69 667 MET A O 1
ATOM 5392 N N . SER A 1 668 ? 11.610 12.099 -29.427 1.00 77.38 668 SER A N 1
ATOM 5393 C CA . SER A 1 668 ? 12.704 11.506 -30.190 1.00 77.38 668 SER A CA 1
ATOM 5394 C C . SER A 1 668 ? 12.301 11.299 -31.644 1.00 77.38 668 SER A C 1
ATOM 5396 O O . SER A 1 668 ? 11.132 11.096 -31.950 1.00 77.38 668 SER A O 1
ATOM 5398 N N . TRP A 1 669 ? 13.267 11.312 -32.560 1.00 75.88 669 TRP A N 1
ATOM 5399 C CA . TRP A 1 669 ? 13.008 11.058 -33.976 1.00 75.88 669 TRP A CA 1
ATOM 5400 C C . TRP A 1 669 ? 12.634 9.587 -34.243 1.00 75.88 669 TRP A C 1
ATOM 5402 O O . TRP A 1 669 ? 11.746 9.326 -35.055 1.00 75.88 669 TRP A O 1
ATOM 5412 N N . HIS A 1 670 ? 13.259 8.631 -33.541 1.00 71.31 670 HIS A N 1
ATOM 5413 C CA . HIS A 1 670 ? 13.116 7.187 -33.800 1.00 71.31 670 HIS A CA 1
ATOM 5414 C C . HIS A 1 670 ? 12.017 6.506 -32.968 1.00 71.31 670 HIS A C 1
ATOM 5416 O O . HIS A 1 670 ? 11.605 5.399 -33.302 1.00 71.31 670 HIS A O 1
ATOM 5422 N N . SER A 1 671 ? 11.553 7.137 -31.883 1.00 78.50 671 SER A N 1
ATOM 5423 C CA . SER A 1 671 ? 10.561 6.558 -30.970 1.00 78.50 671 SER A CA 1
ATOM 5424 C C . SER A 1 671 ? 9.202 7.226 -31.131 1.00 78.50 671 SER A C 1
ATOM 5426 O O . SER A 1 671 ? 9.059 8.411 -30.846 1.00 78.50 671 SER A O 1
ATOM 5428 N N . ASP A 1 672 ? 8.190 6.458 -31.534 1.00 82.25 672 ASP A N 1
ATOM 5429 C CA . ASP A 1 672 ? 6.786 6.896 -31.594 1.00 82.25 672 ASP A CA 1
ATOM 5430 C C . ASP A 1 672 ? 6.032 6.698 -30.270 1.00 82.25 672 ASP A C 1
ATOM 5432 O O . ASP A 1 672 ? 4.803 6.781 -30.250 1.00 82.25 672 ASP A O 1
ATOM 5436 N N . SER A 1 673 ? 6.746 6.427 -29.173 1.00 88.12 673 SER A N 1
ATOM 5437 C CA . SER A 1 673 ? 6.154 6.153 -27.862 1.00 88.12 673 SER A CA 1
ATOM 5438 C C . SER A 1 673 ? 6.555 7.151 -26.781 1.00 88.12 673 SER A C 1
ATOM 5440 O O . SER A 1 673 ? 6.078 7.013 -25.669 1.00 88.12 673 SER A O 1
ATOM 5442 N N . GLU A 1 674 ? 7.415 8.137 -27.037 1.00 89.00 674 GLU A N 1
ATOM 5443 C CA . GLU A 1 674 ? 7.858 9.095 -26.009 1.00 89.00 674 GLU A CA 1
ATOM 5444 C C . GLU A 1 674 ? 7.389 10.512 -26.338 1.00 89.00 674 GLU A C 1
ATOM 5446 O O . GLU A 1 674 ? 7.716 11.061 -27.396 1.00 89.00 674 GLU A O 1
ATOM 5451 N N . PHE A 1 675 ? 6.628 11.110 -25.422 1.00 93.19 675 PHE A N 1
ATOM 5452 C CA . PHE A 1 675 ? 5.980 12.406 -25.616 1.00 93.19 675 PHE A CA 1
ATOM 5453 C C . PHE A 1 675 ? 6.094 13.287 -24.377 1.00 93.19 675 PHE A C 1
ATOM 5455 O O . PHE A 1 675 ? 6.251 12.803 -23.262 1.00 93.19 675 PHE A O 1
ATOM 5462 N N . VAL A 1 676 ? 5.942 14.594 -24.563 1.00 91.69 676 VAL A N 1
ATOM 5463 C CA . VAL A 1 676 ? 5.816 15.566 -23.473 1.00 91.69 676 VAL A CA 1
ATOM 5464 C C . VAL A 1 676 ? 4.637 16.496 -23.727 1.00 91.69 676 VAL A C 1
ATOM 5466 O O . VAL A 1 676 ? 4.322 16.797 -24.878 1.00 91.69 676 VAL A O 1
ATOM 5469 N N . ARG A 1 677 ? 3.983 16.978 -22.668 1.00 92.44 677 ARG A N 1
ATOM 5470 C CA . ARG A 1 677 ? 2.945 18.005 -22.792 1.00 92.44 677 ARG A CA 1
ATOM 5471 C C . ARG A 1 677 ? 3.612 19.361 -22.999 1.00 92.44 677 ARG A C 1
ATOM 5473 O O . ARG A 1 677 ? 4.518 19.722 -22.259 1.00 92.44 677 ARG A O 1
ATOM 5480 N N . ILE A 1 678 ? 3.171 20.124 -23.994 1.00 87.75 678 ILE A N 1
ATOM 5481 C CA . ILE A 1 678 ? 3.818 21.407 -24.337 1.00 87.75 678 ILE A CA 1
ATOM 5482 C C . ILE A 1 678 ? 2.994 22.639 -23.994 1.00 87.75 678 ILE A C 1
ATOM 5484 O O . ILE A 1 678 ? 3.501 23.757 -24.017 1.00 87.75 678 ILE A O 1
ATOM 5488 N N . ARG A 1 679 ? 1.723 22.445 -23.639 1.00 84.12 679 ARG A N 1
ATOM 5489 C CA . ARG A 1 679 ? 0.871 23.522 -23.152 1.00 84.12 679 ARG A CA 1
ATOM 5490 C C . ARG A 1 679 ? 0.128 23.094 -21.896 1.00 84.12 679 ARG A C 1
ATOM 5492 O O . ARG A 1 679 ? -0.401 21.982 -21.863 1.00 84.12 679 ARG A O 1
ATOM 5499 N N . PRO A 1 680 ? 0.034 23.963 -20.883 1.00 83.06 680 PRO A N 1
ATOM 5500 C CA . PRO A 1 680 ? -0.747 23.710 -19.687 1.00 83.06 680 PRO A CA 1
ATOM 5501 C C . PRO A 1 680 ? -2.217 24.109 -19.872 1.00 83.06 680 PRO A C 1
ATOM 5503 O O . PRO A 1 680 ? -2.855 24.526 -18.921 1.00 83.06 680 PRO A O 1
ATOM 5506 N N . ASP A 1 681 ? -2.762 24.048 -21.081 1.00 77.56 681 ASP A N 1
ATOM 5507 C CA . ASP A 1 681 ? -4.191 24.170 -21.361 1.00 77.56 681 ASP A CA 1
ATOM 5508 C C . ASP A 1 681 ? -4.653 22.946 -22.162 1.00 77.56 681 ASP A C 1
ATOM 5510 O O . ASP A 1 681 ? -3.878 22.007 -22.386 1.00 77.56 681 ASP A O 1
ATOM 5514 N N . PHE A 1 682 ? -5.933 22.900 -22.517 1.00 77.69 682 PHE A N 1
ATOM 5515 C CA . PHE A 1 682 ? -6.503 21.823 -23.316 1.00 77.69 682 PHE A CA 1
ATOM 5516 C C . PHE A 1 682 ? -7.502 22.378 -24.333 1.00 77.69 682 PHE A C 1
ATOM 5518 O O . PHE A 1 682 ? -8.174 23.387 -24.108 1.00 77.69 682 PHE A O 1
ATOM 5525 N N . LEU A 1 683 ? -7.571 21.712 -25.479 1.00 78.50 683 LEU A N 1
ATOM 5526 C CA . LEU A 1 683 ? -8.486 21.999 -26.573 1.00 78.50 683 LEU A CA 1
ATOM 5527 C C . LEU A 1 683 ? -9.843 21.351 -26.303 1.00 78.50 683 LEU A C 1
ATOM 5529 O O . LEU A 1 683 ? -9.923 20.338 -25.611 1.00 78.50 683 LEU A O 1
ATOM 5533 N N . LEU A 1 684 ? -10.906 21.900 -26.891 1.00 74.56 684 LEU A N 1
ATOM 5534 C CA . LEU A 1 684 ? -12.233 21.290 -26.849 1.00 74.56 684 LEU A CA 1
ATOM 5535 C C . LEU A 1 684 ? -12.619 20.791 -28.233 1.00 74.56 684 LEU A C 1
ATOM 5537 O O . LEU A 1 684 ? -12.607 21.552 -29.197 1.00 74.56 684 LEU A O 1
ATOM 5541 N N . VAL A 1 685 ? -12.973 19.515 -28.331 1.00 71.56 685 VAL A N 1
ATOM 5542 C CA . VAL A 1 685 ? -13.365 18.871 -29.585 1.00 71.56 685 VAL A CA 1
ATOM 5543 C C . VAL A 1 685 ? -14.875 18.645 -29.581 1.00 71.56 685 VAL A C 1
ATOM 5545 O O . VAL A 1 685 ? -15.434 18.065 -28.651 1.00 71.56 685 VAL A O 1
ATOM 5548 N N . GLN A 1 686 ? -15.544 19.131 -30.625 1.00 66.69 686 GLN A N 1
ATOM 5549 C CA . GLN A 1 686 ? -16.965 18.914 -30.888 1.00 66.69 686 GLN A CA 1
ATOM 5550 C C . GLN A 1 686 ? -17.153 17.733 -31.861 1.00 66.69 686 GLN A C 1
ATOM 5552 O O . GLN A 1 686 ? -16.239 17.360 -32.602 1.00 66.69 686 GLN A O 1
ATOM 5557 N N . LEU A 1 687 ? -18.370 17.178 -31.899 1.00 58.91 687 LEU A N 1
ATOM 5558 C CA . LEU A 1 687 ? -18.820 16.182 -32.880 1.00 58.91 687 LEU A CA 1
ATOM 5559 C C . LEU A 1 687 ? -18.332 16.491 -34.314 1.00 58.91 687 LEU A C 1
ATOM 5561 O O . LEU A 1 687 ? -18.326 17.643 -34.750 1.00 58.91 687 LEU A O 1
ATOM 5565 N N . MET A 1 688 ? -17.978 15.436 -35.061 1.00 55.72 688 MET A N 1
ATOM 5566 C CA . MET A 1 688 ? -17.333 15.486 -36.389 1.00 55.72 688 MET A CA 1
ATOM 5567 C C . MET A 1 688 ? -15.877 15.993 -36.392 1.00 55.72 688 MET A C 1
ATOM 5569 O O . MET A 1 688 ? -15.433 16.556 -37.398 1.00 55.72 688 MET A O 1
ATOM 5573 N N . ASN A 1 689 ? -15.135 15.784 -35.298 1.00 58.56 689 ASN A N 1
ATOM 5574 C CA . ASN A 1 689 ? -13.705 16.102 -35.182 1.00 58.56 689 ASN A CA 1
ATOM 5575 C C . ASN A 1 689 ? -13.371 17.593 -35.372 1.00 58.56 689 ASN A C 1
ATOM 5577 O O . ASN A 1 689 ? -12.288 17.922 -35.858 1.00 58.56 689 ASN A O 1
ATOM 5581 N N . ARG A 1 690 ? -14.292 18.500 -35.019 1.00 57.12 690 ARG A N 1
ATOM 5582 C CA . ARG A 1 690 ? -14.056 19.951 -35.098 1.00 57.12 690 ARG A CA 1
ATOM 5583 C C . ARG A 1 690 ? -13.443 20.465 -33.800 1.00 57.12 690 ARG A C 1
ATOM 5585 O O . ARG A 1 690 ? -14.005 20.248 -32.731 1.00 57.12 690 ARG A O 1
ATOM 5592 N N . ILE A 1 691 ? -12.325 21.178 -33.900 1.00 58.75 691 ILE A N 1
ATOM 5593 C CA . ILE A 1 691 ? -11.630 21.770 -32.749 1.00 58.75 691 ILE A CA 1
ATOM 5594 C C . ILE A 1 691 ? -12.178 23.173 -32.459 1.00 58.75 691 ILE A C 1
ATOM 5596 O O . ILE A 1 691 ? -12.291 24.003 -33.361 1.00 58.75 691 ILE A O 1
ATOM 5600 N N . ILE A 1 692 ? -12.466 23.452 -31.191 1.00 59.22 692 ILE A N 1
ATOM 5601 C CA . ILE A 1 692 ? -12.741 24.784 -30.651 1.00 59.22 692 ILE A CA 1
ATOM 5602 C C . ILE A 1 692 ? -11.473 25.242 -29.922 1.00 59.22 692 ILE A C 1
ATOM 5604 O O . ILE A 1 692 ? -11.111 24.695 -28.878 1.00 59.22 692 ILE A O 1
ATOM 5608 N N . LEU A 1 693 ? -10.783 26.228 -30.497 1.00 55.62 693 LEU A N 1
ATOM 5609 C CA . LEU A 1 693 ? -9.520 26.740 -29.964 1.00 55.62 693 LEU A CA 1
ATOM 5610 C C . LEU A 1 693 ? -9.739 27.712 -28.783 1.00 55.62 693 LEU A C 1
ATOM 5612 O O . LEU A 1 693 ? -10.774 28.392 -28.713 1.00 55.62 693 LEU A O 1
ATOM 5616 N N . PRO A 1 694 ? -8.792 27.770 -27.827 1.00 51.88 694 PRO A N 1
ATOM 5617 C CA . PRO A 1 694 ? -8.974 28.507 -26.585 1.00 51.88 694 PRO A CA 1
ATOM 5618 C C . PRO A 1 694 ? -8.839 30.034 -26.719 1.00 51.88 694 PRO A C 1
ATOM 5620 O O . PRO A 1 694 ? -9.499 30.736 -25.948 1.00 51.88 694 PRO A O 1
ATOM 5623 N N . THR A 1 695 ? -8.068 30.556 -27.686 1.00 55.81 695 THR A N 1
ATOM 5624 C CA . THR A 1 695 ? -7.759 32.000 -27.796 1.00 55.81 695 THR A CA 1
ATOM 5625 C C . THR A 1 695 ? -8.015 32.603 -29.186 1.00 55.81 695 THR A C 1
ATOM 5627 O O . THR A 1 695 ? -8.115 31.896 -30.190 1.00 55.81 695 THR A O 1
ATOM 5630 N N . ALA A 1 696 ? -8.127 33.937 -29.246 1.00 49.31 696 ALA A N 1
ATOM 5631 C CA . ALA A 1 696 ? -8.292 34.690 -30.494 1.00 49.31 696 ALA A CA 1
ATOM 5632 C C . ALA A 1 696 ? -7.048 34.629 -31.404 1.00 49.31 696 ALA A C 1
ATOM 5634 O O . ALA A 1 696 ? -7.194 34.642 -32.626 1.00 49.31 696 ALA A O 1
ATOM 5635 N N . ASP A 1 697 ? -5.851 34.493 -30.825 1.00 52.94 697 ASP A N 1
ATOM 5636 C CA . ASP A 1 697 ? -4.600 34.324 -31.573 1.00 52.94 697 ASP A CA 1
ATOM 5637 C C . ASP A 1 697 ? -4.484 32.910 -32.168 1.00 52.94 697 ASP A C 1
ATOM 5639 O O . ASP A 1 697 ? -4.105 32.764 -33.332 1.00 52.94 697 ASP A O 1
ATOM 5643 N N . ASP A 1 698 ? -4.920 31.875 -31.434 1.00 51.94 698 ASP A N 1
ATOM 5644 C CA . ASP A 1 698 ? -5.028 30.504 -31.961 1.00 51.94 698 ASP A CA 1
ATOM 5645 C C . ASP A 1 698 ? -6.042 30.447 -33.135 1.00 51.94 698 ASP A C 1
ATOM 5647 O O . ASP A 1 698 ? -5.799 29.793 -34.153 1.00 51.94 698 ASP A O 1
ATOM 5651 N N . LEU A 1 699 ? -7.153 31.198 -33.045 1.00 45.31 699 LEU A N 1
ATOM 5652 C CA . LEU A 1 699 ? -8.143 31.361 -34.127 1.00 45.31 699 LEU A CA 1
ATOM 5653 C C . LEU A 1 699 ? -7.593 32.118 -35.350 1.00 45.31 699 LEU A C 1
ATOM 5655 O O . LEU A 1 699 ? -8.042 31.880 -36.473 1.00 45.31 699 LEU A O 1
ATOM 5659 N N . ALA A 1 700 ? -6.636 33.031 -35.157 1.00 46.53 700 ALA A N 1
ATOM 5660 C CA . ALA A 1 700 ? -6.008 33.776 -36.246 1.00 46.53 700 ALA A CA 1
ATOM 5661 C C . ALA A 1 700 ? -4.994 32.925 -37.029 1.00 46.53 700 ALA A C 1
ATOM 5663 O O . ALA A 1 700 ? -4.878 33.090 -38.246 1.00 46.53 700 ALA A O 1
ATOM 5664 N N . GLN A 1 701 ? -4.298 32.002 -36.354 1.00 50.50 701 GLN A N 1
ATOM 5665 C CA . GLN A 1 701 ? -3.317 31.097 -36.968 1.00 50.50 701 GLN A CA 1
ATOM 5666 C C . GLN A 1 701 ? -3.957 29.884 -37.666 1.00 50.50 701 GLN A C 1
ATOM 5668 O O . GLN A 1 701 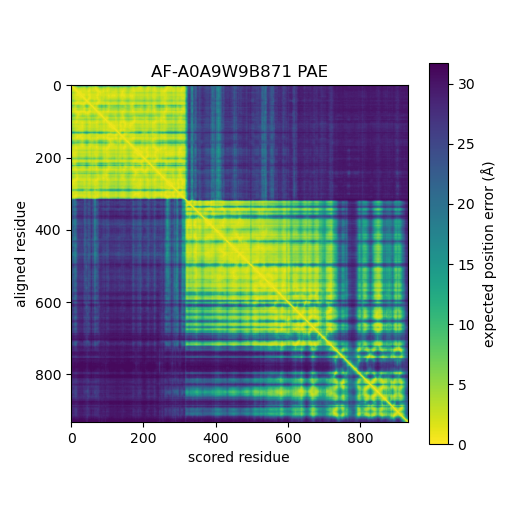? -3.377 29.350 -38.611 1.00 50.50 701 GLN A O 1
ATOM 5673 N N . MET A 1 702 ? -5.161 29.473 -37.254 1.00 51.62 702 MET A N 1
ATOM 5674 C CA . MET A 1 702 ? -5.894 28.331 -37.816 1.00 51.62 702 MET A CA 1
ATOM 5675 C C . MET A 1 702 ? -7.244 28.773 -38.403 1.00 51.62 702 MET A C 1
ATOM 5677 O O . MET A 1 702 ? -8.313 28.425 -37.899 1.00 51.62 702 MET A O 1
ATOM 5681 N N . ARG A 1 703 ? -7.205 29.583 -39.471 1.00 39.66 703 ARG A N 1
ATOM 5682 C CA . ARG A 1 703 ? -8.410 29.936 -40.241 1.00 39.66 703 ARG A CA 1
ATOM 5683 C C . ARG A 1 703 ? -8.961 28.688 -40.943 1.00 39.66 703 ARG A C 1
ATOM 5685 O O . ARG A 1 703 ? -8.219 27.995 -41.626 1.00 39.66 703 ARG A O 1
ATOM 5692 N N . ASP A 1 704 ? -10.265 28.477 -40.783 1.00 43.03 704 ASP A N 1
ATOM 5693 C CA . ASP A 1 704 ? -11.091 27.348 -41.238 1.00 43.03 704 ASP A CA 1
ATOM 5694 C C . ASP A 1 704 ? -11.001 26.084 -40.371 1.00 43.03 704 ASP A C 1
ATOM 5696 O O . ASP A 1 704 ? -10.001 25.375 -40.346 1.00 43.03 704 ASP A O 1
ATOM 5700 N N . GLY A 1 705 ? -12.098 25.804 -39.652 1.00 52.03 705 GLY A N 1
ATOM 5701 C CA . GLY A 1 705 ? -12.217 24.734 -38.660 1.00 52.03 705 GLY A CA 1
ATOM 5702 C C . GLY A 1 705 ? -11.534 23.428 -39.066 1.00 52.03 705 GLY A C 1
ATOM 5703 O O . GLY A 1 705 ? -12.032 22.699 -39.928 1.00 52.03 705 GLY A O 1
ATOM 5704 N N . LEU A 1 706 ? -10.417 23.128 -38.395 1.00 56.66 706 LEU A N 1
ATOM 5705 C CA . LEU A 1 706 ? -9.671 21.884 -38.548 1.00 56.66 706 LEU A CA 1
ATOM 5706 C C . LEU A 1 706 ? -10.610 20.698 -38.294 1.00 56.66 706 LEU A C 1
ATOM 5708 O O . LEU A 1 706 ? -11.180 20.570 -37.207 1.00 56.66 706 LEU A O 1
ATOM 5712 N N . ARG A 1 707 ? -10.746 19.816 -39.288 1.00 62.94 707 ARG A N 1
ATOM 5713 C CA . ARG A 1 707 ? -11.195 18.440 -39.055 1.00 62.94 707 ARG A CA 1
ATOM 5714 C C . ARG A 1 707 ? -9.977 17.622 -38.666 1.00 62.94 707 ARG A C 1
ATOM 5716 O O . ARG A 1 707 ? -9.056 17.512 -39.470 1.00 62.94 707 ARG A O 1
ATOM 5723 N N . LEU A 1 708 ? -9.972 17.050 -37.467 1.00 66.94 708 LEU A N 1
ATOM 5724 C CA . LEU A 1 708 ? -8.896 16.146 -37.070 1.00 66.94 708 LEU A CA 1
ATOM 5725 C C . LEU A 1 708 ? -8.908 14.875 -37.932 1.00 66.94 708 LEU A C 1
ATOM 5727 O O . LEU A 1 708 ? -9.995 14.328 -38.174 1.00 66.94 708 LEU A O 1
ATOM 5731 N N . PRO A 1 709 ? -7.726 14.388 -38.362 1.00 73.50 709 PRO A N 1
ATOM 5732 C CA . PRO A 1 709 ? -7.606 13.030 -38.874 1.00 73.50 709 PRO A CA 1
ATOM 5733 C C . PRO A 1 709 ? -8.057 12.030 -37.800 1.00 73.50 709 PRO A C 1
ATOM 5735 O O . PRO A 1 709 ? -8.182 12.371 -36.622 1.00 73.50 709 PRO A O 1
ATOM 5738 N N . GLU A 1 710 ? -8.344 10.798 -38.213 1.00 78.00 710 GLU A N 1
ATOM 5739 C CA . GLU A 1 710 ? -8.767 9.750 -37.285 1.00 78.00 710 GLU A CA 1
ATOM 5740 C C . GLU A 1 710 ? -7.708 9.545 -36.188 1.00 78.00 710 GLU A C 1
ATOM 5742 O O . GLU A 1 710 ? -6.533 9.315 -36.480 1.00 78.00 710 GLU A O 1
ATOM 5747 N N . ALA A 1 711 ? -8.120 9.690 -34.925 1.00 81.81 711 ALA A N 1
ATOM 5748 C CA . ALA A 1 711 ? -7.240 9.514 -33.780 1.00 81.81 711 ALA A CA 1
ATOM 5749 C C . ALA A 1 711 ? -7.017 8.019 -33.530 1.00 81.81 711 ALA A C 1
ATOM 5751 O O . ALA A 1 711 ? -7.972 7.249 -33.437 1.00 81.81 711 ALA A O 1
ATOM 5752 N N . VAL A 1 712 ? -5.755 7.614 -33.393 1.00 85.94 712 VAL A N 1
ATOM 5753 C CA . VAL A 1 712 ? -5.377 6.207 -33.215 1.00 85.94 712 VAL A CA 1
ATOM 5754 C C . VAL A 1 712 ? -4.913 5.989 -31.773 1.00 85.94 712 VAL A C 1
ATOM 5756 O O . VAL A 1 712 ? -4.044 6.737 -31.316 1.00 85.94 712 VAL A O 1
ATOM 5759 N N . PRO A 1 713 ? -5.445 4.990 -31.045 1.00 87.25 713 PRO A N 1
ATOM 5760 C CA . PRO A 1 713 ? -4.938 4.620 -29.725 1.00 87.25 713 PRO A CA 1
ATOM 5761 C C . PRO A 1 713 ? -3.452 4.244 -29.777 1.00 87.25 713 PRO A C 1
ATOM 5763 O O . PRO A 1 713 ? -3.042 3.422 -30.599 1.00 87.25 713 PRO A O 1
ATOM 5766 N N . ARG A 1 714 ? -2.641 4.854 -28.911 1.00 89.38 714 ARG A N 1
ATOM 5767 C CA . ARG A 1 714 ? -1.204 4.592 -28.784 1.00 89.38 714 ARG A CA 1
ATOM 5768 C C . ARG A 1 714 ? -0.798 4.581 -27.320 1.00 89.38 714 ARG A C 1
ATOM 5770 O O . ARG A 1 714 ? -1.160 5.491 -26.578 1.00 89.38 714 ARG A O 1
ATOM 5777 N N . GLN A 1 715 ? -0.006 3.581 -26.942 1.00 91.69 715 GLN A N 1
ATOM 5778 C CA . GLN A 1 715 ? 0.697 3.566 -25.663 1.00 91.69 715 GLN A CA 1
ATOM 5779 C C . GLN A 1 715 ? 1.914 4.474 -25.753 1.00 91.69 715 GLN A C 1
ATOM 5781 O O . GLN A 1 715 ? 2.729 4.354 -26.672 1.00 91.69 715 GLN A O 1
ATOM 5786 N N . ILE A 1 716 ? 2.012 5.391 -24.804 1.00 92.75 716 ILE A N 1
ATOM 5787 C CA . ILE A 1 716 ? 3.056 6.392 -24.749 1.00 92.75 716 ILE A CA 1
ATOM 5788 C C . ILE A 1 716 ? 3.593 6.527 -23.332 1.00 92.75 716 ILE A C 1
ATOM 5790 O O . ILE A 1 716 ? 2.886 6.366 -22.343 1.00 92.75 716 ILE A O 1
ATOM 5794 N N . PHE A 1 717 ? 4.859 6.891 -23.248 1.00 93.00 717 PHE A N 1
ATOM 5795 C CA . PHE A 1 717 ? 5.530 7.296 -22.040 1.00 93.00 717 PHE A CA 1
ATOM 5796 C C . PHE A 1 717 ? 5.660 8.820 -22.016 1.00 93.00 717 PHE A C 1
ATOM 5798 O O . PHE A 1 717 ? 6.152 9.422 -22.975 1.00 93.00 717 PHE A O 1
ATOM 5805 N N . VAL A 1 718 ? 5.245 9.435 -20.908 1.00 93.00 718 VAL A N 1
ATOM 5806 C CA . VAL A 1 718 ? 5.439 10.865 -20.651 1.00 93.00 718 VAL A CA 1
ATOM 5807 C C . VAL A 1 718 ? 6.232 11.051 -19.358 1.00 93.00 718 VAL A C 1
ATOM 5809 O O . VAL A 1 718 ? 5.756 10.652 -18.289 1.00 93.00 718 VAL A O 1
ATOM 5812 N N . PRO A 1 719 ? 7.437 11.647 -19.409 1.00 89.88 719 PRO A N 1
ATOM 5813 C CA . PRO A 1 719 ? 8.258 11.830 -18.225 1.00 89.88 719 PRO A CA 1
ATOM 5814 C C . PRO A 1 719 ? 7.702 12.913 -17.298 1.00 89.88 719 PRO A C 1
ATOM 5816 O O . PRO A 1 719 ? 7.118 13.906 -17.734 1.00 89.88 719 PRO A O 1
ATOM 5819 N N . HIS A 1 720 ? 7.967 12.762 -16.000 1.00 86.06 720 HIS A N 1
ATOM 5820 C CA . HIS A 1 720 ? 7.619 13.771 -14.988 1.00 86.06 720 HIS A CA 1
ATOM 5821 C C . HIS A 1 720 ? 8.463 15.044 -15.097 1.00 86.06 720 HIS A C 1
ATOM 5823 O O . HIS A 1 720 ? 8.049 16.110 -14.651 1.00 86.06 720 HIS A O 1
ATOM 5829 N N . SER A 1 721 ? 9.681 14.914 -15.625 1.00 78.88 721 SER A N 1
ATOM 5830 C CA . SER A 1 721 ? 10.652 15.991 -15.805 1.00 78.88 721 SER A CA 1
ATOM 5831 C C . SER A 1 721 ? 11.569 15.669 -16.979 1.00 78.88 721 SER A C 1
ATOM 5833 O O . SER A 1 721 ? 11.979 14.522 -17.162 1.00 78.88 721 SER A O 1
ATOM 5835 N N . LEU A 1 722 ? 11.966 16.698 -17.725 1.00 73.00 722 LEU A N 1
ATOM 5836 C CA . LEU A 1 722 ? 12.921 16.573 -18.826 1.00 73.00 722 LEU A CA 1
ATOM 5837 C C . LEU A 1 722 ? 14.389 16.554 -18.377 1.00 73.00 722 LEU A C 1
ATOM 5839 O O . LEU A 1 722 ? 15.270 16.330 -19.200 1.00 73.00 722 LEU A O 1
ATOM 5843 N N . SER A 1 723 ? 14.679 16.723 -17.082 1.00 58.94 723 SER A N 1
ATOM 5844 C CA . SER A 1 723 ? 16.053 16.717 -16.545 1.00 58.94 723 SER A CA 1
ATOM 5845 C C . SER A 1 723 ? 16.826 15.411 -16.791 1.00 58.94 723 SER A C 1
ATOM 5847 O O . SER A 1 723 ? 18.052 15.397 -16.694 1.00 58.94 723 SER A O 1
ATOM 5849 N N . ALA A 1 724 ? 16.128 14.316 -17.108 1.00 52.12 724 ALA A N 1
ATOM 5850 C CA . ALA A 1 724 ? 16.725 13.020 -17.423 1.00 52.12 724 ALA A CA 1
ATOM 5851 C C . ALA A 1 724 ? 17.110 12.847 -18.906 1.00 52.12 724 ALA A C 1
ATOM 5853 O O . ALA A 1 724 ? 17.859 11.919 -19.224 1.00 52.12 724 ALA A O 1
ATOM 5854 N N . LEU A 1 725 ? 16.637 13.717 -19.809 1.00 57.94 725 LEU A N 1
ATOM 5855 C CA . LEU A 1 725 ? 17.017 13.659 -21.218 1.00 57.94 725 LEU A CA 1
ATOM 5856 C C . LEU A 1 725 ? 18.463 14.117 -21.384 1.00 57.94 725 LEU A C 1
ATOM 5858 O O . LEU A 1 725 ? 18.809 15.280 -21.175 1.00 57.94 725 LEU A O 1
ATOM 5862 N N . ARG A 1 726 ? 19.327 13.190 -21.790 1.00 59.84 726 ARG A N 1
ATOM 5863 C CA . ARG A 1 726 ? 20.689 13.524 -22.203 1.00 59.84 726 ARG A CA 1
ATOM 5864 C C . ARG A 1 726 ? 20.671 13.812 -23.697 1.00 59.84 726 ARG A C 1
ATOM 5866 O O . ARG A 1 726 ? 20.184 13.004 -24.475 1.00 59.84 726 ARG A O 1
ATOM 5873 N N . ALA A 1 727 ? 21.250 14.932 -24.107 1.00 60.72 727 ALA A N 1
ATOM 5874 C CA . ALA A 1 727 ? 21.560 15.118 -25.515 1.00 60.72 727 ALA A CA 1
ATOM 5875 C C . ALA A 1 727 ? 22.527 14.013 -25.988 1.00 60.72 727 ALA A C 1
ATOM 5877 O O . ALA A 1 727 ? 23.440 13.652 -25.226 1.00 60.72 727 ALA A O 1
ATOM 5878 N N . PRO A 1 728 ? 22.367 13.486 -27.212 1.00 66.12 728 PRO A N 1
ATOM 5879 C CA . PRO A 1 728 ? 23.352 12.603 -27.823 1.00 66.12 728 PRO A CA 1
ATOM 5880 C C . PRO A 1 728 ? 24.746 13.256 -27.832 1.00 66.12 728 PRO A C 1
ATOM 5882 O O . PRO A 1 728 ? 24.891 14.452 -28.076 1.00 66.12 728 PRO A O 1
ATOM 5885 N N . ARG A 1 729 ? 25.786 12.480 -27.519 1.00 66.44 729 ARG A N 1
ATOM 5886 C CA . ARG A 1 729 ? 27.173 12.935 -27.302 1.00 66.44 729 ARG A CA 1
ATOM 5887 C C . ARG A 1 729 ? 28.156 12.448 -28.373 1.00 66.44 729 ARG A C 1
ATOM 5889 O O . ARG A 1 729 ? 29.339 12.767 -28.280 1.00 66.44 729 ARG A O 1
ATOM 5896 N N . GLY A 1 730 ? 27.694 11.697 -29.369 1.00 69.44 730 GLY A N 1
ATOM 5897 C CA . GLY A 1 730 ? 28.531 11.175 -30.449 1.00 69.44 730 GLY A CA 1
ATOM 5898 C C . GLY A 1 730 ? 27.773 10.252 -31.402 1.00 69.44 730 GLY A C 1
ATOM 5899 O O . GLY A 1 730 ? 26.598 9.948 -31.174 1.00 69.44 730 GLY A O 1
ATOM 5900 N N . LEU A 1 731 ? 28.469 9.779 -32.434 1.00 72.31 731 LEU A N 1
ATOM 5901 C CA . LEU A 1 731 ? 28.028 8.709 -33.326 1.00 72.31 731 LEU A CA 1
ATOM 5902 C C . LEU A 1 731 ? 28.771 7.421 -32.964 1.00 72.31 731 LEU A C 1
ATOM 5904 O O . LEU A 1 731 ? 29.998 7.401 -32.914 1.00 72.31 731 LEU A O 1
ATOM 5908 N N . LEU A 1 732 ? 28.039 6.346 -32.729 1.00 74.62 732 LEU A N 1
ATOM 5909 C CA . LEU A 1 732 ? 28.561 4.997 -32.599 1.00 74.62 732 LEU A CA 1
ATOM 5910 C C . LEU A 1 732 ? 28.296 4.269 -33.920 1.00 74.62 732 LEU A C 1
ATOM 5912 O O . LEU A 1 732 ? 27.159 3.954 -34.249 1.00 74.62 732 LEU A O 1
ATOM 5916 N N . PHE A 1 733 ? 29.335 4.050 -34.710 1.00 75.50 733 PHE A N 1
ATOM 5917 C CA . PHE A 1 733 ? 29.237 3.421 -36.017 1.00 75.50 733 PHE A CA 1
ATOM 5918 C C . PHE A 1 733 ? 29.540 1.925 -35.918 1.00 75.50 733 PHE A C 1
ATOM 5920 O O . PHE A 1 733 ? 30.629 1.524 -35.502 1.00 75.50 733 PHE A O 1
ATOM 5927 N N . HIS A 1 734 ? 28.572 1.113 -36.332 1.00 72.44 734 HIS A N 1
ATOM 5928 C CA . HIS A 1 734 ? 28.648 -0.343 -36.374 1.00 72.44 734 HIS A CA 1
ATOM 5929 C C . HIS A 1 734 ? 28.574 -0.810 -37.831 1.00 72.44 734 HIS A C 1
ATOM 5931 O O . HIS A 1 734 ? 27.479 -1.046 -38.358 1.00 72.44 734 HIS A O 1
ATOM 5937 N N . PRO A 1 735 ? 29.714 -0.933 -38.528 1.00 68.38 735 PRO A N 1
ATOM 5938 C CA . PRO A 1 735 ? 29.726 -1.519 -39.855 1.00 68.38 735 PRO A CA 1
ATOM 5939 C C . PRO A 1 735 ? 29.369 -3.002 -39.738 1.00 68.38 735 PRO A C 1
ATOM 5941 O O . PRO A 1 735 ? 30.135 -3.808 -39.218 1.00 68.38 735 PRO A O 1
ATOM 5944 N N . ALA A 1 736 ? 28.183 -3.369 -40.216 1.00 60.31 736 ALA A N 1
ATOM 5945 C CA . ALA A 1 736 ? 27.722 -4.748 -40.206 1.00 60.31 736 ALA A CA 1
ATOM 5946 C C . ALA A 1 736 ? 27.184 -5.126 -41.585 1.00 60.31 736 ALA A C 1
ATOM 5948 O O . ALA A 1 736 ? 26.151 -4.638 -42.026 1.00 60.31 736 ALA A O 1
ATOM 5949 N N . VAL A 1 737 ? 27.815 -6.069 -42.276 1.00 58.41 737 VAL A N 1
ATOM 5950 C CA . VAL A 1 737 ? 27.245 -6.593 -43.524 1.00 58.41 737 VAL A CA 1
ATOM 5951 C C . VAL A 1 737 ? 26.108 -7.565 -43.179 1.00 58.41 737 VAL A C 1
ATOM 5953 O O . VAL A 1 737 ? 26.271 -8.782 -43.173 1.00 58.41 737 VAL A O 1
ATOM 5956 N N . LYS A 1 738 ? 24.926 -7.033 -42.839 1.00 53.78 738 LYS A N 1
ATOM 5957 C CA . LYS A 1 738 ? 23.699 -7.832 -42.707 1.00 53.78 738 LYS A CA 1
ATOM 5958 C C . LYS A 1 738 ? 23.093 -8.034 -44.087 1.00 53.78 738 LYS A C 1
ATOM 5960 O O . LYS A 1 738 ? 22.275 -7.241 -44.529 1.00 53.78 738 LYS A O 1
ATOM 5965 N N . GLY A 1 739 ? 23.550 -9.096 -44.735 1.00 49.81 739 GLY A N 1
ATOM 5966 C CA . GLY A 1 739 ? 23.104 -9.525 -46.051 1.00 49.81 739 GLY A CA 1
ATOM 5967 C C . GLY A 1 739 ? 23.438 -10.992 -46.296 1.00 49.81 739 GLY A C 1
ATOM 5968 O O . GLY A 1 739 ? 23.826 -11.340 -47.395 1.00 49.81 739 GLY A O 1
ATOM 5969 N N . GLN A 1 740 ? 23.321 -11.876 -45.299 1.00 48.09 740 GLN A N 1
ATOM 5970 C CA . GLN A 1 740 ? 23.233 -13.312 -45.585 1.00 48.09 740 GLN A CA 1
ATOM 5971 C C . GLN A 1 740 ? 21.797 -13.640 -46.006 1.00 48.09 740 GLN A C 1
ATOM 5973 O O . GLN A 1 740 ? 21.057 -14.319 -45.299 1.00 48.09 740 GLN A O 1
ATOM 5978 N N . SER A 1 741 ? 21.388 -13.153 -47.178 1.00 43.91 741 SER A N 1
ATOM 5979 C CA . SER A 1 741 ? 20.401 -13.924 -47.927 1.00 43.91 741 SER A CA 1
ATOM 5980 C C . SER A 1 741 ? 21.065 -15.264 -48.243 1.00 43.91 741 SER A C 1
ATOM 5982 O O . SER A 1 741 ? 22.223 -15.286 -48.666 1.00 43.91 741 SER A O 1
ATOM 5984 N N . GLN A 1 742 ? 20.348 -16.375 -48.075 1.00 47.28 742 GLN A N 1
ATOM 5985 C CA . GLN A 1 742 ? 20.800 -17.735 -48.420 1.00 47.28 742 GLN A CA 1
ATOM 5986 C C . GLN A 1 742 ? 21.258 -17.886 -49.894 1.00 47.28 742 GLN A C 1
ATOM 5988 O O . GLN A 1 742 ? 21.671 -18.966 -50.307 1.00 47.28 742 GLN A O 1
ATOM 5993 N N . SER A 1 743 ? 21.180 -16.818 -50.695 1.00 45.84 743 SER A N 1
ATOM 5994 C CA . SER A 1 743 ? 21.522 -16.745 -52.112 1.00 45.84 743 SER A CA 1
ATOM 5995 C C . SER A 1 743 ? 22.921 -16.206 -52.441 1.00 45.84 743 SER A C 1
ATOM 5997 O O . SER A 1 743 ? 23.298 -16.274 -53.609 1.00 45.84 743 SER A O 1
ATOM 5999 N N . LEU A 1 744 ? 23.691 -15.657 -51.491 1.00 50.09 744 LEU A N 1
ATOM 6000 C CA . LEU A 1 744 ? 25.068 -15.220 -51.776 1.00 50.09 744 LEU A CA 1
ATOM 6001 C C . LEU A 1 744 ? 26.050 -16.369 -51.563 1.00 50.09 744 LEU A C 1
ATOM 6003 O O . LEU A 1 744 ? 26.082 -16.992 -50.500 1.00 50.09 744 LEU A O 1
ATOM 6007 N N . LYS A 1 745 ? 26.858 -16.670 -52.585 1.00 54.62 745 LYS A N 1
ATOM 6008 C CA . LYS A 1 745 ? 27.917 -17.676 -52.458 1.00 54.62 745 LYS A CA 1
ATOM 6009 C C . LYS A 1 745 ? 28.972 -17.138 -51.480 1.00 54.62 745 LYS A C 1
ATOM 6011 O O . LYS A 1 745 ? 29.213 -15.935 -51.472 1.00 54.62 745 LYS A O 1
ATOM 6016 N N . PRO A 1 746 ? 29.682 -17.990 -50.718 1.00 50.66 746 PRO A N 1
ATOM 6017 C CA . PRO A 1 746 ? 30.746 -17.548 -49.803 1.00 50.66 746 PRO A CA 1
ATOM 6018 C C . PRO A 1 746 ? 31.824 -16.661 -50.458 1.00 50.66 746 PRO A C 1
ATOM 6020 O O . PRO A 1 746 ? 32.479 -15.873 -49.787 1.00 50.66 746 PRO A O 1
ATOM 6023 N N . GLN A 1 747 ? 31.984 -16.773 -51.781 1.00 52.19 747 GLN A N 1
ATOM 6024 C CA . GLN A 1 747 ? 32.916 -16.008 -52.619 1.00 52.19 747 GLN A CA 1
ATOM 6025 C C . GLN A 1 747 ? 32.462 -14.552 -52.880 1.00 52.19 747 GLN A C 1
ATOM 6027 O O . GLN A 1 747 ? 33.260 -13.734 -53.340 1.00 52.19 747 GLN A O 1
ATOM 6032 N N . ASP A 1 748 ? 31.204 -14.228 -52.564 1.00 54.84 748 ASP A N 1
ATOM 6033 C CA . ASP A 1 748 ? 30.563 -12.917 -52.741 1.00 54.84 748 ASP A CA 1
ATOM 6034 C C . ASP A 1 748 ? 30.412 -12.148 -51.417 1.00 54.84 748 ASP A C 1
ATOM 6036 O O . ASP A 1 748 ? 29.745 -11.116 -51.357 1.00 54.84 748 ASP A O 1
ATOM 6040 N N . SER A 1 749 ? 31.035 -12.642 -50.343 1.00 61.09 749 SER A N 1
ATOM 6041 C CA . SER A 1 749 ? 31.092 -11.952 -49.055 1.00 61.09 749 SER A CA 1
ATOM 6042 C C . SER A 1 749 ? 31.820 -10.612 -49.202 1.00 61.09 749 SER A C 1
ATOM 6044 O O . SER A 1 749 ? 32.851 -10.524 -49.874 1.00 61.09 749 SER A O 1
ATOM 6046 N N . LEU A 1 750 ? 31.294 -9.568 -48.562 1.00 67.69 750 LEU A N 1
ATOM 6047 C CA . LEU A 1 750 ? 31.880 -8.228 -48.568 1.00 67.69 750 LEU A CA 1
ATOM 6048 C C . LEU A 1 750 ? 32.560 -7.938 -47.230 1.00 67.69 750 LEU A C 1
ATOM 6050 O O . LEU A 1 750 ? 32.024 -8.262 -46.170 1.00 67.69 750 LEU A O 1
ATOM 6054 N N . ILE A 1 751 ? 33.715 -7.289 -47.299 1.00 68.69 751 ILE A N 1
ATOM 6055 C CA . ILE A 1 751 ? 34.461 -6.751 -46.162 1.00 68.69 751 ILE A CA 1
ATOM 6056 C C . ILE A 1 751 ? 34.363 -5.229 -46.240 1.00 68.69 751 ILE A C 1
ATOM 6058 O O . ILE A 1 751 ? 34.459 -4.662 -47.328 1.00 68.69 751 ILE A O 1
ATOM 6062 N N . VAL A 1 752 ? 34.137 -4.577 -45.102 1.00 71.44 752 VAL A N 1
ATOM 6063 C CA . VAL A 1 752 ? 34.103 -3.115 -44.995 1.00 71.44 752 VAL A CA 1
ATOM 6064 C C . VAL A 1 752 ? 35.246 -2.689 -44.086 1.00 71.44 752 VAL A C 1
ATOM 6066 O O . VAL A 1 752 ? 35.184 -2.911 -42.879 1.00 71.44 752 VAL A O 1
ATOM 6069 N N . ASP A 1 753 ? 36.263 -2.072 -44.672 1.00 70.25 753 ASP A N 1
ATOM 6070 C CA . ASP A 1 753 ? 37.402 -1.490 -43.973 1.00 70.25 753 ASP A CA 1
ATOM 6071 C C . ASP A 1 753 ? 37.160 0.014 -43.771 1.00 70.25 753 ASP A C 1
ATOM 6073 O O . ASP A 1 753 ? 36.721 0.718 -44.681 1.00 70.25 753 ASP A O 1
ATOM 6077 N N . VAL A 1 754 ? 37.462 0.537 -42.582 1.00 70.81 754 VAL A N 1
ATOM 6078 C CA . VAL A 1 754 ? 37.462 1.986 -42.324 1.00 70.81 754 VAL A CA 1
ATOM 6079 C C . VAL A 1 754 ? 38.887 2.507 -42.514 1.00 70.81 754 VAL A C 1
ATOM 6081 O O . VAL A 1 754 ? 39.790 2.132 -41.770 1.00 70.81 754 VAL A O 1
ATOM 6084 N N . LEU A 1 755 ? 39.102 3.361 -43.518 1.00 67.12 755 LEU A N 1
ATOM 6085 C CA . LEU A 1 755 ? 40.436 3.794 -43.958 1.00 67.12 755 LEU A CA 1
ATOM 6086 C C . LEU A 1 755 ? 40.976 5.040 -43.247 1.00 67.12 755 LEU A C 1
ATOM 6088 O O . LEU A 1 755 ? 42.184 5.281 -43.245 1.00 67.12 755 LEU A O 1
ATOM 6092 N N . THR A 1 756 ? 40.111 5.872 -42.674 1.00 57.66 756 THR A N 1
ATOM 6093 C CA . THR A 1 756 ? 40.533 7.129 -42.041 1.00 57.66 756 THR A CA 1
ATOM 6094 C C . THR A 1 756 ? 41.184 6.902 -40.675 1.00 57.66 756 THR A C 1
ATOM 6096 O O . THR A 1 756 ? 40.517 6.445 -39.751 1.00 57.66 756 THR A O 1
ATOM 6099 N N . GLN A 1 757 ? 42.440 7.342 -40.511 1.00 56.53 757 GLN A N 1
ATOM 6100 C CA . GLN A 1 757 ? 43.040 7.670 -39.208 1.00 56.53 757 GLN A CA 1
ATOM 6101 C C . GLN A 1 757 ? 43.305 9.179 -39.092 1.00 56.53 757 GLN A C 1
ATOM 6103 O O . GLN A 1 757 ? 44.104 9.725 -39.855 1.00 56.53 757 GLN A O 1
ATOM 6108 N N . PRO A 1 758 ? 42.668 9.858 -38.123 1.00 47.84 758 PRO A N 1
ATOM 6109 C CA . PRO A 1 758 ? 43.255 11.052 -37.510 1.00 47.84 758 PRO A CA 1
ATOM 6110 C C . PRO A 1 758 ? 43.348 10.945 -35.977 1.00 47.84 758 PRO A C 1
ATOM 6112 O O . PRO A 1 758 ? 42.504 10.365 -35.301 1.00 47.84 758 PRO A O 1
ATOM 6115 N N . SER A 1 759 ? 44.366 11.585 -35.414 1.00 40.75 759 SER A N 1
ATOM 6116 C CA . SER A 1 759 ? 44.805 11.584 -34.008 1.00 40.75 759 SER A CA 1
ATOM 6117 C C . SER A 1 759 ? 43.845 12.196 -32.964 1.00 40.75 759 SER A C 1
ATOM 6119 O O . SER A 1 759 ? 44.251 12.427 -31.828 1.00 40.75 759 SER A O 1
ATOM 6121 N N . GLU A 1 760 ? 42.579 12.451 -33.300 1.00 44.16 760 GLU A N 1
ATOM 6122 C CA . GLU A 1 760 ? 41.581 13.066 -32.397 1.00 44.16 760 GLU A CA 1
ATOM 6123 C C . GLU A 1 760 ? 40.420 12.126 -31.999 1.00 44.16 760 GLU A C 1
ATOM 6125 O O . GLU A 1 760 ? 39.433 12.557 -31.403 1.00 44.16 760 GLU A O 1
ATOM 6130 N N . TRP A 1 761 ? 40.519 10.835 -32.328 1.00 50.69 761 TRP A N 1
ATOM 6131 C CA . TRP A 1 761 ? 39.418 9.874 -32.259 1.00 50.69 761 TRP A CA 1
ATOM 6132 C C . TRP A 1 761 ? 39.647 8.922 -31.079 1.00 50.69 761 TRP A C 1
ATOM 6134 O O . TRP A 1 761 ? 40.594 8.141 -31.069 1.00 50.69 761 TRP A O 1
ATOM 6144 N N . LEU A 1 762 ? 38.799 8.993 -30.050 1.00 42.12 762 LEU A N 1
ATOM 6145 C CA . LEU A 1 762 ? 38.852 8.068 -28.912 1.00 42.12 762 LEU A CA 1
ATOM 6146 C C . LEU A 1 762 ? 38.152 6.751 -29.283 1.00 42.12 762 LEU A C 1
ATOM 6148 O O . LEU A 1 762 ? 36.927 6.656 -29.222 1.00 42.12 762 LEU A O 1
ATOM 6152 N N . TYR A 1 763 ? 38.947 5.752 -29.667 1.00 40.75 763 TYR A N 1
ATOM 6153 C CA . TYR A 1 763 ? 38.534 4.364 -29.886 1.00 40.75 763 TYR A CA 1
ATOM 6154 C C . TYR A 1 763 ? 38.210 3.682 -28.544 1.00 40.75 763 TYR A C 1
ATOM 6156 O O . TYR A 1 763 ? 38.942 3.862 -27.569 1.00 40.75 763 TYR A O 1
ATOM 6164 N N . PHE A 1 764 ? 37.142 2.883 -28.482 1.00 38.97 764 PHE A N 1
ATOM 6165 C CA . PHE A 1 764 ? 36.949 1.913 -27.401 1.00 38.97 764 PHE A CA 1
ATOM 6166 C C . PHE A 1 764 ? 37.198 0.519 -27.966 1.00 38.97 764 PHE A C 1
ATOM 6168 O O . PHE A 1 764 ? 36.454 0.056 -28.823 1.00 38.97 764 PHE A O 1
ATOM 6175 N N . ASP A 1 765 ? 38.249 -0.126 -27.468 1.00 38.31 765 ASP A N 1
ATOM 6176 C CA . ASP A 1 765 ? 38.531 -1.536 -27.706 1.00 38.31 765 ASP A CA 1
ATOM 6177 C C . ASP A 1 765 ? 37.609 -2.374 -26.804 1.00 38.31 765 ASP A C 1
ATOM 6179 O O . ASP A 1 765 ? 37.596 -2.192 -25.579 1.00 38.31 765 ASP A O 1
ATOM 6183 N N . GLU A 1 766 ? 36.798 -3.260 -27.386 1.00 37.56 766 GLU A N 1
ATOM 6184 C CA . GLU A 1 766 ? 36.114 -4.295 -26.611 1.00 37.56 766 GLU A CA 1
ATOM 6185 C C . GLU A 1 766 ? 37.177 -5.280 -26.123 1.00 37.56 766 GLU A C 1
ATOM 6187 O O . GLU A 1 766 ? 37.642 -6.144 -26.865 1.00 37.56 766 GLU A O 1
ATOM 6192 N N . ARG A 1 767 ? 37.578 -5.141 -24.854 1.00 33.97 767 ARG A N 1
ATOM 6193 C CA . ARG A 1 767 ? 38.377 -6.165 -24.176 1.00 33.97 767 ARG A CA 1
ATOM 6194 C C . ARG A 1 767 ? 37.656 -7.506 -24.311 1.00 33.97 767 ARG A C 1
ATOM 6196 O O . ARG A 1 767 ? 36.505 -7.635 -23.891 1.00 33.97 767 ARG A O 1
ATOM 6203 N N . SER A 1 768 ? 38.350 -8.514 -24.832 1.00 36.44 768 SER A N 1
ATOM 6204 C CA . SER A 1 768 ? 37.954 -9.906 -24.639 1.00 36.44 768 SER A CA 1
ATOM 6205 C C . SER A 1 768 ? 37.851 -10.210 -23.141 1.00 36.44 768 SER A C 1
ATOM 6207 O O . SER A 1 768 ? 38.507 -9.573 -22.314 1.00 36.44 768 SER A O 1
ATOM 6209 N N . HIS A 1 769 ? 37.018 -11.193 -22.789 1.00 33.94 769 HIS A N 1
ATOM 6210 C CA . HIS A 1 769 ? 36.750 -11.664 -21.419 1.00 33.94 769 HIS A CA 1
ATOM 6211 C C . HIS A 1 769 ? 38.001 -12.031 -20.581 1.00 33.94 769 HIS A C 1
ATOM 6213 O O . HIS A 1 769 ? 37.865 -12.343 -19.403 1.00 33.94 769 HIS A O 1
ATOM 6219 N N . ASP A 1 770 ? 39.205 -11.984 -21.155 1.00 35.81 770 ASP A N 1
ATOM 6220 C CA . ASP A 1 770 ? 40.486 -12.322 -20.534 1.00 35.81 770 ASP A CA 1
ATOM 6221 C C . ASP A 1 770 ? 41.372 -11.111 -20.165 1.00 35.81 770 ASP A C 1
ATOM 6223 O O . ASP A 1 770 ? 42.424 -11.287 -19.555 1.00 35.81 770 ASP A O 1
ATOM 6227 N N . GLY A 1 771 ? 40.966 -9.876 -20.484 1.00 32.47 771 GLY A N 1
ATOM 6228 C CA . GLY A 1 771 ? 41.647 -8.664 -20.014 1.00 32.47 771 GLY A CA 1
ATOM 6229 C C . GLY A 1 771 ? 43.006 -8.348 -20.657 1.00 32.47 771 GLY A C 1
ATOM 6230 O O . GLY A 1 771 ? 43.729 -7.505 -20.119 1.00 32.47 771 GLY A O 1
ATOM 6231 N N . SER A 1 772 ? 43.363 -8.954 -21.793 1.00 31.89 772 SER A N 1
ATOM 6232 C CA . SER A 1 772 ? 44.605 -8.608 -22.503 1.00 31.89 772 SER A CA 1
ATOM 6233 C C . SER A 1 772 ? 44.449 -7.365 -23.402 1.00 31.89 772 SER A C 1
ATOM 6235 O O . SER A 1 772 ? 43.429 -7.170 -24.059 1.00 31.89 772 SER A O 1
ATOM 6237 N N . ILE A 1 773 ? 45.462 -6.485 -23.398 1.00 31.19 773 ILE A N 1
ATOM 6238 C CA . ILE A 1 773 ? 45.557 -5.287 -24.254 1.00 31.19 773 ILE A CA 1
ATOM 6239 C C . ILE A 1 773 ? 46.407 -5.657 -25.473 1.00 31.19 773 ILE A C 1
ATOM 6241 O O . ILE A 1 773 ? 47.602 -5.923 -25.326 1.00 31.19 773 ILE A O 1
ATOM 6245 N N . ALA A 1 774 ? 45.828 -5.655 -26.675 1.00 30.02 774 ALA A N 1
ATOM 6246 C CA . ALA A 1 774 ? 46.610 -5.801 -27.899 1.00 30.02 774 ALA A CA 1
ATOM 6247 C C . ALA A 1 774 ? 47.376 -4.494 -28.170 1.00 30.02 774 ALA A C 1
ATOM 6249 O O . ALA A 1 774 ? 46.786 -3.428 -28.334 1.00 30.02 774 ALA A O 1
ATOM 6250 N N . SER A 1 775 ? 48.708 -4.563 -28.185 1.00 28.59 775 SER A N 1
ATOM 6251 C CA . SER A 1 775 ? 49.558 -3.418 -28.529 1.00 28.59 775 SER A CA 1
ATOM 6252 C C . SER A 1 775 ? 49.579 -3.210 -30.051 1.00 28.59 775 SER A C 1
ATOM 6254 O O . SER A 1 775 ? 49.697 -4.192 -30.787 1.00 28.59 775 SER A O 1
ATOM 6256 N N . PRO A 1 776 ? 49.508 -1.966 -30.558 1.00 33.75 776 PRO A N 1
ATOM 6257 C CA . PRO A 1 776 ? 49.591 -1.697 -31.986 1.00 33.75 776 PRO A CA 1
ATOM 6258 C C . PRO A 1 776 ? 51.057 -1.737 -32.432 1.00 33.75 776 PRO A C 1
ATOM 6260 O O . PRO A 1 776 ? 51.788 -0.758 -32.294 1.00 33.75 776 PRO A O 1
ATOM 6263 N N . GLY A 1 777 ? 51.503 -2.872 -32.968 1.00 33.34 777 GLY A N 1
ATOM 6264 C CA . GLY A 1 777 ? 52.778 -2.947 -33.680 1.00 33.34 777 GLY A CA 1
ATOM 6265 C C . GLY A 1 777 ? 53.405 -4.337 -33.703 1.00 33.34 777 GLY A C 1
ATOM 6266 O O . GLY A 1 777 ? 53.603 -4.941 -32.659 1.00 33.34 777 GLY A O 1
ATOM 6267 N N . GLN A 1 778 ? 53.800 -4.753 -34.911 1.00 30.14 778 GLN A N 1
ATOM 6268 C CA . GLN A 1 778 ? 54.501 -5.990 -35.297 1.00 30.14 778 GLN A CA 1
ATOM 6269 C C . GLN A 1 778 ? 53.614 -7.208 -35.581 1.00 30.14 778 GLN A C 1
ATOM 6271 O O . GLN A 1 778 ? 53.541 -8.156 -34.808 1.00 30.14 778 GLN A O 1
ATOM 6276 N N . ALA A 1 779 ? 53.023 -7.220 -36.777 1.00 31.06 779 ALA A N 1
ATOM 6277 C CA . ALA A 1 779 ? 52.567 -8.449 -37.410 1.00 31.06 779 ALA A CA 1
ATOM 6278 C C . ALA A 1 779 ? 53.698 -9.038 -38.274 1.00 31.06 779 ALA A C 1
ATOM 6280 O O . ALA A 1 779 ? 53.944 -8.583 -39.390 1.00 31.06 779 ALA A O 1
ATOM 6281 N N . ASN A 1 780 ? 54.388 -10.055 -37.752 1.00 29.72 780 ASN A N 1
ATOM 6282 C CA . ASN A 1 780 ? 54.938 -11.118 -38.593 1.00 29.72 780 ASN A CA 1
ATOM 6283 C C . ASN A 1 780 ? 53.767 -12.067 -38.873 1.00 29.72 780 ASN A C 1
ATOM 6285 O O . ASN A 1 780 ? 53.295 -12.743 -37.964 1.00 29.72 780 ASN A O 1
ATOM 6289 N N . HIS A 1 781 ? 53.242 -12.051 -40.097 1.00 35.31 781 HIS A N 1
ATOM 6290 C CA . HIS A 1 781 ? 52.087 -12.865 -40.467 1.00 35.31 781 HIS A CA 1
ATOM 6291 C C . HIS A 1 781 ? 52.515 -14.280 -40.873 1.00 35.31 781 HIS A C 1
ATOM 6293 O O . HIS A 1 781 ? 53.042 -14.473 -41.968 1.00 35.31 781 HIS A O 1
ATOM 6299 N N . ASP A 1 782 ? 52.207 -15.262 -40.023 1.00 29.92 782 ASP A N 1
ATOM 6300 C CA . ASP A 1 782 ? 52.003 -16.646 -40.452 1.00 29.92 782 ASP A CA 1
ATOM 6301 C C . ASP A 1 782 ? 50.590 -16.796 -41.043 1.00 29.92 782 ASP A C 1
ATOM 6303 O O . ASP A 1 782 ? 49.591 -16.309 -40.511 1.00 29.92 782 ASP A O 1
ATOM 6307 N N . PHE A 1 783 ? 50.517 -17.476 -42.186 1.00 31.02 783 PHE A N 1
ATOM 6308 C CA . PHE A 1 783 ? 49.377 -17.520 -43.113 1.00 31.02 783 PHE A CA 1
ATOM 6309 C C . PHE A 1 783 ? 48.120 -18.242 -42.569 1.00 31.02 783 PHE A C 1
ATOM 6311 O O . PHE A 1 783 ? 47.094 -18.280 -43.244 1.00 31.02 783 PHE A O 1
ATOM 6318 N N . PHE A 1 784 ? 48.172 -18.813 -41.359 1.00 29.45 784 PHE A N 1
ATOM 6319 C CA . PHE A 1 784 ? 47.094 -19.632 -40.783 1.00 29.45 784 PHE A CA 1
ATOM 6320 C C . PHE A 1 784 ? 46.193 -18.916 -39.755 1.00 29.45 784 PHE A C 1
ATOM 6322 O O . PHE A 1 784 ? 45.116 -19.431 -39.463 1.00 29.45 784 PHE A O 1
ATOM 6329 N N . ASP A 1 785 ? 46.545 -17.713 -39.281 1.00 31.00 785 ASP A N 1
ATOM 6330 C CA . ASP A 1 785 ? 45.760 -16.968 -38.267 1.00 31.00 785 ASP A CA 1
ATOM 6331 C C . ASP A 1 785 ? 44.750 -15.951 -38.842 1.00 31.00 785 ASP A C 1
ATOM 6333 O O . ASP A 1 785 ? 44.050 -15.240 -38.120 1.00 31.00 785 ASP A O 1
ATOM 6337 N N . ILE A 1 786 ? 44.611 -15.886 -40.168 1.00 34.66 786 ILE A N 1
ATOM 6338 C CA . ILE A 1 786 ? 43.669 -14.963 -40.828 1.00 34.66 786 ILE A CA 1
ATOM 6339 C C . ILE A 1 786 ? 42.216 -15.470 -40.730 1.00 34.66 786 ILE A C 1
ATOM 6341 O O . ILE A 1 786 ? 41.277 -14.690 -40.847 1.00 34.66 786 ILE A O 1
ATOM 6345 N N . LEU A 1 787 ? 41.994 -16.757 -40.444 1.00 30.38 787 LEU A N 1
ATOM 6346 C CA . LEU A 1 787 ? 40.642 -17.327 -40.383 1.00 30.38 787 LEU A CA 1
ATOM 6347 C C . LEU A 1 787 ? 39.914 -17.086 -39.047 1.00 30.38 787 LEU A C 1
ATOM 6349 O O . LEU A 1 787 ? 38.686 -17.107 -39.027 1.00 30.38 787 LEU A O 1
ATOM 6353 N N . SER A 1 788 ? 40.630 -16.810 -37.952 1.00 34.72 788 SER A N 1
ATOM 6354 C CA . SER A 1 788 ? 40.041 -16.581 -36.618 1.00 34.72 788 SER A CA 1
ATOM 6355 C C . SER A 1 788 ? 39.778 -15.100 -36.301 1.00 34.72 788 SER A C 1
ATOM 6357 O O . SER A 1 788 ? 39.012 -14.790 -35.389 1.00 34.72 788 SER A O 1
ATOM 6359 N N . SER A 1 789 ? 40.343 -14.170 -37.080 1.00 36.06 789 SER A N 1
ATOM 6360 C CA . SER A 1 789 ? 40.117 -12.721 -36.935 1.00 36.06 789 SER A CA 1
ATOM 6361 C C . SER A 1 789 ? 38.866 -12.205 -37.670 1.00 36.06 789 SER A C 1
ATOM 6363 O O . SER A 1 789 ? 38.450 -11.065 -37.465 1.00 36.06 789 SER A O 1
ATOM 6365 N N . LEU A 1 790 ? 38.201 -13.056 -38.459 1.00 38.31 790 LEU A N 1
ATOM 6366 C CA . LEU A 1 790 ? 37.117 -12.694 -39.386 1.00 38.31 790 LEU A CA 1
ATOM 6367 C C . LEU A 1 790 ? 35.701 -12.599 -38.774 1.00 38.31 790 LEU A C 1
ATOM 6369 O O . LEU A 1 790 ? 34.712 -12.627 -39.503 1.00 38.31 790 LEU A O 1
ATOM 6373 N N . GLN A 1 791 ? 35.569 -12.450 -37.453 1.00 41.06 791 GLN A N 1
ATOM 6374 C CA . GLN A 1 791 ? 34.264 -12.237 -36.796 1.00 41.06 791 GLN A CA 1
ATOM 6375 C C . GLN A 1 791 ? 34.224 -11.091 -35.774 1.00 41.06 791 GLN A C 1
ATOM 6377 O O . GLN A 1 791 ? 33.247 -10.962 -35.037 1.00 41.06 791 GLN A O 1
ATOM 6382 N N . ARG A 1 792 ? 35.233 -10.214 -35.718 1.00 43.69 792 ARG A N 1
ATOM 6383 C CA . ARG A 1 792 ? 35.163 -9.029 -34.848 1.00 43.69 792 ARG A CA 1
ATOM 6384 C C . ARG A 1 792 ? 34.495 -7.872 -35.588 1.00 43.69 792 ARG A C 1
ATOM 6386 O O . ARG A 1 792 ? 35.139 -7.187 -36.375 1.00 43.69 792 ARG A O 1
ATOM 6393 N N . VAL A 1 793 ? 33.205 -7.650 -35.329 1.00 49.59 793 VAL A N 1
ATOM 6394 C CA . VAL A 1 793 ? 32.527 -6.391 -35.684 1.00 49.59 793 VAL A CA 1
ATOM 6395 C C . VAL A 1 793 ? 33.227 -5.272 -34.911 1.00 49.59 793 VAL A C 1
ATOM 6397 O O . VAL A 1 793 ? 33.031 -5.129 -33.708 1.00 49.59 793 VAL A O 1
ATOM 6400 N N . GLN A 1 794 ? 34.100 -4.512 -35.573 1.00 58.81 794 GLN A N 1
ATOM 6401 C CA . GLN A 1 794 ? 34.751 -3.362 -34.949 1.00 58.81 794 GLN A CA 1
ATOM 6402 C C . GLN A 1 794 ? 33.728 -2.229 -34.832 1.00 58.81 794 GLN A C 1
ATOM 6404 O O . GLN A 1 794 ? 33.179 -1.776 -35.833 1.00 58.81 794 GLN A O 1
ATOM 6409 N N . SER A 1 795 ? 33.442 -1.794 -33.606 1.00 59.12 795 SER A N 1
ATOM 6410 C CA . SER A 1 795 ? 32.610 -0.615 -33.349 1.00 59.12 795 SER A CA 1
ATOM 6411 C C . SER A 1 795 ? 33.492 0.630 -33.322 1.00 59.12 795 SER A C 1
ATOM 6413 O O . SER A 1 795 ? 34.489 0.661 -32.601 1.00 59.12 795 SER A O 1
ATOM 6415 N N . TYR A 1 796 ? 33.112 1.681 -34.044 1.00 65.94 796 TYR A N 1
ATOM 6416 C CA . TYR A 1 796 ? 33.848 2.947 -34.065 1.00 65.94 796 TYR A CA 1
ATOM 6417 C C . TYR A 1 796 ? 33.048 4.026 -33.333 1.00 65.94 796 TYR A C 1
ATOM 6419 O O . TYR A 1 796 ? 31.858 4.196 -33.582 1.00 65.94 796 TYR A O 1
ATOM 6427 N N . VAL A 1 797 ? 33.685 4.782 -32.435 1.00 62.94 797 VAL A N 1
ATOM 6428 C CA . VAL A 1 797 ? 33.039 5.901 -31.728 1.00 62.94 797 VAL A CA 1
ATOM 6429 C C . VAL A 1 797 ? 33.587 7.216 -32.258 1.00 62.94 797 VAL A C 1
ATOM 6431 O O . VAL A 1 797 ? 34.773 7.505 -32.113 1.00 62.94 797 VAL A O 1
ATOM 6434 N N . LEU A 1 798 ? 32.713 8.049 -32.812 1.00 65.56 798 LEU A N 1
ATOM 6435 C CA . LEU A 1 798 ? 33.014 9.439 -33.117 1.00 65.56 798 LEU A CA 1
ATOM 6436 C C . LEU A 1 798 ? 32.421 10.312 -32.020 1.00 65.56 798 LEU A C 1
ATOM 6438 O O . LEU A 1 798 ? 31.206 10.491 -31.919 1.00 65.56 798 LEU A O 1
ATOM 6442 N N . ASN A 1 799 ? 33.296 10.873 -31.191 1.00 62.72 799 ASN A N 1
ATOM 6443 C CA . ASN A 1 799 ? 32.901 11.958 -30.308 1.00 62.72 799 ASN A CA 1
ATOM 6444 C C . ASN A 1 799 ? 32.945 13.243 -31.125 1.00 62.72 799 ASN A C 1
ATOM 6446 O O . ASN A 1 799 ? 33.995 13.622 -31.640 1.00 62.72 799 ASN A O 1
ATOM 6450 N N . PHE A 1 800 ? 31.815 13.927 -31.232 1.00 58.62 800 PHE A N 1
ATOM 6451 C CA . PHE A 1 800 ? 31.817 15.265 -31.800 1.00 58.62 800 PHE A CA 1
ATOM 6452 C C . PHE A 1 800 ? 32.627 16.157 -30.849 1.00 58.62 800 PHE A C 1
ATOM 6454 O O . PHE A 1 800 ? 32.375 16.143 -29.638 1.00 58.62 800 PHE A O 1
ATOM 6461 N N . LYS A 1 801 ? 33.618 16.913 -31.355 1.00 50.00 801 LYS A N 1
ATOM 6462 C CA . LYS A 1 801 ? 34.191 18.014 -30.566 1.00 50.00 801 LYS A CA 1
ATOM 6463 C C . LYS A 1 801 ? 33.002 18.868 -30.129 1.00 50.00 801 LYS A C 1
ATOM 6465 O O . LYS A 1 801 ? 32.200 19.227 -30.992 1.00 50.00 801 LYS A O 1
ATOM 6470 N N . PRO A 1 802 ? 32.822 19.136 -28.827 1.00 41.81 802 PRO A N 1
ATOM 6471 C CA . PRO A 1 802 ? 31.699 19.936 -28.395 1.00 41.81 802 PRO A CA 1
ATOM 6472 C C . PRO A 1 802 ? 31.880 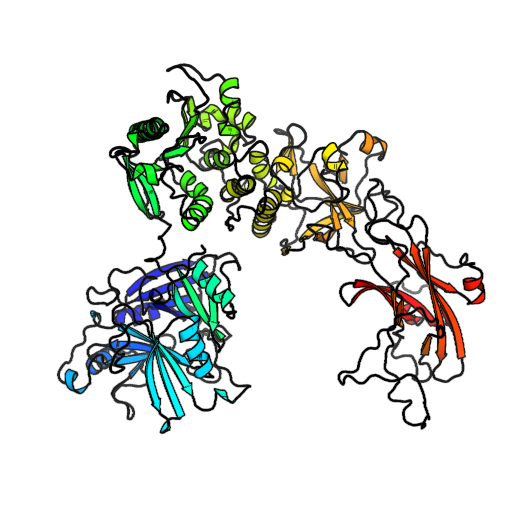21.320 -29.014 1.00 41.81 802 PRO A C 1
ATOM 6474 O O . PRO A 1 802 ? 32.674 22.122 -28.533 1.00 41.81 802 PRO A O 1
ATOM 6477 N N . PHE A 1 803 ? 31.107 21.626 -30.052 1.00 45.12 803 PHE A N 1
ATOM 6478 C CA . PHE A 1 803 ? 30.435 22.908 -30.017 1.00 45.12 803 PHE A CA 1
ATOM 6479 C C . PHE A 1 803 ? 29.613 22.825 -28.737 1.00 45.12 803 PHE A C 1
ATOM 6481 O O . PHE A 1 803 ? 28.738 21.963 -28.604 1.00 45.12 803 PHE A O 1
ATOM 6488 N N . SER A 1 804 ? 30.062 23.556 -27.717 1.00 40.91 804 SER A N 1
ATOM 6489 C CA . SER A 1 804 ? 29.318 23.715 -26.478 1.00 40.91 804 SER A CA 1
ATOM 6490 C C . SER A 1 804 ? 27.857 23.929 -26.858 1.00 40.91 804 SER A C 1
ATOM 6492 O O . SER A 1 804 ? 27.571 24.777 -27.696 1.00 40.91 804 SER A O 1
ATOM 6494 N N . ASP A 1 805 ? 26.972 23.119 -26.283 1.00 42.88 805 ASP A N 1
ATOM 6495 C CA . ASP A 1 805 ? 25.520 23.322 -26.329 1.00 42.88 805 ASP A CA 1
ATOM 6496 C C . ASP A 1 805 ? 24.707 22.586 -27.413 1.00 42.88 805 ASP A C 1
ATOM 6498 O O . ASP A 1 805 ? 23.583 22.972 -27.702 1.00 42.88 805 ASP A O 1
ATOM 6502 N N . LEU A 1 806 ? 25.126 21.394 -27.864 1.00 46.16 806 LEU A N 1
ATOM 6503 C CA . LEU A 1 806 ? 24.140 20.405 -28.374 1.00 46.16 806 LEU A CA 1
ATOM 6504 C C . LEU A 1 806 ? 23.191 19.869 -27.270 1.00 46.16 806 LEU A C 1
ATOM 6506 O O . LEU A 1 806 ? 22.382 18.978 -27.514 1.00 46.16 806 LEU A O 1
ATOM 6510 N N . GLY A 1 807 ? 23.273 20.403 -26.046 1.00 45.94 807 GLY A N 1
ATOM 6511 C CA . GLY A 1 807 ? 22.202 20.324 -25.060 1.00 45.94 807 GLY A CA 1
ATOM 6512 C C . GLY A 1 807 ? 21.201 21.452 -25.278 1.00 45.94 807 GLY A C 1
ATOM 6513 O O . GLY A 1 807 ? 21.583 22.606 -25.188 1.00 45.94 807 GLY A O 1
ATOM 6514 N N . VAL A 1 808 ? 19.931 21.111 -25.506 1.00 42.84 808 VAL A N 1
ATOM 6515 C CA . VAL A 1 808 ? 18.747 22.002 -25.550 1.00 42.84 808 VAL A CA 1
ATOM 6516 C C . VAL A 1 808 ? 18.759 23.126 -26.608 1.00 42.84 808 VAL A C 1
ATOM 6518 O O . VAL A 1 808 ? 17.684 23.541 -27.024 1.00 42.84 808 VAL A O 1
ATOM 6521 N N . THR A 1 809 ? 19.902 23.591 -27.115 1.00 44.59 809 THR A N 1
ATOM 6522 C CA . THR A 1 809 ? 19.962 24.544 -28.233 1.00 44.59 809 THR A CA 1
ATOM 6523 C C . THR A 1 809 ? 20.208 23.828 -29.554 1.00 44.59 809 THR A C 1
ATOM 6525 O O . THR A 1 809 ? 21.260 23.241 -29.799 1.00 44.59 809 THR A O 1
ATOM 6528 N N . GLU A 1 810 ? 19.185 23.857 -30.404 1.00 56.69 810 GLU A N 1
ATOM 6529 C CA . GLU A 1 810 ? 19.204 23.288 -31.745 1.00 56.69 810 GLU A CA 1
ATOM 6530 C C . GLU A 1 810 ? 20.213 24.001 -32.661 1.00 56.69 810 GLU A C 1
ATOM 6532 O O . GLU A 1 810 ? 20.312 25.232 -32.636 1.00 56.69 810 GLU A O 1
ATOM 6537 N N . PRO A 1 811 ? 20.925 23.270 -33.536 1.00 56.47 811 PRO A N 1
ATOM 6538 C CA . PRO A 1 811 ? 21.638 23.891 -34.644 1.00 56.47 811 PRO A CA 1
ATOM 6539 C C . PRO A 1 811 ? 20.628 24.584 -35.569 1.00 56.47 811 PRO A C 1
ATOM 6541 O O . PRO A 1 811 ? 19.691 23.954 -36.030 1.00 56.47 811 PRO A O 1
ATOM 6544 N N . THR A 1 812 ? 20.802 25.866 -35.894 1.00 62.25 812 THR A N 1
ATOM 6545 C CA . THR A 1 812 ? 19.841 26.614 -36.738 1.00 62.25 812 THR A CA 1
ATOM 6546 C C . THR A 1 812 ? 19.869 26.215 -38.218 1.00 62.25 812 THR A C 1
ATOM 6548 O O . THR A 1 812 ? 19.010 26.636 -38.994 1.00 62.25 812 THR A O 1
ATOM 6551 N N . GLN A 1 813 ? 20.856 25.413 -38.625 1.00 66.38 813 GLN A N 1
ATOM 6552 C CA . GLN A 1 813 ? 21.050 24.916 -39.985 1.00 66.38 813 GLN A CA 1
ATOM 6553 C C . GLN A 1 813 ? 21.579 23.477 -39.963 1.00 66.38 813 GLN A C 1
ATOM 6555 O O . GLN A 1 813 ? 22.147 23.021 -38.967 1.00 66.38 813 GLN A O 1
ATOM 6560 N N . ALA A 1 814 ? 21.409 22.760 -41.077 1.00 71.31 814 ALA A N 1
ATOM 6561 C CA . ALA A 1 814 ? 21.982 21.429 -41.236 1.00 71.31 814 ALA A CA 1
ATOM 6562 C C . ALA A 1 814 ? 23.502 21.482 -41.018 1.00 71.31 814 ALA A C 1
ATOM 6564 O O . ALA A 1 814 ? 24.201 22.272 -41.649 1.00 71.31 814 ALA A O 1
ATOM 6565 N N . THR A 1 815 ? 24.000 20.658 -40.101 1.00 71.31 815 THR A N 1
ATOM 6566 C CA . THR A 1 815 ? 25.396 20.687 -39.656 1.00 71.31 815 THR A CA 1
ATOM 6567 C C . THR A 1 815 ? 26.059 19.353 -39.960 1.00 71.31 815 THR A C 1
ATOM 6569 O O . THR A 1 815 ? 25.545 18.300 -39.578 1.00 71.31 815 THR A O 1
ATOM 6572 N N . ILE A 1 816 ? 27.206 19.396 -40.637 1.00 72.88 816 ILE A N 1
ATOM 6573 C CA . ILE A 1 816 ? 28.053 18.222 -40.870 1.00 72.88 816 ILE A CA 1
ATOM 6574 C C . ILE A 1 816 ? 28.790 17.903 -39.569 1.00 72.88 816 ILE A C 1
ATOM 6576 O O . ILE A 1 816 ? 29.437 18.771 -38.986 1.00 72.88 816 ILE A O 1
ATOM 6580 N N . LEU A 1 817 ? 28.706 16.653 -39.126 1.00 69.44 817 LEU A N 1
ATOM 6581 C CA . LEU A 1 817 ? 29.359 16.180 -37.908 1.00 69.44 817 LEU A CA 1
ATOM 6582 C C . LEU A 1 817 ? 30.720 15.535 -38.183 1.00 69.44 817 LEU A C 1
ATOM 6584 O O . LEU A 1 817 ? 31.626 15.625 -37.356 1.00 69.44 817 LEU A O 1
ATOM 6588 N N . GLY A 1 818 ? 30.863 14.873 -39.331 1.00 70.81 818 GLY A N 1
ATOM 6589 C CA . GLY A 1 818 ? 32.096 14.195 -39.720 1.00 70.81 818 GLY A CA 1
ATOM 6590 C C . GLY A 1 818 ? 31.905 13.267 -40.914 1.00 70.81 818 GLY A C 1
ATOM 6591 O O . GLY A 1 818 ? 30.781 13.049 -41.374 1.00 70.81 818 GLY A O 1
ATOM 6592 N N . SER A 1 819 ? 33.011 12.711 -41.408 1.00 72.75 819 SER A N 1
ATOM 6593 C CA . SER A 1 819 ? 33.006 11.724 -42.488 1.00 72.75 819 SER A CA 1
ATOM 6594 C C . SER A 1 819 ? 33.902 10.527 -42.171 1.00 72.75 819 SER A C 1
ATOM 6596 O O . SER A 1 819 ? 34.908 10.664 -41.476 1.00 72.75 819 SER A O 1
ATOM 6598 N N . LEU A 1 820 ? 33.511 9.356 -42.667 1.00 75.62 820 LEU A N 1
ATOM 6599 C CA . LEU A 1 820 ? 34.238 8.093 -42.572 1.00 75.62 820 LEU A CA 1
ATOM 6600 C C . LEU A 1 820 ? 34.626 7.647 -43.975 1.00 75.62 820 LEU A C 1
ATOM 6602 O O . LEU A 1 820 ? 33.746 7.457 -44.809 1.00 75.62 820 LEU A O 1
ATOM 6606 N N . GLU A 1 821 ? 35.914 7.459 -44.244 1.00 78.12 821 GLU A N 1
ATOM 6607 C CA . GLU A 1 821 ? 36.346 6.829 -45.494 1.00 78.12 821 GLU A CA 1
ATOM 6608 C C . GLU A 1 821 ? 36.222 5.315 -45.343 1.00 78.12 821 GLU A C 1
ATOM 6610 O O . GLU A 1 821 ? 36.822 4.722 -44.448 1.00 78.12 821 GLU A O 1
ATOM 6615 N N . LEU A 1 822 ? 35.409 4.710 -46.199 1.00 78.12 822 LEU A N 1
ATOM 6616 C CA . LEU A 1 822 ? 35.113 3.288 -46.214 1.00 78.12 822 LEU A CA 1
ATOM 6617 C C . LEU A 1 822 ? 35.704 2.680 -47.483 1.00 78.12 822 LEU A C 1
ATOM 6619 O O . LEU A 1 822 ? 35.497 3.197 -48.583 1.00 78.12 822 LEU A O 1
ATOM 6623 N N . GLU A 1 823 ? 36.397 1.561 -47.326 1.00 79.75 823 GLU A N 1
ATOM 6624 C CA . GLU A 1 823 ? 36.776 0.682 -48.420 1.00 79.75 823 GLU A CA 1
ATOM 6625 C C . GLU A 1 823 ? 35.964 -0.603 -48.325 1.00 79.75 823 GLU A C 1
ATOM 6627 O O . GLU A 1 823 ? 36.012 -1.325 -47.334 1.00 79.75 823 GLU A O 1
ATOM 6632 N N . ILE A 1 824 ? 35.182 -0.881 -49.359 1.00 77.88 824 ILE A N 1
ATOM 6633 C CA . ILE A 1 824 ? 34.355 -2.079 -49.432 1.00 77.88 824 ILE A CA 1
ATOM 6634 C C . ILE A 1 824 ? 35.038 -3.021 -50.410 1.00 77.88 824 ILE A C 1
ATOM 6636 O O . ILE A 1 824 ? 35.213 -2.670 -51.573 1.00 77.88 824 ILE A O 1
ATOM 6640 N N . LYS A 1 825 ? 35.421 -4.211 -49.955 1.00 73.62 825 LYS A N 1
ATOM 6641 C CA . LYS A 1 825 ? 36.105 -5.220 -50.770 1.00 73.62 825 LYS A CA 1
ATOM 6642 C C . LYS A 1 825 ? 35.260 -6.467 -50.899 1.00 73.62 825 LYS A C 1
ATOM 6644 O O . LYS A 1 825 ? 34.698 -6.951 -49.918 1.00 73.62 825 LYS A O 1
ATOM 6649 N N . GLN A 1 826 ? 35.237 -7.047 -52.091 1.00 72.31 826 GLN A N 1
ATOM 6650 C CA . GLN A 1 826 ? 34.802 -8.430 -52.237 1.00 72.31 826 GLN A CA 1
ATOM 6651 C C . GLN A 1 826 ? 35.891 -9.351 -51.677 1.00 72.31 826 GLN A C 1
ATOM 6653 O O . GLN A 1 826 ? 37.064 -9.188 -52.010 1.00 72.31 826 GLN A O 1
ATOM 6658 N N . GLN A 1 827 ? 35.522 -10.332 -50.852 1.00 65.62 827 GLN A N 1
ATOM 6659 C CA . GLN A 1 827 ? 36.480 -11.240 -50.206 1.00 65.62 827 GLN A CA 1
ATOM 6660 C C . GLN A 1 827 ? 37.326 -12.027 -51.224 1.00 65.62 827 GLN A C 1
ATOM 6662 O O . GLN A 1 827 ? 38.462 -12.395 -50.943 1.00 65.62 827 GLN A O 1
ATOM 6667 N N . SER A 1 828 ? 36.796 -12.247 -52.429 1.00 64.69 828 SER A N 1
ATOM 6668 C CA . SER A 1 828 ? 37.507 -12.867 -53.550 1.00 64.69 828 SER A CA 1
ATOM 6669 C C . SER A 1 828 ? 38.569 -11.963 -54.206 1.00 64.69 828 SER A C 1
ATOM 6671 O O . SER A 1 828 ? 39.342 -12.454 -55.026 1.00 64.69 828 SER A O 1
ATOM 6673 N N . GLY A 1 829 ? 38.633 -10.671 -53.850 1.00 60.75 829 GLY A N 1
ATOM 6674 C CA . GLY A 1 829 ? 39.676 -9.716 -54.251 1.00 60.75 829 GLY A CA 1
ATOM 6675 C C . GLY A 1 829 ? 39.470 -9.015 -55.599 1.00 60.75 829 GLY A C 1
ATOM 6676 O O . GLY A 1 829 ? 40.311 -8.214 -55.994 1.00 60.75 829 GLY A O 1
ATOM 6677 N N . TRP A 1 830 ? 38.374 -9.291 -56.313 1.00 61.59 830 TRP A N 1
ATOM 6678 C CA . TRP A 1 830 ? 38.170 -8.805 -57.687 1.00 61.59 830 TRP A CA 1
ATOM 6679 C C . TRP A 1 830 ? 37.674 -7.358 -57.781 1.00 61.59 830 TRP A C 1
ATOM 6681 O O . TRP A 1 830 ? 37.895 -6.718 -58.804 1.00 61.59 830 TRP A O 1
ATOM 6691 N N . ASN A 1 831 ? 37.019 -6.837 -56.738 1.00 71.25 831 ASN A N 1
ATOM 6692 C CA . ASN A 1 831 ? 36.435 -5.494 -56.727 1.00 71.25 831 ASN A CA 1
ATOM 6693 C C . ASN A 1 831 ? 36.673 -4.794 -55.378 1.00 71.25 831 ASN A C 1
ATOM 6695 O O . ASN A 1 831 ? 36.503 -5.416 -54.324 1.00 71.25 831 ASN A O 1
ATOM 6699 N N . SER A 1 832 ? 37.031 -3.505 -55.428 1.00 76.12 832 SER A N 1
ATOM 6700 C CA . SER A 1 832 ? 37.135 -2.601 -54.274 1.00 76.12 832 SER A CA 1
ATOM 6701 C C . SER A 1 832 ? 36.455 -1.266 -54.592 1.00 76.12 832 SER A C 1
ATOM 6703 O O . SER A 1 832 ? 36.617 -0.738 -55.695 1.00 76.12 832 SER A O 1
ATOM 6705 N N . TRP A 1 833 ? 35.706 -0.719 -53.635 1.00 79.31 833 TRP A N 1
ATOM 6706 C CA . TRP A 1 833 ? 35.056 0.589 -53.739 1.00 79.31 833 TRP A CA 1
ATOM 6707 C C . TRP A 1 833 ? 35.484 1.483 -52.586 1.00 79.31 833 TRP A C 1
ATOM 6709 O O . TRP A 1 833 ? 35.403 1.080 -51.429 1.00 79.31 833 TRP A O 1
ATOM 6719 N N . HIS A 1 834 ? 35.859 2.721 -52.901 1.00 80.06 834 HIS A N 1
ATOM 6720 C CA . HIS A 1 834 ? 36.183 3.745 -51.913 1.00 80.06 834 HIS A CA 1
ATOM 6721 C C . HIS A 1 834 ? 35.066 4.784 -51.863 1.00 80.06 834 HIS A C 1
ATOM 6723 O O . HIS A 1 834 ? 34.775 5.438 -52.867 1.00 80.06 834 HIS A O 1
ATOM 6729 N N . VAL A 1 835 ? 34.453 4.950 -50.693 1.00 77.12 835 VAL A N 1
ATOM 6730 C CA . VAL A 1 835 ? 33.357 5.901 -50.485 1.00 77.12 835 VAL A CA 1
ATOM 6731 C C . VAL A 1 835 ? 33.479 6.567 -49.121 1.00 77.12 835 VAL A C 1
ATOM 6733 O O . VAL A 1 835 ? 33.845 5.932 -48.138 1.00 77.12 835 VAL A O 1
ATOM 6736 N N . CYS A 1 836 ? 33.159 7.852 -49.035 1.00 75.88 836 CYS A N 1
ATOM 6737 C CA . CYS A 1 836 ? 33.063 8.564 -47.770 1.00 75.88 836 CYS A CA 1
ATOM 6738 C C . CYS A 1 836 ? 31.609 8.573 -47.287 1.00 75.88 836 CYS A C 1
ATOM 6740 O O . CYS A 1 836 ? 30.731 9.095 -47.969 1.00 75.88 836 CYS A O 1
ATOM 6742 N N . LEU A 1 837 ? 31.353 8.034 -46.097 1.00 77.56 837 LEU A N 1
ATOM 6743 C CA . LEU A 1 837 ? 30.099 8.224 -45.377 1.00 77.56 837 LEU A CA 1
ATOM 6744 C C . LEU A 1 837 ? 30.174 9.536 -44.594 1.00 77.56 837 LEU A C 1
ATOM 6746 O O . LEU A 1 837 ? 30.845 9.611 -43.568 1.00 77.56 837 LEU A O 1
ATOM 6750 N N . VAL A 1 838 ? 29.486 10.565 -45.073 1.00 75.19 838 VAL A N 1
ATOM 6751 C CA . VAL A 1 838 ? 29.304 11.843 -44.380 1.00 75.19 838 VAL A CA 1
ATOM 6752 C C . VAL A 1 838 ? 28.068 11.750 -43.495 1.00 75.19 838 VAL A C 1
ATOM 6754 O O . VAL A 1 838 ? 27.033 11.242 -43.921 1.00 75.19 838 VAL A O 1
ATOM 6757 N N . THR A 1 839 ? 28.164 12.249 -42.266 1.00 75.19 839 THR A N 1
ATOM 6758 C CA . THR A 1 839 ? 27.051 12.272 -41.309 1.00 75.19 839 THR A CA 1
ATOM 6759 C C . THR A 1 839 ? 26.815 13.682 -40.795 1.00 75.19 839 THR A C 1
ATOM 6761 O O . THR A 1 839 ? 27.755 14.473 -40.660 1.00 75.19 839 THR A O 1
ATOM 6764 N N . GLY A 1 840 ? 25.560 14.000 -40.495 1.00 73.12 840 GLY A N 1
ATOM 6765 C CA . GLY A 1 840 ? 25.182 15.298 -39.958 1.00 73.12 840 GLY A CA 1
ATOM 6766 C C . GLY A 1 840 ? 23.845 15.291 -39.226 1.00 73.12 840 GLY A C 1
ATOM 6767 O O . GLY A 1 840 ? 23.174 14.263 -39.132 1.00 73.12 840 GLY A O 1
ATOM 6768 N N . LEU A 1 841 ? 23.471 16.454 -38.692 1.00 75.50 841 LEU A N 1
ATOM 6769 C CA . LEU A 1 841 ? 22.180 16.701 -38.043 1.00 75.50 841 LEU A CA 1
ATOM 6770 C C . LEU A 1 841 ? 21.419 17.789 -38.797 1.00 75.50 841 LEU A C 1
ATOM 6772 O O . LEU A 1 841 ? 22.016 18.769 -39.246 1.00 75.50 841 LEU A O 1
ATOM 6776 N N . GLU A 1 842 ? 20.110 17.615 -38.933 1.00 76.00 842 GLU A N 1
ATOM 6777 C CA . GLU A 1 842 ? 19.193 18.602 -39.503 1.00 76.00 842 GLU A CA 1
ATOM 6778 C C . GLU A 1 842 ? 18.248 19.110 -38.398 1.00 76.00 842 GLU A C 1
ATOM 6780 O O . GLU A 1 842 ? 17.680 18.283 -37.666 1.00 76.00 842 GLU A O 1
ATOM 6785 N N . PRO A 1 843 ? 18.080 20.439 -38.237 1.00 75.94 843 PRO A N 1
ATOM 6786 C CA . PRO A 1 843 ? 17.046 20.973 -37.359 1.00 75.94 843 PRO A CA 1
ATOM 6787 C C . PRO A 1 843 ? 15.654 20.630 -37.865 1.00 75.94 843 PRO A C 1
ATOM 6789 O O . PRO A 1 843 ? 15.423 20.500 -39.069 1.00 75.94 843 PRO A O 1
ATOM 6792 N N . LEU A 1 844 ? 14.705 20.541 -36.939 1.00 78.06 844 LEU A N 1
ATOM 6793 C CA . LEU A 1 844 ? 13.306 20.464 -37.323 1.00 78.06 844 LEU A CA 1
ATOM 6794 C C . LEU A 1 844 ? 12.810 21.853 -37.750 1.00 78.06 844 LEU A C 1
ATOM 6796 O O . LEU A 1 844 ? 13.243 22.867 -37.197 1.00 78.06 844 LEU A O 1
ATOM 6800 N N . PRO A 1 845 ? 11.897 21.936 -38.735 1.00 82.75 845 PRO A N 1
ATOM 6801 C CA . PRO A 1 845 ? 11.166 23.168 -38.988 1.00 82.75 845 PRO A CA 1
ATOM 6802 C C . PRO A 1 845 ? 10.474 23.659 -37.706 1.00 82.75 845 PRO A C 1
ATOM 6804 O O . PRO A 1 845 ? 10.076 22.835 -36.881 1.00 82.75 845 PRO A O 1
ATOM 6807 N N . PRO A 1 846 ? 10.268 24.976 -37.541 1.00 80.62 846 PRO A N 1
ATOM 6808 C CA . PRO A 1 846 ? 9.516 25.488 -36.404 1.00 80.62 846 PRO A CA 1
ATOM 6809 C C . PRO A 1 846 ? 8.095 24.913 -36.410 1.00 80.62 846 PRO A C 1
ATOM 6811 O O . PRO A 1 846 ? 7.443 24.854 -37.459 1.00 80.62 846 PRO A O 1
ATOM 6814 N N . ASN A 1 847 ? 7.614 24.511 -35.234 1.00 84.44 847 ASN A N 1
ATOM 6815 C CA . ASN A 1 847 ? 6.230 24.087 -35.057 1.00 84.44 847 ASN A CA 1
ATOM 6816 C C . ASN A 1 847 ? 5.304 25.302 -34.819 1.00 84.44 847 ASN A C 1
ATOM 6818 O O . ASN A 1 847 ? 5.785 26.385 -34.463 1.00 84.44 847 ASN A O 1
ATOM 6822 N N . PRO A 1 848 ? 3.976 25.145 -34.981 1.00 79.12 848 PRO A N 1
ATOM 6823 C CA . PRO A 1 848 ? 3.018 26.247 -34.847 1.00 79.12 848 PRO A CA 1
ATOM 6824 C C . PRO A 1 848 ? 2.999 26.935 -33.473 1.00 79.12 848 PRO A C 1
ATOM 6826 O O . PRO A 1 848 ? 2.569 28.078 -33.374 1.00 79.12 848 PRO A O 1
ATOM 6829 N N . PHE A 1 849 ? 3.468 26.266 -32.417 1.00 79.00 849 PHE A N 1
ATOM 6830 C CA . PHE A 1 849 ? 3.452 26.787 -31.048 1.00 79.00 849 PHE A CA 1
ATOM 6831 C C . PHE A 1 849 ? 4.768 27.454 -30.632 1.00 79.00 849 PHE A C 1
ATOM 6833 O O . PHE A 1 849 ? 4.867 27.955 -29.513 1.00 79.00 849 PHE A O 1
ATOM 6840 N N . GLY A 1 850 ? 5.780 27.467 -31.508 1.00 77.12 850 GLY A N 1
ATOM 6841 C CA . GLY A 1 850 ? 7.090 28.048 -31.213 1.00 77.12 850 GLY A CA 1
ATOM 6842 C C . GLY A 1 850 ? 7.831 27.345 -30.072 1.00 77.12 850 GLY A C 1
ATOM 6843 O O . GLY A 1 850 ? 8.743 27.932 -29.490 1.00 77.12 850 GLY A O 1
ATOM 6844 N N . THR A 1 851 ? 7.440 26.115 -29.720 1.00 79.25 851 THR A N 1
ATOM 6845 C CA . THR A 1 851 ? 8.164 25.330 -28.718 1.00 79.25 851 THR A CA 1
ATOM 6846 C C . THR A 1 851 ? 9.466 24.798 -29.311 1.00 79.25 851 THR A C 1
ATOM 6848 O O . THR A 1 851 ? 9.480 24.414 -30.482 1.00 79.25 851 THR A O 1
ATOM 6851 N N . PRO A 1 852 ? 10.568 24.756 -28.542 1.00 78.19 852 PRO A N 1
ATOM 6852 C CA . PRO A 1 852 ? 11.800 24.138 -29.016 1.00 78.19 852 PRO A CA 1
ATOM 6853 C C . PRO A 1 852 ? 11.581 22.663 -29.381 1.00 78.19 852 PRO A C 1
ATOM 6855 O O . PRO A 1 852 ? 10.760 21.965 -28.780 1.00 78.19 852 PRO A O 1
ATOM 6858 N N . SER A 1 853 ? 12.324 22.164 -30.356 1.00 75.50 853 SER A N 1
ATOM 6859 C CA . SER A 1 853 ? 12.471 20.738 -30.598 1.00 75.50 853 SER A CA 1
ATOM 6860 C C . SER A 1 853 ? 13.256 20.073 -29.471 1.00 75.50 853 SER A C 1
ATOM 6862 O O . SER A 1 853 ? 14.213 20.616 -28.921 1.00 75.50 853 SER A O 1
ATOM 6864 N N . LEU A 1 854 ? 12.869 18.840 -29.155 1.00 76.38 854 LEU A N 1
ATOM 6865 C CA . LEU A 1 854 ? 13.600 17.982 -28.224 1.00 76.38 854 LEU A CA 1
ATOM 6866 C C . LEU A 1 854 ? 14.664 17.124 -28.913 1.00 76.38 854 LEU A C 1
ATOM 6868 O O . LEU A 1 854 ? 15.468 16.482 -28.236 1.00 76.38 854 LEU A O 1
ATOM 6872 N N . TYR A 1 855 ? 14.678 17.110 -30.247 1.00 75.50 855 TYR A N 1
ATOM 6873 C CA . TYR A 1 855 ? 15.618 16.320 -31.025 1.00 75.50 855 TYR A CA 1
ATOM 6874 C C . TYR A 1 855 ? 15.927 16.948 -32.385 1.00 75.50 855 TYR A C 1
ATOM 6876 O O . TYR A 1 855 ? 15.136 17.687 -32.970 1.00 75.50 855 TYR A O 1
ATOM 6884 N N . THR A 1 856 ? 17.086 16.592 -32.922 1.00 74.75 856 THR A N 1
ATOM 6885 C CA . THR A 1 856 ? 17.441 16.807 -34.325 1.00 74.75 856 THR A CA 1
ATOM 6886 C C . THR A 1 856 ? 17.359 15.487 -35.075 1.00 74.75 856 THR A C 1
ATOM 6888 O O . THR A 1 856 ? 17.426 14.405 -34.476 1.00 74.75 856 THR A O 1
ATOM 6891 N N . VAL A 1 857 ? 17.201 15.565 -36.394 1.00 74.88 857 VAL A N 1
ATOM 6892 C CA . VAL A 1 857 ? 17.155 14.366 -37.228 1.00 74.88 857 VAL A CA 1
ATOM 6893 C C . VAL A 1 857 ? 18.555 14.082 -37.771 1.00 74.88 857 VAL A C 1
ATOM 6895 O O . VAL A 1 857 ? 19.123 14.950 -38.441 1.00 74.88 857 VAL A O 1
ATOM 6898 N N . PRO A 1 858 ? 19.126 12.890 -37.520 1.00 74.44 858 PRO A N 1
ATOM 6899 C CA . PRO A 1 858 ? 20.353 12.486 -38.186 1.00 74.44 858 PRO A CA 1
ATOM 6900 C C . PRO A 1 858 ? 20.131 12.303 -39.690 1.00 74.44 858 PRO A C 1
ATOM 6902 O O . PRO A 1 858 ? 19.107 11.775 -40.132 1.00 74.44 858 PRO A O 1
ATOM 6905 N N . TRP A 1 859 ? 21.118 12.718 -40.477 1.00 74.69 859 TRP A N 1
ATOM 6906 C CA . TRP A 1 859 ? 21.182 12.483 -41.915 1.00 74.69 859 TRP A CA 1
ATOM 6907 C C . TRP A 1 859 ? 22.560 11.947 -42.307 1.00 74.69 859 TRP A C 1
ATOM 6909 O O . TRP A 1 859 ? 23.546 12.096 -41.578 1.00 74.69 859 TRP A O 1
ATOM 6919 N N . TYR A 1 860 ? 22.619 11.300 -43.469 1.00 75.25 860 TYR A N 1
ATOM 6920 C CA . TYR A 1 860 ? 23.859 10.790 -44.038 1.00 75.25 860 TYR A CA 1
ATOM 6921 C C . TYR A 1 860 ? 23.926 11.020 -45.548 1.00 75.25 860 TYR A C 1
ATOM 6923 O O . TYR A 1 860 ? 22.896 11.133 -46.213 1.00 75.25 860 TYR A O 1
ATOM 6931 N N . ALA A 1 861 ? 25.145 11.037 -46.077 1.00 74.38 861 ALA A N 1
ATOM 6932 C CA . ALA A 1 861 ? 25.431 11.051 -47.505 1.00 74.38 861 ALA A CA 1
ATOM 6933 C C . ALA A 1 861 ? 26.633 10.149 -47.814 1.00 74.38 861 ALA A C 1
ATOM 6935 O O . ALA A 1 861 ? 27.560 10.049 -47.013 1.00 74.38 861 ALA A O 1
ATOM 6936 N N . PHE A 1 862 ? 26.617 9.495 -48.975 1.00 75.69 862 PHE A N 1
ATOM 6937 C CA . PHE A 1 862 ? 27.776 8.779 -49.508 1.00 75.69 862 PHE A CA 1
ATOM 6938 C C . PHE A 1 862 ? 28.397 9.613 -50.621 1.00 75.69 862 PHE A C 1
ATOM 6940 O O . PHE A 1 862 ? 27.719 9.881 -51.608 1.00 75.69 862 PHE A O 1
ATOM 6947 N N . GLU A 1 863 ? 29.662 9.997 -50.473 1.00 75.25 863 GLU A N 1
ATOM 6948 C CA . GLU A 1 863 ? 30.345 10.879 -51.420 1.00 75.25 863 GLU A CA 1
ATOM 6949 C C . GLU A 1 863 ? 31.811 10.516 -51.657 1.00 75.25 863 GLU A C 1
ATOM 6951 O O . GLU A 1 863 ? 32.404 9.711 -50.941 1.00 75.25 863 GLU A O 1
ATOM 6956 N N . THR A 1 864 ? 32.418 11.110 -52.686 1.00 74.62 864 THR A N 1
ATOM 6957 C CA . THR A 1 864 ? 33.862 10.950 -52.930 1.00 74.62 864 THR A CA 1
ATOM 6958 C C . THR A 1 864 ? 34.688 11.845 -52.008 1.00 74.62 864 THR A C 1
ATOM 6960 O O . THR A 1 864 ? 34.307 12.976 -51.706 1.00 74.62 864 THR A O 1
ATOM 6963 N N . LYS A 1 865 ? 35.884 11.386 -51.625 1.00 70.69 865 LYS A N 1
ATOM 6964 C CA . LYS A 1 865 ? 36.819 12.153 -50.785 1.00 70.69 865 LYS A CA 1
ATOM 6965 C C . LYS A 1 865 ? 37.100 13.561 -51.320 1.00 70.69 865 LYS A C 1
ATOM 6967 O O . LYS A 1 865 ? 37.165 14.504 -50.540 1.00 70.69 865 LYS A O 1
ATOM 6972 N N . ALA A 1 866 ? 37.227 13.717 -52.639 1.00 72.06 866 ALA A N 1
ATOM 6973 C CA . ALA A 1 866 ? 37.454 15.016 -53.270 1.00 72.06 866 ALA A CA 1
ATOM 6974 C C . ALA A 1 866 ? 36.278 15.986 -53.050 1.00 72.06 866 ALA A C 1
ATOM 6976 O O . ALA A 1 866 ? 36.507 17.125 -52.648 1.00 72.06 866 ALA A O 1
ATOM 6977 N N . LYS A 1 867 ? 35.034 15.518 -53.228 1.00 70.19 867 LYS A N 1
ATOM 6978 C CA . LYS A 1 867 ? 33.817 16.315 -52.996 1.00 70.19 867 LYS A CA 1
ATOM 6979 C C . LYS A 1 867 ? 33.622 16.669 -51.520 1.00 70.19 867 LYS A C 1
ATOM 6981 O O . LYS A 1 867 ? 33.335 17.819 -51.199 1.00 70.19 867 LYS A O 1
ATOM 6986 N N . VAL A 1 868 ? 33.872 15.720 -50.611 1.00 69.38 868 VAL A N 1
ATOM 6987 C CA . VAL A 1 868 ? 33.818 15.966 -49.157 1.00 69.38 868 VAL A CA 1
ATOM 6988 C C . VAL A 1 868 ? 34.828 17.040 -48.735 1.00 69.38 868 VAL A C 1
ATOM 6990 O O . VAL A 1 868 ? 34.481 17.932 -47.967 1.00 69.38 868 VAL A O 1
ATOM 6993 N N . MET A 1 869 ? 36.055 16.999 -49.267 1.00 68.75 869 MET A N 1
ATOM 6994 C CA . MET A 1 869 ? 37.092 18.003 -48.981 1.00 68.75 869 MET A CA 1
ATOM 6995 C C . MET A 1 869 ? 36.790 19.380 -49.589 1.00 68.75 869 MET A C 1
ATOM 6997 O O . MET A 1 869 ? 37.219 20.389 -49.034 1.00 68.75 869 MET A O 1
ATOM 7001 N N . ALA A 1 870 ? 36.057 19.429 -50.703 1.00 69.75 870 ALA A N 1
ATOM 7002 C CA . ALA A 1 870 ? 35.592 20.668 -51.326 1.00 69.75 870 ALA A CA 1
ATOM 7003 C C . ALA A 1 870 ? 34.341 21.261 -50.642 1.00 69.75 870 ALA A C 1
ATOM 7005 O O . ALA A 1 870 ? 33.977 22.400 -50.921 1.00 69.75 870 ALA A O 1
ATOM 7006 N N . GLY A 1 871 ? 33.691 20.515 -49.735 1.00 64.62 871 GLY A N 1
ATOM 7007 C CA . GLY A 1 871 ? 32.428 20.916 -49.104 1.00 64.62 871 GLY A CA 1
ATOM 7008 C C . GLY A 1 871 ? 31.216 20.854 -50.043 1.00 64.62 871 GLY A C 1
ATOM 7009 O O . GLY A 1 871 ? 30.153 21.369 -49.706 1.00 64.62 871 GLY A O 1
ATOM 7010 N N . GLU A 1 872 ? 31.364 20.221 -51.207 1.00 68.00 872 GLU A N 1
ATOM 7011 C CA . GLU A 1 872 ? 30.357 20.125 -52.267 1.00 68.00 872 GLU A CA 1
ATOM 7012 C C . GLU A 1 872 ? 29.422 18.932 -52.002 1.00 68.00 872 GLU A C 1
ATOM 7014 O O . GLU A 1 872 ? 29.599 17.845 -52.553 1.00 68.00 872 GLU A O 1
ATOM 7019 N N . LEU A 1 873 ? 28.435 19.116 -51.117 1.00 66.81 873 LEU A N 1
ATOM 7020 C CA . LEU A 1 873 ? 27.458 18.079 -50.730 1.00 66.81 873 LEU A CA 1
ATOM 7021 C C . LEU A 1 873 ? 26.081 18.244 -51.408 1.00 66.81 873 LEU A C 1
ATOM 7023 O O . LEU A 1 873 ? 25.082 17.692 -50.944 1.00 66.81 873 LEU A O 1
ATOM 7027 N N . ASP A 1 874 ? 26.018 19.001 -52.504 1.00 55.28 874 ASP A N 1
ATOM 7028 C CA . ASP A 1 874 ? 24.768 19.439 -53.143 1.00 55.28 874 ASP A CA 1
ATOM 7029 C C . ASP A 1 874 ? 23.965 18.304 -53.814 1.00 55.28 874 ASP A C 1
ATOM 7031 O O . ASP A 1 874 ? 22.762 18.446 -54.041 1.00 55.28 874 ASP A O 1
ATOM 7035 N N . GLU A 1 875 ? 24.599 17.165 -54.119 1.00 49.81 875 GLU A N 1
ATOM 7036 C CA . GLU A 1 875 ? 23.977 16.053 -54.857 1.00 49.81 875 GLU A CA 1
ATOM 7037 C C . GLU A 1 875 ? 23.220 15.046 -53.973 1.00 49.81 875 GLU A C 1
ATOM 7039 O O . GLU A 1 875 ? 22.385 14.295 -54.485 1.00 49.81 875 GLU A O 1
ATOM 7044 N N . VAL A 1 876 ? 23.437 15.031 -52.651 1.00 52.44 876 VAL A N 1
ATOM 7045 C CA . VAL A 1 876 ? 22.825 14.026 -51.761 1.00 52.44 876 VAL A CA 1
ATOM 7046 C C . VAL A 1 876 ? 22.077 14.677 -50.610 1.00 52.44 876 VAL A C 1
ATOM 7048 O O . VAL A 1 876 ? 22.539 14.700 -49.475 1.00 52.44 876 VAL A O 1
ATOM 7051 N N . LEU A 1 877 ? 20.857 15.132 -50.891 1.00 52.12 877 LEU A N 1
ATOM 7052 C CA . LEU A 1 877 ? 19.855 15.434 -49.870 1.00 52.12 877 LEU A CA 1
ATOM 7053 C C . LEU A 1 877 ? 18.457 15.069 -50.397 1.00 52.12 877 LEU A C 1
ATOM 7055 O O . LEU A 1 877 ? 17.647 15.946 -50.698 1.00 52.12 877 LEU A O 1
ATOM 7059 N N . ASP A 1 878 ? 18.117 13.774 -50.470 1.00 48.12 878 ASP A N 1
ATOM 7060 C CA . ASP A 1 878 ? 16.695 13.409 -50.378 1.00 48.12 878 ASP A CA 1
ATOM 7061 C C . ASP A 1 878 ? 16.232 13.684 -48.941 1.00 48.12 878 ASP A C 1
ATOM 7063 O O . ASP A 1 878 ? 16.255 12.819 -48.064 1.00 48.12 878 ASP A O 1
ATOM 7067 N N . LYS A 1 879 ? 15.820 14.930 -48.703 1.00 49.81 879 LYS A N 1
ATOM 7068 C CA . LYS A 1 879 ? 15.335 15.411 -47.403 1.00 49.81 879 LYS A CA 1
ATOM 7069 C C . LYS A 1 879 ? 13.977 14.824 -47.011 1.00 49.81 879 LYS A C 1
ATOM 7071 O O . LYS A 1 879 ? 13.545 15.026 -45.881 1.00 49.81 879 LYS A O 1
ATOM 7076 N N . LYS A 1 880 ? 13.289 14.124 -47.924 1.00 41.72 880 LYS A N 1
ATOM 7077 C CA . LYS A 1 880 ? 11.941 13.578 -47.703 1.00 41.72 880 LYS A CA 1
ATOM 7078 C C . LYS A 1 880 ? 11.945 12.089 -47.378 1.00 41.72 880 LYS A C 1
ATOM 7080 O O . LYS A 1 880 ? 11.194 11.685 -46.498 1.00 41.72 880 LYS A O 1
ATOM 7085 N N . THR A 1 881 ? 12.766 11.275 -48.047 1.00 47.03 881 THR A N 1
ATOM 7086 C CA . THR A 1 881 ? 12.881 9.837 -47.726 1.00 47.03 881 THR A CA 1
ATOM 7087 C C . THR A 1 881 ? 14.127 9.490 -46.918 1.00 47.03 881 THR A C 1
ATOM 7089 O O . THR A 1 881 ? 14.167 8.412 -46.323 1.00 47.03 881 THR A O 1
ATOM 7092 N N . ARG A 1 882 ? 15.119 10.397 -46.863 1.00 52.62 882 ARG A N 1
ATOM 7093 C CA . ARG A 1 882 ? 16.367 10.267 -46.086 1.00 52.62 882 ARG A CA 1
ATOM 7094 C C . ARG A 1 882 ? 17.093 8.934 -46.323 1.00 52.62 882 ARG A C 1
ATOM 7096 O O . ARG A 1 882 ? 17.720 8.387 -45.420 1.00 52.62 882 ARG A O 1
ATOM 7103 N N . ARG A 1 883 ? 17.003 8.402 -47.548 1.00 47.06 883 ARG A N 1
ATOM 7104 C CA . ARG A 1 883 ? 17.673 7.172 -47.993 1.00 47.06 883 ARG A CA 1
ATOM 7105 C C . ARG A 1 883 ? 18.646 7.492 -49.121 1.00 47.06 883 ARG A C 1
ATOM 7107 O O . ARG A 1 883 ? 18.241 7.754 -50.248 1.00 47.06 883 ARG A O 1
ATOM 7114 N N . GLY A 1 884 ? 19.934 7.426 -48.807 1.00 52.16 884 GLY A N 1
ATOM 7115 C CA . GLY A 1 884 ? 21.021 7.383 -49.779 1.00 52.16 884 GLY A CA 1
ATOM 7116 C C . GLY A 1 884 ? 21.426 5.937 -50.047 1.00 52.16 884 GLY A C 1
ATOM 7117 O O . GLY A 1 884 ? 21.622 5.153 -49.119 1.00 52.16 884 GLY A O 1
ATOM 7118 N N . TRP A 1 885 ? 21.544 5.588 -51.317 1.00 59.69 885 TRP A N 1
ATOM 7119 C CA . TRP A 1 885 ? 21.870 4.249 -51.782 1.00 59.69 885 TRP A CA 1
ATOM 7120 C C . TRP A 1 885 ? 23.181 4.342 -52.548 1.00 59.69 885 TRP A C 1
ATOM 7122 O O . TRP A 1 885 ? 23.205 4.937 -53.623 1.00 59.69 885 TRP A O 1
ATOM 7132 N N . HIS A 1 886 ? 24.264 3.766 -52.030 1.00 65.81 886 HIS A N 1
ATOM 7133 C CA . HIS A 1 886 ? 25.468 3.626 -52.845 1.00 65.81 886 HIS A CA 1
ATOM 7134 C C . HIS A 1 886 ? 25.397 2.289 -53.581 1.00 65.81 886 HIS A C 1
ATOM 7136 O O . HIS A 1 886 ? 25.367 1.229 -52.951 1.00 65.81 886 HIS A O 1
ATOM 7142 N N . ARG A 1 887 ? 25.276 2.339 -54.911 1.00 68.00 887 ARG A N 1
ATOM 7143 C CA . ARG A 1 887 ? 25.241 1.134 -55.745 1.00 68.00 887 ARG A CA 1
ATOM 7144 C C . ARG A 1 887 ? 26.657 0.576 -55.843 1.00 68.00 887 ARG A C 1
ATOM 7146 O O . ARG A 1 887 ? 27.549 1.282 -56.295 1.00 68.00 887 ARG A O 1
ATOM 7153 N N . LEU A 1 888 ? 26.839 -0.677 -55.434 1.00 67.81 888 LEU A N 1
ATOM 7154 C CA . LEU A 1 888 ? 28.138 -1.358 -55.499 1.00 67.81 888 LEU A CA 1
ATOM 7155 C C . LEU A 1 888 ? 28.286 -2.131 -56.821 1.00 67.81 888 LEU A C 1
ATOM 7157 O O . LEU A 1 888 ? 29.237 -1.921 -57.566 1.00 67.81 888 LEU A O 1
ATOM 7161 N N . MET A 1 889 ? 27.302 -2.976 -57.146 1.00 67.06 889 MET A N 1
ATOM 7162 C CA . MET A 1 889 ? 27.205 -3.743 -58.401 1.00 67.06 889 MET A CA 1
ATOM 7163 C C . MET A 1 889 ? 25.765 -3.757 -58.923 1.00 67.06 889 MET A C 1
ATOM 7165 O O . MET A 1 889 ? 24.904 -3.130 -58.303 1.00 67.06 889 MET A O 1
ATOM 7169 N N . ASP A 1 890 ? 25.515 -4.475 -60.030 1.00 56.62 890 ASP A N 1
ATOM 7170 C CA . ASP A 1 890 ? 24.284 -4.550 -60.839 1.00 56.62 890 ASP A CA 1
ATOM 7171 C C . ASP A 1 890 ? 22.959 -4.618 -60.074 1.00 56.62 890 ASP A C 1
ATOM 7173 O O . ASP A 1 890 ? 21.931 -4.335 -60.674 1.00 56.62 890 ASP A O 1
ATOM 7177 N N . ASP A 1 891 ? 22.971 -4.858 -58.764 1.00 63.72 891 ASP A N 1
ATOM 7178 C CA . ASP A 1 891 ? 21.779 -5.051 -57.958 1.00 63.72 891 ASP A CA 1
ATOM 7179 C C . ASP A 1 891 ? 21.974 -4.882 -56.423 1.00 63.72 891 ASP A C 1
ATOM 7181 O O . ASP A 1 891 ? 21.013 -4.949 -55.653 1.00 63.72 891 ASP A O 1
ATOM 7185 N N . MET A 1 892 ? 23.202 -4.615 -55.951 1.00 68.56 892 MET A N 1
ATOM 7186 C CA . MET A 1 892 ? 23.535 -4.461 -54.522 1.00 68.56 892 MET A CA 1
ATOM 7187 C C . MET A 1 892 ? 23.663 -3.003 -54.100 1.00 68.56 892 MET A C 1
ATOM 7189 O O . MET A 1 892 ? 24.243 -2.179 -54.816 1.00 68.56 892 MET A O 1
ATOM 7193 N N . VAL A 1 893 ? 23.180 -2.701 -52.895 1.00 73.12 893 VAL A N 1
ATOM 7194 C CA . VAL A 1 893 ? 23.094 -1.327 -52.412 1.00 73.12 893 VAL A CA 1
ATOM 7195 C C . VAL A 1 893 ? 23.478 -1.206 -50.947 1.00 73.12 893 VAL A C 1
ATOM 7197 O O . VAL A 1 893 ? 23.032 -1.986 -50.109 1.00 73.12 893 VAL A O 1
ATOM 7200 N N . LEU A 1 894 ? 24.254 -0.174 -50.636 1.00 73.94 894 LEU A N 1
ATOM 7201 C CA . LEU A 1 894 ? 24.598 0.208 -49.275 1.00 73.94 894 LEU A CA 1
ATOM 7202 C C . LEU A 1 894 ? 23.533 1.135 -48.668 1.00 73.94 894 LEU A C 1
ATOM 7204 O O . LEU A 1 894 ? 23.191 2.151 -49.278 1.00 73.94 894 LEU A O 1
ATOM 7208 N N . ARG A 1 895 ? 23.040 0.803 -47.470 1.00 76.19 895 ARG A N 1
ATOM 7209 C CA . ARG A 1 895 ? 22.094 1.604 -46.673 1.00 76.19 895 ARG A CA 1
ATOM 7210 C C . ARG A 1 895 ? 22.674 1.892 -45.291 1.00 76.19 895 ARG A C 1
ATOM 7212 O O . ARG A 1 895 ? 23.345 1.033 -44.727 1.00 76.19 895 ARG A O 1
ATOM 7219 N N . VAL A 1 896 ? 22.384 3.066 -44.734 1.00 76.75 896 VAL A N 1
ATOM 7220 C CA . VAL A 1 896 ? 22.662 3.377 -43.324 1.00 76.75 896 VAL A CA 1
ATOM 7221 C C . VAL A 1 896 ? 21.343 3.475 -42.573 1.00 76.75 896 VAL A C 1
ATOM 7223 O O . VAL A 1 896 ? 20.449 4.207 -42.993 1.00 76.75 896 VAL A O 1
ATOM 7226 N N . ASP A 1 897 ? 21.234 2.742 -41.470 1.00 74.81 897 ASP A N 1
ATOM 7227 C CA . ASP A 1 897 ? 20.139 2.867 -40.513 1.00 74.81 897 ASP A CA 1
ATOM 7228 C C . ASP A 1 897 ? 20.675 3.543 -39.249 1.00 74.81 897 ASP A C 1
ATOM 7230 O O . ASP A 1 897 ? 21.708 3.128 -38.724 1.00 74.81 897 ASP A O 1
ATOM 7234 N N . PHE A 1 898 ? 19.977 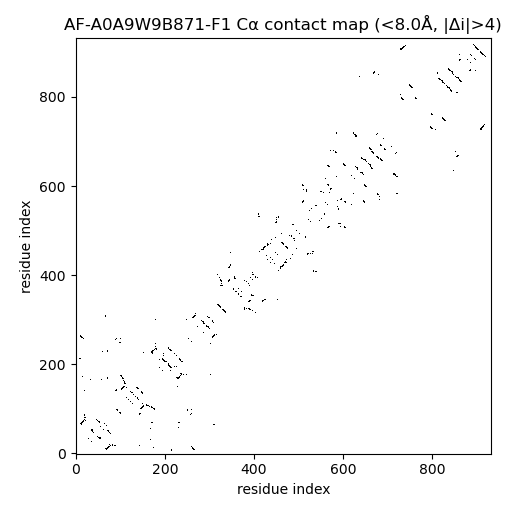4.562 -38.754 1.00 74.50 898 PHE A N 1
ATOM 7235 C CA . PHE A 1 898 ? 20.288 5.164 -37.461 1.00 74.50 898 PHE A CA 1
ATOM 7236 C C . PHE A 1 898 ? 19.414 4.558 -36.346 1.00 74.50 898 PHE A C 1
ATOM 7238 O O . PHE A 1 898 ? 18.299 4.110 -36.610 1.00 74.50 898 PHE A O 1
ATOM 7245 N N . ASP A 1 899 ? 19.898 4.585 -35.107 1.00 71.75 899 ASP A N 1
ATOM 7246 C CA . ASP A 1 899 ? 19.150 4.319 -33.868 1.00 71.75 899 ASP A CA 1
ATOM 7247 C C . ASP A 1 899 ? 19.796 5.101 -32.697 1.00 71.75 899 ASP A C 1
ATOM 7249 O O . ASP A 1 899 ? 20.762 5.841 -32.909 1.00 71.75 899 ASP A O 1
ATOM 7253 N N . LEU A 1 900 ? 19.297 4.976 -31.466 1.00 73.75 900 LEU A N 1
ATOM 7254 C CA . LEU A 1 900 ? 19.964 5.473 -30.256 1.00 73.75 900 LEU A CA 1
ATOM 7255 C C . LEU A 1 900 ? 20.509 4.324 -29.402 1.00 73.75 900 LEU A C 1
ATOM 7257 O O . LEU A 1 900 ? 19.825 3.347 -29.119 1.00 73.75 900 LEU A O 1
ATOM 7261 N N . GLU A 1 901 ? 21.734 4.489 -28.905 1.00 72.69 901 GLU A N 1
ATOM 7262 C CA . GLU A 1 901 ? 22.365 3.553 -27.974 1.00 72.69 901 GLU A CA 1
ATOM 7263 C C . GLU A 1 901 ? 22.948 4.308 -26.771 1.00 72.69 901 GLU A C 1
ATOM 7265 O O . GLU A 1 901 ? 23.578 5.358 -26.909 1.00 72.69 901 GLU A O 1
ATOM 7270 N N . SER A 1 902 ? 22.748 3.780 -25.561 1.00 70.44 902 SER A N 1
ATOM 7271 C CA . SER A 1 902 ? 23.338 4.331 -24.336 1.00 70.44 902 SER A CA 1
ATOM 7272 C C . SER A 1 902 ? 24.596 3.552 -23.953 1.00 70.44 902 SER A C 1
ATOM 7274 O O . SER A 1 902 ? 24.514 2.366 -23.644 1.00 70.44 902 SER A O 1
ATOM 7276 N N . ARG A 1 903 ? 25.751 4.225 -23.871 1.00 66.69 903 ARG A N 1
ATOM 7277 C CA . ARG A 1 903 ? 27.016 3.654 -23.368 1.00 66.69 903 ARG A CA 1
ATOM 7278 C C . ARG A 1 903 ? 27.664 4.576 -22.343 1.00 66.69 903 ARG A C 1
ATOM 7280 O O . ARG A 1 903 ? 27.713 5.786 -22.538 1.00 66.69 903 ARG A O 1
ATOM 7287 N N . HIS A 1 904 ? 28.181 4.012 -21.249 1.00 70.19 904 HIS A N 1
ATOM 7288 C CA . HIS A 1 904 ? 28.907 4.755 -20.203 1.00 70.19 904 HIS A CA 1
ATOM 7289 C C . HIS A 1 904 ? 28.184 6.030 -19.726 1.00 70.19 904 HIS A C 1
ATOM 7291 O O . HIS A 1 904 ? 28.792 7.089 -19.577 1.00 70.19 904 HIS A O 1
ATOM 7297 N N . SER A 1 905 ? 26.866 5.955 -19.510 1.00 64.38 905 SER A N 1
ATOM 7298 C CA . SER A 1 905 ? 26.052 7.119 -19.129 1.00 64.38 905 SER A CA 1
ATOM 7299 C C . SER A 1 905 ? 26.015 8.262 -20.166 1.00 64.38 905 SER A C 1
ATOM 7301 O O . SER A 1 905 ? 25.704 9.405 -19.830 1.00 64.38 905 SER A O 1
ATOM 7303 N N . ARG A 1 906 ? 26.262 7.982 -21.444 1.00 66.81 906 ARG A N 1
ATOM 7304 C CA . ARG A 1 906 ? 26.094 8.926 -22.557 1.00 66.81 906 ARG A CA 1
ATOM 7305 C C . ARG A 1 906 ? 25.222 8.288 -23.636 1.00 66.81 906 ARG A C 1
ATOM 7307 O O . ARG A 1 906 ? 25.312 7.087 -23.867 1.00 66.81 906 ARG A O 1
ATOM 7314 N N . LEU A 1 907 ? 24.371 9.092 -24.268 1.00 69.44 907 LEU A N 1
ATOM 7315 C CA . LEU A 1 907 ? 23.589 8.664 -25.427 1.00 69.44 907 LEU A CA 1
ATOM 7316 C C . LEU A 1 907 ? 24.407 8.902 -26.695 1.00 69.44 907 LEU A C 1
ATOM 7318 O O . LEU A 1 907 ? 25.046 9.944 -26.818 1.00 69.44 907 LEU A O 1
ATOM 7322 N N . TYR A 1 908 ? 24.394 7.951 -27.617 1.00 73.38 908 TYR A N 1
ATOM 7323 C CA . TYR A 1 908 ? 25.054 8.020 -28.917 1.00 73.38 908 TYR A CA 1
ATOM 7324 C C . TYR A 1 908 ? 24.032 7.697 -30.005 1.00 73.38 908 TYR A C 1
ATOM 7326 O O . TYR A 1 908 ? 23.180 6.830 -29.815 1.00 73.38 908 TYR A O 1
ATOM 7334 N N . TYR A 1 909 ? 24.127 8.369 -31.151 1.00 75.19 909 TYR A N 1
ATOM 7335 C CA . TYR A 1 909 ? 23.442 7.902 -32.353 1.00 75.19 909 TYR A CA 1
ATOM 7336 C C . TYR A 1 909 ? 24.166 6.648 -32.841 1.00 75.19 909 TYR A C 1
ATOM 7338 O O . TYR A 1 909 ? 25.353 6.712 -33.137 1.00 75.19 909 TYR A O 1
ATOM 7346 N N . ASN A 1 910 ? 23.493 5.510 -32.897 1.00 76.81 910 ASN A N 1
ATOM 7347 C CA . ASN A 1 910 ? 24.029 4.306 -33.508 1.00 76.81 910 ASN A CA 1
ATOM 7348 C C . ASN A 1 910 ? 23.802 4.391 -35.027 1.00 76.81 910 ASN A C 1
ATOM 7350 O O . ASN A 1 910 ? 22.673 4.606 -35.445 1.00 76.81 910 ASN A O 1
ATOM 7354 N N . ALA A 1 911 ? 24.844 4.254 -35.846 1.00 77.12 911 ALA A N 1
ATOM 7355 C CA . ALA A 1 911 ? 24.725 4.100 -37.294 1.00 77.12 911 ALA A CA 1
ATOM 7356 C C . ALA A 1 911 ? 25.146 2.692 -37.710 1.00 77.12 911 ALA A C 1
ATOM 7358 O O . ALA A 1 911 ? 26.312 2.318 -37.575 1.00 77.12 911 ALA A O 1
ATOM 7359 N N . VAL A 1 912 ? 24.208 1.943 -38.283 1.00 76.44 912 VAL A N 1
ATOM 7360 C CA . VAL A 1 912 ? 24.427 0.593 -38.795 1.00 76.44 912 VAL A CA 1
ATOM 7361 C C . VAL A 1 912 ? 24.421 0.626 -40.316 1.00 76.44 912 VAL A C 1
ATOM 7363 O O . VAL A 1 912 ? 23.401 0.905 -40.949 1.00 76.44 912 VAL A O 1
ATOM 7366 N N . LEU A 1 913 ? 25.563 0.303 -40.911 1.00 76.88 913 LEU A N 1
ATOM 7367 C CA . LEU A 1 913 ? 25.662 0.048 -42.347 1.00 76.88 913 LEU A CA 1
ATOM 7368 C C . LEU A 1 913 ? 24.976 -1.288 -42.660 1.00 76.88 913 LEU A C 1
ATOM 7370 O O . LEU A 1 913 ? 25.147 -2.224 -41.892 1.00 76.88 913 LEU A O 1
ATOM 7374 N N . LYS A 1 914 ? 24.232 -1.413 -43.761 1.00 72.25 914 LYS A N 1
ATOM 7375 C CA . LYS A 1 914 ? 23.673 -2.685 -44.255 1.00 72.25 914 LYS A CA 1
ATOM 7376 C C . LYS A 1 914 ? 23.828 -2.776 -45.769 1.00 72.25 914 LYS A C 1
ATOM 7378 O O . LYS A 1 914 ? 23.614 -1.789 -46.471 1.00 72.25 914 LYS A O 1
ATOM 7383 N N . VAL A 1 915 ? 24.157 -3.964 -46.273 1.00 71.00 915 VAL A N 1
ATOM 7384 C CA . VAL A 1 915 ? 24.172 -4.253 -47.715 1.00 71.00 915 VAL A CA 1
ATOM 7385 C C . VAL A 1 915 ? 22.896 -4.999 -48.068 1.00 71.00 915 VAL A C 1
ATOM 7387 O O . VAL A 1 915 ? 22.619 -6.047 -47.495 1.00 71.00 915 VAL A O 1
ATOM 7390 N N . ILE A 1 916 ? 22.132 -4.455 -49.009 1.00 68.25 916 ILE A N 1
ATOM 7391 C CA . ILE A 1 916 ? 20.816 -4.963 -49.401 1.00 68.25 916 ILE A CA 1
ATOM 7392 C C . ILE A 1 916 ? 20.888 -5.467 -50.844 1.00 68.25 916 ILE A C 1
ATOM 7394 O O . ILE A 1 916 ? 21.475 -4.813 -51.712 1.00 68.25 916 ILE A O 1
ATOM 7398 N N . THR A 1 917 ? 20.289 -6.634 -51.089 1.00 61.53 917 THR A N 1
ATOM 7399 C CA . THR A 1 917 ? 20.170 -7.268 -52.416 1.00 61.53 917 THR A CA 1
ATOM 7400 C C . THR A 1 917 ? 18.779 -7.003 -53.028 1.00 61.53 917 THR A C 1
ATOM 7402 O O . THR A 1 917 ? 17.863 -6.579 -52.316 1.00 61.53 917 THR A O 1
ATOM 7405 N N . PRO A 1 918 ? 18.552 -7.239 -54.335 1.00 55.16 918 PRO A N 1
ATOM 7406 C CA . PRO A 1 918 ? 17.304 -6.859 -55.015 1.00 55.16 918 PRO A CA 1
ATOM 7407 C C . PRO A 1 918 ? 16.042 -7.491 -54.445 1.00 55.16 918 PRO A C 1
ATOM 7409 O O . PRO A 1 918 ? 14.985 -6.864 -54.478 1.00 55.16 918 PRO A O 1
ATOM 7412 N N . SER A 1 919 ? 16.138 -8.712 -53.909 1.00 53.03 919 SER A N 1
ATOM 7413 C CA . SER A 1 919 ? 14.998 -9.442 -53.342 1.00 53.03 919 SER A CA 1
ATOM 7414 C C . SER A 1 919 ? 14.391 -8.756 -52.116 1.00 53.03 919 SER A C 1
ATOM 7416 O O . SER A 1 919 ? 13.239 -9.011 -51.789 1.00 53.03 919 SER A O 1
ATOM 7418 N N . GLU A 1 920 ? 15.134 -7.860 -51.463 1.00 50.12 920 GLU A N 1
ATOM 7419 C CA . GLU A 1 920 ? 14.684 -7.084 -50.300 1.00 50.12 920 GLU A CA 1
ATOM 7420 C C . GLU A 1 920 ? 14.253 -5.652 -50.662 1.00 50.12 920 GLU A C 1
ATOM 7422 O O . GLU A 1 920 ? 13.650 -4.955 -49.845 1.00 50.12 920 GLU A O 1
ATOM 7427 N N . ARG A 1 921 ? 14.540 -5.191 -51.890 1.00 45.72 921 ARG A N 1
ATOM 7428 C CA . ARG A 1 921 ? 14.170 -3.846 -52.370 1.00 45.72 921 ARG A CA 1
ATOM 7429 C C . ARG A 1 921 ? 12.661 -3.697 -52.579 1.00 45.72 921 ARG A C 1
ATOM 7431 O O . ARG A 1 921 ? 12.132 -2.598 -52.426 1.00 45.72 921 ARG A O 1
ATOM 7438 N N . TYR A 1 922 ? 11.982 -4.798 -52.892 1.00 45.09 922 TYR A N 1
ATOM 7439 C CA . TYR A 1 922 ? 10.530 -4.882 -52.996 1.00 45.09 922 TYR A CA 1
ATOM 7440 C C . TYR A 1 922 ? 10.001 -5.627 -51.774 1.00 45.09 922 TYR A C 1
ATOM 7442 O O . TYR A 1 922 ? 9.993 -6.854 -51.737 1.00 45.09 922 TYR A O 1
ATOM 7450 N N . GLY A 1 923 ? 9.590 -4.878 -50.751 1.00 36.88 923 GLY A N 1
ATOM 7451 C CA . GLY A 1 923 ? 8.910 -5.450 -49.596 1.00 36.88 923 GLY A CA 1
ATOM 7452 C C . GLY A 1 923 ? 7.742 -6.326 -50.049 1.00 36.88 923 GLY A C 1
ATOM 7453 O O . GLY A 1 923 ? 6.962 -5.942 -50.922 1.00 36.88 923 GLY A O 1
ATOM 7454 N N . THR A 1 924 ? 7.642 -7.511 -49.461 1.00 37.06 924 THR A N 1
ATOM 7455 C CA . THR A 1 924 ? 6.525 -8.438 -49.603 1.00 37.06 924 THR A CA 1
ATOM 7456 C C . THR A 1 924 ? 5.186 -7.720 -49.425 1.00 37.06 924 THR A C 1
ATOM 7458 O O . THR A 1 924 ? 4.689 -7.535 -48.321 1.00 37.06 924 THR A O 1
ATOM 7461 N N . THR A 1 925 ? 4.560 -7.367 -50.543 1.00 29.09 925 THR A N 1
ATOM 7462 C CA . THR A 1 925 ? 3.109 -7.235 -50.663 1.00 29.09 925 THR A CA 1
ATOM 7463 C C . THR A 1 925 ? 2.690 -8.059 -51.872 1.00 29.09 925 THR A C 1
ATOM 7465 O O . THR A 1 925 ? 2.780 -7.647 -53.024 1.00 29.09 925 THR A O 1
ATOM 7468 N N . GLN A 1 926 ? 2.282 -9.299 -51.598 1.00 32.31 926 GLN A N 1
ATOM 7469 C CA . GLN A 1 926 ? 1.483 -10.077 -52.535 1.00 32.31 926 GLN A CA 1
ATOM 7470 C C . GLN A 1 926 ? 0.189 -9.306 -52.817 1.00 32.31 926 GLN A C 1
ATOM 7472 O O . GLN A 1 926 ? -0.586 -9.073 -51.892 1.00 32.31 926 GLN A O 1
ATOM 7477 N N . ASN A 1 927 ? -0.026 -8.913 -54.074 1.00 32.50 927 ASN A N 1
ATOM 7478 C CA . ASN A 1 927 ? -1.267 -9.094 -54.845 1.00 32.50 927 ASN A CA 1
ATOM 7479 C C . ASN A 1 927 ? -1.391 -8.039 -55.953 1.00 32.50 927 ASN A C 1
ATOM 7481 O O . ASN A 1 927 ? -2.044 -7.015 -55.784 1.00 32.50 927 ASN A O 1
ATOM 7485 N N . ALA A 1 928 ? -0.862 -8.348 -57.135 1.00 28.58 928 ALA A N 1
ATOM 7486 C CA . ALA A 1 928 ? -1.441 -7.886 -58.393 1.00 28.58 928 ALA A CA 1
ATOM 7487 C C . ALA A 1 928 ? -1.121 -8.920 -59.481 1.00 28.58 928 ALA A C 1
ATOM 7489 O O . ALA A 1 928 ? 0.035 -9.267 -59.710 1.00 28.58 928 ALA A O 1
ATOM 7490 N N . ARG A 1 929 ? -2.178 -9.480 -60.077 1.00 29.05 929 ARG A N 1
ATOM 7491 C CA . ARG A 1 929 ? -2.137 -10.492 -61.144 1.00 29.05 929 ARG A CA 1
ATOM 7492 C C . ARG A 1 929 ? -1.433 -9.962 -62.402 1.00 29.05 929 ARG A C 1
ATOM 7494 O O . ARG A 1 929 ? -1.495 -8.761 -62.649 1.00 29.05 929 ARG A O 1
ATOM 7501 N N . PRO A 1 930 ? -0.879 -10.844 -63.254 1.00 33.94 930 PRO A N 1
ATOM 7502 C CA . PRO A 1 930 ? -0.398 -10.441 -64.561 1.00 33.94 930 PRO A CA 1
ATOM 7503 C C . PRO A 1 930 ? -1.573 -10.365 -65.545 1.00 33.94 930 PRO A C 1
ATOM 7505 O O . PRO A 1 930 ? -2.350 -11.313 -65.675 1.00 33.94 930 PRO A O 1
ATOM 7508 N N . SER A 1 931 ? -1.678 -9.263 -66.277 1.00 28.47 931 SER A N 1
ATOM 7509 C CA . SER A 1 931 ? -2.368 -9.239 -67.565 1.00 28.47 931 SER A CA 1
ATOM 7510 C C . SER A 1 931 ? -1.558 -8.400 -68.545 1.00 28.47 931 SER A C 1
ATOM 7512 O O . SER A 1 931 ? -1.432 -7.198 -68.335 1.00 28.47 931 SER A O 1
ATOM 7514 N N . THR A 1 932 ? -1.012 -9.120 -69.533 1.00 31.92 932 THR A N 1
ATOM 7515 C CA . THR A 1 932 ? -0.730 -8.758 -70.939 1.00 31.92 932 THR A CA 1
ATOM 7516 C C . THR A 1 932 ? -0.336 -7.331 -71.270 1.00 31.92 932 THR A C 1
ATOM 7518 O O . THR A 1 932 ? -1.217 -6.449 -71.158 1.00 31.92 932 THR A O 1
#

Solvent-accessible surface area (backbone atoms only — not comparable to full-atom values): 52108 Å² total; per-residue (Å²): 129,85,73,77,54,55,55,76,63,37,33,43,17,35,39,33,33,55,38,50,42,60,71,60,44,50,53,53,45,39,73,63,38,32,39,79,71,44,76,50,81,34,79,92,81,40,34,38,41,39,33,33,28,50,66,37,94,72,20,95,51,43,90,49,57,78,46,49,28,49,23,29,40,32,39,36,29,50,71,63,37,64,75,37,89,82,66,71,62,37,44,17,78,48,88,92,50,31,18,41,51,31,42,29,38,19,28,67,25,47,69,26,45,52,50,54,44,48,76,73,67,52,52,60,82,38,49,48,89,46,80,92,56,64,73,43,28,25,37,36,49,88,69,56,34,38,34,36,40,32,36,54,48,63,68,82,83,38,69,88,53,77,66,58,58,45,51,63,31,33,38,23,32,40,32,36,48,40,51,40,60,70,62,43,51,48,44,44,35,73,73,66,45,33,41,83,42,36,77,49,83,33,77,94,78,43,32,38,38,38,35,30,31,57,40,63,95,78,45,69,46,93,83,40,70,56,51,86,40,55,21,27,42,32,39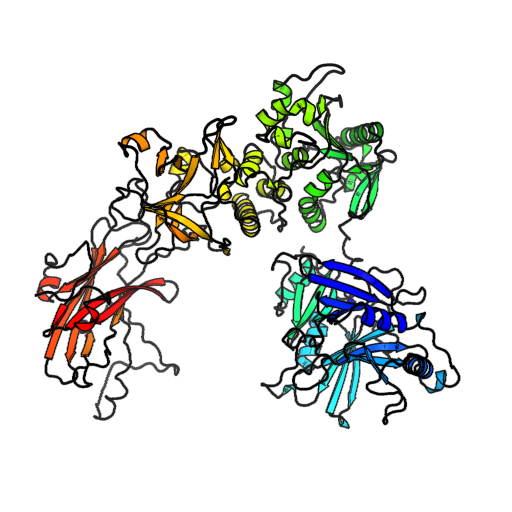,38,29,49,72,64,42,64,74,38,86,89,62,75,54,35,45,22,70,54,89,68,39,19,40,48,32,41,32,36,18,26,43,38,50,67,36,43,51,50,50,40,58,78,69,64,59,52,70,74,37,46,43,86,45,79,92,52,61,74,44,31,25,35,38,49,91,66,55,35,38,36,35,40,33,56,12,60,79,49,30,77,54,78,49,51,46,38,29,32,29,37,83,82,70,46,80,43,78,37,55,64,86,57,96,68,76,29,24,31,56,42,72,70,90,67,90,51,59,48,33,34,74,35,64,76,33,76,79,53,33,75,70,34,79,30,30,63,58,54,55,51,50,25,51,52,31,40,76,75,71,22,65,24,33,35,39,75,56,43,46,41,55,75,86,39,67,67,54,41,48,49,48,58,62,41,42,36,59,56,35,40,65,18,65,32,30,42,34,48,35,79,79,34,85,54,63,86,92,58,82,82,56,67,75,57,62,64,65,33,65,58,69,34,32,31,57,47,51,40,61,70,56,39,24,65,34,45,38,38,23,24,54,77,66,34,81,72,45,36,45,59,80,42,22,73,60,48,21,72,65,37,60,45,56,57,74,66,42,34,63,54,60,97,87,38,66,69,58,71,83,81,52,23,54,26,40,60,35,24,43,45,24,78,38,44,56,92,52,61,39,43,61,33,56,40,41,25,55,79,67,74,46,80,77,88,84,68,88,87,68,42,32,46,53,40,29,38,52,50,51,53,56,48,44,72,75,47,90,60,41,32,61,57,66,43,31,61,54,76,75,62,44,74,76,49,65,68,42,37,70,67,61,61,49,45,44,30,39,51,66,58,64,92,64,48,44,53,38,62,45,94,64,78,82,68,93,70,90,80,74,55,44,83,53,100,61,26,37,39,40,74,35,32,39,21,69,47,85,90,44,71,43,79,39,48,31,39,31,48,38,65,22,27,34,32,39,83,97,51,93,63,62,26,32,43,25,38,44,33,33,48,45,44,85,90,46,96,36,38,35,37,27,49,53,51,47,61,38,35,35,38,88,84,45,31,59,49,69,90,45,73,67,57,47,66,76,51,73,70,77,51,63,58,62,84,57,44,79,42,68,31,37,32,41,63,58,73,87,77,68,68,50,64,58,30,41,36,36,37,66,40,79,64,57,84,52,96,81,65,56,86,66,67,40,69,45,78,45,77,70,71,83,69,100,84,63,68,74,64,80,82,64,55,100,81,72,67,81,86,74,96,77,85,83,82,81,66,92,77,64,66,74,78,64,77,76,72,74,65,58,45,42,44,63,55,78,75,66,83,49,65,57,89,51,75,57,95,50,73,40,81,70,50,71,43,40,34,37,40,31,35,72,70,67,86,49,75,45,78,40,22,45,34,35,27,40,32,53,64,54,76,37,92,82,70,53,83,68,70,52,58,45,78,47,64,33,78,42,50,67,70,38,64,75,70,68,62,63,84,89,57,69,57,84,85,78,70,72,56,70,53,73,78,54,104,56,34,30,39,39,73,46,78,50,80,41,80,54,94,96,39,33,21,38,30,37,35,40,31,40,45,50,61,84,67,74,58,70,94,69,94,83,79,83,91,77,135

Radius of gyration: 37.45 Å; Cα contacts (8 Å, |Δi|>4): 1859; chains: 1; bounding box: 89×86×107 Å

pLDDT: mean 80.99, std 17.84, range [28.47, 98.75]

Secondary structure (DSSP, 8-state):
-PPPP-GGG-EEEEEEEEES-HHHHHHHHHHTT-EEEEEEEETTTTEEEEEEE--STTSTTTT--SSSSS-EEEEEEETTGGG-TT---B-S-STTS--EEEEEEEES-HHHHHHHHHHTT--EEE-TTSSS--SEEEEE-TT--EEEEEESS-HHHHTT-----GGG-EEEEEEEE-S-HHHHHHIIIIIS--EEEEEEEEGGGTEEEEEEE--GGG-S-TT---TT-SSEEEEEEETTGGG-TT-----SSSSSPBEEEEEEEES-HHHHHHHHHHTTPPEEE-TTSSS--SEEEEE-TT--EEEEEE-TTTS--S-EEEEEETTT--EEEEETTS----EEEEE---TTPPPHHHHT-HHHHTTSTTHHHHHHHHHHHHHTT-SEEEETTTSS-TT-HHHHHHHHHHHHHHHHH-SEEEEEETT----TTPPPPHHHHHT-GGGGBSTHHHHHHS-SSEEEEETT--EEEETTTTHHHHHHHH---HHHHSS-BTTBPPPGGGS-HHHHHHTTTT-B-SSSTHHHHTTHHHHT------TTS-HHHHHHHHHHHHHHH---GGGG-----HHHHTT-S-B-SS-SSGGGGS--STTEEEEE-SS---------EEETTEEEEEEEEEEPTT-TTS-EEEEE-SEEEEETT-S-EEEEEEEEEE--SS-TTBEEE--SS-EEEETTTEEE-SSHHHHHHS-S-PBPPPPEEEEEEEES-GGG-PPEEEEEEEE------TTS-GGG-EEEEE----TT--------TT-----S------TTTTTTSTT----EEEEPP--TTTTT---SS-EEEEEEEEEEEETTSS-EEEEEEEEEEEPPPPPTT-PPPS--EEEEEEE-HHHHHHT--TT---TTT----EEEETTEEEEEEEEEEEETTEEEEEEEEEEE-HHHHS----------